Protein AF-A0A653U504-F1 (afdb_monomer)

Mean predicted aligned error: 13.63 Å

Nearest PDB structures (foldseek):
  7qp3-assembly1_A  TM=9.115E-01  e=5.762E-25  unclassified
  7z6t-assembly1_AAA  TM=8.921E-01  e=9.321E-26  Aspergillus clavatus
  4k90-assembly1_A  TM=9.019E-01  e=2.564E-25  Aspergillus fumigatus Af293
  4tjx-assembly1_A  TM=8.210E-01  e=5.307E-06  Arabidopsis thaliana
  8hyg-assembly1_A  TM=7.556E-01  e=1.254E-05  Arabidopsis thaliana

Secondary structure (DSSP, 8-state):
----------------HHHHHHHHHHHHHHHHHHTTT-SSGGGG-EEEEEEEEETTTTEEEEEEEEEETTEEEEEEEEEEEEETTEEEEEEE------SEE--SS-SS-HHHHHHHHHHHTT-GGGGGSEEEEGGG--SS---GGGEEEEEEEEEEETTEEEEEEEEEEEEGGGTEEEEEEEETTT--EEEEEE-SEE----SSTT--SS---------------TTEE----------PPPPPPPP-EEEE--TT--SGGG---EEEES-S-TTTSTT-SSB-SS-B-SBSBSSSEEEEB-GGGSTTSS-BEEB-TTTTEE-----TTS-GGGGHHHHHHHHHHHHHHHHHHHHHTT--GGGT---SS--TTSS-------EEEEEEEEEEES-EEEE---TTS--EEEEEEEE----EEEEESTTTTT------EE-SSSSPP-SS-EEEEEEE-SSTT--SPPPTTTTTTSEEEEE--SS-THHHHHHHHHTT-SEEEEE--TTTTT---------SS--S-EEEE-HHHHHHHHHHHHTT---EEEE-PPPEEEEGGG-HHHHHHHHHHHHHHHHHSSSSSTTSS-TTT-SS--HHHHHHHHHHHHTPPTT--TTS-B-BSTTTTT--TTS-BTSSS-B-S-TTT----GGGGTT-EEEETTEEEE-HHHHHHHHHHHHHHHHHHHHHHH---SSTTT-TTSHHHHHHHHHHHHHHHSPSS--HHHHHHHHHHHHHHHHSSSSHHHHHHHHHHTTB-TT-B---TT-SS--B-B----GGGTS--HHHHHHHSS-EEESSSBSSEEEEEPSS--S-EEEEEEEETTS-EEEEEEEEE--SEEEEE-TTSPSEEEEEEEESSS-EEEEEEEE--

pLDDT: mean 83.91, std 17.41, range [23.52, 98.88]

Solvent-accessible surface area (backbone atoms only — not comparable to full-atom values): 46842 Å² total; per-residue (Å²): 142,80,89,82,85,81,80,82,80,79,84,73,83,76,72,64,67,69,60,59,51,50,54,48,53,52,48,56,47,48,55,74,76,43,54,88,64,42,79,44,79,64,55,72,40,63,47,80,60,36,66,25,82,34,73,76,52,65,31,35,39,36,25,30,39,30,18,53,95,85,35,40,33,62,69,17,27,29,15,34,35,34,42,95,94,34,80,79,46,76,38,60,55,60,66,38,64,64,84,48,69,56,66,98,65,67,71,53,54,71,68,60,38,45,43,42,52,16,60,75,68,72,34,73,70,58,62,74,36,53,76,40,57,58,89,72,65,86,66,69,69,74,66,53,74,58,32,30,36,31,41,71,27,30,39,76,55,96,43,26,34,39,36,20,37,42,34,42,44,43,39,61,90,65,70,39,25,35,41,34,36,25,31,23,68,79,46,49,73,77,44,74,45,72,56,29,44,70,51,70,56,58,96,51,100,79,73,75,97,66,85,74,82,74,81,89,79,72,87,89,74,82,87,86,58,97,54,59,52,82,83,86,91,87,87,83,88,76,93,69,79,76,57,80,44,76,70,34,34,40,40,19,66,55,78,30,39,35,28,72,81,68,53,75,67,44,80,43,65,65,81,60,49,56,96,71,34,57,43,34,66,27,28,35,73,80,55,80,48,44,37,38,33,22,17,42,32,40,30,34,38,46,21,93,73,44,95,82,68,53,51,38,30,37,46,20,47,101,61,24,50,38,75,50,76,76,60,92,90,50,56,51,86,79,33,48,54,30,31,39,46,29,40,39,53,45,53,43,51,49,49,49,49,43,32,77,49,60,44,32,72,60,44,56,42,50,30,15,36,38,60,90,80,67,46,72,76,57,59,40,19,22,34,32,35,37,43,70,34,77,68,50,59,33,34,42,29,30,36,64,35,37,67,55,38,53,28,39,38,40,25,13,35,15,54,35,48,41,30,55,40,39,73,26,44,76,87,44,38,82,51,75,58,73,50,41,36,62,39,67,38,41,30,80,66,40,78,87,43,50,72,35,42,58,40,76,37,95,45,52,52,22,73,56,84,50,63,77,56,75,32,57,71,19,26,33,38,30,40,50,61,97,57,63,70,63,48,27,51,43,25,39,43,68,7,33,24,61,28,36,40,33,15,37,35,81,92,51,29,76,67,82,69,80,48,75,55,96,51,85,93,45,78,40,32,39,33,39,36,24,20,72,58,41,53,50,54,50,55,41,49,74,72,72,45,66,38,26,34,36,40,24,39,32,64,73,61,34,50,40,49,50,24,48,36,56,50,36,21,46,52,25,43,54,53,51,32,20,34,28,23,56,61,25,30,75,54,22,67,31,58,88,62,9,48,51,31,46,57,53,7,53,5,48,42,48,15,54,55,54,35,28,52,84,88,68,52,68,88,58,62,41,45,46,57,20,57,54,60,74,43,56,90,80,27,47,37,81,52,97,52,30,47,38,72,46,55,94,64,32,66,75,32,52,48,63,40,42,68,48,51,44,87,47,100,90,45,79,40,74,40,48,62,63,41,1,48,44,49,21,41,48,53,52,39,41,34,45,53,33,21,72,75,42,35,81,45,36,55,41,83,80,40,69,74,19,7,41,21,44,44,52,36,35,51,47,41,9,36,51,42,20,34,42,37,38,40,66,62,47,42,52,50,17,30,47,49,32,35,38,56,56,66,67,37,79,55,43,54,59,54,37,49,45,34,6,75,33,23,54,12,74,77,32,40,59,61,49,49,70,41,51,70,53,53,43,57,20,64,47,57,58,72,82,56,68,54,77,50,70,64,60,56,53,61,58,63,38,79,45,71,41,57,70,65,13,46,59,40,32,30,41,34,41,59,61,75,53,97,52,54,30,30,44,36,32,22,40,85,88,69,49,78,77,46,77,49,75,69,42,68,32,47,65,62,43,82,47,77,32,73,92,56,72,71,45,59,32,40,38,34,38,45,42,94,92,40,80,49,77,44,85,41,36,34,57,114

Radius of gyration: 30.56 Å; Cα contacts (8 Å, |Δi|>4): 1983; chains: 1; bounding box: 90×86×85 Å

Foldseek 3Di:
DDDDDDDDPPPDPDDDPVQVLVLVQQLVCCVVPPVVQAPDPQLSDWHWQFWACFPQLNFIKIKIFTDRVNAGAFLWIKIFTDDPSHTPFIDTDTDRAAPEEDDPDFPDDPLLLQVLVCVVVVHCLSSVAAEAEPVPCPALDPPLCRHKYWYWHFYQDVRYTFIWIFIWRDPVLLLWIKTWTARRHPSDTPDIDTQKAKFQLDVDPDDDDDFDDDDDDDDDDDPPDVQWDFDDDDDDDDWDAQDAAAKAKFFECDPLAQFPLRDGTDIDIQPADCVQQVNGLQDQLGDGAQWLDHWAEAEWQQLSQDPVNGITTGGCPPNNYQPDDDDLVDAVVNCVSNLSRHLSVLRNVLQRLVVVLPCAVSLLHATLFHCPPSTGPGGWARAYEHFAHPSDENIKIWAWDFTSYHIYIYWHFFFAQQQKAWPDDPVCRPDRFHHKAWAPDAADFAQVFDKFWEDEAPAQAQQDAGPALPQARHEYEHEHDDDQPVRSQQNNVRNHHQEYEYEYDPVCAQPDDHSDDDDPPHHHIYIYGGNVVSVVSVVCVVVVITTMITGHRGPSRDTCSRRSLNSQLSVQLQLLQSLQDSGRGPSQQDCQQFLLRQSLQSSNLRSCLTNPDPPDAQVQWAATQCVSNVHNRSDQYSAPFTQHPDCVGPVAFLLVLAPQWDQDPVGIDHNNNHSNNLNNSLLSLQLNLLCVVQNDDSHLVVDCRHSSNVSSSLLSQLSNRAHGLDHSLRSLVSSQSSCCSNVVNPCVLVSQQSNLSRQNHDPWDSPRRNHSNPTGGHNDHPPVSVPPDPVNVVVLQDWDKPDAQDEQKIKIAHSDFDQWWKKKWKAAPVRDTPDIDTRHGNDRMDMDGCNSPDFHKIWIAIDTPPGGDIDIGGYDD

Structure (mmCIF, N/CA/C/O backbone):
data_AF-A0A653U504-F1
#
_entry.id   AF-A0A653U504-F1
#
loop_
_atom_site.group_PDB
_atom_site.id
_atom_site.type_symbol
_atom_site.label_atom_id
_atom_site.label_alt_id
_atom_site.label_comp_id
_atom_site.label_asym_id
_atom_site.label_entity_id
_atom_site.label_seq_id
_atom_site.pdbx_PDB_ins_code
_atom_site.Cartn_x
_atom_site.Cartn_y
_atom_site.Cartn_z
_atom_site.occupancy
_atom_site.B_iso_or_equiv
_atom_site.auth_seq_id
_atom_site.auth_comp_id
_atom_site.auth_asym_id
_atom_site.auth_atom_id
_atom_site.pdbx_PDB_model_num
ATOM 1 N N . MET A 1 1 ? -20.948 55.867 48.065 1.00 39.31 1 MET A N 1
ATOM 2 C CA . MET A 1 1 ? -21.791 54.913 47.311 1.00 39.31 1 MET A CA 1
ATOM 3 C C . MET A 1 1 ? -21.236 54.734 45.903 1.00 39.31 1 MET A C 1
ATOM 5 O O . MET A 1 1 ? -21.456 55.591 45.063 1.00 39.31 1 MET A O 1
ATOM 9 N N . ARG A 1 2 ? -20.506 53.643 45.654 1.00 27.34 2 ARG A N 1
ATOM 10 C CA . ARG A 1 2 ? -20.241 53.086 44.317 1.00 27.34 2 ARG A CA 1
ATOM 11 C C . ARG A 1 2 ? -20.134 51.571 44.496 1.00 27.34 2 ARG A C 1
ATOM 13 O O . ARG A 1 2 ? -19.236 51.103 45.185 1.00 27.34 2 ARG A O 1
ATOM 20 N N . LYS A 1 3 ? -21.123 50.842 43.975 1.00 27.38 3 LYS A N 1
ATOM 21 C CA . LYS A 1 3 ? -21.141 49.376 43.921 1.00 27.38 3 LYS A CA 1
ATOM 22 C C . LYS A 1 3 ? -20.150 48.943 42.841 1.00 27.38 3 LYS A C 1
ATOM 24 O O . LYS A 1 3 ? -20.307 49.350 41.694 1.00 27.38 3 LYS A O 1
ATOM 29 N N . ILE A 1 4 ? -19.156 48.143 43.209 1.00 29.33 4 ILE A N 1
ATOM 30 C CA . ILE A 1 4 ? -18.323 47.403 42.259 1.00 29.33 4 ILE A CA 1
ATOM 31 C C . ILE A 1 4 ? -18.951 46.014 42.149 1.00 29.33 4 ILE A C 1
ATOM 33 O O . ILE A 1 4 ? -19.020 45.280 43.132 1.00 29.33 4 ILE A O 1
ATOM 37 N N . ILE A 1 5 ? -19.481 45.704 40.969 1.00 28.86 5 ILE A N 1
ATOM 38 C CA . ILE A 1 5 ? -19.961 44.374 40.597 1.00 28.86 5 ILE A CA 1
ATOM 39 C C . ILE A 1 5 ? -18.730 43.593 40.137 1.00 28.86 5 ILE A C 1
ATOM 41 O O . ILE A 1 5 ? -18.110 43.955 39.140 1.00 28.86 5 ILE A O 1
ATOM 45 N N . ILE A 1 6 ? -18.359 42.554 40.883 1.00 26.67 6 ILE A N 1
ATOM 46 C CA . ILE A 1 6 ? -17.363 41.567 40.461 1.00 26.67 6 ILE A CA 1
ATOM 47 C C . ILE A 1 6 ? -18.135 40.456 39.749 1.00 26.67 6 ILE A C 1
ATOM 49 O O . ILE A 1 6 ? -18.819 39.661 40.391 1.00 26.67 6 ILE A O 1
ATOM 53 N N . SER A 1 7 ? -18.055 40.426 38.420 1.00 26.86 7 SER A N 1
ATOM 54 C CA . SER A 1 7 ? -18.518 39.294 37.617 1.00 26.86 7 SER A CA 1
ATOM 55 C C . SER A 1 7 ? -17.466 38.188 37.673 1.00 26.86 7 SER A C 1
ATOM 57 O O . SER A 1 7 ? -16.371 38.339 37.137 1.00 26.86 7 SER A O 1
ATOM 59 N N . ILE A 1 8 ? -17.797 37.077 38.328 1.00 28.92 8 ILE A N 1
ATOM 60 C CA . ILE A 1 8 ? -17.026 35.832 38.272 1.00 28.92 8 ILE A CA 1
ATOM 61 C C . ILE A 1 8 ? -17.379 35.148 36.945 1.00 28.92 8 ILE A C 1
ATOM 63 O O . ILE A 1 8 ? -18.467 34.593 36.802 1.00 28.92 8 ILE A O 1
ATOM 67 N N . MET A 1 9 ? -16.481 35.213 35.960 1.00 26.50 9 MET A N 1
ATOM 68 C CA . MET A 1 9 ? -16.542 34.366 34.765 1.00 26.50 9 MET A CA 1
ATOM 69 C C . MET A 1 9 ? -16.010 32.978 35.139 1.00 26.50 9 MET A C 1
ATOM 71 O O . MET A 1 9 ? -14.803 32.763 35.224 1.00 26.50 9 MET A O 1
ATOM 75 N N . LEU A 1 10 ? -16.920 32.038 35.394 1.00 28.22 10 LEU A N 1
ATOM 76 C CA . LEU A 1 10 ? -16.606 30.613 35.432 1.00 28.22 10 LEU A CA 1
ATOM 77 C C . LEU A 1 10 ? -16.496 30.135 33.975 1.00 28.22 10 LEU A C 1
ATOM 79 O O . LEU A 1 10 ? -17.508 29.930 33.307 1.00 28.22 10 LEU A O 1
ATOM 83 N N . ALA A 1 11 ? -15.275 29.994 33.461 1.00 29.00 11 ALA A N 1
ATOM 84 C CA . ALA A 1 11 ? -15.030 29.307 32.197 1.00 29.00 11 ALA A CA 1
ATOM 85 C C . ALA A 1 11 ? -15.183 27.795 32.430 1.00 29.00 11 ALA A C 1
ATOM 87 O O . ALA A 1 11 ? -14.229 27.099 32.771 1.00 29.00 11 ALA A O 1
ATOM 88 N N . GLY A 1 12 ? -16.414 27.296 32.321 1.00 26.17 12 GLY A N 1
ATOM 89 C CA . GLY A 1 12 ? -16.679 25.865 32.257 1.00 26.17 12 GLY A CA 1
ATOM 90 C C . GLY A 1 12 ? -16.230 25.330 30.902 1.00 26.17 12 GLY A C 1
ATOM 91 O O . GLY A 1 12 ? -16.859 25.624 29.889 1.00 26.17 12 GLY A O 1
ATOM 92 N N . PHE A 1 13 ? -15.155 24.542 30.886 1.00 31.17 13 PHE A N 1
ATOM 93 C CA . PHE A 1 13 ? -14.875 23.627 29.783 1.00 31.17 13 PHE A CA 1
ATOM 94 C C . PHE A 1 13 ? -16.067 22.670 29.664 1.00 31.17 13 PHE A C 1
ATOM 96 O O . PHE A 1 13 ? -16.242 21.775 30.491 1.00 31.17 13 PHE A O 1
ATOM 103 N N . THR A 1 14 ? -16.923 22.883 28.669 1.00 26.06 14 THR A N 1
ATOM 104 C CA . THR A 1 14 ? -17.938 21.904 28.291 1.00 26.06 14 THR A CA 1
ATOM 105 C C . THR A 1 14 ? -17.229 20.842 27.460 1.00 26.06 14 THR A C 1
ATOM 107 O O . THR A 1 14 ? -16.860 21.074 26.314 1.00 26.06 14 THR A O 1
ATOM 110 N N . MET A 1 15 ? -16.957 19.680 28.060 1.00 31.47 15 MET A N 1
ATOM 111 C CA . MET A 1 15 ? -16.638 18.502 27.254 1.00 31.47 15 MET A CA 1
ATOM 112 C C . MET A 1 15 ? -17.856 18.184 26.370 1.00 31.47 15 MET A C 1
ATOM 114 O O . MET A 1 15 ? -18.988 18.311 26.848 1.00 31.47 15 MET A O 1
ATOM 118 N N . PRO A 1 16 ? -17.666 17.777 25.104 1.00 43.59 16 PRO A N 1
ATOM 119 C CA . PRO A 1 16 ? -18.775 17.357 24.259 1.00 43.59 16 PRO A CA 1
ATOM 120 C C . PRO A 1 16 ? -19.462 16.143 24.896 1.00 43.59 16 PRO A C 1
ATOM 122 O O . PRO A 1 16 ? -18.824 15.129 25.181 1.00 43.59 16 PRO A O 1
ATOM 125 N N . THR A 1 17 ? -20.770 16.251 25.129 1.00 53.12 17 THR A N 1
ATOM 126 C CA . THR A 1 17 ? -21.598 15.256 25.834 1.00 53.12 17 THR A CA 1
ATOM 127 C C . THR A 1 17 ? -21.479 13.845 25.242 1.00 53.12 17 THR A C 1
ATOM 129 O O . THR A 1 17 ? -21.410 12.873 25.987 1.00 53.12 17 THR A O 1
ATOM 132 N N . ALA A 1 18 ? -21.311 13.733 23.920 1.00 59.19 18 ALA A N 1
ATOM 133 C CA . ALA A 1 18 ? -21.168 12.459 23.210 1.00 59.19 18 ALA A CA 1
ATOM 134 C C . ALA A 1 18 ? -19.904 11.656 23.590 1.00 59.19 18 ALA A C 1
ATOM 136 O O . ALA A 1 18 ? -19.944 10.428 23.675 1.00 59.19 18 ALA A O 1
ATOM 137 N N . ALA A 1 19 ? -18.772 12.319 23.860 1.00 58.53 19 ALA A N 1
ATOM 138 C CA . ALA A 1 19 ? -17.545 11.624 24.266 1.00 58.53 19 ALA A CA 1
ATOM 139 C C . ALA A 1 19 ? -17.677 11.027 25.676 1.00 58.53 19 ALA A C 1
ATOM 141 O O . ALA A 1 19 ? -17.194 9.925 25.941 1.00 58.53 19 ALA A O 1
ATOM 142 N N . GLN A 1 20 ? -18.369 11.735 26.571 1.00 65.12 20 GLN A N 1
ATOM 143 C CA . GLN A 1 20 ? -18.611 11.285 27.938 1.00 65.12 20 GLN A CA 1
ATOM 144 C C . GLN A 1 20 ? -19.550 10.067 27.976 1.00 65.12 20 GLN A C 1
ATOM 146 O O . GLN A 1 20 ? -19.328 9.142 28.764 1.00 65.12 20 GLN A O 1
ATOM 151 N N . ASP A 1 21 ? -20.523 10.019 27.064 1.00 82.06 21 ASP A N 1
ATOM 152 C CA . ASP A 1 21 ? -21.417 8.873 26.888 1.00 82.06 21 ASP A CA 1
ATOM 153 C C . ASP A 1 21 ? -20.678 7.647 26.328 1.00 82.06 21 ASP A C 1
ATOM 155 O O . ASP A 1 21 ? -20.818 6.545 26.864 1.00 82.06 21 ASP A O 1
ATOM 159 N N . ASN A 1 22 ? -19.799 7.827 25.334 1.00 87.94 22 ASN A N 1
ATOM 160 C CA . ASN A 1 22 ? -18.994 6.733 24.775 1.00 87.94 22 ASN A CA 1
ATOM 161 C C . ASN A 1 22 ? -18.037 6.112 25.804 1.00 87.94 22 ASN A C 1
ATOM 163 O O . ASN A 1 22 ? -17.963 4.885 25.911 1.00 87.94 22 ASN A O 1
ATOM 167 N N . VAL A 1 23 ? -17.346 6.929 26.612 1.00 89.50 23 VAL A N 1
ATOM 168 C CA . VAL A 1 23 ? -16.485 6.422 27.699 1.00 89.50 23 VAL A CA 1
ATOM 169 C C . VAL A 1 23 ? -17.288 5.546 28.656 1.00 89.50 23 VAL A C 1
ATOM 171 O O . VAL A 1 23 ? -16.834 4.466 29.040 1.00 89.50 23 VAL A O 1
ATOM 174 N N . ARG A 1 24 ? -18.492 5.989 29.032 1.00 90.31 24 ARG A N 1
ATOM 175 C CA . ARG A 1 24 ? -19.373 5.232 29.920 1.00 90.31 24 ARG A CA 1
ATOM 176 C C . ARG A 1 24 ? -19.788 3.899 29.299 1.00 90.31 24 ARG A C 1
ATOM 178 O O . ARG A 1 24 ? -19.648 2.875 29.960 1.00 90.31 24 ARG A O 1
ATOM 185 N N . LEU A 1 25 ? -20.253 3.899 28.048 1.00 91.88 25 LEU A N 1
ATOM 186 C CA . LEU A 1 25 ? -20.684 2.683 27.348 1.00 91.88 25 LEU A CA 1
ATOM 187 C C . LEU A 1 25 ? -19.563 1.641 27.268 1.00 91.88 25 LEU A C 1
ATOM 189 O O . LEU A 1 25 ? -19.786 0.472 27.587 1.00 91.88 25 LEU A O 1
ATOM 193 N N . ILE A 1 26 ? -18.355 2.068 26.891 1.00 91.50 26 ILE A N 1
ATOM 194 C CA . ILE A 1 26 ? -17.191 1.183 26.766 1.00 91.50 26 ILE A CA 1
ATOM 195 C C . ILE A 1 26 ? -16.787 0.634 28.135 1.00 91.50 26 ILE A C 1
ATOM 197 O O . ILE A 1 26 ? -16.618 -0.578 28.271 1.00 91.50 26 ILE A O 1
ATOM 201 N N . LYS A 1 27 ? -16.690 1.485 29.170 1.00 88.75 27 LYS A N 1
ATOM 202 C CA . LYS A 1 27 ? -16.385 1.019 30.533 1.00 88.75 27 LYS A CA 1
ATOM 203 C C . LYS A 1 27 ? -17.424 0.005 31.003 1.00 88.75 27 LYS A C 1
ATOM 205 O O . LYS A 1 27 ? -17.042 -1.078 31.433 1.00 88.75 27 LYS A O 1
ATOM 210 N N . ASP A 1 28 ? -18.714 0.305 30.874 1.00 88.19 28 ASP A N 1
ATOM 211 C CA . ASP A 1 28 ? -19.793 -0.599 31.288 1.00 88.19 28 ASP A CA 1
ATOM 212 C C . ASP A 1 28 ? -19.725 -1.955 30.563 1.00 88.19 28 ASP A C 1
ATOM 214 O O . ASP A 1 28 ? -19.961 -2.996 31.181 1.00 88.19 28 ASP A O 1
ATOM 218 N N . TYR A 1 29 ? -19.375 -1.965 29.273 1.00 88.69 29 TYR A N 1
ATOM 219 C CA . TYR A 1 29 ? -19.201 -3.194 28.496 1.00 88.69 29 TYR A CA 1
ATOM 220 C C . TYR A 1 29 ? -17.982 -4.001 28.950 1.00 88.69 29 TYR A C 1
ATOM 222 O O . TYR A 1 29 ? -18.121 -5.191 29.238 1.00 88.69 29 TYR A O 1
ATOM 230 N N . LEU A 1 30 ? -16.814 -3.362 29.084 1.00 84.81 30 LEU A N 1
ATOM 231 C CA . LEU A 1 30 ? -15.595 -4.010 29.581 1.00 84.81 30 LEU A CA 1
ATOM 232 C C . LEU A 1 30 ? -15.801 -4.564 30.999 1.00 84.81 30 LEU A C 1
ATOM 234 O O . LEU A 1 30 ? -15.378 -5.682 31.295 1.00 84.81 30 LEU A O 1
ATOM 238 N N . TYR A 1 31 ? -16.517 -3.832 31.859 1.00 80.88 31 TYR A N 1
ATOM 239 C CA . TYR A 1 31 ? -16.846 -4.289 33.207 1.00 80.88 31 TYR A CA 1
ATOM 240 C C . TYR A 1 31 ? -17.763 -5.518 33.202 1.00 80.88 31 TYR A C 1
ATOM 242 O O . TYR A 1 31 ? -17.529 -6.467 33.953 1.00 80.88 31 TYR A O 1
ATOM 250 N N . LYS A 1 32 ? -18.810 -5.528 32.372 1.00 81.00 32 LYS A N 1
ATOM 251 C CA . LYS A 1 32 ? -19.773 -6.640 32.326 1.00 81.00 32 LYS A CA 1
ATOM 252 C C . LYS A 1 32 ? -19.197 -7.904 31.697 1.00 81.00 32 LYS A C 1
ATOM 254 O O . LYS A 1 32 ? -19.476 -8.990 32.198 1.00 81.00 32 LYS A O 1
ATOM 259 N N . ASN A 1 33 ? -18.412 -7.760 30.633 1.00 76.94 33 ASN A N 1
ATOM 260 C CA . ASN A 1 33 ? -18.013 -8.890 29.797 1.00 76.94 33 ASN A CA 1
ATOM 261 C C . ASN A 1 33 ? -16.594 -9.397 30.097 1.00 76.94 33 ASN A C 1
ATOM 263 O O . ASN A 1 33 ? -16.373 -10.604 30.041 1.00 76.94 33 ASN A O 1
ATOM 267 N N . ASN A 1 34 ? -15.659 -8.524 30.501 1.00 70.12 34 ASN A N 1
ATOM 268 C CA . ASN A 1 34 ? -14.227 -8.862 30.544 1.00 70.12 34 ASN A CA 1
ATOM 269 C C . ASN A 1 34 ? -13.604 -8.724 31.950 1.00 70.12 34 ASN A C 1
ATOM 271 O O . ASN A 1 34 ? -12.393 -8.870 32.112 1.00 70.12 34 ASN A O 1
ATOM 275 N N . THR A 1 35 ? -14.389 -8.488 33.011 1.00 64.56 35 THR A N 1
ATOM 276 C CA . THR A 1 35 ? -13.858 -8.288 34.383 1.00 64.56 35 THR A CA 1
ATOM 277 C C . THR A 1 35 ? -13.014 -9.439 34.917 1.00 64.56 35 THR A C 1
ATOM 279 O O . THR A 1 35 ? -12.180 -9.217 35.790 1.00 64.56 35 THR A O 1
ATOM 282 N N . LYS A 1 36 ? -13.218 -10.663 34.420 1.00 69.06 36 LYS A N 1
ATOM 283 C CA . LYS A 1 36 ? -12.423 -11.831 34.826 1.00 69.06 36 LYS A CA 1
ATOM 284 C C . LYS A 1 36 ? -11.036 -11.874 34.176 1.00 69.06 36 LYS A C 1
ATOM 286 O O . LYS A 1 36 ? -10.168 -12.573 34.690 1.00 69.06 36 LYS A O 1
ATOM 291 N N . GLU A 1 37 ? -10.827 -11.147 33.081 1.00 80.81 37 GLU A N 1
ATOM 292 C CA . GLU A 1 37 ? -9.560 -11.131 32.342 1.00 80.81 37 GLU A CA 1
ATOM 293 C C . GLU A 1 37 ? -8.564 -10.138 32.945 1.00 80.81 37 GLU A C 1
ATOM 295 O O . GLU A 1 37 ? -7.376 -10.438 33.065 1.00 80.81 37 GLU A O 1
ATOM 300 N N . PHE A 1 38 ? -9.047 -8.968 33.377 1.00 83.81 38 PHE A N 1
ATOM 301 C CA . PHE A 1 38 ? -8.211 -7.932 33.979 1.00 83.81 38 PHE A CA 1
ATOM 302 C C . PHE A 1 38 ? -7.839 -8.285 35.424 1.00 83.81 38 PHE A C 1
ATOM 304 O O . PHE A 1 38 ? -8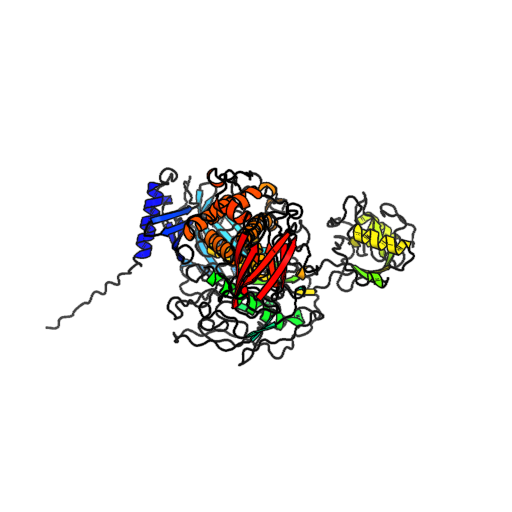.657 -8.211 36.342 1.00 83.81 38 PHE A O 1
ATOM 311 N N . LYS A 1 39 ? -6.561 -8.604 35.658 1.00 84.19 39 LYS A N 1
ATOM 312 C CA . LYS A 1 39 ? -6.032 -8.911 37.002 1.00 84.19 39 LYS A CA 1
ATOM 313 C C . LYS A 1 39 ? -5.772 -7.660 37.850 1.00 84.19 39 LYS A C 1
ATOM 315 O O . LYS A 1 39 ? -5.551 -7.767 39.057 1.00 84.19 39 LYS A O 1
ATOM 320 N N . LYS A 1 40 ? -5.783 -6.475 37.234 1.00 83.06 40 LYS A N 1
ATOM 321 C CA . LYS A 1 40 ? -5.523 -5.168 37.858 1.00 83.06 40 LYS A CA 1
ATOM 322 C C . LYS A 1 40 ? -6.573 -4.161 37.371 1.00 83.06 40 LYS A C 1
ATOM 324 O O . LYS A 1 40 ? -6.869 -4.117 36.181 1.00 83.06 40 LYS A O 1
ATOM 329 N N . ARG A 1 41 ? -7.164 -3.374 38.281 1.00 80.12 41 ARG A N 1
ATOM 330 C CA . ARG A 1 41 ? -8.301 -2.475 37.965 1.00 80.12 41 ARG A CA 1
ATOM 331 C C . ARG A 1 41 ? -7.907 -1.249 37.136 1.00 80.12 41 ARG A C 1
ATOM 333 O O . ARG A 1 41 ? -8.694 -0.787 36.319 1.00 80.12 41 ARG A O 1
ATOM 340 N N . ASP A 1 42 ? -6.699 -0.749 37.342 1.00 82.25 42 ASP A N 1
ATOM 341 C CA . ASP A 1 42 ? -6.111 0.409 36.658 1.00 82.25 42 ASP A CA 1
ATOM 342 C C . ASP A 1 42 ? -5.715 0.134 35.197 1.00 82.25 42 ASP A C 1
ATOM 344 O O . ASP A 1 42 ? -5.350 1.058 34.481 1.00 82.25 42 ASP A O 1
ATOM 348 N N . LEU A 1 43 ? -5.844 -1.112 34.728 1.00 87.44 43 LEU A N 1
ATOM 349 C CA . LEU A 1 43 ? -5.680 -1.490 33.319 1.00 87.44 43 LEU A CA 1
ATOM 350 C C . LEU A 1 43 ? -6.976 -1.366 32.502 1.00 87.44 43 LEU A C 1
ATOM 352 O O . LEU A 1 43 ? -6.994 -1.686 31.319 1.00 87.44 43 LEU A O 1
ATOM 356 N N . THR A 1 44 ? -8.070 -0.906 33.108 1.00 87.31 44 THR A N 1
ATOM 357 C CA . THR A 1 44 ? -9.329 -0.638 32.387 1.00 87.31 44 THR A CA 1
ATOM 358 C C . THR A 1 44 ? -9.483 0.824 31.971 1.00 87.31 44 THR A C 1
ATOM 360 O O . THR A 1 44 ? -10.480 1.189 31.347 1.00 87.31 44 THR A O 1
ATOM 363 N N . ASP A 1 45 ? -8.513 1.674 32.311 1.00 90.75 45 ASP A N 1
ATOM 364 C CA . ASP A 1 45 ? -8.524 3.078 31.925 1.00 90.75 45 ASP A CA 1
ATOM 365 C C . ASP A 1 45 ? -8.037 3.263 30.487 1.00 90.75 45 ASP A C 1
ATOM 367 O O . ASP A 1 45 ? -7.097 2.618 30.024 1.00 90.75 45 ASP A O 1
ATOM 371 N N . PHE A 1 46 ? -8.688 4.177 29.775 1.00 92.06 46 PHE A N 1
ATOM 372 C CA . PHE A 1 46 ? -8.392 4.498 28.386 1.00 92.06 46 PHE A CA 1
ATOM 373 C C . PHE A 1 46 ? -8.749 5.952 28.084 1.00 92.06 46 PHE A C 1
ATOM 375 O O . PHE A 1 46 ? -9.517 6.588 28.816 1.00 92.06 46 PHE A O 1
ATOM 382 N N . ARG A 1 47 ? -8.229 6.455 26.964 1.00 89.44 47 ARG A N 1
ATOM 383 C CA . ARG A 1 47 ? -8.667 7.705 26.333 1.00 89.44 47 ARG A CA 1
ATOM 384 C C . ARG A 1 47 ? -9.294 7.404 24.975 1.00 89.44 47 ARG A C 1
ATOM 386 O O . ARG A 1 47 ? -8.909 6.436 24.332 1.00 89.44 47 ARG A O 1
ATOM 393 N N . ILE A 1 48 ? -10.255 8.218 24.551 1.00 88.69 48 ILE A N 1
ATOM 394 C CA . ILE A 1 48 ? -10.795 8.157 23.188 1.00 88.69 48 ILE A CA 1
ATOM 395 C C . ILE A 1 48 ? -9.868 8.961 22.275 1.00 88.69 48 ILE A C 1
ATOM 397 O O . ILE A 1 48 ? -9.528 10.096 22.602 1.00 88.69 48 ILE A O 1
ATOM 401 N N . ASN A 1 49 ? -9.474 8.371 21.149 1.00 81.06 49 ASN A N 1
ATOM 402 C CA . ASN A 1 49 ? -8.559 8.968 20.172 1.00 81.06 49 ASN A CA 1
ATOM 403 C C . ASN A 1 49 ? -9.264 9.360 18.868 1.00 81.06 49 ASN A C 1
ATOM 405 O O . ASN A 1 49 ? -8.789 10.237 18.149 1.00 81.06 49 ASN A O 1
ATOM 409 N N . MET A 1 50 ? -10.373 8.690 18.549 1.00 85.75 50 MET A N 1
ATOM 410 C CA . MET A 1 50 ? -11.139 8.899 17.322 1.00 85.75 50 MET A CA 1
ATOM 411 C C . MET A 1 50 ? -12.614 8.605 17.589 1.00 85.75 50 MET A C 1
ATOM 413 O O . MET A 1 50 ? -12.940 7.624 18.264 1.00 85.75 50 MET A O 1
ATOM 417 N N . VAL A 1 51 ? -13.490 9.439 17.033 1.00 89.50 51 VAL A N 1
ATOM 418 C CA . VAL A 1 51 ? -14.936 9.213 16.955 1.00 89.50 51 VAL A CA 1
ATOM 419 C C . VAL A 1 51 ? -15.350 9.496 15.515 1.00 89.50 51 VAL A C 1
ATOM 421 O O . VAL A 1 51 ? -15.256 10.633 15.062 1.00 89.50 51 VAL A O 1
ATOM 424 N N . ASP A 1 52 ? -15.790 8.463 14.806 1.00 89.81 52 ASP A N 1
ATOM 425 C CA . ASP A 1 52 ? -16.193 8.525 13.403 1.00 89.81 52 ASP A CA 1
ATOM 426 C C . ASP A 1 52 ? -17.663 8.121 13.254 1.00 89.81 52 ASP A C 1
ATOM 428 O O . ASP A 1 52 ? -18.039 6.975 13.510 1.00 89.81 52 ASP A O 1
ATOM 432 N N . GLU A 1 53 ? -18.509 9.056 12.820 1.00 91.69 53 GLU A N 1
ATOM 433 C CA . GLU A 1 53 ? -19.911 8.784 12.485 1.00 91.69 53 GLU A CA 1
ATOM 434 C C . GLU A 1 53 ? -19.997 8.104 11.112 1.00 91.69 53 GLU A C 1
ATOM 436 O O . GLU A 1 53 ? -20.304 8.712 10.081 1.00 91.69 53 GLU A O 1
ATOM 441 N N . SER A 1 54 ? -19.696 6.807 11.097 1.00 92.12 54 SER A N 1
ATOM 442 C CA . SER A 1 54 ? -19.582 6.025 9.875 1.00 92.12 54 SER A CA 1
ATOM 443 C C . SER A 1 54 ? -20.939 5.828 9.191 1.00 92.12 54 SER A C 1
ATOM 445 O O . SER A 1 54 ? -21.821 5.083 9.642 1.00 92.12 54 SER A O 1
ATOM 447 N N . LYS A 1 55 ? -21.087 6.470 8.025 1.00 90.25 55 LYS A N 1
ATOM 448 C CA . LYS A 1 55 ? -22.275 6.353 7.163 1.00 90.25 55 LYS A CA 1
ATOM 449 C C . LYS A 1 55 ? -22.491 4.925 6.660 1.00 90.25 55 LYS A C 1
ATOM 451 O O . LYS A 1 55 ? -23.635 4.472 6.622 1.00 90.25 55 LYS A O 1
ATOM 456 N N . SER A 1 56 ? -21.419 4.225 6.281 1.00 90.88 56 SER A N 1
ATOM 457 C CA . SER A 1 56 ? -21.473 2.844 5.782 1.00 90.88 56 SER A CA 1
ATOM 458 C C . SER A 1 56 ? -21.952 1.900 6.878 1.00 90.88 56 SER A C 1
ATOM 460 O O . SER A 1 56 ? -22.976 1.231 6.719 1.00 90.88 56 SER A O 1
ATOM 462 N N . LEU A 1 57 ? -21.292 1.941 8.038 1.00 93.81 57 LEU A N 1
ATOM 463 C CA . LEU A 1 57 ? -21.611 1.101 9.187 1.00 93.81 57 LEU A CA 1
ATOM 464 C C . LEU A 1 57 ? -22.923 1.489 9.867 1.00 93.81 57 LEU A C 1
ATOM 466 O O . LEU A 1 57 ? -23.410 0.697 10.667 1.00 93.81 57 LEU A O 1
ATOM 470 N N . LYS A 1 58 ? -23.536 2.640 9.551 1.00 92.38 58 LYS A N 1
ATOM 471 C CA . LYS A 1 58 ? -24.771 3.147 10.184 1.00 92.38 58 LYS A CA 1
ATOM 472 C C . LYS A 1 58 ? -24.631 3.203 11.708 1.00 92.38 58 LYS A C 1
ATOM 474 O O . LYS A 1 58 ? -25.470 2.662 12.437 1.00 92.38 58 LYS A O 1
ATOM 479 N N . GLY A 1 59 ? -23.524 3.764 12.175 1.00 93.31 59 GLY A N 1
ATOM 480 C CA . GLY A 1 59 ? -23.182 3.851 13.588 1.00 93.31 59 GLY A CA 1
ATOM 481 C C . GLY A 1 59 ? -21.867 4.580 13.805 1.00 93.31 59 GLY A C 1
ATOM 482 O O . GLY A 1 59 ? -21.186 4.947 12.851 1.00 93.31 59 GLY A O 1
ATOM 483 N N . THR A 1 60 ? -21.509 4.744 15.069 1.00 95.12 60 THR A N 1
ATOM 484 C CA . THR A 1 60 ? -20.319 5.483 15.479 1.00 95.12 60 THR A CA 1
ATOM 485 C C . THR A 1 60 ? -19.181 4.505 15.748 1.00 95.12 60 THR A C 1
ATOM 487 O O . THR A 1 60 ? -19.292 3.644 16.626 1.00 95.12 60 THR A O 1
ATOM 490 N N . VAL A 1 61 ? -18.089 4.617 14.997 1.00 93.81 61 VAL A N 1
ATOM 491 C CA . VAL A 1 61 ? -16.835 3.916 15.281 1.00 93.81 61 VAL A CA 1
ATOM 492 C C . VAL A 1 61 ? -16.047 4.754 16.275 1.00 93.81 61 VAL A C 1
ATOM 494 O O . VAL A 1 61 ? -15.820 5.941 16.059 1.00 93.81 61 VAL A O 1
ATOM 497 N N . VAL A 1 62 ? -15.622 4.147 17.376 1.00 92.94 62 VAL A N 1
ATOM 498 C CA . VAL A 1 62 ? -14.793 4.810 18.382 1.00 92.94 62 VAL A CA 1
ATOM 499 C C . VAL A 1 62 ? -13.507 4.014 18.551 1.00 92.94 62 VAL A C 1
ATOM 501 O O . VAL A 1 62 ? -13.546 2.818 18.850 1.00 92.94 62 VAL A O 1
ATOM 504 N N . LYS A 1 63 ? -12.365 4.682 18.373 1.00 90.94 63 LYS A N 1
ATOM 505 C CA . LYS A 1 63 ? -11.039 4.127 18.675 1.00 90.94 63 LYS A CA 1
ATOM 506 C C . LYS A 1 63 ? -10.547 4.694 19.997 1.00 90.94 63 LYS A C 1
ATOM 508 O O . LYS A 1 63 ? -10.677 5.895 20.256 1.00 90.94 63 LYS A O 1
ATOM 513 N N . PHE A 1 64 ? -9.971 3.842 20.832 1.00 90.94 64 PHE A N 1
ATOM 514 C CA . PHE A 1 64 ? -9.541 4.220 22.173 1.00 90.94 64 PHE A CA 1
ATOM 515 C C . PHE A 1 64 ? -8.224 3.543 22.563 1.00 90.94 64 PHE A C 1
ATOM 517 O O . PHE A 1 64 ? -8.020 2.362 22.300 1.00 90.94 64 PHE A O 1
ATOM 524 N N . GLN A 1 65 ? -7.325 4.292 23.200 1.00 90.50 65 GLN A N 1
ATOM 525 C CA . GLN A 1 65 ? -6.007 3.830 23.637 1.00 90.50 65 GLN A CA 1
ATOM 526 C C . GLN A 1 65 ? -6.022 3.506 25.129 1.00 90.50 65 GLN A C 1
ATOM 528 O O . GLN A 1 65 ? -6.440 4.344 25.936 1.00 90.50 65 GLN A O 1
ATOM 533 N N . GLN A 1 66 ? -5.509 2.335 25.515 1.00 92.31 66 GLN A N 1
ATOM 534 C CA . GLN A 1 66 ? -5.316 1.988 26.920 1.00 92.31 66 GLN A CA 1
ATOM 535 C C . GLN A 1 66 ? -4.341 2.969 27.577 1.00 92.31 66 GLN A C 1
ATOM 537 O O . GLN A 1 66 ? -3.322 3.358 27.001 1.00 92.31 66 GLN A O 1
ATOM 542 N N . THR A 1 67 ? -4.626 3.345 28.818 1.00 93.12 67 THR A N 1
ATOM 543 C CA . THR A 1 67 ? -3.753 4.200 29.620 1.00 93.12 67 THR A CA 1
ATOM 544 C C . THR A 1 67 ? -3.476 3.564 30.971 1.00 93.12 67 THR A C 1
ATOM 546 O O . THR A 1 67 ? -4.348 2.930 31.554 1.00 93.12 67 THR A O 1
ATOM 549 N N . TYR A 1 68 ? -2.287 3.807 31.509 1.00 93.88 68 TYR A N 1
ATOM 550 C CA . TYR A 1 68 ? -1.958 3.532 32.900 1.00 93.88 68 TYR A CA 1
ATOM 551 C C . TYR A 1 68 ? -1.546 4.847 33.563 1.00 93.88 68 TYR A C 1
ATOM 553 O O . TYR A 1 68 ? -0.618 5.523 33.118 1.00 93.88 68 TYR A O 1
ATOM 561 N N . LYS A 1 69 ? -2.290 5.253 34.602 1.00 91.44 69 LYS A N 1
ATOM 562 C CA . LYS A 1 69 ? -2.134 6.557 35.282 1.00 91.44 69 LYS A CA 1
ATOM 563 C C . LYS A 1 69 ? -2.196 7.763 34.327 1.00 91.44 69 LYS A C 1
ATOM 565 O O . LYS A 1 69 ? -1.480 8.743 34.512 1.00 91.44 69 LYS A O 1
ATOM 570 N N . GLY A 1 70 ? -3.039 7.681 33.296 1.00 90.19 70 GLY A N 1
ATOM 571 C CA . GLY A 1 70 ? -3.211 8.732 32.286 1.00 90.19 70 GLY A CA 1
ATOM 572 C C . GLY A 1 70 ? -2.131 8.779 31.197 1.00 90.19 70 GLY A C 1
ATOM 573 O O . GLY A 1 70 ? -2.258 9.571 30.269 1.00 90.19 70 GLY A O 1
ATOM 574 N N . ILE A 1 71 ? -1.104 7.925 31.267 1.00 92.06 71 ILE A N 1
ATOM 575 C CA . ILE A 1 71 ? -0.062 7.791 30.239 1.00 92.06 71 ILE A CA 1
ATOM 576 C C . ILE A 1 71 ? -0.446 6.629 29.305 1.00 92.06 71 ILE A C 1
ATOM 578 O O . ILE A 1 71 ? -0.823 5.566 29.809 1.00 92.06 71 ILE A O 1
ATOM 582 N N . PRO A 1 72 ? -0.380 6.790 27.970 1.00 92.00 72 PRO A N 1
ATOM 583 C CA . PRO A 1 72 ? -0.766 5.739 27.028 1.00 92.00 72 PRO A CA 1
ATOM 584 C C . PRO A 1 72 ? 0.137 4.509 27.151 1.00 92.00 72 PRO A C 1
ATOM 586 O O . PRO A 1 72 ? 1.345 4.639 27.349 1.00 92.00 72 PRO A O 1
ATOM 589 N N . ILE A 1 73 ? -0.438 3.318 27.000 1.00 91.62 73 ILE A N 1
ATOM 590 C CA . ILE A 1 73 ? 0.324 2.075 26.844 1.00 91.62 73 ILE A CA 1
ATOM 591 C C . ILE A 1 73 ? 0.563 1.849 25.349 1.00 91.62 73 ILE A C 1
ATOM 593 O O . ILE A 1 73 ? -0.387 1.857 24.573 1.00 91.62 73 ILE A O 1
ATOM 597 N N . TYR A 1 74 ? 1.818 1.686 24.939 1.00 88.69 74 TYR A N 1
ATOM 598 C CA . TYR A 1 74 ? 2.220 1.500 23.545 1.00 88.69 74 TYR A CA 1
ATOM 599 C C . TYR A 1 74 ? 1.562 0.259 22.919 1.00 88.69 74 TYR A C 1
ATOM 601 O O . TYR A 1 74 ? 1.489 -0.782 23.570 1.00 88.69 74 TYR A O 1
ATOM 609 N N . ALA A 1 75 ? 1.090 0.384 21.670 1.00 85.62 75 ALA A N 1
ATOM 610 C CA . ALA A 1 75 ? 0.456 -0.686 20.885 1.00 85.62 75 ALA A CA 1
ATOM 611 C C . ALA A 1 75 ? -0.742 -1.392 21.567 1.00 85.62 75 ALA A C 1
ATOM 613 O O . ALA A 1 75 ? -1.074 -2.521 21.214 1.00 85.62 75 ALA A O 1
ATOM 614 N N . SER A 1 76 ? -1.396 -0.729 22.531 1.00 89.25 76 SER A N 1
ATOM 615 C CA . SER A 1 76 ? -2.513 -1.276 23.310 1.00 89.25 76 SER A CA 1
ATOM 616 C C . SER A 1 76 ? -3.778 -0.420 23.192 1.00 89.25 76 SER A C 1
ATOM 618 O O . SER A 1 76 ? -3.916 0.628 23.835 1.00 89.25 76 SER A O 1
ATOM 620 N N . SER A 1 77 ? -4.716 -0.850 22.357 1.00 91.06 77 SER A N 1
ATOM 621 C CA . SER A 1 77 ? -5.903 -0.088 21.988 1.00 91.06 77 SER A CA 1
ATOM 622 C C . SER A 1 77 ? -7.116 -0.966 21.680 1.00 91.06 77 SER A C 1
ATOM 624 O O . SER A 1 77 ? -7.070 -2.195 21.723 1.00 91.06 77 SER A O 1
ATOM 626 N N . GLY A 1 78 ? -8.246 -0.317 21.417 1.00 90.44 78 GLY A N 1
ATOM 627 C CA . GLY A 1 78 ? -9.475 -0.976 21.020 1.00 90.44 78 GLY A CA 1
ATOM 628 C C . GLY A 1 78 ? -10.298 -0.167 20.029 1.00 90.44 78 GLY A C 1
ATOM 629 O O . GLY A 1 78 ? -10.163 1.054 19.903 1.00 90.44 78 GLY A O 1
ATOM 630 N N . SER A 1 79 ? -11.175 -0.894 19.346 1.00 92.88 79 SER A N 1
ATOM 631 C CA . SER A 1 79 ? -12.143 -0.400 18.373 1.00 92.88 79 SER A CA 1
ATOM 632 C C . SER A 1 79 ? -13.532 -0.842 18.814 1.00 92.88 79 SER A C 1
ATOM 634 O O . SER A 1 79 ? -13.745 -2.005 19.166 1.00 92.88 79 SER A O 1
ATOM 636 N N . VAL A 1 80 ? -14.501 0.067 18.785 1.00 94.25 80 VAL A N 1
ATOM 637 C CA . VAL A 1 80 ? -15.896 -0.248 19.102 1.00 94.25 80 VAL A CA 1
ATOM 638 C C . VAL A 1 80 ? -16.832 0.361 18.070 1.00 94.25 80 VAL A C 1
ATOM 640 O O . VAL A 1 80 ? -16.616 1.475 17.602 1.00 94.25 80 VAL A O 1
ATOM 643 N N . LEU A 1 81 ? -17.893 -0.371 17.740 1.00 95.56 81 LEU A N 1
ATOM 644 C CA . LEU A 1 81 ? -19.017 0.130 16.963 1.00 95.56 81 LEU A CA 1
ATOM 645 C C . LEU A 1 81 ? -20.221 0.321 17.882 1.00 95.56 81 LEU A C 1
ATOM 647 O O . LEU A 1 81 ? -20.731 -0.637 18.477 1.00 95.56 81 LEU A O 1
ATOM 651 N N . VAL A 1 82 ? -20.695 1.560 17.963 1.00 94.81 82 VAL A N 1
ATOM 652 C CA . VAL A 1 82 ? -21.872 1.956 18.733 1.00 94.81 82 VAL A CA 1
ATOM 653 C C . VAL A 1 82 ? -23.041 2.201 17.783 1.00 94.81 82 VAL A C 1
ATOM 655 O O . VAL A 1 82 ? -22.930 2.928 16.797 1.00 94.81 82 VAL A O 1
ATOM 658 N N . LYS A 1 83 ? -24.193 1.598 18.081 1.00 92.12 83 LYS A N 1
ATOM 659 C CA . LYS A 1 83 ? -25.460 1.824 17.378 1.00 92.12 83 LYS A CA 1
ATOM 660 C C . LYS A 1 83 ? -26.590 1.976 18.371 1.00 92.12 83 LYS A C 1
ATOM 662 O O . LYS A 1 83 ? -26.757 1.115 19.232 1.00 92.12 83 LYS A O 1
ATOM 667 N N . ASN A 1 84 ? -27.404 3.018 18.209 1.00 88.56 84 ASN A N 1
ATOM 668 C CA . ASN A 1 84 ? -28.555 3.278 19.080 1.00 88.56 84 ASN A CA 1
ATOM 669 C C . ASN A 1 84 ? -28.164 3.194 20.572 1.00 88.56 84 ASN A C 1
ATOM 671 O O . ASN A 1 84 ? -28.804 2.471 21.336 1.00 88.56 84 ASN A O 1
ATOM 675 N N . GLU A 1 85 ? -27.053 3.849 20.938 1.00 86.88 85 GLU A N 1
ATOM 676 C CA . GLU A 1 85 ? -26.486 3.872 22.301 1.00 86.88 85 GLU A CA 1
ATOM 677 C C . GLU A 1 85 ? -26.095 2.488 22.863 1.00 86.88 85 GLU A C 1
ATOM 679 O O . GLU A 1 85 ? -26.008 2.285 24.074 1.00 86.88 85 GLU A O 1
ATOM 684 N N . LYS A 1 86 ? -25.850 1.501 21.991 1.00 90.31 86 LYS A N 1
ATOM 685 C CA . LYS A 1 86 ? -25.406 0.154 22.368 1.00 90.31 86 LYS A CA 1
ATOM 686 C C . LYS A 1 86 ? -24.162 -0.251 21.600 1.00 90.31 86 LYS A C 1
ATOM 688 O O . LYS A 1 86 ? -24.049 -0.008 20.402 1.00 90.31 86 LYS A O 1
ATOM 693 N N . ILE A 1 87 ? -23.261 -0.939 22.288 1.00 92.25 87 ILE A N 1
ATOM 694 C CA . ILE A 1 87 ? -22.100 -1.572 21.665 1.00 92.25 87 ILE A CA 1
ATOM 695 C C . ILE A 1 87 ? -22.575 -2.818 20.919 1.00 92.25 87 ILE A C 1
ATOM 697 O O . ILE A 1 87 ? -23.137 -3.728 21.529 1.00 92.25 87 ILE A O 1
ATOM 701 N N . VAL A 1 88 ? -22.373 -2.834 19.601 1.00 92.44 88 VAL A N 1
ATOM 702 C CA . VAL A 1 88 ? -22.719 -3.973 18.731 1.00 92.44 88 VAL A CA 1
ATOM 703 C C . VAL A 1 88 ? -21.497 -4.788 18.317 1.00 92.44 88 VAL A C 1
ATOM 705 O O . VAL A 1 88 ? -21.640 -5.943 17.931 1.00 92.44 88 VAL A O 1
ATOM 708 N N . TYR A 1 89 ? -20.307 -4.199 18.416 1.00 93.69 89 TYR A N 1
ATOM 709 C CA . TYR A 1 89 ? -19.031 -4.860 18.177 1.00 93.69 89 TYR A CA 1
ATOM 710 C C . TYR A 1 89 ? -17.943 -4.158 18.989 1.00 93.69 89 TYR A C 1
ATOM 712 O O . TYR A 1 89 ? -17.931 -2.929 19.038 1.00 93.69 89 TYR A O 1
ATOM 720 N N . LEU A 1 90 ? -17.051 -4.919 19.620 1.00 92.69 90 LEU A N 1
ATOM 721 C CA . LEU A 1 90 ? -15.885 -4.404 20.335 1.00 92.69 90 LEU A CA 1
ATOM 722 C C . LEU A 1 90 ? -14.732 -5.390 20.179 1.00 92.69 90 LEU A C 1
ATOM 724 O O . LEU A 1 90 ? -14.921 -6.589 20.374 1.00 92.69 90 LEU A O 1
ATOM 728 N N . THR A 1 91 ? -13.551 -4.865 19.882 1.00 91.75 91 THR A N 1
ATOM 729 C CA . THR A 1 91 ? -12.291 -5.609 19.873 1.00 91.75 91 THR A CA 1
ATOM 730 C C . THR A 1 91 ? -11.210 -4.761 20.523 1.00 91.75 91 THR A C 1
ATOM 732 O O . THR A 1 91 ? -11.228 -3.535 20.410 1.00 91.75 91 THR A O 1
ATOM 735 N N . GLU A 1 92 ? -10.284 -5.392 21.232 1.00 90.75 92 GLU A N 1
ATOM 736 C CA . GLU A 1 92 ? -9.202 -4.707 21.933 1.00 90.75 92 GLU A CA 1
ATOM 737 C C . GLU A 1 92 ? -8.071 -5.676 22.259 1.00 90.75 92 GLU A C 1
ATOM 739 O O . GLU A 1 92 ? -8.307 -6.865 22.459 1.00 90.75 92 GLU A O 1
ATOM 744 N N . ASN A 1 93 ? -6.853 -5.150 22.342 1.00 88.44 93 ASN A N 1
ATOM 745 C CA . ASN A 1 93 ? -5.657 -5.909 22.691 1.00 88.44 93 ASN A CA 1
ATOM 746 C C . ASN A 1 93 ? -5.041 -5.418 24.017 1.00 88.44 93 ASN A C 1
ATOM 748 O O . ASN A 1 93 ? -3.820 -5.390 24.172 1.00 88.44 93 ASN A O 1
ATOM 752 N N . PHE A 1 94 ? -5.873 -5.005 24.985 1.00 90.69 94 PHE A N 1
ATOM 753 C CA . PHE A 1 94 ? -5.386 -4.382 26.213 1.00 90.69 94 PHE A CA 1
ATOM 754 C C . PHE A 1 94 ? -4.471 -5.305 27.009 1.00 90.69 94 PHE A C 1
ATOM 756 O O . PHE A 1 94 ? -4.747 -6.490 27.210 1.00 90.69 94 PHE A O 1
ATOM 763 N N . VAL A 1 95 ? -3.446 -4.710 27.614 1.00 91.00 95 VAL A N 1
ATOM 764 C CA . VAL A 1 95 ? -2.648 -5.364 28.647 1.00 91.00 95 VAL A CA 1
ATOM 765 C C . VAL A 1 95 ? -3.561 -5.695 29.827 1.00 91.00 95 VAL A C 1
ATOM 767 O O . VAL A 1 95 ? -4.157 -4.804 30.433 1.00 91.00 95 VAL A O 1
ATOM 770 N N . LYS A 1 96 ? -3.674 -6.984 30.166 1.00 89.75 96 LYS A N 1
ATOM 771 C CA . LYS A 1 96 ? -4.590 -7.480 31.214 1.00 89.75 96 LYS A CA 1
ATOM 772 C C . LYS A 1 96 ? -3.945 -7.647 32.589 1.00 89.75 96 LYS A C 1
ATOM 774 O O . LYS A 1 96 ? -4.644 -7.772 33.598 1.00 89.75 96 LYS A O 1
ATOM 779 N N . ASN A 1 97 ? -2.615 -7.692 32.643 1.00 92.50 97 ASN A N 1
ATOM 780 C CA . ASN A 1 97 ? -1.843 -7.869 33.868 1.00 92.50 97 ASN A CA 1
ATOM 781 C C . ASN A 1 97 ? -0.429 -7.295 33.717 1.00 92.50 97 ASN A C 1
ATOM 783 O O . ASN A 1 97 ? 0.080 -7.200 32.606 1.00 92.50 97 ASN A O 1
ATOM 787 N N . TYR A 1 98 ? 0.218 -6.998 34.843 1.00 93.38 98 TYR A N 1
ATOM 788 C CA . TYR A 1 98 ? 1.649 -6.713 34.908 1.00 93.38 98 TYR A CA 1
ATOM 789 C C . TYR A 1 98 ? 2.249 -7.233 36.224 1.00 93.38 98 TYR A C 1
ATOM 791 O O . TYR A 1 98 ? 1.571 -7.290 37.257 1.00 93.38 98 TYR A O 1
ATOM 799 N N . ASN A 1 99 ? 3.530 -7.592 36.184 1.00 94.38 99 ASN A N 1
ATOM 800 C CA . ASN A 1 99 ? 4.338 -8.014 37.328 1.00 94.38 99 ASN A CA 1
ATOM 801 C C . ASN A 1 99 ? 4.841 -6.793 38.107 1.00 94.38 99 ASN A C 1
ATOM 803 O O . ASN A 1 99 ? 4.671 -6.699 39.323 1.00 94.38 99 ASN A O 1
ATOM 807 N N . TYR A 1 100 ? 5.396 -5.824 37.381 1.00 92.88 100 TYR A N 1
ATOM 808 C CA . TYR A 1 100 ? 5.894 -4.554 37.896 1.00 92.88 100 TYR A CA 1
ATOM 809 C C . TYR A 1 100 ? 5.508 -3.406 36.954 1.00 92.88 100 TYR A C 1
ATOM 811 O O . TYR A 1 100 ? 5.336 -3.614 35.755 1.00 92.88 100 TYR A O 1
ATOM 819 N N . ALA A 1 101 ? 5.362 -2.198 37.500 1.00 94.06 101 ALA A N 1
ATOM 820 C CA . ALA A 1 101 ? 5.153 -0.981 36.725 1.00 94.06 101 ALA A CA 1
ATOM 821 C C . ALA A 1 101 ? 6.068 0.128 37.254 1.00 94.06 101 ALA A C 1
ATOM 823 O O . ALA A 1 101 ? 6.049 0.419 38.455 1.00 94.06 101 ALA A O 1
ATOM 824 N N . SER A 1 102 ? 6.850 0.748 36.371 1.00 94.50 102 SER A N 1
ATOM 825 C CA . SER A 1 102 ? 7.759 1.831 36.744 1.00 94.50 102 SER A CA 1
ATOM 826 C C . SER A 1 102 ? 6.998 3.105 37.133 1.00 94.50 102 SER A C 1
ATOM 828 O O . SER A 1 102 ? 5.783 3.251 36.923 1.00 94.50 102 SER A O 1
ATOM 830 N N . LYS A 1 103 ? 7.716 4.057 37.738 1.00 93.69 103 LYS A N 1
ATOM 831 C CA . LYS A 1 103 ? 7.159 5.374 38.071 1.00 93.69 103 LYS A CA 1
ATOM 832 C C . LYS A 1 103 ? 6.720 6.118 36.804 1.00 93.69 103 LYS A C 1
ATOM 834 O O . LYS A 1 103 ? 7.234 5.873 35.722 1.00 93.69 103 LYS A O 1
ATOM 839 N N . SER A 1 104 ? 5.767 7.035 36.958 1.00 92.69 104 SER A N 1
ATOM 840 C CA . SER A 1 104 ? 5.190 7.825 35.859 1.00 92.69 104 SER A CA 1
ATOM 841 C C . SER A 1 104 ? 5.980 9.099 35.540 1.00 92.69 104 SER A C 1
ATOM 843 O O . SER A 1 104 ? 5.527 9.919 34.749 1.00 92.69 104 SER A O 1
ATOM 845 N N . THR A 1 105 ? 7.134 9.298 36.180 1.00 94.19 105 THR A N 1
ATOM 846 C CA . THR A 1 105 ? 8.015 10.449 35.971 1.00 94.19 105 THR A CA 1
ATOM 847 C C . THR A 1 105 ? 9.376 9.977 35.457 1.00 94.19 105 THR A C 1
ATOM 849 O O . THR A 1 105 ? 10.001 9.149 36.124 1.00 94.19 105 THR A O 1
ATOM 852 N N . PRO A 1 106 ? 9.859 10.491 34.310 1.00 95.62 106 PRO A N 1
ATOM 853 C CA . PRO A 1 106 ? 11.173 10.129 33.779 1.00 95.62 106 PRO A CA 1
ATOM 854 C C . PRO A 1 106 ? 12.310 10.433 34.762 1.00 95.62 106 PRO A C 1
ATOM 856 O O . PRO A 1 106 ? 12.274 11.443 35.470 1.00 95.62 106 PRO A O 1
ATOM 859 N N . SER A 1 107 ? 13.332 9.576 34.793 1.00 96.94 107 SER A N 1
ATOM 860 C CA . SER A 1 107 ? 14.597 9.843 35.499 1.00 96.94 107 SER A CA 1
ATOM 861 C C . SER A 1 107 ? 15.646 10.507 34.609 1.00 96.94 107 SER A C 1
ATOM 863 O O . SER A 1 107 ? 16.529 11.186 35.128 1.00 96.94 107 SER A O 1
ATOM 865 N N . ILE A 1 108 ? 15.557 10.315 33.291 1.00 96.69 108 ILE A N 1
ATOM 866 C CA . ILE A 1 108 ? 16.431 10.955 32.301 1.00 96.69 108 ILE A CA 1
ATOM 867 C C . ILE A 1 108 ? 15.647 11.960 31.459 1.00 96.69 108 ILE A C 1
ATOM 869 O O . ILE A 1 108 ? 14.422 11.862 31.348 1.00 96.69 108 ILE A O 1
ATOM 873 N N . THR A 1 109 ? 16.346 12.910 30.838 1.00 96.50 109 THR A N 1
ATOM 874 C CA . THR A 1 109 ? 15.728 13.877 29.921 1.00 96.50 109 THR A CA 1
ATOM 875 C C . THR A 1 109 ? 15.546 13.291 28.518 1.00 96.50 109 THR A C 1
ATOM 877 O O . THR A 1 109 ? 16.210 12.319 28.144 1.00 96.50 109 THR A O 1
ATOM 880 N N . ALA A 1 110 ? 14.668 13.905 27.721 1.00 95.19 110 ALA A N 1
ATOM 881 C CA . ALA A 1 110 ? 14.455 13.533 26.325 1.00 95.19 110 ALA A CA 1
ATOM 882 C C . ALA A 1 110 ? 15.738 13.700 25.484 1.00 95.19 110 ALA A C 1
ATOM 884 O O . ALA A 1 110 ? 16.023 12.868 24.630 1.00 95.19 110 ALA A O 1
ATOM 885 N N . GLU A 1 111 ? 16.562 14.713 25.766 1.00 95.75 111 GLU A N 1
ATOM 886 C CA . GLU A 1 111 ? 17.865 14.927 25.119 1.00 95.75 111 GLU A CA 1
ATOM 887 C C . GLU A 1 111 ? 18.814 13.756 25.371 1.00 95.75 111 GLU A C 1
ATOM 889 O O . GLU A 1 111 ? 19.460 13.267 24.446 1.00 95.75 111 GLU A O 1
ATOM 894 N N . SER A 1 112 ? 18.870 13.264 26.614 1.00 96.31 112 SER A N 1
ATOM 895 C CA . SER A 1 112 ? 19.705 12.110 26.942 1.00 96.31 112 SER A CA 1
ATOM 896 C C . SER A 1 112 ? 19.219 10.839 26.246 1.00 96.31 112 SER A C 1
ATOM 898 O O . SER A 1 112 ? 20.050 10.030 25.839 1.00 96.31 112 SER A O 1
ATOM 900 N N . ALA A 1 113 ? 17.903 10.656 26.111 1.00 97.00 113 ALA A N 1
ATOM 901 C CA . ALA A 1 113 ? 17.318 9.530 25.388 1.00 97.00 113 ALA A CA 1
ATOM 902 C C . ALA A 1 113 ? 17.573 9.617 23.871 1.00 97.00 113 ALA A C 1
ATOM 904 O O . ALA A 1 113 ? 17.935 8.614 23.260 1.00 97.00 113 ALA A O 1
ATOM 905 N N . LEU A 1 114 ? 17.471 10.810 23.271 1.00 95.94 114 LEU A N 1
ATOM 906 C CA . LEU A 1 114 ? 17.817 11.027 21.862 1.00 95.94 114 LEU A CA 1
ATOM 907 C C . LEU A 1 114 ? 19.300 10.734 21.589 1.00 95.94 114 LEU A C 1
ATOM 909 O O . LEU A 1 114 ? 19.619 10.130 20.569 1.00 95.94 114 LEU A O 1
ATOM 913 N N . GLY A 1 115 ? 20.180 11.070 22.539 1.00 95.31 115 GLY A N 1
ATOM 914 C CA . GLY A 1 115 ? 21.594 10.686 22.516 1.00 95.31 115 GLY A CA 1
ATOM 915 C C . GLY A 1 115 ? 21.805 9.187 22.326 1.00 95.31 115 GLY A C 1
ATOM 916 O O . GLY A 1 115 ? 22.599 8.773 21.489 1.00 95.31 115 GLY A O 1
ATOM 917 N N . LYS A 1 116 ? 21.029 8.365 23.042 1.00 96.12 116 LYS A N 1
ATOM 918 C CA . LYS A 1 116 ? 21.092 6.900 22.932 1.00 96.12 116 LYS A CA 1
ATOM 919 C C . LYS A 1 116 ? 20.656 6.406 21.559 1.00 96.12 116 LYS A C 1
ATOM 921 O O . LYS A 1 116 ? 21.293 5.516 21.011 1.00 96.12 116 LYS A O 1
ATOM 926 N N . ILE A 1 117 ? 19.624 7.022 20.985 1.00 94.44 117 ILE A N 1
ATOM 927 C CA . ILE A 1 117 ? 19.167 6.723 19.622 1.00 94.44 117 ILE A CA 1
ATOM 928 C C . ILE A 1 117 ? 20.261 7.064 18.601 1.00 94.44 117 ILE A C 1
ATOM 930 O O . ILE A 1 117 ? 20.530 6.272 17.702 1.00 94.44 117 ILE A O 1
ATOM 934 N N . ALA A 1 118 ? 20.908 8.224 18.740 1.00 93.69 118 ALA A N 1
ATOM 935 C CA . ALA A 1 118 ? 21.992 8.641 17.854 1.00 93.69 118 ALA A CA 1
ATOM 936 C C . ALA A 1 118 ? 23.198 7.689 17.914 1.00 93.69 118 ALA A C 1
ATOM 938 O O . ALA A 1 118 ? 23.780 7.383 16.871 1.00 93.69 118 ALA A O 1
ATOM 939 N N . ASP A 1 119 ? 23.547 7.211 19.113 1.00 93.19 119 ASP A N 1
ATOM 940 C CA . ASP A 1 119 ? 24.621 6.236 19.325 1.00 93.19 119 ASP A CA 1
ATOM 941 C C . ASP A 1 119 ? 24.287 4.882 18.673 1.00 93.19 119 ASP A C 1
ATOM 943 O O . ASP A 1 119 ? 25.109 4.339 17.933 1.00 93.19 119 ASP A O 1
ATOM 947 N N . GLU A 1 120 ? 23.070 4.371 18.891 1.00 90.81 120 GLU A N 1
ATOM 948 C CA . GLU A 1 120 ? 22.596 3.090 18.342 1.00 90.81 120 GLU A CA 1
ATOM 949 C C . GLU A 1 120 ? 22.561 3.098 16.812 1.00 90.81 120 GLU A C 1
ATOM 951 O O . GLU A 1 120 ? 23.089 2.200 16.159 1.00 90.81 120 GLU A O 1
ATOM 956 N N . LEU A 1 121 ? 22.016 4.169 16.227 1.00 87.12 121 LEU A N 1
ATOM 957 C CA . LEU A 1 121 ? 21.952 4.354 14.776 1.00 87.12 121 LEU A CA 1
ATOM 958 C C . LEU A 1 121 ? 23.285 4.806 14.164 1.00 87.12 121 LEU A C 1
ATOM 960 O O . LEU A 1 121 ? 23.362 5.024 12.954 1.00 87.12 121 LEU A O 1
ATOM 964 N N . LYS A 1 122 ? 24.332 4.994 14.982 1.00 90.81 122 LYS A N 1
ATOM 965 C CA . LYS A 1 122 ? 25.650 5.511 14.574 1.00 90.81 122 LYS A CA 1
ATOM 966 C C . LYS A 1 122 ? 25.544 6.794 13.743 1.00 90.81 122 LYS A C 1
ATOM 968 O O . LYS A 1 122 ? 26.312 7.011 12.804 1.00 90.81 122 LYS A O 1
ATOM 973 N N . ASN A 1 123 ? 24.591 7.656 14.093 1.00 86.88 123 ASN A N 1
ATOM 974 C CA . ASN A 1 123 ? 24.323 8.898 13.385 1.00 86.88 123 ASN A CA 1
ATOM 975 C C . ASN A 1 123 ? 24.322 10.101 14.347 1.00 86.88 123 ASN A C 1
ATOM 977 O O . ASN A 1 123 ? 23.275 10.463 14.891 1.00 86.88 123 ASN A O 1
ATOM 981 N N . PRO A 1 124 ? 25.468 10.789 14.512 1.00 88.69 124 PRO A N 1
ATOM 982 C CA . PRO A 1 124 ? 25.582 11.913 15.436 1.00 88.69 124 PRO A CA 1
ATOM 983 C C . PRO A 1 124 ? 24.767 13.144 15.011 1.00 88.69 124 PRO A C 1
ATOM 985 O O . PRO A 1 124 ? 24.515 14.016 15.842 1.00 88.69 124 PRO A O 1
ATOM 988 N N . GLU A 1 125 ? 24.314 13.237 13.754 1.00 86.44 125 GLU A N 1
ATOM 989 C CA . GLU A 1 125 ? 23.466 14.348 13.299 1.00 86.44 125 GLU A CA 1
ATOM 990 C C . GLU A 1 125 ? 22.087 14.335 13.970 1.00 86.44 125 GLU A C 1
ATOM 992 O O . GLU A 1 125 ? 21.462 15.386 14.111 1.00 86.44 125 GLU A O 1
ATOM 997 N N . ILE A 1 126 ? 21.629 13.173 14.454 1.00 88.75 126 ILE A N 1
ATOM 998 C CA . ILE A 1 126 ? 20.374 13.054 15.206 1.00 88.75 126 ILE A CA 1
ATOM 999 C C . ILE A 1 126 ? 20.408 13.930 16.467 1.00 88.75 126 ILE A C 1
ATOM 1001 O O . ILE A 1 126 ? 19.410 14.574 16.779 1.00 88.75 126 ILE A O 1
ATOM 1005 N N . ASN A 1 127 ? 21.567 14.067 17.119 1.00 88.88 127 ASN A N 1
ATOM 1006 C CA . ASN A 1 127 ? 21.724 14.891 18.324 1.00 88.88 127 ASN A CA 1
ATOM 1007 C C . ASN A 1 127 ? 21.558 16.394 18.080 1.00 88.88 127 ASN A C 1
ATOM 1009 O O . ASN A 1 127 ? 21.374 17.154 19.028 1.00 88.88 127 ASN A O 1
ATOM 1013 N N . LYS A 1 128 ? 21.637 16.844 16.825 1.00 87.00 128 LYS A N 1
ATOM 1014 C CA . LYS A 1 128 ? 21.473 18.260 16.465 1.00 87.00 128 LYS A CA 1
ATOM 1015 C C . LYS A 1 128 ? 20.012 18.637 16.229 1.00 87.00 128 LYS A C 1
ATOM 1017 O O . LYS A 1 128 ? 19.711 19.813 16.030 1.00 87.00 128 LYS A O 1
ATOM 1022 N N . ARG A 1 129 ? 19.111 17.654 16.217 1.00 87.19 129 ARG A N 1
ATOM 1023 C CA . ARG A 1 129 ? 17.693 17.866 15.941 1.00 87.19 129 ARG A CA 1
ATOM 1024 C C . ARG A 1 129 ? 17.020 18.563 17.106 1.00 87.19 129 ARG A C 1
ATOM 1026 O O . ARG A 1 129 ? 17.281 18.272 18.272 1.00 87.19 129 ARG A O 1
ATOM 1033 N N . LYS A 1 130 ? 16.083 19.448 16.785 1.00 88.25 130 LYS A N 1
ATOM 1034 C CA . LYS A 1 130 ? 15.204 20.025 17.797 1.00 88.25 130 LYS A CA 1
ATOM 1035 C C . LYS A 1 130 ? 14.240 18.944 18.287 1.00 88.25 130 LYS A C 1
ATOM 1037 O O . LYS A 1 130 ? 13.591 18.274 17.484 1.00 88.25 130 LYS A O 1
ATOM 1042 N N . ILE A 1 131 ? 14.143 18.811 19.606 1.00 89.19 131 ILE A N 1
ATOM 1043 C CA . ILE A 1 131 ? 13.221 17.884 20.258 1.00 89.19 131 ILE A CA 1
ATOM 1044 C C . ILE A 1 131 ? 11.874 18.569 20.470 1.00 89.19 131 ILE A C 1
ATOM 1046 O O . ILE A 1 131 ? 11.815 19.701 20.956 1.00 89.19 131 ILE A O 1
ATOM 1050 N N . VAL A 1 132 ? 10.789 17.884 20.113 1.00 86.44 132 VAL A N 1
ATOM 1051 C CA . VAL A 1 132 ? 9.420 18.381 20.285 1.00 86.44 132 VAL A CA 1
ATOM 1052 C C . VAL A 1 132 ? 8.574 17.346 21.025 1.00 86.44 132 VAL A C 1
ATOM 1054 O O . VAL A 1 132 ? 8.444 16.206 20.584 1.00 86.44 132 VAL A O 1
ATOM 1057 N N . ASP A 1 133 ? 7.978 17.748 22.146 1.00 86.31 133 ASP A N 1
ATOM 1058 C CA . ASP A 1 133 ? 6.969 16.943 22.840 1.00 86.31 133 ASP A CA 1
ATOM 1059 C C . ASP A 1 133 ? 5.656 16.997 22.053 1.00 86.31 133 ASP A C 1
ATOM 1061 O O . ASP A 1 133 ? 5.074 18.071 21.874 1.00 86.31 133 ASP A O 1
ATOM 1065 N N . ARG A 1 134 ? 5.176 15.840 21.595 1.00 81.69 134 ARG A N 1
ATOM 1066 C CA . ARG A 1 134 ? 3.957 15.721 20.788 1.00 81.69 134 ARG A CA 1
ATOM 1067 C C . ARG A 1 134 ? 2.706 16.198 21.517 1.00 81.69 134 ARG A C 1
ATOM 1069 O O . ARG A 1 134 ? 1.800 16.701 20.868 1.00 81.69 134 ARG A O 1
ATOM 1076 N N . SER A 1 135 ? 2.674 16.138 22.847 1.00 73.38 135 SER A N 1
ATOM 1077 C CA . SER A 1 135 ? 1.549 16.662 23.632 1.00 73.38 135 SER A CA 1
ATOM 1078 C C . SER A 1 135 ? 1.453 18.194 23.623 1.00 73.38 135 SER A C 1
ATOM 1080 O O . SER A 1 135 ? 0.398 18.750 23.919 1.00 73.38 135 SER A O 1
ATOM 1082 N N . SER A 1 136 ? 2.541 18.886 23.263 1.00 65.75 136 SER A N 1
ATOM 1083 C CA . SER A 1 136 ? 2.621 20.353 23.232 1.00 65.75 136 SER A CA 1
ATOM 1084 C C . SER A 1 136 ? 2.279 20.971 21.870 1.00 65.75 136 SER A C 1
ATOM 1086 O O . SER A 1 136 ? 2.207 22.198 21.736 1.00 65.75 136 SER A O 1
ATOM 1088 N N . ILE A 1 137 ? 2.066 20.141 20.846 1.00 63.72 137 ILE A N 1
ATOM 1089 C CA . ILE A 1 137 ? 1.845 20.585 19.469 1.00 63.72 137 ILE A CA 1
ATOM 1090 C C . ILE A 1 137 ? 0.378 20.996 19.325 1.00 63.72 137 ILE A C 1
ATOM 1092 O O . ILE A 1 137 ? -0.509 20.171 19.160 1.00 63.72 137 ILE A O 1
ATOM 1096 N N . SER A 1 138 ? 0.127 22.302 19.428 1.00 48.84 138 SER A N 1
ATOM 1097 C CA . SER A 1 138 ? -1.206 22.912 19.284 1.00 48.84 138 SER A CA 1
ATOM 1098 C C . SER A 1 138 ? -1.482 23.466 17.878 1.00 48.84 138 SER A C 1
ATOM 1100 O O . SER A 1 138 ? -2.563 23.991 17.625 1.00 48.84 138 SER A O 1
ATOM 1102 N N . SER A 1 139 ? -0.516 23.380 16.954 1.00 47.25 139 SER A N 1
ATOM 1103 C CA . SER A 1 139 ? -0.691 23.777 15.550 1.00 47.25 139 SER A CA 1
ATOM 1104 C C . SER A 1 139 ? 0.326 23.085 14.629 1.00 47.25 139 SER A C 1
ATOM 1106 O O . SER A 1 139 ? 1.539 23.165 14.833 1.00 47.25 139 SER A O 1
ATOM 1108 N N . HIS A 1 140 ? -0.204 22.392 13.621 1.00 55.66 140 HIS A N 1
ATOM 1109 C CA . HIS A 1 140 ? 0.434 21.478 12.665 1.00 55.66 140 HIS A CA 1
ATOM 1110 C C . HIS A 1 140 ? 1.427 22.141 11.692 1.00 55.66 140 HIS A C 1
ATOM 1112 O O . HIS A 1 140 ? 1.190 22.250 10.493 1.00 55.66 140 HIS A O 1
ATOM 1118 N N . LYS A 1 141 ? 2.556 22.640 12.205 1.00 48.91 141 LYS 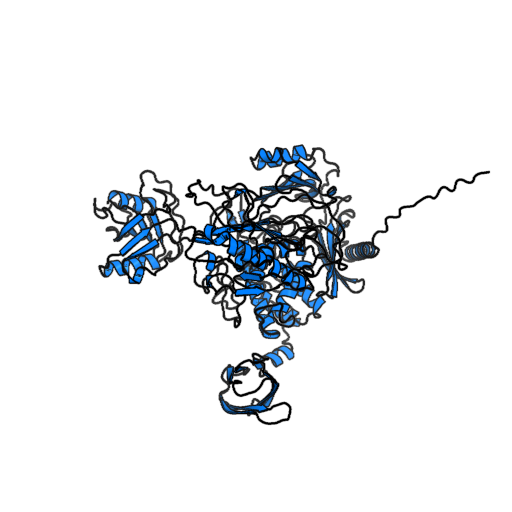A N 1
ATOM 1119 C CA . LYS A 1 141 ? 3.611 23.273 11.389 1.00 48.91 141 LYS A CA 1
ATOM 1120 C C . LYS A 1 141 ? 5.032 22.902 11.810 1.00 48.91 141 LYS A C 1
ATOM 1122 O O . LYS A 1 141 ? 5.968 23.669 11.582 1.00 48.91 141 LYS A O 1
ATOM 1127 N N . ALA A 1 142 ? 5.220 21.760 12.468 1.00 44.44 142 ALA A N 1
ATOM 1128 C CA . ALA A 1 142 ? 6.578 21.302 12.717 1.00 44.44 142 ALA A CA 1
ATOM 1129 C C . ALA A 1 142 ? 7.208 20.919 11.373 1.00 44.44 142 ALA A C 1
ATOM 1131 O O . ALA A 1 142 ? 6.663 20.096 10.652 1.00 44.44 142 ALA A O 1
ATOM 1132 N N . ASP A 1 143 ? 8.343 21.529 11.051 1.00 53.75 143 ASP A N 1
ATOM 1133 C CA . ASP A 1 143 ? 9.234 21.113 9.970 1.00 53.75 143 ASP A CA 1
ATOM 1134 C C . ASP A 1 143 ? 9.801 19.729 10.348 1.00 53.75 143 ASP A C 1
ATOM 1136 O O . ASP A 1 143 ? 10.815 19.625 11.045 1.00 53.75 143 ASP A O 1
ATOM 1140 N N . ILE A 1 144 ? 9.029 18.667 10.077 1.00 55.53 144 ILE A N 1
ATOM 1141 C CA . ILE A 1 144 ? 9.288 17.294 10.549 1.00 55.53 144 ILE A CA 1
ATOM 1142 C C . ILE A 1 144 ? 10.656 16.826 10.066 1.00 55.53 144 ILE A C 1
ATOM 1144 O O . ILE A 1 144 ? 11.374 16.170 10.817 1.00 55.53 144 ILE A O 1
ATOM 1148 N N . ASP A 1 145 ? 11.040 17.250 8.865 1.00 59.16 145 ASP A N 1
ATOM 1149 C CA . ASP A 1 145 ? 12.277 16.922 8.169 1.00 59.16 145 ASP A CA 1
ATOM 1150 C C . ASP A 1 145 ? 13.529 17.065 9.055 1.00 59.16 145 ASP A C 1
ATOM 1152 O O . ASP A 1 145 ? 14.488 16.309 8.887 1.00 59.16 145 ASP A O 1
ATOM 1156 N N . ASN A 1 146 ? 13.510 17.978 10.038 1.00 66.81 146 ASN A N 1
ATOM 1157 C CA . ASN A 1 146 ? 14.657 18.288 10.901 1.00 66.81 146 ASN A CA 1
ATOM 1158 C C . ASN A 1 146 ? 14.420 18.081 12.410 1.00 66.81 146 ASN A C 1
ATOM 1160 O O . ASN A 1 146 ? 15.336 18.299 13.210 1.00 66.81 146 ASN A O 1
ATOM 1164 N N . ASN A 1 147 ? 13.224 17.658 12.827 1.00 81.44 147 ASN A N 1
ATOM 1165 C CA . ASN A 1 147 ? 12.877 17.531 14.244 1.00 81.44 147 ASN A CA 1
ATOM 1166 C C . ASN A 1 147 ? 12.869 16.065 14.695 1.00 81.44 147 ASN A C 1
ATOM 1168 O O . ASN A 1 147 ? 12.623 15.153 13.912 1.00 81.44 147 ASN A O 1
ATOM 1172 N N . ALA A 1 148 ? 13.139 15.832 15.977 1.00 88.25 148 ALA A N 1
ATOM 1173 C CA . ALA A 1 148 ? 12.835 14.574 16.651 1.00 88.25 148 ALA A CA 1
ATOM 1174 C C . ALA A 1 148 ? 11.618 14.818 17.545 1.00 88.25 148 ALA A C 1
ATOM 1176 O O . ALA A 1 148 ? 11.626 15.738 18.364 1.00 88.25 148 ALA A O 1
ATOM 1177 N N . THR A 1 149 ? 10.557 14.033 17.392 1.00 87.62 149 THR A N 1
ATOM 1178 C CA . THR A 1 149 ? 9.353 14.202 18.218 1.00 87.62 149 THR A CA 1
ATOM 1179 C C . THR A 1 149 ? 9.225 13.055 19.204 1.00 87.62 149 THR A C 1
ATOM 1181 O O . THR A 1 149 ? 9.650 11.943 18.904 1.00 87.62 149 THR A O 1
ATOM 1184 N N . TYR A 1 150 ? 8.653 13.293 20.382 1.00 90.56 150 TYR A N 1
ATOM 1185 C CA . TYR A 1 150 ? 8.443 12.230 21.364 1.00 90.56 150 TYR A CA 1
ATOM 1186 C C . TYR A 1 150 ? 7.117 12.356 22.104 1.00 90.56 150 TYR A C 1
ATOM 1188 O O . TYR A 1 150 ? 6.532 13.431 22.179 1.00 90.56 150 TYR A O 1
ATOM 1196 N N . GLN A 1 151 ? 6.659 11.244 22.672 1.00 89.94 151 GLN A N 1
ATOM 1197 C CA . GLN A 1 151 ? 5.652 11.230 23.732 1.00 89.94 151 GLN A CA 1
ATOM 1198 C C . GLN A 1 151 ? 6.060 10.217 24.801 1.00 89.94 151 GLN A C 1
ATOM 1200 O O . GLN A 1 151 ? 6.729 9.228 24.490 1.00 89.94 151 GLN A O 1
ATOM 1205 N N . LEU A 1 152 ? 5.647 10.430 26.049 1.00 93.88 152 LEU A N 1
ATOM 1206 C CA . LEU A 1 152 ? 5.787 9.405 27.081 1.00 93.88 152 LEU A CA 1
ATOM 1207 C C . LEU A 1 152 ? 4.726 8.319 26.896 1.00 93.88 152 LEU A C 1
ATOM 1209 O O . LEU A 1 152 ? 3.556 8.612 26.650 1.00 93.88 152 LEU A O 1
ATOM 1213 N N . CYS A 1 153 ? 5.137 7.065 27.049 1.00 93.56 153 CYS A N 1
ATOM 1214 C CA . CYS A 1 153 ? 4.250 5.909 27.038 1.00 93.56 153 CYS A CA 1
ATOM 1215 C C . CYS A 1 153 ? 4.740 4.837 28.015 1.00 93.56 153 CYS A C 1
ATOM 1217 O O . CYS A 1 153 ? 5.905 4.827 28.407 1.00 93.56 153 CYS A O 1
ATOM 1219 N N . TYR A 1 154 ? 3.857 3.926 28.405 1.00 95.00 154 TYR A N 1
ATOM 1220 C CA . TYR A 1 154 ? 4.246 2.672 29.037 1.00 95.00 154 TYR A CA 1
ATOM 1221 C C . TYR A 1 154 ? 4.390 1.588 27.973 1.00 95.00 154 TYR A C 1
ATOM 1223 O O . TYR A 1 154 ? 3.505 1.409 27.144 1.00 95.00 154 TYR A O 1
ATOM 1231 N N . VAL A 1 155 ? 5.483 0.840 28.011 1.00 92.75 155 VAL A N 1
ATOM 1232 C CA . VAL A 1 155 ? 5.718 -0.321 27.148 1.00 92.75 155 VAL A CA 1
ATOM 1233 C C . VAL A 1 155 ? 5.579 -1.569 28.006 1.00 92.75 155 VAL A C 1
ATOM 1235 O O . VAL A 1 155 ? 6.147 -1.627 29.096 1.00 92.75 155 VAL A O 1
ATOM 1238 N N . ASN A 1 156 ? 4.793 -2.540 27.543 1.00 90.94 156 ASN A N 1
ATOM 1239 C CA . ASN A 1 156 ? 4.714 -3.848 28.181 1.00 90.94 156 ASN A CA 1
ATOM 1240 C C . ASN A 1 156 ? 5.862 -4.723 27.676 1.00 90.94 156 ASN A C 1
ATOM 1242 O O . ASN A 1 156 ? 5.838 -5.163 26.532 1.00 90.94 156 ASN A O 1
ATOM 1246 N N . ASP A 1 157 ? 6.841 -4.953 28.539 1.00 88.00 157 ASP A N 1
ATOM 1247 C CA . ASP A 1 157 ? 8.053 -5.710 28.246 1.00 88.00 157 ASP A CA 1
ATOM 1248 C C . ASP A 1 157 ? 8.148 -6.906 29.204 1.00 88.00 157 ASP A C 1
ATOM 1250 O O . ASP A 1 157 ? 8.368 -6.740 30.410 1.00 88.00 157 ASP A O 1
ATOM 1254 N N . ASP A 1 158 ? 7.854 -8.104 28.690 1.00 85.69 158 ASP A N 1
ATOM 1255 C CA . ASP A 1 158 ? 7.743 -9.359 29.449 1.00 85.69 158 ASP A CA 1
ATOM 1256 C C . ASP A 1 158 ? 6.869 -9.253 30.713 1.00 85.69 158 ASP A C 1
ATOM 1258 O O . ASP A 1 158 ? 7.196 -9.715 31.813 1.00 85.69 158 ASP A O 1
ATOM 1262 N N . GLY A 1 159 ? 5.714 -8.598 30.564 1.00 87.75 159 GLY A N 1
ATOM 1263 C CA . GLY A 1 159 ? 4.765 -8.378 31.652 1.00 87.75 159 GLY A CA 1
ATOM 1264 C C . GLY A 1 159 ? 5.173 -7.260 32.612 1.00 87.75 159 GLY A C 1
ATOM 1265 O O . GLY A 1 159 ? 4.557 -7.127 33.669 1.00 87.75 159 GLY A O 1
ATOM 1266 N N . ASN A 1 160 ? 6.190 -6.460 32.293 1.00 93.19 160 ASN A N 1
ATOM 1267 C CA . ASN A 1 160 ? 6.583 -5.286 33.067 1.00 93.19 160 ASN A CA 1
ATOM 1268 C C . ASN A 1 160 ? 6.223 -4.012 32.307 1.00 93.19 160 ASN A C 1
ATOM 1270 O O . ASN A 1 160 ? 6.654 -3.813 31.177 1.00 93.19 160 ASN A O 1
ATOM 1274 N N . LEU A 1 161 ? 5.478 -3.112 32.946 1.00 95.25 161 LEU A N 1
ATOM 1275 C CA . LEU A 1 161 ? 5.165 -1.806 32.374 1.00 95.25 161 LEU A CA 1
ATOM 1276 C C . LEU A 1 161 ? 6.320 -0.838 32.637 1.00 95.25 161 LEU A C 1
ATOM 1278 O O . LEU A 1 161 ? 6.468 -0.317 33.746 1.00 95.25 161 LEU A O 1
ATOM 1282 N N . LYS A 1 162 ? 7.136 -0.587 31.616 1.00 96.38 162 LYS A N 1
ATOM 1283 C CA . LYS A 1 162 ? 8.264 0.351 31.662 1.00 96.38 162 LYS A CA 1
ATOM 1284 C C . LYS A 1 162 ? 7.853 1.687 31.048 1.00 96.38 162 LYS A C 1
ATOM 1286 O O . LYS A 1 162 ? 7.380 1.724 29.916 1.00 96.38 162 LYS A O 1
ATOM 1291 N N . LEU A 1 163 ? 8.025 2.786 31.779 1.00 97.62 163 LEU A N 1
ATOM 1292 C CA . LEU A 1 163 ? 7.882 4.133 31.230 1.00 97.62 163 LEU A CA 1
ATOM 1293 C C . LEU A 1 163 ? 8.994 4.355 30.202 1.00 97.62 163 LEU A C 1
ATOM 1295 O O . LEU A 1 163 ? 10.168 4.129 30.493 1.00 97.62 163 LEU A O 1
ATOM 1299 N N . ALA A 1 164 ? 8.625 4.811 29.013 1.00 96.88 164 ALA A N 1
ATOM 1300 C CA . ALA A 1 164 ? 9.533 5.017 27.903 1.00 96.88 164 ALA A CA 1
ATOM 1301 C C . ALA A 1 164 ? 9.204 6.298 27.133 1.00 96.88 164 ALA A C 1
ATOM 1303 O O . ALA A 1 164 ? 8.046 6.709 27.016 1.00 96.88 164 ALA A O 1
ATOM 1304 N N . TYR A 1 165 ? 10.240 6.898 26.560 1.00 96.12 165 TYR A N 1
ATOM 1305 C CA . TYR A 1 165 ? 10.107 7.861 25.483 1.00 96.12 165 TYR A CA 1
ATOM 1306 C C . TYR A 1 165 ? 9.832 7.109 24.182 1.00 96.12 165 TYR A C 1
ATOM 1308 O O . TYR A 1 165 ? 10.652 6.299 23.762 1.00 96.12 165 TYR A O 1
ATOM 1316 N N . ASN A 1 166 ? 8.698 7.389 23.542 1.00 92.62 166 ASN A N 1
ATOM 1317 C CA . ASN A 1 166 ? 8.401 6.955 22.180 1.00 92.62 166 ASN A CA 1
ATOM 1318 C C . ASN A 1 166 ? 8.787 8.081 21.218 1.00 92.62 166 ASN A C 1
ATOM 1320 O O . ASN A 1 166 ? 8.020 9.033 21.028 1.00 92.62 166 ASN A O 1
ATOM 1324 N N . PHE A 1 167 ? 9.992 7.978 20.666 1.00 91.94 167 PHE A N 1
ATOM 1325 C CA . PHE A 1 167 ? 10.553 8.898 19.689 1.00 91.94 167 PHE A CA 1
ATOM 1326 C C . PHE A 1 167 ? 10.161 8.527 18.263 1.00 91.94 167 PHE A C 1
ATOM 1328 O O . PHE A 1 167 ? 10.134 7.355 17.904 1.00 91.94 167 PHE A O 1
ATOM 1335 N N . LEU A 1 168 ? 9.956 9.555 17.447 1.00 88.31 168 LEU A N 1
ATOM 1336 C CA . LEU A 1 168 ? 9.919 9.506 15.993 1.00 88.31 168 LEU A CA 1
ATOM 1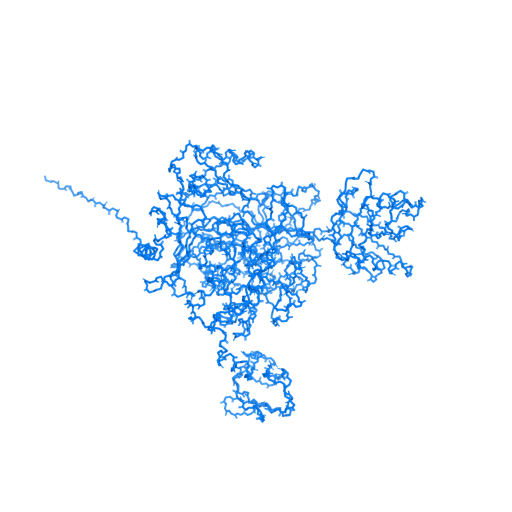337 C C . LEU A 1 168 ? 11.055 10.394 15.463 1.00 88.31 168 LEU A C 1
ATOM 1339 O O . LEU A 1 168 ? 11.101 11.594 15.761 1.00 88.31 168 LEU A O 1
ATOM 1343 N N . VAL A 1 169 ? 11.967 9.798 14.694 1.00 89.12 169 VAL A N 1
ATOM 1344 C CA . VAL A 1 169 ? 13.177 10.434 14.155 1.00 89.12 169 VAL A CA 1
ATOM 1345 C C . VAL A 1 169 ? 13.240 10.229 12.629 1.00 89.12 169 VAL A C 1
ATOM 1347 O O . VAL A 1 169 ? 13.798 9.239 12.156 1.00 89.12 169 VAL A O 1
ATOM 1350 N N . PRO A 1 170 ? 12.673 11.155 11.840 1.00 84.00 170 PRO A N 1
ATOM 1351 C CA . PRO A 1 170 ? 12.575 11.055 10.381 1.00 84.00 170 PRO A CA 1
ATOM 1352 C C . PRO A 1 170 ? 13.895 11.409 9.676 1.00 84.00 170 PRO A C 1
ATOM 1354 O O . PRO A 1 170 ? 14.403 12.516 9.806 1.00 84.00 170 PRO A O 1
ATOM 1357 N N . GLU A 1 171 ? 14.470 10.526 8.873 1.00 81.00 171 GLU A N 1
ATOM 1358 C CA . GLU A 1 171 ? 15.606 10.797 7.981 1.00 81.00 171 GLU A CA 1
ATOM 1359 C C . GLU A 1 171 ? 15.142 10.793 6.519 1.00 81.00 171 GLU A C 1
ATOM 1361 O O . GLU A 1 171 ? 15.545 9.953 5.718 1.00 81.00 171 GLU A O 1
ATOM 1366 N N . ILE A 1 172 ? 14.312 11.770 6.158 1.00 71.94 172 ILE A N 1
ATOM 1367 C CA . ILE A 1 172 ? 13.644 11.838 4.848 1.00 71.94 172 ILE A CA 1
ATOM 1368 C C . ILE A 1 172 ? 14.627 11.762 3.672 1.00 71.94 172 ILE A C 1
ATOM 1370 O O . ILE A 1 172 ? 14.374 11.068 2.695 1.00 71.94 172 ILE A O 1
ATOM 1374 N N . LYS A 1 173 ? 15.798 12.402 3.787 1.00 71.62 173 LYS A N 1
ATOM 1375 C CA . LYS A 1 173 ? 16.859 12.351 2.759 1.00 71.62 173 LYS A CA 1
ATOM 1376 C C . LYS A 1 173 ? 17.446 10.959 2.528 1.00 71.62 173 LYS A C 1
ATOM 1378 O O . LYS A 1 173 ? 18.187 10.776 1.573 1.00 71.62 173 LYS A O 1
ATOM 1383 N N . LYS A 1 174 ? 17.199 10.019 3.433 1.00 73.31 174 LYS A N 1
ATOM 1384 C CA . LYS A 1 174 ? 17.608 8.618 3.326 1.00 73.31 174 LYS A CA 1
ATOM 1385 C C . LYS A 1 174 ? 16.401 7.688 3.196 1.00 73.31 174 LYS A C 1
ATOM 1387 O O . LYS A 1 174 ? 16.587 6.484 3.284 1.00 73.31 174 LYS A O 1
ATOM 1392 N N . SER A 1 175 ? 15.192 8.239 3.047 1.00 75.69 175 SER A N 1
ATOM 1393 C CA . SER A 1 175 ? 13.933 7.485 3.031 1.00 75.69 175 SER A CA 1
ATOM 1394 C C . SER A 1 175 ? 13.756 6.578 4.258 1.00 75.69 175 SER A C 1
ATOM 1396 O O . SER A 1 175 ? 13.155 5.515 4.173 1.00 75.69 175 SER A O 1
ATOM 1398 N N . ASN A 1 176 ? 14.282 7.006 5.413 1.00 81.25 176 ASN A N 1
ATOM 1399 C CA . ASN A 1 176 ? 14.163 6.289 6.682 1.00 81.25 176 ASN A CA 1
ATOM 1400 C C . ASN A 1 176 ? 13.330 7.104 7.670 1.00 81.25 176 ASN A C 1
ATOM 1402 O O . ASN A 1 176 ? 13.376 8.334 7.680 1.00 81.25 176 ASN A O 1
ATOM 1406 N N . SER A 1 177 ? 12.632 6.427 8.574 1.00 85.56 177 SER A N 1
ATOM 1407 C CA . SER A 1 177 ? 11.940 7.062 9.693 1.00 85.56 177 SER A CA 1
ATOM 1408 C C . SER A 1 177 ? 12.009 6.159 10.910 1.00 85.56 177 SER A C 1
ATOM 1410 O O . SER A 1 177 ? 11.385 5.106 10.934 1.00 85.56 177 SER A O 1
ATOM 1412 N N . TRP A 1 178 ? 12.756 6.540 11.940 1.00 87.62 178 TRP A N 1
ATOM 1413 C CA . TRP A 1 178 ? 12.985 5.663 13.087 1.00 87.62 178 TRP A CA 1
ATOM 1414 C C . TRP A 1 178 ? 11.946 5.881 14.180 1.00 87.62 178 TRP A C 1
ATOM 1416 O O . TRP A 1 178 ? 11.758 7.008 14.640 1.00 87.62 178 TRP A O 1
ATOM 1426 N N . VAL A 1 179 ? 11.328 4.798 14.649 1.00 88.06 179 VAL A N 1
ATOM 1427 C CA . VAL A 1 179 ? 10.556 4.785 15.896 1.00 88.06 179 VAL A CA 1
ATOM 1428 C C . VAL A 1 179 ? 11.388 4.093 16.964 1.00 88.06 179 VAL A C 1
ATOM 1430 O O . VAL A 1 179 ? 11.791 2.943 16.790 1.00 88.06 179 VAL A O 1
ATOM 1433 N N . ALA A 1 180 ? 11.646 4.793 18.067 1.00 91.06 180 ALA A N 1
ATOM 1434 C CA . ALA A 1 180 ? 12.466 4.290 19.161 1.00 91.06 180 ALA A CA 1
ATOM 1435 C C . ALA A 1 180 ? 11.739 4.404 20.503 1.00 91.06 180 ALA A C 1
ATOM 1437 O O . ALA A 1 180 ? 11.263 5.473 20.883 1.00 91.06 180 ALA A O 1
ATOM 1438 N N . LEU A 1 181 ? 11.688 3.295 21.233 1.00 93.06 181 LEU A N 1
ATOM 1439 C CA . LEU A 1 181 ? 11.214 3.196 22.605 1.00 93.06 181 LEU A CA 1
ATOM 1440 C C . LEU A 1 181 ? 12.435 3.171 23.523 1.00 93.06 181 LEU A C 1
ATOM 1442 O O . LEU A 1 181 ? 13.163 2.181 23.572 1.00 93.06 181 LEU A O 1
ATOM 1446 N N . VAL A 1 182 ? 12.665 4.259 24.253 1.00 96.69 182 VAL A N 1
ATOM 1447 C CA . VAL A 1 182 ? 13.810 4.396 25.163 1.00 96.69 182 VAL A CA 1
ATOM 1448 C C . VAL A 1 182 ? 13.310 4.431 26.595 1.00 96.69 182 VAL A C 1
ATOM 1450 O O . VAL A 1 182 ? 12.497 5.286 26.942 1.00 96.69 182 VAL A O 1
ATOM 1453 N N . ASN A 1 183 ? 13.798 3.527 27.440 1.00 96.75 183 ASN A N 1
ATOM 1454 C CA . ASN A 1 183 ? 13.459 3.462 28.855 1.00 96.75 183 ASN A CA 1
ATOM 1455 C C . ASN A 1 183 ? 13.718 4.822 29.527 1.00 96.75 183 ASN A C 1
ATOM 1457 O O . ASN A 1 183 ? 14.847 5.312 29.564 1.00 96.75 183 ASN A O 1
ATOM 1461 N N . ALA A 1 184 ? 12.664 5.429 30.070 1.00 97.25 184 ALA A N 1
ATOM 1462 C CA . ALA A 1 184 ? 12.699 6.776 30.631 1.00 97.25 184 ALA A CA 1
ATOM 1463 C C . ALA A 1 184 ? 13.416 6.848 31.991 1.00 97.25 184 ALA A C 1
ATOM 1465 O O . ALA A 1 184 ? 13.647 7.945 32.506 1.00 97.25 184 ALA A O 1
ATOM 1466 N N . ASP A 1 185 ? 13.773 5.700 32.573 1.00 94.94 185 ASP A N 1
ATOM 1467 C CA . ASP A 1 185 ? 14.543 5.603 33.809 1.00 94.94 185 ASP A CA 1
ATOM 1468 C C . ASP A 1 185 ? 16.033 5.335 33.564 1.00 94.94 185 ASP A C 1
ATOM 1470 O O . ASP A 1 185 ? 16.873 5.945 34.225 1.00 94.94 185 ASP A O 1
ATOM 1474 N N . THR A 1 186 ? 16.371 4.448 32.623 1.00 95.38 186 THR A N 1
ATOM 1475 C CA . THR A 1 186 ? 17.756 3.978 32.412 1.00 95.38 186 THR A CA 1
ATOM 1476 C C . THR A 1 186 ? 18.414 4.510 31.138 1.00 95.38 186 THR A C 1
ATOM 1478 O O . THR A 1 186 ? 19.641 4.518 31.049 1.00 95.38 186 THR A O 1
ATOM 1481 N N . GLY A 1 187 ? 17.631 4.941 30.145 1.00 94.69 187 GLY A N 1
ATOM 1482 C CA . GLY A 1 187 ? 18.117 5.258 28.798 1.00 94.69 187 GLY A CA 1
ATOM 1483 C C . GLY A 1 187 ? 18.400 4.037 27.922 1.00 94.69 187 GLY A C 1
ATOM 1484 O O . GLY A 1 187 ? 18.916 4.186 26.821 1.00 94.69 187 GLY A O 1
ATOM 1485 N N . GLU A 1 188 ? 18.085 2.834 28.397 1.00 95.38 188 GLU A N 1
ATOM 1486 C CA . GLU A 1 188 ? 18.160 1.606 27.604 1.00 95.38 188 GLU A CA 1
ATOM 1487 C C . GLU A 1 188 ? 17.170 1.659 26.432 1.00 95.38 188 GLU A C 1
ATOM 1489 O O . GLU A 1 188 ? 16.012 2.044 26.609 1.00 95.38 188 GLU A O 1
ATOM 1494 N N . ILE A 1 189 ? 17.611 1.262 25.238 1.00 93.69 189 ILE A N 1
ATOM 1495 C CA . ILE A 1 189 ? 16.726 1.123 24.080 1.00 93.69 189 ILE A CA 1
ATOM 1496 C C . ILE A 1 189 ? 15.938 -0.171 24.251 1.00 93.69 189 ILE A C 1
ATOM 1498 O O . ILE A 1 189 ? 16.499 -1.259 24.201 1.00 93.69 189 ILE A O 1
ATOM 1502 N N . ILE A 1 190 ? 14.630 -0.038 24.464 1.00 91.19 190 ILE A N 1
ATOM 1503 C CA . ILE A 1 190 ? 13.698 -1.168 24.547 1.00 91.19 190 ILE A CA 1
ATOM 1504 C C . ILE A 1 190 ? 13.434 -1.702 23.138 1.00 91.19 190 ILE A C 1
ATOM 1506 O O . ILE A 1 190 ? 13.403 -2.905 22.907 1.00 91.19 190 ILE A O 1
ATOM 1510 N N . ASN A 1 191 ? 13.229 -0.796 22.182 1.00 87.44 191 ASN A N 1
ATOM 1511 C CA . ASN A 1 191 ? 13.031 -1.142 20.784 1.00 87.44 191 ASN A CA 1
ATOM 1512 C C . ASN A 1 191 ? 13.438 0.032 19.898 1.00 87.44 191 ASN A C 1
ATOM 1514 O O . ASN A 1 191 ? 13.178 1.184 20.242 1.00 87.44 191 ASN A O 1
ATOM 1518 N N . ILE A 1 192 ? 14.023 -0.256 18.744 1.00 87.38 192 ILE A N 1
ATOM 1519 C CA . ILE A 1 192 ? 14.221 0.712 17.673 1.00 87.38 192 ILE A CA 1
ATOM 1520 C C . ILE A 1 192 ? 13.936 0.017 16.348 1.00 87.38 192 ILE A C 1
ATOM 1522 O O . ILE A 1 192 ? 14.351 -1.123 16.143 1.00 87.38 192 ILE A O 1
ATOM 1526 N N . ARG A 1 193 ? 13.184 0.675 15.469 1.00 84.81 193 ARG A N 1
ATOM 1527 C CA . ARG A 1 193 ? 12.859 0.145 14.143 1.00 84.81 193 ARG A CA 1
ATOM 1528 C C . ARG A 1 193 ? 12.736 1.257 13.119 1.00 84.81 193 ARG A C 1
ATOM 1530 O O . ARG A 1 193 ? 12.373 2.382 13.472 1.00 84.81 193 ARG A O 1
ATOM 1537 N N . ASN A 1 194 ? 12.986 0.921 11.861 1.00 85.44 194 ASN A N 1
ATOM 1538 C CA . ASN A 1 194 ? 12.588 1.766 10.748 1.00 85.44 194 ASN A CA 1
ATOM 1539 C C . ASN A 1 194 ? 11.086 1.558 10.507 1.00 85.44 194 ASN A C 1
ATOM 1541 O O . ASN A 1 194 ? 10.635 0.435 10.320 1.00 85.44 194 ASN A O 1
ATOM 1545 N N . SER A 1 195 ? 10.322 2.637 10.600 1.00 82.88 195 SER A N 1
ATOM 1546 C CA . SER A 1 195 ? 8.885 2.708 10.318 1.00 82.88 195 SER A CA 1
ATOM 1547 C C . SER A 1 195 ? 8.593 3.118 8.877 1.00 82.88 195 SER A C 1
ATOM 1549 O O . SER A 1 195 ? 7.442 3.073 8.462 1.00 82.88 195 SER A O 1
ATOM 1551 N N . ALA A 1 196 ? 9.611 3.530 8.108 1.00 83.00 196 ALA A N 1
ATOM 1552 C CA . ALA A 1 196 ? 9.453 3.678 6.669 1.00 83.00 196 ALA A CA 1
ATOM 1553 C C . ALA A 1 196 ? 9.176 2.294 6.073 1.00 83.00 196 ALA A C 1
ATOM 1555 O O . ALA A 1 196 ? 10.015 1.396 6.162 1.00 83.00 196 ALA A O 1
ATOM 1556 N N . LEU A 1 197 ? 7.991 2.128 5.495 1.00 81.31 197 LEU A N 1
ATOM 1557 C CA . LEU A 1 197 ? 7.633 0.928 4.759 1.00 81.31 197 LEU A CA 1
ATOM 1558 C C . LEU A 1 197 ? 8.385 0.981 3.438 1.00 81.31 197 LEU A C 1
ATOM 1560 O O . LEU A 1 197 ? 8.284 1.957 2.697 1.00 81.31 197 LEU A O 1
ATOM 1564 N N . SER A 1 198 ? 9.222 -0.027 3.226 1.00 77.31 198 SER A N 1
ATOM 1565 C CA . SER A 1 198 ? 10.102 -0.134 2.076 1.00 77.31 198 SER A CA 1
ATOM 1566 C C . SER A 1 198 ? 9.649 -1.304 1.240 1.00 77.31 198 SER A C 1
ATOM 1568 O O . SER A 1 198 ? 9.803 -2.464 1.635 1.00 77.31 198 SER A O 1
ATOM 1570 N N . CYS A 1 199 ? 9.154 -0.994 0.057 1.00 59.50 199 CYS A N 1
ATOM 1571 C CA . CYS A 1 199 ? 8.742 -1.989 -0.900 1.00 59.50 199 CYS A CA 1
ATOM 1572 C C . CYS A 1 199 ? 9.944 -2.337 -1.782 1.00 59.50 199 CYS A C 1
ATOM 1574 O O . CYS A 1 199 ? 9.938 -2.105 -2.979 1.00 59.50 199 CYS A O 1
ATOM 1576 N N . SER A 1 200 ? 11.059 -2.792 -1.199 1.00 60.19 200 SER A N 1
ATOM 1577 C CA . SER A 1 200 ? 12.248 -3.129 -1.994 1.00 60.19 200 SER A CA 1
ATOM 1578 C C . SER A 1 200 ? 11.935 -4.317 -2.893 1.00 60.19 200 SER A C 1
ATOM 1580 O O . SER A 1 200 ? 11.812 -5.452 -2.433 1.00 60.19 200 SER A O 1
ATOM 1582 N N . PHE A 1 201 ? 11.809 -4.050 -4.186 1.00 55.72 201 PHE A N 1
ATOM 1583 C CA . PHE A 1 201 ? 11.462 -5.021 -5.209 1.00 55.72 201 PHE A CA 1
ATOM 1584 C C . PHE A 1 201 ? 12.730 -5.477 -5.919 1.00 55.72 201 PHE A C 1
ATOM 1586 O O . PHE A 1 201 ? 12.851 -5.437 -7.149 1.00 55.72 201 PHE A O 1
ATOM 1593 N N . ASP A 1 202 ? 13.716 -5.900 -5.132 1.00 43.66 202 ASP A N 1
ATOM 1594 C CA . ASP A 1 202 ? 14.786 -6.685 -5.711 1.00 43.66 202 ASP A CA 1
ATOM 1595 C C . ASP A 1 202 ? 14.130 -7.957 -6.257 1.00 43.66 202 ASP A C 1
ATOM 1597 O O . ASP A 1 202 ? 13.379 -8.638 -5.561 1.00 43.66 202 ASP A O 1
ATOM 1601 N N . THR A 1 203 ? 14.391 -8.313 -7.515 1.00 38.09 203 THR A N 1
ATOM 1602 C CA . THR A 1 203 ? 13.865 -9.572 -8.091 1.00 38.09 203 THR A CA 1
ATOM 1603 C C . THR A 1 203 ? 14.461 -10.824 -7.419 1.00 38.09 203 THR A C 1
ATOM 1605 O O . THR A 1 203 ? 14.325 -11.931 -7.936 1.00 38.09 203 THR A O 1
ATOM 1608 N N . ASP A 1 204 ? 15.192 -10.626 -6.324 1.00 38.31 204 ASP A N 1
ATOM 1609 C CA . ASP A 1 204 ? 15.804 -11.603 -5.456 1.00 38.31 204 ASP A CA 1
ATOM 1610 C C . ASP A 1 204 ? 15.023 -11.657 -4.145 1.00 38.31 204 ASP A C 1
ATOM 1612 O O . ASP A 1 204 ? 15.043 -10.735 -3.334 1.00 38.31 204 ASP A O 1
ATOM 1616 N N . ILE A 1 205 ? 14.453 -12.826 -3.873 1.00 34.00 205 ILE A N 1
ATOM 1617 C CA . ILE A 1 205 ? 13.923 -13.237 -2.569 1.00 34.00 205 ILE A CA 1
ATOM 1618 C C . ILE A 1 205 ? 14.969 -13.120 -1.428 1.00 34.00 205 ILE A C 1
ATOM 1620 O O . ILE A 1 205 ? 14.650 -13.418 -0.285 1.00 34.00 205 ILE A O 1
ATOM 1624 N N . ASN A 1 206 ? 16.207 -12.645 -1.642 1.00 30.58 206 ASN A N 1
ATOM 1625 C CA . ASN A 1 206 ? 17.291 -12.718 -0.650 1.00 30.58 206 ASN A CA 1
ATOM 1626 C C . ASN A 1 206 ? 18.370 -11.613 -0.720 1.00 30.58 206 ASN A C 1
ATOM 1628 O O . ASN A 1 206 ? 19.564 -11.927 -0.733 1.00 30.58 206 ASN A O 1
ATOM 1632 N N . THR A 1 207 ? 18.004 -10.330 -0.666 1.00 27.33 207 THR A N 1
ATOM 1633 C CA . THR A 1 207 ? 18.976 -9.248 -0.385 1.00 27.33 207 THR A CA 1
ATOM 1634 C C . THR A 1 207 ? 18.425 -8.155 0.529 1.00 27.33 207 THR A C 1
ATOM 1636 O O . THR A 1 207 ? 17.226 -8.053 0.779 1.00 27.33 207 THR A O 1
ATOM 1639 N N . HIS A 1 208 ? 19.367 -7.463 1.165 1.00 30.72 208 HIS A N 1
ATOM 1640 C CA . HIS A 1 208 ? 19.245 -6.772 2.437 1.00 30.72 208 HIS A CA 1
ATOM 1641 C C . HIS A 1 208 ? 18.579 -5.400 2.318 1.00 30.72 208 HIS A C 1
ATOM 1643 O O . HIS A 1 208 ? 18.894 -4.615 1.427 1.00 30.72 208 HIS A O 1
ATOM 1649 N N . ASP A 1 209 ? 17.727 -5.114 3.299 1.00 30.53 209 ASP A N 1
ATOM 1650 C CA . ASP A 1 209 ? 17.567 -3.779 3.858 1.00 30.53 209 ASP A CA 1
ATOM 1651 C C . ASP A 1 209 ? 18.937 -3.357 4.409 1.00 30.53 209 ASP A C 1
ATOM 1653 O O . ASP A 1 209 ? 19.373 -3.872 5.433 1.00 30.53 209 ASP A O 1
ATOM 1657 N N . GLU A 1 210 ? 19.688 -2.589 3.622 1.00 26.95 210 GLU A N 1
ATOM 1658 C CA . GLU A 1 210 ? 20.773 -1.705 4.055 1.00 26.95 210 GLU A CA 1
ATOM 1659 C C . GLU A 1 210 ? 21.246 -0.906 2.829 1.00 26.95 210 GLU A C 1
ATOM 1661 O O . GLU A 1 210 ? 21.891 -1.434 1.924 1.00 26.95 210 GLU A O 1
ATOM 1666 N N . SER A 1 211 ? 20.856 0.372 2.790 1.00 28.97 211 SER A N 1
ATOM 1667 C CA . SER A 1 211 ? 21.463 1.475 2.028 1.00 28.97 211 SER A CA 1
ATOM 1668 C C . SER A 1 211 ? 22.475 1.072 0.942 1.00 28.97 211 SER A C 1
ATOM 1670 O O . SER A 1 211 ? 23.681 0.988 1.195 1.00 28.97 211 SER A O 1
ATOM 1672 N N . MET A 1 212 ? 22.017 0.907 -0.302 1.00 25.05 212 MET A N 1
ATOM 1673 C CA . MET A 1 212 ? 22.943 0.878 -1.432 1.00 25.05 212 MET A CA 1
ATOM 1674 C C . MET A 1 212 ? 23.505 2.283 -1.660 1.00 25.05 212 MET A C 1
ATOM 1676 O O . MET A 1 212 ? 22.871 3.141 -2.269 1.00 25.05 212 MET A O 1
ATOM 1680 N N . HIS A 1 213 ? 24.727 2.510 -1.183 1.00 24.17 213 HIS A N 1
ATOM 1681 C CA . HIS A 1 213 ? 25.541 3.646 -1.589 1.00 24.17 213 HIS A CA 1
ATOM 1682 C C . HIS A 1 213 ? 25.819 3.566 -3.098 1.00 24.17 213 HIS A C 1
ATOM 1684 O O . HIS A 1 213 ? 26.642 2.771 -3.551 1.00 24.17 213 HIS A O 1
ATOM 1690 N N . TYR A 1 214 ? 25.133 4.396 -3.885 1.00 29.28 214 TYR A N 1
ATOM 1691 C CA . TYR A 1 214 ? 25.490 4.636 -5.279 1.00 29.28 214 TYR A CA 1
ATOM 1692 C C . TYR A 1 214 ? 26.661 5.625 -5.340 1.00 29.28 214 TYR A C 1
ATOM 1694 O O . TYR A 1 214 ? 26.553 6.766 -4.885 1.00 29.28 214 TYR A O 1
ATOM 1702 N N . GLU A 1 215 ? 27.790 5.202 -5.911 1.00 23.52 215 GLU A N 1
ATOM 1703 C CA . GLU A 1 215 ? 28.844 6.132 -6.313 1.00 23.52 215 GLU A CA 1
ATOM 1704 C C . GLU A 1 215 ? 28.361 6.978 -7.496 1.00 23.52 215 GLU A C 1
ATOM 1706 O O . GLU A 1 215 ? 27.975 6.487 -8.558 1.00 23.52 215 GLU A O 1
ATOM 1711 N N . LYS A 1 216 ? 28.381 8.289 -7.271 1.00 28.33 216 LYS A N 1
ATOM 1712 C CA . LYS A 1 216 ? 27.888 9.349 -8.143 1.00 28.33 216 LYS A CA 1
ATOM 1713 C C . LYS A 1 216 ? 28.658 9.399 -9.468 1.00 28.33 216 LYS A C 1
ATOM 1715 O O . LYS A 1 216 ? 29.635 10.124 -9.577 1.00 28.33 216 LYS A O 1
ATOM 1720 N N . ASN A 1 217 ? 28.162 8.715 -10.494 1.00 25.92 217 ASN A N 1
ATOM 1721 C CA . ASN A 1 217 ? 28.449 9.047 -11.891 1.00 25.92 217 ASN A CA 1
ATOM 1722 C C . ASN A 1 217 ? 27.126 9.200 -12.648 1.00 25.92 217 ASN A C 1
ATOM 1724 O O . ASN A 1 217 ? 26.595 8.257 -13.224 1.00 25.92 217 ASN A O 1
ATOM 1728 N N . SER A 1 218 ? 26.558 10.404 -12.605 1.00 27.25 218 SER A N 1
ATOM 1729 C CA . SER A 1 218 ? 25.538 10.840 -13.559 1.00 27.25 218 SER A CA 1
ATOM 1730 C C . SER A 1 218 ? 26.116 12.008 -14.339 1.00 27.25 218 SER A C 1
ATOM 1732 O O . SER A 1 218 ? 26.474 13.032 -13.758 1.00 27.25 218 SER A O 1
ATOM 1734 N N . VAL A 1 219 ? 26.231 11.826 -15.653 1.00 24.72 219 VAL A N 1
ATOM 1735 C CA . VAL A 1 219 ? 26.509 12.906 -16.598 1.00 24.72 219 VAL A CA 1
ATOM 1736 C C . VAL A 1 219 ? 25.417 13.963 -16.432 1.00 24.72 219 VAL A C 1
ATOM 1738 O O . VAL A 1 219 ? 24.226 13.660 -16.457 1.00 24.72 219 VAL A O 1
ATOM 1741 N N . VAL A 1 220 ? 25.856 15.193 -16.185 1.00 25.75 220 VAL A N 1
ATOM 1742 C CA . VAL A 1 220 ? 25.020 16.369 -15.953 1.00 25.75 220 VAL A CA 1
ATOM 1743 C C . VAL A 1 220 ? 24.356 16.770 -17.269 1.00 25.75 220 VAL A C 1
ATOM 1745 O O . VAL A 1 220 ? 25.038 17.149 -18.217 1.00 25.75 220 VAL A O 1
ATOM 1748 N N . THR A 1 221 ? 23.029 16.725 -17.313 1.00 27.64 221 THR A N 1
ATOM 1749 C CA . THR A 1 221 ? 22.231 17.510 -18.263 1.00 27.64 221 THR A CA 1
ATOM 1750 C C . THR A 1 221 ? 21.183 18.268 -17.463 1.00 27.64 221 THR A C 1
ATOM 1752 O O . THR A 1 221 ? 20.325 17.651 -16.833 1.00 27.64 221 THR A O 1
ATOM 1755 N N . GLU A 1 222 ? 21.317 19.593 -17.450 1.00 32.03 222 GLU A N 1
ATOM 1756 C CA . GLU A 1 222 ? 20.464 20.547 -16.737 1.00 32.03 222 GLU A CA 1
ATOM 1757 C C . GLU A 1 222 ? 18.992 20.413 -17.159 1.00 32.03 222 GLU A C 1
ATOM 1759 O O . GLU A 1 222 ? 18.679 20.345 -18.353 1.00 32.03 222 GLU A O 1
ATOM 1764 N N . VAL A 1 223 ? 18.074 20.417 -16.187 1.00 33.41 223 VAL A N 1
ATOM 1765 C CA . VAL A 1 223 ? 16.631 20.507 -16.449 1.00 33.41 223 VAL A CA 1
ATOM 1766 C C . VAL A 1 223 ? 16.297 21.966 -16.761 1.00 33.41 223 VAL A C 1
ATOM 1768 O O . VAL A 1 223 ? 15.855 22.725 -15.909 1.00 33.41 223 VAL A O 1
ATOM 1771 N N . THR A 1 224 ? 16.500 22.391 -18.005 1.00 33.25 224 THR A N 1
ATOM 1772 C CA . THR A 1 224 ? 16.015 23.694 -18.488 1.00 33.25 224 THR A CA 1
ATOM 1773 C C . THR A 1 224 ? 14.583 23.553 -19.005 1.00 33.25 224 THR A C 1
ATOM 1775 O O . THR A 1 224 ? 14.319 23.586 -20.204 1.00 33.25 224 THR A O 1
ATOM 1778 N N . ALA A 1 225 ? 13.627 23.359 -18.092 1.00 37.75 225 ALA A N 1
ATOM 1779 C CA . ALA A 1 225 ? 12.205 23.395 -18.425 1.00 37.75 225 ALA A CA 1
ATOM 1780 C C . ALA A 1 225 ? 11.625 24.786 -18.086 1.00 37.75 225 ALA A C 1
ATOM 1782 O O . ALA A 1 225 ? 11.617 25.161 -16.915 1.00 37.75 225 ALA A O 1
ATOM 1783 N N . PRO A 1 226 ? 11.102 25.556 -19.061 1.00 41.09 226 PRO A N 1
ATOM 1784 C CA . PRO A 1 226 ? 10.620 26.930 -18.849 1.00 41.09 226 PRO A CA 1
ATOM 1785 C C . PRO A 1 226 ? 9.390 27.073 -17.924 1.00 41.09 226 PRO A C 1
ATOM 1787 O O . PRO A 1 226 ? 8.981 28.198 -17.653 1.00 41.09 226 PRO A O 1
ATOM 1790 N N . ASN A 1 227 ? 8.827 25.967 -17.416 1.00 46.78 227 ASN A N 1
ATOM 1791 C CA . ASN A 1 227 ? 7.597 25.927 -16.610 1.00 46.78 227 ASN A CA 1
ATOM 1792 C C . ASN A 1 227 ? 7.805 25.299 -15.208 1.00 46.78 227 ASN A C 1
ATOM 1794 O O . ASN A 1 227 ? 6.885 24.694 -14.662 1.00 46.78 227 ASN A O 1
ATOM 1798 N N . ALA A 1 228 ? 9.013 25.376 -14.641 1.00 43.62 228 ALA A N 1
ATOM 1799 C CA . ALA A 1 228 ? 9.284 25.001 -13.249 1.00 43.62 228 ALA A CA 1
ATOM 1800 C C . ALA A 1 228 ? 9.288 26.260 -12.360 1.00 43.62 228 ALA A C 1
ATOM 1802 O O . ALA A 1 228 ? 9.990 27.224 -12.666 1.00 43.62 228 ALA A O 1
ATOM 1803 N N . LEU A 1 229 ? 8.509 26.269 -11.271 1.00 47.94 229 LEU A N 1
ATOM 1804 C CA . LEU A 1 229 ? 8.435 27.396 -10.329 1.00 47.94 229 LEU A CA 1
ATOM 1805 C C . LEU A 1 229 ? 9.063 27.067 -8.968 1.00 47.94 229 LEU A C 1
ATOM 1807 O O . LEU A 1 229 ? 8.885 25.975 -8.437 1.00 47.94 229 LEU A O 1
ATOM 1811 N N . ILE A 1 230 ? 9.728 28.072 -8.390 1.00 45.66 230 ILE A N 1
ATOM 1812 C CA . ILE A 1 230 ? 10.336 28.073 -7.050 1.00 45.66 230 ILE A CA 1
ATOM 1813 C C . ILE A 1 230 ? 9.322 28.640 -6.045 1.00 45.66 230 ILE A C 1
ATOM 1815 O O . ILE A 1 230 ? 8.815 29.743 -6.264 1.00 45.66 230 ILE A O 1
ATOM 1819 N N . HIS A 1 231 ? 9.036 27.944 -4.937 1.00 40.66 231 HIS A N 1
ATOM 1820 C CA . HIS A 1 231 ? 8.027 28.382 -3.958 1.00 40.66 231 HIS A CA 1
ATOM 1821 C C . HIS A 1 231 ? 8.583 28.509 -2.526 1.00 40.66 231 HIS A C 1
ATOM 1823 O O . HIS A 1 231 ? 9.179 27.574 -2.006 1.00 40.66 231 HIS A O 1
ATOM 1829 N N . ASN A 1 232 ? 8.344 29.652 -1.864 1.00 29.86 232 ASN A N 1
ATOM 1830 C CA . ASN A 1 232 ? 8.701 29.914 -0.459 1.00 29.86 232 ASN A CA 1
ATOM 1831 C C . ASN A 1 232 ? 7.427 30.158 0.373 1.00 29.86 232 ASN A C 1
ATOM 1833 O O . ASN A 1 232 ? 6.704 31.119 0.118 1.00 29.86 232 ASN A O 1
ATOM 1837 N N . ASN A 1 233 ? 7.172 29.336 1.400 1.00 34.38 233 ASN A N 1
ATOM 1838 C CA . ASN A 1 233 ? 5.945 29.392 2.210 1.00 34.38 233 ASN A CA 1
ATOM 1839 C C . ASN A 1 233 ? 6.169 30.024 3.594 1.00 34.38 233 ASN A C 1
ATOM 1841 O O . ASN A 1 233 ? 6.655 29.346 4.493 1.00 34.38 233 ASN A O 1
ATOM 1845 N N . GLN A 1 234 ? 5.713 31.263 3.821 1.00 32.16 234 GLN A N 1
ATOM 1846 C CA . GLN A 1 234 ? 5.366 31.759 5.168 1.00 32.16 234 GLN A CA 1
ATOM 1847 C C . GLN A 1 234 ? 4.288 32.855 5.118 1.00 32.16 234 GLN A C 1
ATOM 1849 O O . GLN A 1 234 ? 4.622 34.032 4.999 1.00 32.16 234 GLN A O 1
ATOM 1854 N N . LYS A 1 235 ? 3.004 32.494 5.283 1.00 36.38 235 LYS A N 1
ATOM 1855 C CA . LYS A 1 235 ? 1.921 33.414 5.702 1.00 36.38 235 LYS A CA 1
ATOM 1856 C C . LYS A 1 235 ? 0.883 32.711 6.593 1.00 36.38 235 LYS A C 1
ATOM 1858 O O . LYS A 1 235 ? 0.839 31.480 6.659 1.00 36.38 235 LYS A O 1
ATOM 1863 N N . SER A 1 236 ? 0.123 33.505 7.354 1.00 34.16 236 SER A N 1
ATOM 1864 C CA . SER A 1 236 ? -0.881 33.082 8.343 1.00 34.16 236 SER A CA 1
ATOM 1865 C C . SER A 1 236 ? -2.326 33.328 7.876 1.00 34.16 236 SER A C 1
ATOM 1867 O O . SER A 1 236 ? -2.589 34.246 7.104 1.00 34.16 236 SER A O 1
ATOM 1869 N N . LYS A 1 237 ? -3.237 32.483 8.392 1.00 46.72 237 LYS A N 1
ATOM 1870 C CA . LYS A 1 237 ? -4.661 32.295 8.039 1.00 46.72 237 LYS A CA 1
ATOM 1871 C C . LYS A 1 237 ? -5.558 33.543 8.140 1.00 46.72 237 LYS A C 1
ATOM 1873 O O . LYS A 1 237 ? -5.511 34.267 9.133 1.00 46.72 237 LYS A O 1
ATOM 1878 N N . GLN A 1 238 ? -6.497 33.655 7.194 1.00 37.28 238 GLN A N 1
ATOM 1879 C CA . GLN A 1 238 ? -7.815 34.282 7.370 1.00 37.28 238 GLN A CA 1
ATOM 1880 C C . GLN A 1 238 ? -8.912 33.274 6.995 1.00 37.28 238 GLN A C 1
ATOM 1882 O O . GLN A 1 238 ? -8.755 32.514 6.046 1.00 37.28 238 GLN A O 1
ATOM 1887 N N . THR A 1 239 ? -10.021 33.265 7.736 1.00 42.78 239 THR A N 1
ATOM 1888 C CA . THR A 1 239 ? -11.227 32.484 7.422 1.00 42.78 239 THR A CA 1
ATOM 1889 C C . THR A 1 239 ? -11.993 33.157 6.284 1.00 42.78 239 THR A C 1
ATOM 1891 O O . THR A 1 239 ? -12.727 34.118 6.520 1.00 42.78 239 THR A O 1
ATOM 1894 N N . ALA A 1 240 ? -11.789 32.680 5.057 1.00 52.03 240 ALA A N 1
ATOM 1895 C CA . ALA A 1 240 ? -12.543 33.092 3.876 1.00 52.03 240 ALA A CA 1
ATOM 1896 C C . ALA A 1 240 ? -13.734 32.141 3.622 1.00 52.03 240 ALA A C 1
ATOM 1898 O O . ALA A 1 240 ? -13.679 30.976 4.018 1.00 52.03 240 ALA A O 1
ATOM 1899 N N . PRO A 1 241 ? -14.825 32.622 2.999 1.00 58.56 241 PRO A N 1
ATOM 1900 C CA . PRO A 1 241 ? -15.896 31.755 2.514 1.00 58.56 241 PRO A CA 1
ATOM 1901 C C . PRO A 1 241 ? -15.388 30.819 1.409 1.00 58.56 241 PRO A C 1
ATOM 1903 O O . PRO A 1 241 ? -14.553 31.229 0.606 1.00 58.56 241 PRO A O 1
ATOM 1906 N N . LEU A 1 242 ? -15.940 29.602 1.365 1.00 61.53 242 LEU A N 1
ATOM 1907 C CA . LEU A 1 242 ? -15.627 28.575 0.368 1.00 61.53 242 LEU A CA 1
ATOM 1908 C C . LEU A 1 242 ? -15.777 29.130 -1.060 1.00 61.53 242 LEU A C 1
ATOM 1910 O O . LEU A 1 242 ? -16.849 29.642 -1.412 1.00 61.53 242 LEU A O 1
ATOM 1914 N N . LEU A 1 243 ? -14.726 29.039 -1.873 1.00 75.31 243 LEU A N 1
ATOM 1915 C CA . LEU A 1 243 ? -14.752 29.463 -3.275 1.00 75.31 243 LEU A CA 1
ATOM 1916 C C . LEU A 1 243 ? -15.084 28.293 -4.210 1.00 75.31 243 LEU A C 1
ATOM 1918 O O . LEU A 1 243 ? -14.977 27.121 -3.860 1.00 75.31 243 LEU A O 1
ATOM 1922 N N . ALA A 1 244 ? -15.526 28.618 -5.426 1.00 81.00 244 ALA A N 1
ATOM 1923 C CA . ALA A 1 244 ? -15.626 27.615 -6.481 1.00 81.00 244 ALA A CA 1
ATOM 1924 C C . ALA A 1 244 ? -14.214 27.167 -6.907 1.00 81.00 244 ALA A C 1
ATOM 1926 O O . ALA A 1 244 ? -13.307 28.001 -6.917 1.00 81.00 244 ALA A O 1
ATOM 1927 N N . PRO A 1 245 ? -14.025 25.896 -7.308 1.00 85.25 245 PRO A N 1
ATOM 1928 C CA . PRO A 1 245 ? -12.733 25.425 -7.785 1.00 85.25 245 PRO A CA 1
ATOM 1929 C C . PRO A 1 245 ? -12.309 26.157 -9.057 1.00 85.25 245 PRO A C 1
ATOM 1931 O O . PRO A 1 245 ? -13.109 26.327 -9.983 1.00 85.25 245 PRO A O 1
ATOM 1934 N N . ASP A 1 246 ? -11.025 26.497 -9.141 1.00 88.62 246 ASP A N 1
ATOM 1935 C CA . ASP A 1 246 ? -10.416 26.923 -10.396 1.00 88.62 246 ASP A CA 1
ATOM 1936 C C . ASP A 1 246 ? -10.428 25.777 -11.415 1.00 88.62 246 ASP A C 1
ATOM 1938 O O . ASP A 1 246 ? -10.170 24.623 -11.074 1.00 88.62 246 ASP A O 1
ATOM 1942 N N . ASN A 1 247 ? -10.681 26.088 -12.689 1.00 94.62 247 ASN A N 1
ATOM 1943 C CA . ASN A 1 247 ? -10.594 25.087 -13.753 1.00 94.62 247 ASN A CA 1
ATOM 1944 C C . ASN A 1 247 ? -9.158 24.560 -13.898 1.00 94.62 247 ASN A C 1
ATOM 1946 O O . ASN A 1 247 ? -8.212 25.345 -13.869 1.00 94.62 247 ASN A O 1
ATOM 1950 N N . ALA A 1 248 ? -9.009 23.255 -14.136 1.00 97.06 248 ALA A N 1
ATOM 1951 C CA . ALA A 1 248 ? -7.725 22.608 -14.395 1.00 97.06 248 ALA A CA 1
ATOM 1952 C C . ALA A 1 248 ? -7.862 21.411 -15.347 1.00 97.06 248 ALA A C 1
ATOM 1954 O O . ALA A 1 248 ? -8.908 20.752 -15.420 1.00 97.06 248 ALA A O 1
ATOM 1955 N N . SER A 1 249 ? -6.785 21.100 -16.067 1.00 97.94 249 SER A N 1
ATOM 1956 C CA . SER A 1 249 ? -6.700 19.940 -16.958 1.00 97.94 249 SER A CA 1
ATOM 1957 C C . SER A 1 249 ? -5.378 19.198 -16.814 1.00 97.94 249 SER A C 1
ATOM 1959 O O . SER A 1 249 ? -4.321 19.815 -16.762 1.00 97.94 249 SER A O 1
ATOM 1961 N N . TYR A 1 250 ? -5.432 17.865 -16.816 1.00 98.50 250 TYR A N 1
ATOM 1962 C CA . TYR A 1 250 ? -4.273 16.994 -16.598 1.00 98.50 250 TYR A CA 1
ATOM 1963 C C . TYR A 1 250 ? -4.169 15.954 -17.711 1.00 98.50 250 TYR A C 1
ATOM 1965 O O . TYR A 1 250 ? -5.140 15.238 -17.964 1.00 98.50 250 TYR A O 1
ATOM 1973 N N . LYS A 1 251 ? -3.006 15.825 -18.360 1.00 98.25 251 LYS A N 1
ATOM 1974 C CA . LYS A 1 251 ? -2.749 14.755 -19.339 1.00 98.25 251 LYS A CA 1
ATOM 1975 C C . LYS A 1 251 ? -1.981 13.597 -18.716 1.00 98.25 251 LYS A C 1
ATOM 1977 O O . LYS A 1 251 ? -0.764 13.655 -18.546 1.00 98.25 251 LYS A O 1
ATOM 1982 N N . VAL A 1 252 ? -2.705 12.527 -18.415 1.00 98.38 252 VAL A N 1
ATOM 1983 C CA . VAL A 1 252 ? -2.270 11.488 -17.470 1.00 98.38 252 VAL A CA 1
ATOM 1984 C C . VAL A 1 252 ? -2.658 10.092 -17.937 1.00 98.38 252 VAL A C 1
ATOM 1986 O O . VAL A 1 252 ? -3.551 9.931 -18.778 1.00 98.38 252 VAL A O 1
ATOM 1989 N N . PHE A 1 253 ? -2.019 9.068 -17.376 1.00 97.75 253 PHE A N 1
ATOM 1990 C CA . PHE A 1 253 ? -2.509 7.695 -17.456 1.00 97.75 253 PHE A CA 1
ATOM 1991 C C . PHE A 1 253 ? -3.687 7.577 -16.491 1.00 97.75 253 PHE A C 1
ATOM 1993 O O . PHE A 1 253 ? -3.532 7.223 -15.332 1.00 97.75 253 PHE A O 1
ATOM 2000 N N . ALA A 1 254 ? -4.870 7.996 -16.935 1.00 96.94 254 ALA A N 1
ATOM 2001 C CA . ALA A 1 254 ? -6.035 8.039 -16.063 1.00 96.94 254 ALA A CA 1
ATOM 2002 C C . ALA A 1 254 ? -6.465 6.628 -15.638 1.00 96.94 254 ALA A C 1
ATOM 2004 O O . ALA A 1 254 ? -6.488 5.716 -16.471 1.00 96.94 254 ALA A O 1
ATOM 2005 N N . LEU A 1 255 ? -6.877 6.475 -14.373 1.00 96.00 255 LEU A N 1
ATOM 2006 C CA . LEU A 1 255 ? -7.470 5.228 -13.893 1.00 96.00 255 LEU A CA 1
ATOM 2007 C C . LEU A 1 255 ? -8.618 4.786 -14.829 1.00 96.00 255 LEU A C 1
ATOM 2009 O O . LEU A 1 255 ? -9.375 5.636 -15.320 1.00 96.00 255 LEU A O 1
ATOM 2013 N N . PRO A 1 256 ? -8.737 3.476 -15.115 1.00 95.38 256 PRO A N 1
ATOM 2014 C CA . PRO A 1 256 ? -8.036 2.377 -14.447 1.00 95.38 256 PRO A CA 1
ATOM 2015 C C . PRO A 1 256 ? -6.677 1.993 -15.062 1.00 95.38 256 PRO A C 1
ATOM 2017 O O . PRO A 1 256 ? -6.163 0.937 -14.723 1.00 95.38 256 PRO A O 1
ATOM 2020 N N . LEU A 1 257 ? -6.081 2.762 -15.985 1.00 96.19 257 LEU A N 1
ATOM 2021 C CA . LEU A 1 257 ? -4.775 2.390 -16.558 1.00 96.19 257 LEU A CA 1
ATOM 2022 C C . LEU A 1 257 ? -3.712 2.242 -15.460 1.00 96.19 257 LEU A C 1
ATOM 2024 O O . LEU A 1 257 ? -3.533 3.153 -14.659 1.00 96.19 257 LEU A O 1
ATOM 2028 N N . GLU A 1 258 ? -3.020 1.102 -15.439 1.00 95.75 258 GLU A N 1
ATOM 2029 C CA . GLU A 1 258 ? -1.988 0.810 -14.436 1.00 95.75 258 GLU A CA 1
ATOM 2030 C C . GLU A 1 258 ? -0.697 1.577 -14.740 1.00 95.75 258 GLU A C 1
ATOM 2032 O O . GLU A 1 258 ? -0.134 2.190 -13.850 1.00 95.75 258 GLU A O 1
ATOM 2037 N N . ALA A 1 259 ? -0.248 1.612 -15.997 1.00 95.19 259 ALA A N 1
ATOM 2038 C CA . ALA A 1 259 ? 1.028 2.231 -16.366 1.00 95.19 259 ALA A CA 1
ATOM 2039 C C . ALA A 1 259 ? 1.106 2.526 -17.884 1.00 95.19 259 ALA A C 1
ATOM 2041 O O . ALA A 1 259 ? 0.193 2.134 -18.625 1.00 95.19 259 ALA A O 1
ATOM 2042 N N . PRO A 1 260 ? 2.192 3.142 -18.406 1.00 94.38 260 PRO A N 1
ATOM 2043 C CA . PRO A 1 260 ? 2.355 3.414 -19.839 1.00 94.38 260 PRO A CA 1
ATOM 2044 C C . PRO A 1 260 ? 2.231 2.194 -20.758 1.00 94.38 260 PRO A C 1
ATOM 2046 O O . PRO A 1 260 ? 1.785 2.321 -21.897 1.00 94.38 260 PRO A O 1
ATOM 2049 N N . SER A 1 261 ? 2.590 1.000 -20.278 1.00 91.75 261 SER A N 1
ATOM 2050 C CA . SER A 1 261 ? 2.455 -0.248 -21.041 1.00 91.75 261 SER A CA 1
ATOM 2051 C C . SER A 1 261 ? 0.999 -0.693 -21.243 1.00 91.75 261 SER A C 1
ATOM 2053 O O . SER A 1 261 ? 0.739 -1.522 -22.114 1.00 91.75 261 SER A O 1
ATOM 2055 N N . PHE A 1 262 ? 0.043 -0.139 -20.488 1.00 93.88 262 PHE A N 1
ATOM 2056 C CA . PHE A 1 262 ? -1.372 -0.529 -20.519 1.00 93.88 262 PHE A CA 1
ATOM 2057 C C . PHE A 1 262 ? -2.232 0.339 -21.440 1.00 93.88 262 PHE A C 1
ATOM 2059 O O . PHE A 1 262 ? -3.345 -0.053 -21.791 1.00 93.88 262 PHE A O 1
ATOM 2066 N N . GLY A 1 263 ? -1.753 1.514 -21.848 1.00 93.69 263 GLY A N 1
ATOM 2067 C CA . GLY A 1 263 ? -2.538 2.411 -22.683 1.00 93.69 263 GLY A CA 1
ATOM 2068 C C . GLY A 1 263 ? -1.928 3.794 -22.846 1.00 93.69 263 GLY A C 1
ATOM 2069 O O . GLY A 1 263 ? -0.837 4.090 -22.375 1.00 93.69 263 GLY A O 1
ATOM 2070 N N . GLN A 1 264 ? -2.658 4.655 -23.548 1.00 95.38 264 GLN A N 1
ATOM 2071 C CA . GLN A 1 264 ? -2.234 6.024 -23.831 1.00 95.38 264 GLN A CA 1
ATOM 2072 C C . GLN A 1 264 ? -2.795 7.007 -22.803 1.00 95.38 264 GLN A C 1
ATOM 2074 O O . GLN A 1 264 ? -3.880 6.808 -22.253 1.00 95.38 264 GLN A O 1
ATOM 2079 N N . ARG A 1 265 ? -2.074 8.113 -22.589 1.00 96.75 265 ARG A N 1
ATOM 2080 C CA . ARG A 1 265 ? -2.539 9.200 -21.720 1.00 96.75 265 ARG A CA 1
ATOM 2081 C C . ARG A 1 265 ? -3.791 9.867 -22.284 1.00 96.75 265 ARG A C 1
ATOM 2083 O O . ARG A 1 265 ? -3.931 10.032 -23.495 1.00 96.75 265 ARG A O 1
ATOM 2090 N N . THR A 1 266 ? -4.663 10.328 -21.394 1.00 97.56 266 THR A N 1
ATOM 2091 C CA . THR A 1 266 ? -5.860 11.109 -21.736 1.00 97.56 266 THR A CA 1
ATOM 2092 C C . THR A 1 266 ? -5.893 12.412 -20.950 1.00 97.56 266 THR A C 1
ATOM 2094 O O . THR A 1 266 ? -5.341 12.494 -19.853 1.00 97.56 266 THR A O 1
ATOM 2097 N N . VAL A 1 267 ? -6.529 13.440 -21.516 1.00 98.00 267 VAL A N 1
ATOM 2098 C CA . VAL A 1 267 ? -6.763 14.704 -20.810 1.00 98.00 267 VAL A CA 1
ATOM 2099 C C . VAL A 1 267 ? -8.000 14.558 -19.927 1.00 98.00 267 VAL A C 1
ATOM 2101 O O . VAL A 1 267 ? -9.067 14.162 -20.400 1.00 98.00 267 VAL A O 1
ATOM 2104 N N . LYS A 1 268 ? -7.858 14.881 -18.643 1.00 98.12 268 LYS A N 1
ATOM 2105 C CA . LYS A 1 268 ? -8.949 14.957 -17.670 1.00 98.12 268 LYS A CA 1
ATOM 2106 C C . LYS A 1 268 ? -9.120 16.399 -17.221 1.00 98.12 268 LYS A C 1
ATOM 2108 O O . LYS A 1 268 ? -8.178 16.989 -16.706 1.00 98.12 268 LYS A O 1
ATOM 2113 N N . THR A 1 269 ? -10.317 16.943 -17.411 1.00 97.44 269 THR A N 1
ATOM 2114 C CA . THR A 1 269 ? -10.679 18.310 -17.012 1.00 97.44 269 THR A CA 1
ATOM 2115 C C . THR A 1 269 ? -11.564 18.256 -15.778 1.00 97.44 269 THR A C 1
ATOM 2117 O O . THR A 1 269 ? -12.524 17.487 -15.764 1.00 97.44 269 THR A O 1
ATOM 2120 N N . ASN A 1 270 ? -11.231 19.053 -14.761 1.00 96.88 270 ASN A N 1
ATOM 2121 C CA . ASN A 1 270 ? -11.940 19.145 -13.480 1.00 96.88 270 ASN A CA 1
ATOM 2122 C C . ASN A 1 270 ? -12.352 17.777 -12.883 1.00 96.88 270 ASN A C 1
ATOM 2124 O O . ASN A 1 270 ? -13.532 17.546 -12.621 1.00 96.88 270 ASN A O 1
ATOM 2128 N N . PRO A 1 271 ? -11.408 16.829 -12.717 1.00 95.75 271 PRO A N 1
ATOM 2129 C CA . PRO A 1 271 ? -11.702 15.440 -12.336 1.00 95.75 271 PRO A CA 1
ATOM 2130 C C . PRO A 1 271 ? -12.072 15.213 -10.856 1.00 95.75 271 PRO A C 1
ATOM 2132 O O . PRO A 1 271 ? -12.315 14.056 -10.477 1.00 95.75 271 PRO A O 1
ATOM 2135 N N . TRP A 1 272 ? -12.068 16.267 -10.036 1.00 95.25 272 TRP A N 1
ATOM 2136 C CA . TRP A 1 272 ? -12.414 16.227 -8.615 1.00 95.25 272 TRP A CA 1
ATOM 2137 C C . TRP A 1 272 ? -13.884 15.904 -8.379 1.00 95.25 272 TRP A C 1
ATOM 2139 O O . TRP A 1 272 ? -14.770 16.242 -9.167 1.00 95.25 272 TRP A O 1
ATOM 2149 N N . ILE A 1 273 ? -14.151 15.285 -7.235 1.00 93.31 273 ILE A N 1
ATOM 2150 C CA . ILE A 1 273 ? -15.507 15.062 -6.747 1.00 93.31 273 ILE A CA 1
ATOM 2151 C C . ILE A 1 273 ? -15.863 16.219 -5.813 1.00 93.31 273 ILE A C 1
ATOM 2153 O O . ILE A 1 273 ? -15.354 16.291 -4.702 1.00 93.31 273 ILE A O 1
ATOM 2157 N N . LEU A 1 274 ? -16.753 17.122 -6.241 1.00 90.88 274 LEU A N 1
ATOM 2158 C CA . LEU A 1 274 ? -17.081 18.356 -5.499 1.00 90.88 274 LEU A CA 1
ATOM 2159 C C . LEU A 1 274 ? -17.603 18.126 -4.073 1.00 90.88 274 LEU A C 1
ATOM 2161 O O . LEU A 1 274 ? -17.451 18.990 -3.220 1.00 90.88 274 LEU A O 1
ATOM 2165 N N . SER A 1 275 ? -18.223 16.976 -3.799 1.00 87.31 275 SER A N 1
ATOM 2166 C CA . SER A 1 275 ? -18.666 16.630 -2.443 1.00 87.31 275 SER A CA 1
ATOM 2167 C C . SER A 1 275 ? -17.527 16.209 -1.509 1.00 87.31 275 SER A C 1
ATOM 2169 O O . SER A 1 275 ? -17.789 15.980 -0.335 1.00 87.31 275 SER A O 1
ATOM 2171 N N . VAL A 1 276 ? -16.312 16.042 -2.037 1.00 89.75 276 VAL A N 1
ATOM 2172 C CA . VAL A 1 276 ? -15.107 15.612 -1.313 1.00 89.75 276 VAL A CA 1
ATOM 2173 C C . VAL A 1 276 ? -14.028 16.694 -1.354 1.00 89.75 276 VAL A C 1
ATOM 2175 O O . VAL A 1 276 ? -13.481 17.070 -0.326 1.00 89.75 276 VAL A O 1
ATOM 2178 N N . SER A 1 277 ? -13.764 17.224 -2.547 1.00 91.50 277 SER A N 1
ATOM 2179 C CA . SER A 1 277 ? -12.813 18.302 -2.816 1.00 91.50 277 SER A CA 1
ATOM 2180 C C . SER A 1 277 ? -13.585 19.537 -3.316 1.00 91.50 277 SER A C 1
ATOM 2182 O O . SER A 1 277 ? -13.646 19.774 -4.528 1.00 91.50 277 SER A O 1
ATOM 2184 N N . PRO A 1 278 ? -14.242 20.304 -2.422 1.00 89.00 278 PRO A N 1
ATOM 2185 C CA . PRO A 1 278 ? -15.176 21.367 -2.808 1.00 89.00 278 PRO A CA 1
ATOM 2186 C C . PRO A 1 278 ? -14.524 22.542 -3.542 1.00 89.00 278 PRO A C 1
ATOM 2188 O O . PRO A 1 278 ? -15.134 23.090 -4.456 1.00 89.00 278 PRO A O 1
ATOM 2191 N N . GLU A 1 279 ? -13.280 22.884 -3.196 1.00 89.31 279 GLU A N 1
ATOM 2192 C CA . GLU A 1 279 ? -12.470 23.900 -3.892 1.00 89.31 279 GLU A CA 1
ATOM 2193 C C . GLU A 1 279 ? -11.524 23.283 -4.935 1.00 89.31 279 GLU A C 1
ATOM 2195 O O . GLU A 1 279 ? -10.603 23.929 -5.435 1.00 89.31 279 GLU A O 1
ATOM 2200 N N . GLY A 1 280 ? -11.762 22.020 -5.305 1.00 92.88 280 GLY A N 1
ATOM 2201 C CA . GLY A 1 280 ? -10.907 21.281 -6.225 1.00 92.88 280 GLY A CA 1
ATOM 2202 C C . GLY A 1 280 ? -9.602 20.861 -5.556 1.00 92.88 280 GLY A C 1
ATOM 2203 O O . GLY A 1 280 ? -9.498 20.800 -4.334 1.00 92.88 280 GLY A O 1
ATOM 2204 N N . TRP A 1 281 ? -8.604 20.517 -6.364 1.00 95.38 281 TRP A N 1
ATOM 2205 C CA . TRP A 1 281 ? -7.374 19.894 -5.861 1.00 95.38 281 TRP A CA 1
ATOM 2206 C C . TRP A 1 281 ? -6.227 20.862 -5.590 1.00 95.38 281 TRP A C 1
ATOM 2208 O O . TRP A 1 281 ? -5.231 20.447 -5.014 1.00 95.38 281 TRP A O 1
ATOM 2218 N N . HIS A 1 282 ? -6.345 22.123 -6.007 1.00 94.19 282 HIS A N 1
ATOM 2219 C CA . HIS A 1 282 ? -5.257 23.106 -5.955 1.00 94.19 282 HIS A CA 1
ATOM 2220 C C . HIS A 1 282 ? -5.368 24.117 -4.812 1.00 94.19 282 HIS A C 1
ATOM 2222 O O . HIS A 1 282 ? -4.531 25.005 -4.699 1.00 94.19 282 HIS A O 1
ATOM 2228 N N . TYR A 1 283 ? -6.380 23.996 -3.961 1.00 89.06 283 TYR A N 1
ATOM 2229 C CA . TYR A 1 283 ? -6.518 24.812 -2.761 1.00 89.06 283 TYR A CA 1
ATOM 2230 C C . TYR A 1 283 ? -5.934 24.069 -1.566 1.00 89.06 283 TYR A C 1
ATOM 2232 O O . TYR A 1 283 ? -6.306 22.923 -1.371 1.00 89.06 283 TYR A O 1
ATOM 2240 N N . ASP A 1 284 ? -5.056 24.671 -0.764 1.00 82.56 284 ASP A N 1
ATOM 2241 C CA . ASP A 1 284 ? -4.453 24.019 0.417 1.00 82.56 284 ASP A CA 1
ATOM 2242 C C . ASP A 1 284 ? -5.092 24.433 1.757 1.00 82.56 284 ASP A C 1
ATOM 2244 O O . ASP A 1 284 ? -4.500 24.261 2.821 1.00 82.56 284 ASP A O 1
ATOM 2248 N N . GLY A 1 285 ? -6.282 25.036 1.735 1.00 77.00 285 GLY A N 1
ATOM 2249 C CA . GLY A 1 285 ? -6.887 25.613 2.941 1.00 77.00 285 GLY A CA 1
ATOM 2250 C C . GLY A 1 285 ? -6.438 27.039 3.252 1.00 77.00 285 GLY A C 1
ATOM 2251 O O . GLY A 1 285 ? -6.998 27.675 4.150 1.00 77.00 285 GLY A O 1
ATOM 2252 N N . VAL A 1 286 ? -5.435 27.553 2.537 1.00 78.19 286 VAL A N 1
ATOM 2253 C CA . VAL A 1 286 ? -4.957 28.933 2.654 1.00 78.19 286 VAL A CA 1
ATOM 2254 C C . VAL A 1 286 ? -4.993 29.615 1.293 1.00 78.19 286 VAL A C 1
ATOM 2256 O O . VAL A 1 286 ? -5.686 30.620 1.150 1.00 78.19 286 VAL A O 1
ATOM 2259 N N . ASP A 1 287 ? -4.310 29.049 0.302 1.00 83.38 287 ASP A N 1
ATOM 2260 C CA . ASP A 1 287 ? -4.107 29.638 -1.017 1.00 83.38 287 ASP A CA 1
ATOM 2261 C C . ASP A 1 287 ? -4.468 28.650 -2.142 1.00 83.38 287 ASP A C 1
ATOM 2263 O O . ASP A 1 287 ? -4.398 27.428 -1.988 1.00 83.38 287 ASP A O 1
ATOM 2267 N N . HIS A 1 288 ? -4.851 29.200 -3.299 1.00 88.94 288 HIS A N 1
ATOM 2268 C CA . HIS A 1 288 ? -5.004 28.453 -4.551 1.00 88.94 288 HIS A CA 1
ATOM 2269 C C . HIS A 1 288 ? -3.684 28.442 -5.327 1.00 88.94 288 HIS A C 1
ATOM 2271 O O . HIS A 1 288 ? -3.093 29.493 -5.590 1.00 88.94 288 HIS A O 1
ATOM 2277 N N . HIS A 1 289 ? -3.250 27.258 -5.747 1.00 91.12 289 HIS A N 1
ATOM 2278 C CA . HIS A 1 289 ? -1.963 27.013 -6.397 1.00 91.12 289 HIS A CA 1
ATOM 2279 C C . HIS A 1 289 ? -2.110 26.797 -7.909 1.00 91.12 289 HIS A C 1
ATOM 2281 O O . HIS A 1 289 ? -3.080 26.220 -8.391 1.00 91.12 289 HIS A O 1
ATOM 2287 N N . THR A 1 290 ? -1.120 27.231 -8.694 1.00 95.50 290 THR A N 1
ATOM 2288 C CA . THR A 1 290 ? -1.015 26.890 -10.133 1.00 95.50 290 THR A CA 1
ATOM 2289 C C . THR A 1 290 ? -0.202 25.617 -10.377 1.00 95.50 290 THR A C 1
ATOM 2291 O O . THR A 1 290 ? -0.106 25.139 -11.508 1.00 95.50 290 THR A O 1
ATOM 2294 N N . VAL A 1 291 ? 0.382 25.072 -9.310 1.00 95.62 291 VAL A N 1
ATOM 2295 C CA . VAL A 1 291 ? 1.338 23.968 -9.326 1.00 95.62 291 VAL A CA 1
ATOM 2296 C C . VAL A 1 291 ? 0.731 22.686 -8.755 1.00 95.62 291 VAL A C 1
ATOM 2298 O O . VAL A 1 291 ? -0.392 22.689 -8.262 1.00 95.62 291 VAL A O 1
ATOM 2301 N N . THR A 1 292 ? 1.474 21.583 -8.799 1.00 96.06 292 THR A N 1
ATOM 2302 C CA . THR A 1 292 ? 1.112 20.238 -8.298 1.00 96.06 292 THR A CA 1
ATOM 2303 C C . THR A 1 292 ? 1.072 20.136 -6.759 1.00 96.06 292 THR A C 1
ATOM 2305 O O . THR A 1 292 ? 1.668 19.253 -6.149 1.00 96.06 292 THR A O 1
ATOM 2308 N N . LYS A 1 293 ? 0.325 21.051 -6.134 1.00 93.31 293 LYS A N 1
ATOM 2309 C CA . LYS A 1 293 ? 0.106 21.184 -4.692 1.00 93.31 293 LYS A CA 1
ATOM 2310 C C . LYS A 1 293 ? -1.348 21.580 -4.404 1.00 93.31 293 LYS A C 1
ATOM 2312 O O . LYS A 1 293 ? -1.922 22.375 -5.151 1.00 93.31 293 LYS A O 1
ATOM 2317 N N . GLY A 1 294 ? -1.911 21.073 -3.310 1.00 91.88 294 GLY A N 1
ATOM 2318 C CA . GLY A 1 294 ? -3.172 21.545 -2.735 1.00 91.88 294 GLY A CA 1
ATOM 2319 C C . GLY A 1 294 ? -3.627 20.703 -1.543 1.00 91.88 294 GLY A C 1
ATOM 2320 O O . GLY A 1 294 ? -2.788 20.212 -0.795 1.00 91.88 294 GLY A O 1
ATOM 2321 N N . ASN A 1 295 ? -4.943 20.560 -1.349 1.00 89.38 295 ASN A N 1
ATOM 2322 C CA . ASN A 1 295 ? -5.510 20.074 -0.088 1.00 89.38 295 ASN A CA 1
ATOM 2323 C C . ASN A 1 295 ? -5.105 18.644 0.228 1.00 89.38 295 ASN A C 1
ATOM 2325 O O . ASN A 1 295 ? -4.782 18.328 1.359 1.00 89.38 295 ASN A O 1
ATOM 2329 N N . ASN A 1 296 ? -5.174 17.764 -0.762 1.00 92.50 296 ASN A N 1
ATOM 2330 C CA . ASN A 1 296 ? -5.054 16.335 -0.507 1.00 92.50 296 ASN A CA 1
ATOM 2331 C C . ASN A 1 296 ? -3.608 15.856 -0.694 1.00 92.50 296 ASN A C 1
ATOM 2333 O O . ASN A 1 296 ? -3.209 14.869 -0.084 1.00 92.50 296 ASN A O 1
ATOM 2337 N N . ALA A 1 297 ? -2.831 16.539 -1.546 1.00 94.69 297 ALA A N 1
ATOM 2338 C CA . ALA A 1 297 ? -1.492 16.115 -1.939 1.00 94.69 297 ALA A CA 1
ATOM 2339 C C . ALA A 1 297 ? -0.539 17.284 -2.256 1.00 94.69 297 ALA A C 1
ATOM 2341 O O . ALA A 1 297 ? -0.931 18.295 -2.847 1.00 94.69 297 ALA A O 1
ATOM 2342 N N . ASP A 1 298 ? 0.736 17.075 -1.935 1.00 92.69 298 ASP A N 1
ATOM 2343 C CA . ASP A 1 298 ? 1.884 17.943 -2.215 1.00 92.69 298 ASP A CA 1
ATOM 2344 C C . ASP A 1 298 ? 2.941 17.127 -2.983 1.00 92.69 298 ASP A C 1
ATOM 2346 O O . ASP A 1 298 ? 3.642 16.303 -2.392 1.00 92.69 298 ASP A O 1
ATOM 2350 N N . VAL A 1 299 ? 3.007 17.266 -4.314 1.00 95.06 299 VAL A N 1
ATOM 2351 C CA . VAL A 1 299 ? 3.826 16.401 -5.186 1.00 95.06 299 VAL A CA 1
ATOM 2352 C C . VAL A 1 299 ? 4.986 17.189 -5.776 1.00 95.06 299 VAL A C 1
ATOM 2354 O O . VAL A 1 299 ? 4.787 18.167 -6.495 1.00 95.06 299 VAL A O 1
ATOM 2357 N N . VAL A 1 300 ? 6.209 16.738 -5.504 1.00 90.69 300 VAL A N 1
ATOM 2358 C CA . VAL A 1 300 ? 7.416 17.521 -5.769 1.00 90.69 300 VAL A CA 1
ATOM 2359 C C . VAL A 1 300 ? 8.589 16.639 -6.194 1.00 90.69 300 VAL A C 1
ATOM 2361 O O . VAL A 1 300 ? 8.752 15.506 -5.741 1.00 90.69 300 VAL A O 1
ATOM 2364 N N . TYR A 1 301 ? 9.432 17.171 -7.076 1.00 87.81 301 TYR A N 1
ATOM 2365 C CA . TYR A 1 301 ? 10.766 16.642 -7.337 1.00 87.81 301 TYR A CA 1
ATOM 2366 C C . TYR A 1 301 ? 11.764 17.457 -6.501 1.00 87.81 301 TYR A C 1
ATOM 2368 O O . TYR A 1 301 ? 12.029 18.618 -6.832 1.00 87.81 301 TYR A O 1
ATOM 2376 N N . PRO A 1 302 ? 12.250 16.918 -5.371 1.00 76.44 302 PRO A N 1
ATOM 2377 C CA . PRO A 1 302 ? 12.798 17.756 -4.316 1.00 76.44 302 PRO A CA 1
ATOM 2378 C C . PRO A 1 302 ? 14.241 18.199 -4.573 1.00 76.44 302 PRO A C 1
ATOM 2380 O O . PRO A 1 302 ? 15.030 17.518 -5.237 1.00 76.44 302 PRO A O 1
ATOM 2383 N N . PHE A 1 303 ? 14.607 19.328 -3.965 1.00 67.19 303 PHE A N 1
ATOM 2384 C CA . PHE A 1 303 ? 15.889 20.004 -4.160 1.00 67.19 303 PHE A CA 1
ATOM 2385 C C . PHE A 1 303 ? 17.120 19.167 -3.831 1.00 67.19 303 PHE A C 1
ATOM 2387 O O . PHE A 1 303 ? 18.182 19.344 -4.413 1.00 67.19 303 PHE A O 1
ATOM 2394 N N . PHE A 1 304 ? 17.009 18.271 -2.855 1.00 63.59 304 PHE A N 1
ATOM 2395 C CA . PHE A 1 304 ? 18.132 17.453 -2.403 1.00 63.59 304 PHE A CA 1
ATOM 2396 C C . PHE A 1 304 ? 18.407 16.254 -3.322 1.00 63.59 304 PHE A C 1
ATOM 2398 O O . PHE A 1 304 ? 19.468 15.650 -3.182 1.00 63.59 304 PHE A O 1
ATOM 2405 N N . PHE A 1 305 ? 17.512 15.954 -4.273 1.00 58.22 305 PHE A N 1
ATOM 2406 C CA . PHE A 1 305 ? 17.727 14.977 -5.354 1.00 58.22 305 PHE A CA 1
ATOM 2407 C C . PHE A 1 305 ? 18.102 15.653 -6.684 1.00 58.22 305 PHE A C 1
ATOM 2409 O O . PHE A 1 305 ? 18.342 14.982 -7.691 1.00 58.22 305 PHE A O 1
ATOM 2416 N N . ASN A 1 306 ? 18.177 16.989 -6.714 1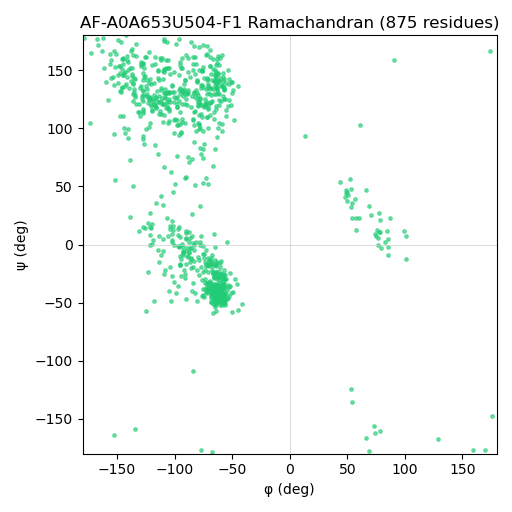.00 56.41 306 ASN A N 1
ATOM 2417 C CA . ASN A 1 306 ? 18.568 17.748 -7.894 1.00 56.41 306 ASN A CA 1
ATOM 2418 C C . ASN A 1 306 ? 19.831 18.589 -7.662 1.00 56.41 306 ASN A C 1
ATOM 2420 O O . ASN A 1 306 ? 20.213 18.917 -6.543 1.00 56.41 306 ASN A O 1
ATOM 2424 N N . SER A 1 307 ? 20.544 18.878 -8.751 1.00 53.28 307 SER A N 1
ATOM 2425 C CA . SER A 1 307 ? 21.790 19.654 -8.722 1.00 53.28 307 SER A CA 1
ATOM 2426 C C . SER A 1 307 ? 21.576 21.131 -8.411 1.00 53.28 307 SER A C 1
ATOM 2428 O O . SER A 1 307 ? 22.532 21.817 -8.051 1.00 53.28 307 SER A O 1
ATOM 2430 N N . ASP A 1 308 ? 20.342 21.603 -8.563 1.00 55.06 308 ASP A N 1
ATOM 2431 C CA . ASP A 1 308 ? 20.012 23.024 -8.635 1.00 55.06 308 ASP A CA 1
ATOM 2432 C C . ASP A 1 308 ? 19.624 23.581 -7.259 1.00 55.06 308 ASP A C 1
ATOM 2434 O O . ASP A 1 308 ? 19.585 24.794 -7.062 1.00 55.06 308 ASP A O 1
ATOM 2438 N N . GLY A 1 309 ? 19.387 22.698 -6.281 1.00 60.03 309 GLY A N 1
ATOM 2439 C CA . GLY A 1 309 ? 19.130 23.074 -4.898 1.00 60.03 309 GLY A CA 1
ATOM 2440 C C . GLY A 1 309 ? 17.769 23.737 -4.693 1.00 60.03 309 GLY A C 1
ATOM 2441 O O . GLY A 1 309 ? 17.603 24.461 -3.711 1.00 60.03 309 GLY A O 1
ATOM 2442 N N . VAL A 1 310 ? 16.787 23.459 -5.566 1.00 66.56 310 VAL A N 1
ATOM 2443 C CA . VAL A 1 310 ? 15.415 23.978 -5.442 1.00 66.56 310 VAL A CA 1
ATOM 2444 C C . VAL A 1 310 ? 14.351 22.922 -5.746 1.00 66.56 310 VAL A C 1
ATOM 2446 O O . VAL A 1 310 ? 14.513 22.131 -6.665 1.00 66.56 310 VAL A O 1
ATOM 2449 N N . ASP A 1 311 ? 13.258 22.912 -4.984 1.00 80.12 311 ASP A N 1
ATOM 2450 C CA . ASP A 1 311 ? 12.114 22.032 -5.227 1.00 80.12 311 ASP A CA 1
ATOM 2451 C C . ASP A 1 311 ? 11.454 22.348 -6.572 1.00 80.12 311 ASP A C 1
ATOM 2453 O O . ASP A 1 311 ? 11.185 23.509 -6.887 1.00 80.12 311 ASP A O 1
ATOM 2457 N N . VAL A 1 312 ? 11.165 21.308 -7.355 1.00 85.75 312 VAL A N 1
ATOM 2458 C CA . VAL A 1 312 ? 10.526 21.429 -8.665 1.00 85.75 312 VAL A CA 1
ATOM 2459 C C . VAL A 1 312 ? 9.098 20.908 -8.594 1.00 85.75 312 VAL A C 1
ATOM 2461 O O . VAL A 1 312 ? 8.856 19.728 -8.333 1.00 85.75 312 VAL A O 1
ATOM 2464 N N . TYR A 1 313 ? 8.159 21.793 -8.914 1.00 91.25 313 TYR A N 1
ATOM 2465 C CA . TYR A 1 313 ? 6.758 21.464 -9.149 1.00 91.25 313 TYR A CA 1
ATOM 2466 C C . TYR A 1 313 ? 6.429 21.621 -10.633 1.00 91.25 313 TYR A C 1
ATOM 2468 O O . TYR A 1 313 ? 6.974 22.495 -11.312 1.00 91.25 313 TYR A O 1
ATOM 2476 N N . ALA A 1 314 ? 5.486 20.824 -11.132 1.00 94.06 314 ALA A N 1
ATOM 2477 C CA . ALA A 1 314 ? 4.877 21.101 -12.426 1.00 94.06 314 ALA A CA 1
ATOM 2478 C C . ALA A 1 314 ? 3.921 22.291 -12.278 1.00 94.06 314 ALA A C 1
ATOM 2480 O O . ALA A 1 314 ? 3.033 22.230 -11.426 1.00 94.06 314 ALA A O 1
ATOM 2481 N N . ASP A 1 315 ? 4.102 23.342 -13.087 1.00 94.75 315 ASP A N 1
ATOM 2482 C CA . ASP A 1 315 ? 3.251 24.539 -13.124 1.00 94.75 315 ASP A CA 1
ATOM 2483 C C . ASP A 1 315 ? 2.353 24.546 -14.367 1.00 94.75 315 ASP A C 1
ATOM 2485 O O . ASP A 1 315 ? 2.826 24.596 -15.505 1.00 94.75 315 ASP A O 1
ATOM 2489 N N . GLY A 1 316 ? 1.038 24.512 -14.150 1.00 93.44 316 GLY A N 1
ATOM 2490 C CA . GLY A 1 316 ? 0.036 24.598 -15.212 1.00 93.44 316 GLY A CA 1
ATOM 2491 C C . GLY A 1 316 ? -0.284 26.038 -15.633 1.00 93.44 316 GLY A C 1
ATOM 2492 O O . GLY A 1 316 ? -1.168 26.249 -16.472 1.00 93.44 316 GLY A O 1
ATOM 2493 N N . GLY A 1 317 ? 0.381 27.031 -15.032 1.00 92.56 317 GLY A N 1
ATOM 2494 C CA . GLY A 1 317 ? 0.141 28.452 -15.240 1.00 92.56 317 GLY A CA 1
ATOM 2495 C C . GLY A 1 317 ? -1.235 28.903 -14.741 1.00 92.56 317 GLY A C 1
ATOM 2496 O O . GLY A 1 317 ? -1.957 28.181 -14.047 1.00 92.56 317 GLY A O 1
ATOM 2497 N N . ALA A 1 318 ? -1.643 30.113 -15.134 1.00 90.62 318 ALA A N 1
ATOM 2498 C CA . ALA A 1 318 ? -2.920 30.700 -14.712 1.00 90.62 318 ALA A CA 1
ATOM 2499 C C . ALA A 1 318 ? -4.151 29.851 -15.093 1.00 90.62 318 ALA A C 1
ATOM 2501 O O . ALA A 1 318 ? -5.174 29.931 -14.423 1.00 90.62 318 ALA A O 1
ATOM 2502 N N . SER A 1 319 ? -4.051 29.027 -16.142 1.00 90.75 319 SER A N 1
ATOM 2503 C CA . SER A 1 319 ? -5.119 28.125 -16.590 1.00 90.75 319 SER A CA 1
ATOM 2504 C C . SER A 1 319 ? -5.051 26.715 -15.995 1.00 90.75 319 SER A C 1
ATOM 2506 O O . SER A 1 319 ? -5.889 25.893 -16.359 1.00 90.75 319 SER A O 1
ATOM 2508 N N . ARG A 1 320 ? -4.036 26.399 -15.171 1.00 96.19 320 ARG A N 1
ATOM 2509 C CA . ARG A 1 320 ? -3.813 25.060 -14.583 1.00 96.19 320 ARG A CA 1
ATOM 2510 C C . ARG A 1 320 ? -3.867 23.950 -15.640 1.00 96.19 320 ARG A C 1
ATOM 2512 O O . ARG A 1 320 ? -4.525 22.924 -15.470 1.00 96.19 320 ARG A O 1
ATOM 2519 N N . ASN A 1 321 ? -3.205 24.195 -16.773 1.00 96.94 321 ASN A N 1
ATOM 2520 C CA . ASN A 1 321 ? -3.152 23.262 -17.892 1.00 96.94 321 ASN A CA 1
ATOM 2521 C C . ASN A 1 321 ? -1.869 22.427 -17.833 1.00 96.94 321 ASN A C 1
ATOM 2523 O O . ASN A 1 321 ? -0.828 22.826 -18.351 1.00 96.94 321 ASN A O 1
ATOM 2527 N N . PHE A 1 322 ? -1.965 21.246 -17.235 1.00 97.75 322 PHE A N 1
ATOM 2528 C CA . PHE A 1 322 ? -0.878 20.283 -17.102 1.00 97.75 322 PHE A CA 1
ATOM 2529 C C . PHE A 1 322 ? -0.865 19.296 -18.292 1.00 97.75 322 PHE A C 1
ATOM 2531 O O . PHE A 1 322 ? -0.979 18.077 -18.130 1.00 97.75 322 PHE A O 1
ATOM 2538 N N . ASP A 1 323 ? -0.763 19.818 -19.520 1.00 96.69 323 ASP A N 1
ATOM 2539 C CA . ASP A 1 323 ? -0.539 19.033 -20.748 1.00 96.69 323 ASP A CA 1
ATOM 2540 C C . ASP A 1 323 ? 0.950 19.053 -21.114 1.00 96.69 323 ASP A C 1
ATOM 2542 O O . ASP A 1 323 ? 1.390 19.772 -22.012 1.00 96.69 323 ASP A O 1
ATOM 2546 N N . PHE A 1 324 ? 1.745 18.271 -20.381 1.00 95.56 324 PHE A N 1
ATOM 2547 C CA . PHE A 1 324 ? 3.168 18.117 -20.674 1.00 95.56 324 PHE A CA 1
ATOM 2548 C C . PHE A 1 324 ? 3.426 16.934 -21.621 1.00 95.56 324 PHE A C 1
ATOM 2550 O O . PHE A 1 324 ? 2.793 15.871 -21.488 1.00 95.56 324 PHE A O 1
ATOM 2557 N N . PRO A 1 325 ? 4.371 17.068 -22.571 1.00 92.38 325 PRO A N 1
ATOM 2558 C CA . PRO A 1 325 ? 4.783 15.962 -23.426 1.00 92.38 325 PRO A CA 1
ATOM 2559 C C . PRO A 1 325 ? 5.397 14.836 -22.586 1.00 92.38 325 PRO A C 1
ATOM 2561 O O . PRO A 1 325 ? 5.995 15.082 -21.547 1.00 92.38 325 PRO A O 1
ATOM 2564 N N . PHE A 1 326 ? 5.209 13.600 -23.040 1.00 92.75 326 PHE A N 1
ATOM 2565 C CA . PHE A 1 326 ? 5.807 12.392 -22.475 1.00 92.75 326 PHE A CA 1
ATOM 2566 C C . PHE A 1 326 ? 6.329 11.588 -23.648 1.00 92.75 326 PHE A C 1
ATOM 2568 O O . PHE A 1 326 ? 5.570 11.342 -24.591 1.00 92.75 326 PHE A O 1
ATOM 2575 N N . ASP A 1 327 ? 7.587 11.189 -23.565 1.00 86.12 327 ASP A N 1
ATOM 2576 C CA . ASP A 1 327 ? 8.214 10.321 -24.547 1.00 86.12 327 ASP A CA 1
ATOM 2577 C C . ASP A 1 327 ? 8.897 9.159 -23.810 1.00 86.12 327 ASP A C 1
ATOM 2579 O O . ASP A 1 327 ? 9.889 9.386 -23.111 1.00 86.12 327 ASP A O 1
ATOM 2583 N N . PRO A 1 328 ? 8.383 7.920 -23.935 1.00 82.56 328 PRO A N 1
ATOM 2584 C CA . PRO A 1 328 ? 8.965 6.757 -23.272 1.00 82.56 328 PRO A CA 1
ATOM 2585 C C . PRO A 1 328 ? 10.351 6.377 -23.820 1.00 82.56 328 PRO A C 1
ATOM 2587 O O . PRO A 1 328 ? 11.001 5.511 -23.243 1.00 82.56 328 PRO A O 1
ATOM 2590 N N . ALA A 1 329 ? 10.808 6.981 -24.926 1.00 76.94 329 ALA A N 1
ATOM 2591 C CA . ALA A 1 329 ? 12.166 6.803 -25.436 1.00 76.94 329 ALA A CA 1
ATOM 2592 C C . ALA A 1 329 ? 13.200 7.709 -24.740 1.00 76.94 329 ALA A C 1
ATOM 2594 O O . ALA A 1 329 ? 14.401 7.482 -24.897 1.00 76.94 329 ALA A O 1
ATOM 2595 N N . LEU A 1 330 ? 12.758 8.731 -23.996 1.00 75.06 330 LEU A N 1
ATOM 2596 C CA . LEU A 1 330 ? 13.631 9.638 -23.249 1.00 75.06 330 LEU A CA 1
ATOM 2597 C C . LEU A 1 330 ? 13.934 9.115 -21.841 1.00 75.06 330 LEU A C 1
ATOM 2599 O O . LEU A 1 330 ? 13.200 8.300 -21.282 1.00 75.06 330 LEU A O 1
ATOM 2603 N N . LEU A 1 331 ? 15.008 9.632 -21.239 1.00 75.00 331 LEU A N 1
ATOM 2604 C CA . LEU A 1 331 ? 15.374 9.294 -19.864 1.00 75.00 331 LEU A CA 1
ATOM 2605 C C . LEU A 1 331 ? 14.291 9.767 -18.875 1.00 75.00 331 LEU A C 1
ATOM 2607 O O . LEU A 1 331 ? 13.707 10.834 -19.086 1.00 75.00 331 LEU A O 1
ATOM 2611 N N . PRO A 1 332 ? 14.077 9.067 -17.742 1.00 82.50 332 PRO A N 1
ATOM 2612 C CA . PRO A 1 332 ? 13.103 9.471 -16.721 1.00 82.50 332 PRO A CA 1
ATOM 2613 C C . PRO A 1 332 ? 13.205 10.940 -16.284 1.00 82.50 332 PRO A C 1
ATOM 2615 O O . PRO A 1 332 ? 12.189 11.632 -16.208 1.00 82.50 332 PRO A O 1
ATOM 2618 N N . LYS A 1 333 ? 14.430 11.462 -16.121 1.00 79.94 333 LYS A N 1
ATOM 2619 C CA . LYS A 1 333 ? 14.685 12.869 -15.755 1.00 79.94 333 LYS A CA 1
ATOM 2620 C C . LYS A 1 333 ? 14.163 13.886 -16.778 1.00 79.94 333 LYS A C 1
ATOM 2622 O O . LYS A 1 333 ? 13.910 15.035 -16.434 1.00 79.94 333 LYS A O 1
ATOM 2627 N N . GLN A 1 334 ? 13.978 13.481 -18.033 1.00 81.69 334 GLN A N 1
ATOM 2628 C CA . GLN A 1 334 ? 13.393 14.323 -19.083 1.00 81.69 334 GLN A CA 1
ATOM 2629 C C . GLN A 1 334 ? 11.855 14.266 -19.083 1.00 81.69 334 GLN A C 1
ATOM 2631 O O . GLN A 1 334 ? 11.208 15.106 -19.702 1.00 81.69 334 GLN A O 1
ATOM 2636 N N . ASN A 1 335 ? 11.267 13.316 -18.351 1.00 89.25 335 ASN A N 1
ATOM 2637 C CA . ASN A 1 335 ? 9.829 13.123 -18.173 1.00 89.25 335 ASN A CA 1
ATOM 2638 C C . ASN A 1 335 ? 9.344 13.546 -16.763 1.00 89.25 335 ASN A C 1
ATOM 2640 O O . ASN A 1 335 ? 8.278 13.122 -16.329 1.00 89.25 335 ASN A O 1
ATOM 2644 N N . VAL A 1 336 ? 10.070 14.418 -16.048 1.00 90.38 336 VAL A N 1
ATOM 2645 C CA . VAL A 1 336 ? 9.698 14.870 -14.686 1.00 90.38 336 VAL A CA 1
ATOM 2646 C C . VAL A 1 336 ? 8.326 15.557 -14.647 1.00 90.38 336 VAL A C 1
ATOM 2648 O O . VAL A 1 336 ? 7.487 15.216 -13.821 1.00 90.38 336 VAL A O 1
ATOM 2651 N N . LEU A 1 337 ? 8.043 16.494 -15.559 1.00 93.75 337 LEU A N 1
ATOM 2652 C CA . LEU A 1 337 ? 6.769 17.233 -15.568 1.00 93.75 337 LEU A CA 1
ATOM 2653 C C . LEU A 1 337 ? 5.524 16.353 -15.813 1.00 93.75 337 LEU A C 1
ATOM 2655 O O . LEU A 1 337 ? 4.551 16.489 -15.059 1.00 93.75 337 LEU A O 1
ATOM 2659 N N . PRO A 1 338 ? 5.495 15.447 -16.818 1.00 95.31 338 PRO A N 1
ATOM 2660 C CA . PRO A 1 338 ? 4.373 14.522 -16.953 1.00 95.31 338 PRO A CA 1
ATOM 2661 C C . PRO A 1 338 ? 4.284 13.531 -15.779 1.00 95.31 338 PRO A C 1
ATOM 2663 O O . PRO A 1 338 ? 3.170 13.144 -15.434 1.00 95.31 338 PRO A O 1
ATOM 2666 N N . ALA A 1 339 ? 5.400 13.169 -15.134 1.00 95.25 339 ALA A N 1
ATOM 2667 C CA . ALA A 1 339 ? 5.410 12.308 -13.950 1.00 95.25 339 ALA A CA 1
ATOM 2668 C C . ALA A 1 339 ? 4.789 12.998 -12.716 1.00 95.25 339 ALA A C 1
ATOM 2670 O O . ALA A 1 339 ? 3.849 12.457 -12.131 1.00 95.25 339 ALA A O 1
ATOM 2671 N N . LEU A 1 340 ? 5.200 14.237 -12.400 1.00 96.88 340 LEU A N 1
ATOM 2672 C CA . LEU A 1 340 ? 4.586 15.077 -11.353 1.00 96.88 340 LEU A CA 1
ATOM 2673 C C . LEU A 1 340 ? 3.076 15.223 -11.569 1.00 96.88 340 LEU A C 1
ATOM 2675 O O . LEU A 1 340 ? 2.278 15.047 -10.651 1.00 96.88 340 LEU A O 1
ATOM 2679 N N . THR A 1 341 ? 2.679 15.500 -12.813 1.00 98.00 341 THR A N 1
ATOM 2680 C CA . THR A 1 341 ? 1.269 15.656 -13.190 1.00 98.00 341 THR A CA 1
ATOM 2681 C C . THR A 1 341 ? 0.476 14.363 -12.989 1.00 98.00 341 THR A C 1
ATOM 2683 O O . THR A 1 341 ? -0.649 14.407 -12.490 1.00 98.00 341 THR A O 1
ATOM 2686 N N . ASN A 1 342 ? 1.045 13.214 -13.372 1.00 98.25 342 ASN A N 1
ATOM 2687 C CA . ASN A 1 342 ? 0.392 11.912 -13.247 1.00 98.25 342 ASN A CA 1
ATOM 2688 C C . ASN A 1 342 ? 0.126 11.552 -11.782 1.00 98.25 342 ASN A C 1
ATOM 2690 O O . ASN A 1 342 ? -1.005 11.211 -11.438 1.00 98.25 342 ASN A O 1
ATOM 2694 N N . VAL A 1 343 ? 1.132 11.693 -10.917 1.00 97.62 343 VAL A N 1
ATOM 2695 C CA . VAL A 1 343 ? 0.997 11.364 -9.491 1.00 97.62 343 VAL A CA 1
ATOM 2696 C C . VAL A 1 343 ? 0.132 12.362 -8.746 1.00 97.62 343 VAL A C 1
ATOM 2698 O O . VAL A 1 343 ? -0.673 11.940 -7.923 1.00 97.62 343 VAL A O 1
ATOM 2701 N N . PHE A 1 344 ? 0.204 13.656 -9.065 1.00 98.44 344 PHE A N 1
ATOM 2702 C CA . PHE A 1 344 ? -0.711 14.631 -8.474 1.00 98.44 344 PHE A CA 1
ATOM 2703 C C . PHE A 1 344 ? -2.171 14.314 -8.812 1.00 98.44 344 PHE A C 1
ATOM 2705 O O . PHE A 1 344 ? -3.023 14.304 -7.923 1.00 98.44 344 PHE A O 1
ATOM 2712 N N . TYR A 1 345 ? -2.463 13.987 -10.076 1.00 98.50 345 TYR A N 1
ATOM 2713 C CA . TYR A 1 345 ? -3.789 13.512 -10.469 1.00 98.50 345 TYR A CA 1
ATOM 2714 C C . TYR A 1 345 ? -4.184 12.247 -9.700 1.00 98.50 345 TYR A C 1
ATOM 2716 O O . TYR A 1 345 ? -5.289 12.175 -9.162 1.00 98.50 345 TYR A O 1
ATOM 2724 N N . LEU A 1 346 ? -3.294 11.253 -9.646 1.00 98.50 346 LEU A N 1
ATOM 2725 C CA . LEU A 1 346 ? -3.588 9.967 -9.032 1.00 98.50 346 LEU A CA 1
ATOM 2726 C C . LEU A 1 346 ? -3.835 10.104 -7.530 1.00 98.50 346 LEU A C 1
ATOM 2728 O O . LEU A 1 346 ? -4.885 9.673 -7.074 1.00 98.50 346 LEU A O 1
ATOM 2732 N N . ALA A 1 347 ? -2.938 10.743 -6.778 1.00 98.31 347 ALA A N 1
ATOM 2733 C CA . ALA A 1 347 ? -3.067 10.925 -5.332 1.00 98.31 347 ALA A CA 1
ATOM 2734 C C . ALA A 1 347 ? -4.396 11.599 -4.960 1.00 98.31 347 ALA A C 1
ATOM 2736 O O . ALA A 1 347 ? -5.098 11.143 -4.059 1.00 98.31 347 ALA A O 1
ATOM 2737 N N . ASN A 1 348 ? -4.804 12.621 -5.719 1.00 98.31 348 ASN A N 1
ATOM 2738 C CA . ASN A 1 348 ? -6.096 13.263 -5.513 1.00 98.31 348 ASN A CA 1
ATOM 2739 C C . ASN A 1 348 ? -7.290 12.375 -5.925 1.00 98.31 348 ASN A C 1
ATOM 2741 O O . ASN A 1 348 ? -8.309 12.369 -5.234 1.00 98.31 348 ASN A O 1
ATOM 2745 N N . LYS A 1 349 ? -7.197 11.588 -7.011 1.00 97.94 349 LYS A N 1
ATOM 2746 C CA . LYS A 1 349 ? -8.236 10.591 -7.346 1.00 97.94 349 LYS A CA 1
ATOM 2747 C C . LYS A 1 349 ? -8.359 9.509 -6.280 1.00 97.94 349 LYS A C 1
ATOM 2749 O O . LYS A 1 349 ? -9.484 9.099 -6.000 1.00 97.94 349 LYS A O 1
ATOM 2754 N N . LEU A 1 350 ? -7.243 9.042 -5.725 1.00 98.31 350 LEU A N 1
ATOM 2755 C CA . LEU A 1 350 ? -7.210 8.056 -4.648 1.00 98.31 350 LEU A CA 1
ATOM 2756 C C . LEU A 1 350 ? -7.868 8.629 -3.399 1.00 98.31 350 LEU A C 1
ATOM 2758 O O . LEU A 1 350 ? -8.805 8.015 -2.897 1.00 98.31 350 LEU A O 1
ATOM 2762 N N . HIS A 1 351 ? -7.470 9.833 -2.978 1.00 97.38 351 HIS A N 1
ATOM 2763 C CA . HIS A 1 351 ? -8.122 10.562 -1.894 1.00 97.38 351 HIS A CA 1
ATOM 2764 C C . HIS A 1 351 ? -9.643 10.640 -2.101 1.00 97.38 351 HIS A C 1
ATOM 2766 O O . HIS A 1 351 ? -10.403 10.131 -1.278 1.00 97.38 351 HIS A O 1
ATOM 2772 N N . ASP A 1 352 ? -10.092 11.202 -3.231 1.00 97.12 352 ASP A N 1
ATOM 2773 C CA . ASP A 1 352 ? -11.520 11.380 -3.511 1.00 97.12 352 ASP A CA 1
ATOM 2774 C C . ASP A 1 352 ? -12.273 10.041 -3.512 1.00 97.12 352 ASP A C 1
ATOM 2776 O O . ASP A 1 352 ? -13.405 9.955 -3.037 1.00 97.12 352 ASP A O 1
ATOM 2780 N N . THR A 1 353 ? -11.641 8.984 -4.027 1.00 97.06 353 THR A N 1
ATOM 2781 C CA . THR A 1 353 ? -12.208 7.633 -4.041 1.00 97.06 353 THR A CA 1
ATOM 2782 C C . THR A 1 353 ? -12.339 7.099 -2.620 1.00 97.06 353 THR A C 1
ATOM 2784 O O . THR A 1 353 ? -13.454 6.821 -2.189 1.00 97.06 353 THR A O 1
ATOM 2787 N N . PHE A 1 354 ? -11.248 6.993 -1.859 1.00 97.81 354 PHE A N 1
ATOM 2788 C CA . PHE A 1 354 ? -11.275 6.433 -0.505 1.00 97.81 354 PHE A CA 1
ATOM 2789 C C . PHE A 1 354 ? -12.166 7.230 0.450 1.00 97.81 354 PHE A C 1
ATOM 2791 O O . PHE A 1 354 ? -12.807 6.625 1.310 1.00 97.81 354 PHE A O 1
ATOM 2798 N N . TYR A 1 355 ? -12.301 8.543 0.253 1.00 95.81 355 TYR A N 1
ATOM 2799 C CA . TYR A 1 355 ? -13.259 9.366 0.987 1.00 95.81 355 TYR A CA 1
ATOM 2800 C C . TYR A 1 355 ? -14.697 8.870 0.809 1.00 95.81 355 TYR A C 1
ATOM 2802 O O . TYR A 1 355 ? -15.422 8.685 1.789 1.00 95.81 355 TYR A O 1
ATOM 2810 N N . LEU A 1 356 ? -15.117 8.578 -0.430 1.00 94.94 356 LEU A N 1
ATOM 2811 C CA . LEU A 1 356 ? -16.439 7.999 -0.700 1.00 94.94 356 LEU A CA 1
ATOM 2812 C C . LEU A 1 356 ? -16.623 6.628 -0.036 1.00 94.94 356 LEU A C 1
ATOM 2814 O O . LEU A 1 356 ? -17.747 6.268 0.317 1.00 94.94 356 LEU A O 1
ATOM 2818 N N . PHE A 1 357 ? -15.529 5.893 0.177 1.00 95.94 357 PHE A N 1
ATOM 2819 C CA . PHE A 1 357 ? -15.508 4.612 0.888 1.00 95.94 357 PHE A CA 1
ATOM 2820 C C . PHE A 1 357 ? -15.274 4.741 2.404 1.00 95.94 357 PHE A C 1
ATOM 2822 O O . PHE A 1 357 ? -15.128 3.730 3.087 1.00 95.94 357 PHE A O 1
ATOM 2829 N N . GLY A 1 358 ? -15.325 5.960 2.952 1.00 93.19 358 GLY A N 1
ATOM 2830 C CA . GLY A 1 358 ? -15.340 6.218 4.392 1.00 93.19 358 GLY A CA 1
ATOM 2831 C C . GLY A 1 358 ? -14.006 6.653 4.996 1.00 93.19 358 GLY A C 1
ATOM 2832 O O . GLY A 1 358 ? -13.931 6.755 6.217 1.00 93.19 358 GLY A O 1
ATOM 2833 N N . PHE A 1 359 ? -12.972 6.920 4.199 1.00 94.31 359 PHE A N 1
ATOM 2834 C CA . PHE A 1 359 ? -11.732 7.535 4.677 1.00 94.31 359 PHE A CA 1
ATOM 2835 C C . PHE A 1 359 ? -11.869 9.063 4.697 1.00 94.31 359 PHE A C 1
ATOM 2837 O O . PHE A 1 359 ? -11.388 9.766 3.811 1.00 94.31 359 PHE A O 1
ATOM 2844 N N . THR A 1 360 ? -12.631 9.547 5.673 1.00 90.44 360 THR A N 1
ATOM 2845 C CA . THR A 1 360 ? -12.971 10.959 5.898 1.00 90.44 360 THR A CA 1
ATOM 2846 C C . THR A 1 360 ? -12.048 11.599 6.933 1.00 90.44 360 THR A C 1
ATOM 2848 O O . THR A 1 360 ? -11.239 10.914 7.556 1.00 90.44 360 THR A O 1
ATOM 2851 N N . GLU A 1 361 ? -12.217 12.894 7.185 1.00 86.00 361 GLU A N 1
ATOM 2852 C CA . GLU A 1 361 ? -11.464 13.656 8.190 1.00 86.00 361 GLU A CA 1
ATOM 2853 C C . GLU A 1 361 ? -11.601 13.039 9.590 1.00 86.00 361 GLU A C 1
ATOM 2855 O O . GLU A 1 361 ? -10.623 12.814 10.294 1.00 86.00 361 GLU A O 1
ATOM 2860 N N . THR A 1 362 ? -12.817 12.640 9.977 1.00 85.81 362 THR A N 1
ATOM 2861 C CA . THR A 1 362 ? -13.079 11.938 11.249 1.00 85.81 362 THR A CA 1
ATOM 2862 C C . THR A 1 362 ? -12.416 10.564 11.340 1.00 85.81 362 THR A C 1
ATOM 2864 O O . THR A 1 362 ? -12.163 10.075 12.441 1.00 85.81 362 THR A O 1
ATOM 2867 N N . ALA A 1 363 ? -12.124 9.953 10.191 1.00 86.94 363 ALA A N 1
ATOM 2868 C CA . ALA A 1 363 ? -11.376 8.710 10.061 1.00 86.94 363 ALA A CA 1
ATOM 2869 C C . ALA A 1 363 ? -9.881 8.948 9.753 1.00 86.94 363 ALA A C 1
ATOM 2871 O O . ALA A 1 363 ? -9.181 7.987 9.428 1.00 86.94 363 ALA A O 1
ATOM 2872 N N . LYS A 1 364 ? -9.397 10.192 9.912 1.00 86.50 364 LYS A N 1
ATOM 2873 C CA . LYS A 1 364 ? -7.985 10.600 9.825 1.00 86.50 364 LYS A CA 1
ATOM 2874 C C . LYS A 1 364 ? -7.385 10.453 8.426 1.00 86.50 364 LYS A C 1
ATOM 2876 O O . LYS A 1 364 ? -6.321 9.850 8.256 1.00 86.50 364 LYS A O 1
ATOM 2881 N N . ASN A 1 365 ? -8.115 10.936 7.419 1.00 89.94 365 ASN A N 1
ATOM 2882 C CA . ASN A 1 365 ? -7.639 11.002 6.037 1.00 89.94 365 ASN A CA 1
ATOM 2883 C C . ASN A 1 365 ? -6.486 12.004 5.848 1.00 89.94 365 ASN A C 1
ATOM 2885 O O . ASN A 1 365 ? -6.025 12.598 6.808 1.00 89.94 365 ASN A O 1
ATOM 2889 N N . PHE A 1 366 ? -6.003 12.155 4.610 1.00 89.38 366 PHE A N 1
ATOM 2890 C CA . PHE A 1 366 ? -4.892 13.055 4.276 1.00 89.38 366 PHE A CA 1
ATOM 2891 C C . PHE A 1 366 ? -5.412 14.356 3.673 1.00 89.38 366 PHE A C 1
ATOM 2893 O O . PHE A 1 366 ? -5.678 14.402 2.467 1.00 89.38 366 PHE A O 1
ATOM 2900 N N . GLN A 1 367 ? -5.572 15.404 4.484 1.00 84.31 367 GLN A N 1
ATOM 2901 C CA . GLN A 1 367 ? -6.071 16.696 4.004 1.00 84.31 367 GLN A CA 1
ATOM 2902 C C . GLN A 1 367 ? -5.467 17.885 4.749 1.00 84.31 367 GLN A C 1
ATOM 2904 O O . GLN A 1 367 ? -5.520 17.970 5.963 1.00 84.31 367 GLN A O 1
ATOM 2909 N N . GLN A 1 368 ? -4.988 18.890 4.019 1.00 79.44 368 GLN A N 1
ATOM 2910 C CA . GLN A 1 368 ? -4.510 20.140 4.597 1.00 79.44 368 GLN A CA 1
ATOM 2911 C C . GLN A 1 368 ? -5.635 20.940 5.249 1.00 79.44 368 GLN A C 1
ATOM 2913 O O . GLN A 1 368 ? -5.351 21.707 6.149 1.00 79.44 368 GLN A O 1
ATOM 2918 N N . ALA A 1 369 ? -6.892 20.789 4.848 1.00 74.69 369 ALA A N 1
ATOM 2919 C CA . ALA A 1 369 ? -8.040 21.490 5.399 1.00 74.69 369 ALA A CA 1
ATOM 2920 C C . ALA A 1 369 ? -9.267 20.580 5.441 1.00 74.69 369 ALA A C 1
ATOM 2922 O O . ALA A 1 369 ? -9.578 19.888 4.470 1.00 74.69 369 ALA A O 1
ATOM 2923 N N . HIS A 1 370 ? -9.971 20.641 6.570 1.00 72.00 370 HIS A N 1
ATOM 2924 C CA . HIS A 1 370 ? -11.179 19.873 6.857 1.00 72.00 370 HIS A CA 1
ATOM 2925 C C . HIS A 1 370 ? -12.427 20.683 6.521 1.00 72.00 370 HIS A C 1
ATOM 2927 O O . HIS A 1 370 ? -12.535 21.832 6.937 1.00 72.00 370 HIS A O 1
ATOM 2933 N N . PHE A 1 371 ? -13.398 20.103 5.817 1.00 65.44 371 PHE A N 1
ATOM 2934 C CA . PHE A 1 371 ? -14.594 20.838 5.376 1.00 65.44 371 PHE A CA 1
ATOM 2935 C C . PHE A 1 371 ? -15.872 20.410 6.116 1.00 65.44 371 PHE A C 1
ATOM 2937 O O . PHE A 1 371 ? -16.969 20.466 5.556 1.00 65.44 371 PHE A O 1
ATOM 2944 N N . ILE A 1 372 ? -15.758 20.052 7.404 1.00 59.03 372 ILE A N 1
ATOM 2945 C CA . ILE A 1 372 ? -16.820 19.430 8.225 1.00 59.03 372 ILE A CA 1
ATOM 2946 C C . ILE A 1 372 ? -18.116 20.267 8.275 1.00 59.03 372 ILE A C 1
ATOM 2948 O O . ILE A 1 372 ? -19.215 19.716 8.361 1.00 59.03 372 ILE A O 1
ATOM 2952 N N . THR A 1 373 ? -18.022 21.599 8.167 1.00 46.38 373 THR A N 1
ATOM 2953 C CA . THR A 1 373 ? -19.180 22.522 8.161 1.00 46.38 373 THR A CA 1
ATOM 2954 C C . THR A 1 373 ? -19.294 23.380 6.894 1.00 46.38 373 THR A C 1
ATOM 2956 O O . THR A 1 373 ? -20.042 24.358 6.870 1.00 46.38 373 THR A O 1
ATOM 2959 N N . GLY A 1 374 ? -18.562 23.036 5.829 1.00 50.53 374 GLY A N 1
ATOM 2960 C CA . GLY A 1 374 ? -18.424 23.894 4.645 1.00 50.53 374 GLY A CA 1
ATOM 2961 C C . GLY A 1 374 ? -17.476 25.087 4.844 1.00 50.53 374 GLY A C 1
ATOM 2962 O O . GLY A 1 374 ? -17.447 25.985 4.006 1.00 50.53 374 GLY A O 1
ATOM 2963 N N . ALA A 1 375 ? -16.700 25.094 5.933 1.00 42.59 375 ALA A N 1
ATOM 2964 C CA . ALA A 1 375 ? -15.596 26.013 6.195 1.00 42.59 375 ALA A CA 1
ATOM 2965 C C . ALA A 1 375 ? -14.396 25.235 6.780 1.00 42.59 375 ALA A C 1
ATOM 2967 O O . ALA A 1 375 ? -14.637 24.270 7.509 1.00 42.59 375 ALA A O 1
ATOM 2968 N N . PRO A 1 376 ? -13.142 25.643 6.491 1.00 49.78 376 PRO A N 1
ATOM 2969 C CA . PRO A 1 376 ? -11.940 24.961 6.971 1.00 49.78 376 PRO A CA 1
ATOM 2970 C C . PRO A 1 376 ? -11.787 25.035 8.503 1.00 49.78 376 PRO A C 1
ATOM 2972 O O . PRO A 1 376 ? -11.537 26.117 9.041 1.00 49.78 376 PRO A O 1
ATOM 2975 N N . ASP A 1 377 ? -11.876 23.903 9.215 1.00 49.72 377 ASP A N 1
ATOM 2976 C CA . ASP A 1 377 ? -11.733 23.800 10.685 1.00 49.72 377 ASP A CA 1
ATOM 2977 C C . ASP A 1 377 ? -10.463 23.058 11.141 1.00 49.72 377 ASP A C 1
ATOM 2979 O O . ASP A 1 377 ? -10.439 22.304 12.104 1.00 49.72 377 ASP A O 1
ATOM 2983 N N . GLY A 1 378 ? -9.345 23.330 10.479 1.00 51.47 378 GLY A N 1
ATOM 2984 C CA . GLY A 1 378 ? -8.051 22.738 10.811 1.00 51.47 378 GLY A CA 1
ATOM 2985 C C . GLY A 1 378 ? -7.020 23.137 9.774 1.00 51.47 378 GLY A C 1
ATOM 2986 O O . GLY A 1 378 ? -7.375 23.753 8.769 1.00 51.47 378 GLY A O 1
ATOM 2987 N N . ILE A 1 379 ? -5.735 22.932 10.051 1.00 56.09 379 ILE A N 1
ATOM 2988 C CA . ILE A 1 379 ? -4.786 22.651 8.973 1.00 56.09 379 ILE A CA 1
ATOM 2989 C C . ILE A 1 379 ? -4.175 21.287 9.301 1.00 56.09 379 ILE A C 1
ATOM 2991 O O . ILE A 1 379 ? -3.690 21.172 10.425 1.00 56.09 379 ILE A O 1
ATOM 2995 N N . ASP A 1 380 ? -4.218 20.313 8.392 1.00 69.88 380 ASP A N 1
ATOM 2996 C CA . ASP A 1 380 ? -3.777 18.932 8.649 1.00 69.88 380 ASP A CA 1
ATOM 2997 C C . ASP A 1 380 ? -2.902 18.351 7.509 1.00 69.88 380 ASP A C 1
ATOM 2999 O O . ASP A 1 380 ? -2.239 19.093 6.791 1.00 69.88 380 ASP A O 1
ATOM 3003 N N . ASP A 1 381 ? -2.787 17.045 7.378 1.00 77.44 381 ASP A N 1
ATOM 3004 C CA . ASP A 1 381 ? -1.630 16.314 6.868 1.00 77.44 381 ASP A CA 1
ATOM 3005 C C . ASP A 1 381 ? -1.755 15.782 5.433 1.00 77.44 381 ASP A C 1
ATOM 3007 O O . ASP A 1 381 ? -1.626 14.583 5.169 1.00 77.44 381 ASP A O 1
ATOM 3011 N N . ALA A 1 382 ? -1.912 16.696 4.470 1.00 88.12 382 ALA A N 1
ATOM 3012 C CA . ALA A 1 382 ? -1.840 16.364 3.042 1.00 88.12 382 ALA A CA 1
ATOM 3013 C C . ALA A 1 382 ? -0.651 15.439 2.732 1.00 88.12 382 ALA A C 1
ATOM 3015 O O . ALA A 1 382 ? 0.463 15.676 3.218 1.00 88.12 382 ALA A O 1
ATOM 3016 N N . ILE A 1 383 ? -0.869 14.406 1.909 1.00 91.44 383 ILE A N 1
ATOM 3017 C CA . ILE A 1 383 ? 0.191 13.445 1.594 1.00 91.44 383 ILE A CA 1
ATOM 3018 C C . ILE A 1 383 ? 1.273 14.125 0.758 1.00 91.44 383 ILE A C 1
ATOM 3020 O O . ILE A 1 383 ? 0.989 14.744 -0.271 1.00 91.44 383 ILE A O 1
ATOM 3024 N N . ARG A 1 384 ? 2.529 14.005 1.180 1.00 91.50 384 ARG A N 1
ATOM 3025 C CA . ARG A 1 384 ? 3.664 14.515 0.416 1.00 91.50 384 ARG A CA 1
ATOM 3026 C C . ARG A 1 384 ? 4.248 13.405 -0.440 1.00 91.50 384 ARG A C 1
ATOM 3028 O O . ARG A 1 384 ? 4.444 12.296 0.044 1.00 91.50 384 ARG A O 1
ATOM 3035 N N . ILE A 1 385 ? 4.538 13.688 -1.707 1.00 93.50 385 ILE A N 1
ATOM 3036 C CA . ILE A 1 385 ? 5.092 12.690 -2.625 1.00 93.50 385 ILE A CA 1
ATOM 3037 C C . ILE A 1 385 ? 6.355 13.219 -3.293 1.00 93.50 385 ILE A C 1
ATOM 3039 O O . ILE A 1 385 ? 6.310 14.178 -4.064 1.00 93.50 385 ILE A O 1
ATOM 3043 N N . TYR A 1 386 ? 7.473 12.550 -3.020 1.00 91.38 386 TYR A N 1
ATOM 3044 C CA . TYR A 1 386 ? 8.756 12.781 -3.664 1.00 91.38 386 TYR A CA 1
ATOM 3045 C C . TYR A 1 386 ? 8.927 11.848 -4.853 1.00 91.38 386 TYR A C 1
ATOM 3047 O O . TYR A 1 386 ? 8.907 10.620 -4.714 1.00 91.38 386 TYR A O 1
ATOM 3055 N N . ILE A 1 387 ? 9.105 12.430 -6.036 1.00 90.44 387 ILE A N 1
ATOM 3056 C CA . ILE A 1 387 ? 9.254 11.641 -7.259 1.00 90.44 387 ILE A CA 1
ATOM 3057 C C . ILE A 1 387 ? 10.719 11.404 -7.634 1.00 90.44 387 ILE A C 1
ATOM 3059 O O . ILE A 1 387 ? 11.576 12.217 -7.292 1.00 90.44 387 ILE A O 1
ATOM 3063 N N . GLN A 1 388 ? 10.998 10.322 -8.369 1.00 84.88 388 GLN A N 1
ATOM 3064 C CA . GLN A 1 388 ? 12.313 10.023 -8.964 1.00 84.88 388 GLN A CA 1
ATOM 3065 C C . GLN A 1 388 ? 13.502 10.176 -7.993 1.00 84.88 388 GLN A C 1
ATOM 3067 O O . GLN A 1 388 ? 14.554 10.703 -8.361 1.00 84.88 388 GLN A O 1
ATOM 3072 N N . SER A 1 389 ? 13.337 9.739 -6.743 1.00 80.69 389 SER A N 1
ATOM 3073 C CA . SER A 1 389 ? 14.382 9.851 -5.728 1.00 80.69 389 SER A CA 1
ATOM 3074 C C . SER A 1 389 ? 15.603 9.007 -6.084 1.00 80.69 389 SER A C 1
ATOM 3076 O O . SER A 1 389 ? 15.472 7.848 -6.480 1.00 80.69 389 SER A O 1
ATOM 3078 N N . ASP A 1 390 ? 16.792 9.573 -5.876 1.00 71.94 390 ASP A N 1
ATOM 3079 C CA . ASP A 1 390 ? 18.085 8.904 -6.049 1.00 71.94 390 ASP A CA 1
ATOM 3080 C C . ASP A 1 390 ? 18.590 8.207 -4.770 1.00 71.94 390 ASP A C 1
ATOM 3082 O O . ASP A 1 390 ? 19.688 7.653 -4.757 1.00 71.94 390 ASP A O 1
ATOM 3086 N N . THR A 1 391 ? 17.780 8.185 -3.705 1.00 70.88 391 THR A N 1
ATOM 3087 C CA . THR A 1 391 ? 18.113 7.521 -2.425 1.00 70.88 391 THR A CA 1
ATOM 3088 C C . THR A 1 391 ? 18.024 6.000 -2.484 1.00 70.88 391 THR A C 1
ATOM 3090 O O . THR A 1 391 ? 18.488 5.317 -1.575 1.00 70.88 391 THR A O 1
ATOM 3093 N N . GLY A 1 392 ? 17.447 5.473 -3.561 1.00 71.31 392 GLY A N 1
ATOM 3094 C CA . GLY A 1 392 ? 17.263 4.054 -3.811 1.00 71.31 392 GLY A CA 1
ATOM 3095 C C . GLY A 1 392 ? 16.872 3.807 -5.265 1.00 71.31 392 GLY A C 1
ATOM 3096 O O . GLY A 1 392 ? 16.597 4.740 -6.020 1.00 71.31 392 GLY A O 1
ATOM 3097 N N . ILE A 1 393 ? 16.853 2.535 -5.653 1.00 75.88 393 ILE A N 1
ATOM 3098 C CA . ILE A 1 393 ? 16.319 2.051 -6.931 1.00 75.88 393 ILE A CA 1
ATOM 3099 C C . ILE A 1 393 ? 15.432 0.833 -6.667 1.00 75.88 393 ILE A C 1
ATOM 3101 O O . ILE A 1 393 ? 15.568 0.205 -5.620 1.00 75.88 393 ILE A O 1
ATOM 3105 N N . ASN A 1 394 ? 14.574 0.477 -7.626 1.00 78.50 394 ASN A N 1
ATOM 3106 C CA . ASN A 1 394 ? 13.723 -0.723 -7.573 1.00 78.50 394 ASN A CA 1
ATOM 3107 C C . ASN A 1 394 ? 12.823 -0.779 -6.333 1.00 78.50 394 ASN A C 1
ATOM 3109 O O . ASN A 1 394 ? 12.682 -1.822 -5.702 1.00 78.50 394 ASN A O 1
ATOM 3113 N N . ASN A 1 395 ? 12.272 0.365 -5.939 1.00 79.62 395 ASN A N 1
ATOM 3114 C CA . ASN A 1 395 ? 11.543 0.499 -4.687 1.00 79.62 395 ASN A CA 1
ATOM 3115 C C . ASN A 1 395 ? 10.500 1.629 -4.800 1.00 79.62 395 ASN A C 1
ATOM 3117 O O . ASN A 1 395 ? 10.554 2.462 -5.715 1.00 79.62 395 ASN A O 1
ATOM 3121 N N . ALA A 1 396 ? 9.582 1.680 -3.849 1.00 85.62 396 ALA A N 1
ATOM 3122 C CA . ALA A 1 396 ? 8.851 2.863 -3.427 1.00 85.62 396 ALA A CA 1
ATOM 3123 C C . ALA A 1 396 ? 8.652 2.758 -1.906 1.00 85.62 396 ALA A C 1
ATOM 3125 O O . ALA A 1 396 ? 8.598 1.661 -1.358 1.00 85.62 396 ALA A O 1
ATOM 3126 N N . THR A 1 397 ? 8.631 3.891 -1.213 1.00 85.19 397 THR A N 1
ATOM 3127 C CA . THR A 1 397 ? 8.526 3.895 0.248 1.00 85.19 397 THR A CA 1
ATOM 3128 C C . THR A 1 397 ? 7.360 4.740 0.720 1.00 85.19 397 THR A C 1
ATOM 3130 O O . THR A 1 397 ? 7.096 5.806 0.156 1.00 85.19 397 THR A O 1
ATOM 3133 N N . TYR A 1 398 ? 6.720 4.305 1.803 1.00 89.94 398 TYR A N 1
ATOM 3134 C CA . TYR A 1 398 ? 5.733 5.073 2.550 1.00 89.94 398 TYR A CA 1
ATOM 3135 C C . TYR A 1 398 ? 6.245 5.321 3.970 1.00 89.94 398 TYR A C 1
ATOM 3137 O O . TYR A 1 398 ? 6.485 4.393 4.739 1.00 89.94 398 TYR A O 1
ATOM 3145 N N . MET A 1 399 ? 6.400 6.589 4.342 1.00 86.69 399 MET A N 1
ATOM 3146 C CA . MET A 1 399 ? 6.738 7.007 5.698 1.00 86.69 399 MET A CA 1
ATOM 3147 C C . MET A 1 399 ? 5.461 7.418 6.444 1.00 86.69 399 MET A C 1
ATOM 3149 O O . MET A 1 399 ? 4.910 8.492 6.171 1.00 86.69 399 MET A O 1
ATOM 3153 N N . PRO A 1 400 ? 4.994 6.589 7.394 1.00 83.50 400 PRO A N 1
ATOM 3154 C CA . PRO A 1 400 ? 3.843 6.885 8.225 1.00 83.50 400 PRO A CA 1
ATOM 3155 C C . PRO A 1 400 ? 4.204 7.953 9.254 1.00 83.50 400 PRO A C 1
ATOM 3157 O O . PRO A 1 400 ? 5.193 7.840 9.982 1.00 83.50 400 PRO A O 1
ATOM 3160 N N . PHE A 1 401 ? 3.334 8.945 9.391 1.00 79.31 401 PHE A N 1
ATOM 3161 C CA . PHE A 1 401 ? 3.363 9.872 10.512 1.00 79.31 401 PHE A CA 1
ATOM 3162 C C . PHE A 1 401 ? 1.986 9.967 11.160 1.00 79.31 401 PHE A C 1
ATOM 3164 O O . PHE A 1 401 ? 0.966 9.650 10.542 1.00 79.31 401 PHE A O 1
ATOM 3171 N N . TYR A 1 402 ? 1.994 10.378 12.431 1.00 76.88 402 TYR A N 1
ATOM 3172 C CA . TYR A 1 402 ? 0.779 10.602 13.208 1.00 76.88 402 TYR A CA 1
ATOM 3173 C C . TYR A 1 402 ? -0.163 11.549 12.462 1.00 76.88 402 TYR A C 1
ATOM 3175 O O . TYR A 1 402 ? 0.289 12.426 11.732 1.00 76.88 402 TYR A O 1
ATOM 3183 N N . ASP A 1 403 ? -1.457 11.380 12.686 1.00 74.56 403 ASP A N 1
ATOM 3184 C CA . ASP A 1 403 ? -2.465 12.363 12.281 1.00 74.56 403 ASP A CA 1
ATOM 3185 C C . ASP A 1 403 ? -2.043 13.765 12.760 1.00 74.56 403 ASP A C 1
ATOM 3187 O O . ASP A 1 403 ? -1.552 13.900 13.892 1.00 74.56 403 ASP A O 1
ATOM 3191 N N . GLY A 1 404 ? -2.118 14.780 11.901 1.00 74.25 404 GLY A N 1
ATOM 3192 C CA . GLY A 1 404 ? -1.484 16.084 12.147 1.00 74.25 404 GLY A CA 1
ATOM 3193 C C . GLY A 1 404 ? -0.161 16.307 11.408 1.00 74.25 404 GLY A C 1
ATOM 3194 O O . GLY A 1 404 ? 0.372 17.424 11.411 1.00 74.25 404 GLY A O 1
ATOM 3195 N N . PHE A 1 405 ? 0.422 15.257 10.823 1.00 77.31 405 PHE A N 1
ATOM 3196 C CA . PHE A 1 405 ? 1.734 15.281 10.179 1.00 77.31 405 PHE A CA 1
ATOM 3197 C C . PHE A 1 405 ? 1.711 14.593 8.813 1.00 77.31 405 PHE A C 1
ATOM 3199 O O . PHE A 1 405 ? 1.438 13.399 8.725 1.00 77.31 405 PHE A O 1
ATOM 3206 N N . SER A 1 406 ? 2.062 15.338 7.759 1.00 83.88 406 SER A N 1
ATOM 3207 C CA . SER A 1 406 ? 2.038 14.863 6.368 1.00 83.88 406 SER A CA 1
ATOM 3208 C C . SER A 1 406 ? 2.869 13.595 6.167 1.00 83.88 406 SER A C 1
ATOM 3210 O O . SER A 1 406 ? 4.099 13.703 6.202 1.00 83.88 406 SER A O 1
ATOM 3212 N N . PRO A 1 407 ? 2.254 12.423 5.910 1.00 87.38 407 PRO A N 1
ATOM 3213 C CA . PRO A 1 407 ? 2.993 11.231 5.513 1.00 87.38 407 PRO A CA 1
ATOM 3214 C C . PRO A 1 407 ? 3.699 11.462 4.180 1.00 87.38 407 PRO A C 1
ATOM 3216 O O . PRO A 1 407 ? 3.298 12.315 3.383 1.00 87.38 407 PRO A O 1
ATOM 3219 N N . VAL A 1 408 ? 4.761 10.695 3.937 1.00 89.00 408 VAL A N 1
ATOM 3220 C CA . VAL A 1 408 ? 5.613 10.882 2.759 1.00 89.00 408 VAL A CA 1
ATOM 3221 C C . VAL A 1 408 ? 5.675 9.602 1.941 1.00 89.00 408 VAL A C 1
ATOM 3223 O O . VAL A 1 408 ? 6.143 8.584 2.437 1.00 89.00 408 VAL A O 1
ATOM 3226 N N . ILE A 1 409 ? 5.284 9.674 0.672 1.00 92.00 409 ILE A N 1
ATOM 3227 C CA . ILE A 1 409 ? 5.615 8.659 -0.331 1.00 92.00 409 ILE A CA 1
ATOM 3228 C C . ILE A 1 409 ? 6.893 9.089 -1.045 1.00 92.00 409 ILE A C 1
ATOM 3230 O O . ILE A 1 409 ? 6.993 10.226 -1.505 1.00 92.00 409 ILE A O 1
ATOM 3234 N N . THR A 1 410 ? 7.856 8.187 -1.195 1.00 89.62 410 THR A N 1
ATOM 3235 C CA . THR A 1 410 ? 9.031 8.410 -2.044 1.00 89.62 410 THR A CA 1
ATOM 3236 C C . THR A 1 410 ? 9.083 7.343 -3.120 1.00 89.62 410 THR A C 1
ATOM 3238 O O . THR A 1 410 ? 9.147 6.154 -2.831 1.00 89.62 410 THR A O 1
ATOM 3241 N N . THR A 1 411 ? 9.060 7.768 -4.376 1.00 90.00 411 THR A N 1
ATOM 3242 C CA . THR A 1 411 ? 9.168 6.867 -5.529 1.00 90.00 411 THR A CA 1
ATOM 3243 C C . THR A 1 411 ? 10.614 6.813 -6.002 1.00 90.00 411 THR A C 1
ATOM 3245 O O . THR A 1 411 ? 11.332 7.820 -5.954 1.00 90.00 411 THR A O 1
ATOM 3248 N N . HIS A 1 412 ? 11.037 5.653 -6.494 1.00 84.06 412 HIS A N 1
ATOM 3249 C CA . HIS A 1 412 ? 12.385 5.462 -7.013 1.00 84.06 412 HIS A CA 1
ATOM 3250 C C . HIS A 1 412 ? 12.370 5.122 -8.498 1.00 84.06 412 HIS A C 1
ATOM 3252 O O . HIS A 1 412 ? 11.360 4.694 -9.069 1.00 84.06 412 HIS A O 1
ATOM 3258 N N . LEU A 1 413 ? 13.521 5.310 -9.136 1.00 85.06 413 LEU A N 1
ATOM 3259 C CA . LEU A 1 413 ? 13.738 4.807 -10.483 1.00 85.06 413 LEU A CA 1
ATOM 3260 C C . LEU A 1 413 ? 13.986 3.300 -10.452 1.00 85.06 413 LEU A C 1
ATOM 3262 O O . LEU A 1 413 ? 14.527 2.750 -9.493 1.00 85.06 413 LEU A O 1
ATOM 3266 N N . TRP A 1 414 ? 13.599 2.641 -11.534 1.00 80.00 414 TRP A N 1
ATOM 3267 C CA . TRP A 1 414 ? 13.694 1.203 -11.678 1.00 80.00 414 TRP A CA 1
ATOM 3268 C C . TRP A 1 414 ? 14.699 0.838 -12.753 1.00 80.00 414 TRP A C 1
ATOM 3270 O O . TRP A 1 414 ? 14.681 1.323 -13.892 1.00 80.00 414 TRP A O 1
ATOM 3280 N N . GLN A 1 415 ? 15.603 -0.033 -12.344 1.00 74.25 415 GLN A N 1
ATOM 3281 C CA . GLN A 1 415 ? 16.612 -0.636 -13.171 1.00 74.25 415 GLN A CA 1
ATOM 3282 C C . GLN A 1 415 ? 16.186 -2.075 -13.437 1.00 74.25 415 GLN A C 1
ATOM 3284 O O . GLN A 1 415 ? 16.142 -2.912 -12.535 1.00 74.25 415 GLN A O 1
ATOM 3289 N N . ASN A 1 416 ? 15.895 -2.379 -14.698 1.00 66.44 416 ASN A N 1
ATOM 3290 C CA . ASN A 1 416 ? 15.587 -3.750 -15.069 1.00 66.44 416 ASN A CA 1
ATOM 3291 C C . ASN A 1 416 ? 16.845 -4.639 -14.961 1.00 66.44 416 ASN A C 1
ATOM 3293 O O . ASN A 1 416 ? 17.985 -4.193 -15.115 1.00 66.44 416 ASN A O 1
ATOM 3297 N N . ASN A 1 417 ? 16.632 -5.936 -14.739 1.00 62.53 417 ASN A N 1
ATOM 3298 C CA . ASN A 1 417 ? 17.701 -6.938 -14.722 1.00 62.53 417 ASN A CA 1
ATOM 3299 C C . ASN A 1 417 ? 18.043 -7.462 -16.124 1.00 62.53 417 ASN A C 1
ATOM 3301 O O . ASN A 1 417 ? 18.516 -8.590 -16.278 1.00 62.53 417 ASN A O 1
ATOM 3305 N N . LYS A 1 418 ? 17.808 -6.660 -17.172 1.00 70.88 418 LYS A N 1
ATOM 3306 C CA . LYS A 1 418 ? 18.118 -7.041 -18.554 1.00 70.88 418 LYS A CA 1
ATOM 3307 C C . LYS A 1 418 ? 19.581 -6.753 -18.819 1.00 70.88 418 LYS A C 1
ATOM 3309 O O . LYS A 1 418 ? 19.957 -5.672 -19.260 1.00 70.88 418 LYS A O 1
ATOM 3314 N N . MET A 1 419 ? 20.407 -7.748 -18.518 1.00 78.06 419 MET A N 1
ATOM 3315 C CA . MET A 1 419 ? 21.852 -7.627 -18.683 1.00 78.06 419 MET A CA 1
ATOM 3316 C C . MET A 1 419 ? 22.331 -7.957 -20.097 1.00 78.06 419 MET A C 1
ATOM 3318 O O . MET A 1 419 ? 23.482 -7.681 -20.415 1.00 78.06 419 MET A O 1
ATOM 3322 N N . VAL A 1 420 ? 21.470 -8.534 -20.946 1.00 86.19 420 VAL A N 1
ATOM 3323 C CA . VAL A 1 420 ? 21.809 -8.996 -22.300 1.00 86.19 420 VAL A CA 1
ATOM 3324 C C . VAL A 1 420 ? 20.925 -8.309 -23.333 1.00 86.19 420 VAL A C 1
ATOM 3326 O O . VAL A 1 420 ? 19.699 -8.396 -23.277 1.00 86.19 420 VAL A O 1
ATOM 3329 N N . LYS A 1 421 ? 21.561 -7.680 -24.323 1.00 87.88 421 LYS A N 1
ATOM 3330 C CA . LYS A 1 421 ? 20.923 -7.176 -25.541 1.00 87.88 421 LYS A CA 1
ATOM 3331 C C . LYS A 1 421 ? 21.511 -7.881 -26.758 1.00 87.88 421 LYS A C 1
ATOM 3333 O O . LYS A 1 421 ? 22.727 -7.884 -26.925 1.00 87.88 421 LYS A O 1
ATOM 3338 N N . TYR A 1 422 ? 20.665 -8.424 -27.629 1.00 90.62 422 TYR A N 1
ATOM 3339 C CA . TYR A 1 422 ? 21.109 -8.999 -28.899 1.00 90.62 422 TYR A CA 1
ATOM 3340 C C . TYR A 1 422 ? 21.348 -7.919 -29.951 1.00 90.62 422 TYR A C 1
ATOM 3342 O O . TYR A 1 422 ? 20.478 -7.093 -30.222 1.00 90.62 422 TYR A O 1
ATOM 3350 N N . ASN A 1 423 ? 22.510 -7.984 -30.593 1.00 93.75 423 ASN A N 1
ATOM 3351 C CA . ASN A 1 423 ? 22.845 -7.203 -31.783 1.00 93.75 423 ASN A CA 1
ATOM 3352 C C . ASN A 1 423 ? 22.746 -8.062 -33.054 1.00 93.75 423 ASN A C 1
ATOM 3354 O O . ASN A 1 423 ? 22.482 -7.545 -34.137 1.00 93.75 423 ASN A O 1
ATOM 3358 N N . SER A 1 424 ? 22.938 -9.380 -32.934 1.00 94.44 424 SER A N 1
ATOM 3359 C CA . SER A 1 424 ? 22.676 -10.359 -33.995 1.00 94.44 424 SER A CA 1
ATOM 3360 C C . SER A 1 424 ? 22.434 -11.754 -33.396 1.00 94.44 424 SER A C 1
ATOM 3362 O O . SER A 1 424 ? 22.894 -12.007 -32.279 1.00 94.44 424 SER A O 1
ATOM 3364 N N . PRO A 1 425 ? 21.716 -12.656 -34.093 1.00 93.06 425 PRO A N 1
ATOM 3365 C CA . PRO A 1 425 ? 21.080 -12.478 -35.407 1.00 93.06 425 PRO A CA 1
ATOM 3366 C C . PRO A 1 425 ? 19.832 -11.572 -35.365 1.00 93.06 425 PRO A C 1
ATOM 3368 O O . PRO A 1 425 ? 19.279 -11.318 -34.299 1.00 93.06 425 PRO A O 1
ATOM 3371 N N . ILE A 1 426 ? 19.379 -11.066 -36.522 1.00 90.44 426 ILE A N 1
ATOM 3372 C CA . ILE A 1 426 ? 18.331 -10.022 -36.607 1.00 90.44 426 ILE A CA 1
ATOM 3373 C C . ILE A 1 426 ? 17.009 -10.410 -35.925 1.00 90.44 426 ILE A C 1
ATOM 3375 O O . ILE A 1 426 ? 16.370 -9.573 -35.295 1.00 90.44 426 ILE A O 1
ATOM 3379 N N . HIS A 1 427 ? 16.612 -11.683 -35.982 1.00 88.94 427 HIS A N 1
ATOM 3380 C CA . HIS A 1 427 ? 15.405 -12.179 -35.309 1.00 88.94 427 HIS A CA 1
ATOM 3381 C C . HIS A 1 427 ? 15.560 -12.277 -33.787 1.00 88.94 427 HIS A C 1
ATOM 3383 O O . HIS A 1 427 ? 14.558 -12.324 -33.079 1.00 88.94 427 HIS A O 1
ATOM 3389 N N . ALA A 1 428 ? 16.795 -12.283 -33.276 1.00 88.44 428 ALA A N 1
ATOM 3390 C CA . ALA A 1 428 ? 17.081 -12.231 -31.848 1.00 88.44 428 ALA A CA 1
ATOM 3391 C C . ALA A 1 428 ? 17.128 -10.791 -31.306 1.00 88.44 428 ALA A C 1
ATOM 3393 O O . ALA A 1 428 ? 16.934 -10.610 -30.111 1.00 88.44 428 ALA A O 1
ATOM 3394 N N . VAL A 1 429 ? 17.315 -9.766 -32.151 1.00 86.69 429 VAL A N 1
ATOM 3395 C CA . VAL A 1 429 ? 17.471 -8.352 -31.729 1.00 86.69 429 VAL A CA 1
ATOM 3396 C C . VAL A 1 429 ? 16.289 -7.837 -30.901 1.00 86.69 429 VAL A C 1
ATOM 3398 O O . VAL A 1 429 ? 16.482 -7.074 -29.960 1.00 86.69 429 VAL A O 1
ATOM 3401 N N . ASN A 1 430 ? 15.070 -8.284 -31.213 1.00 81.19 430 ASN A N 1
ATOM 3402 C CA . ASN A 1 430 ? 13.865 -7.897 -30.472 1.00 81.19 430 ASN A CA 1
ATOM 3403 C C . ASN A 1 430 ? 13.588 -8.782 -29.247 1.00 81.19 430 ASN A C 1
ATOM 3405 O O . ASN A 1 430 ? 12.616 -8.538 -28.528 1.00 81.19 430 ASN A O 1
ATOM 3409 N N . ARG A 1 431 ? 14.399 -9.820 -29.000 1.00 83.31 431 ARG A N 1
ATOM 3410 C CA . ARG A 1 431 ? 14.278 -10.610 -27.773 1.00 83.31 431 ARG A CA 1
ATOM 3411 C C . ARG A 1 431 ? 14.667 -9.744 -26.586 1.00 83.31 431 ARG A C 1
ATOM 3413 O O . ARG A 1 431 ? 15.627 -8.979 -26.636 1.00 83.31 431 ARG A O 1
ATOM 3420 N N . LYS A 1 432 ? 13.930 -9.923 -25.497 1.00 75.81 432 LYS A N 1
ATOM 3421 C CA . LYS A 1 432 ? 14.179 -9.286 -24.208 1.00 75.81 432 LYS A CA 1
ATOM 3422 C C . LYS A 1 432 ? 14.498 -10.388 -23.189 1.00 75.81 432 LYS A C 1
ATOM 3424 O O . LYS A 1 432 ? 13.562 -10.853 -22.546 1.00 75.81 432 LYS A O 1
ATOM 3429 N N . PRO A 1 433 ? 15.762 -10.842 -23.076 1.00 74.62 433 PRO A N 1
ATOM 3430 C CA . PRO A 1 433 ? 16.166 -11.819 -22.068 1.00 74.62 433 PRO A CA 1
ATOM 3431 C C . PRO A 1 433 ? 15.714 -11.387 -20.676 1.00 74.62 433 PRO A C 1
ATOM 3433 O O . PRO A 1 433 ? 16.079 -10.302 -20.212 1.00 74.62 433 PRO A O 1
ATOM 3436 N N . SER A 1 434 ? 14.900 -12.214 -20.027 1.00 58.91 434 SER A N 1
ATOM 3437 C CA . SER A 1 434 ? 14.495 -11.982 -18.645 1.00 58.91 434 SER A CA 1
ATOM 3438 C C . SER A 1 434 ? 15.636 -12.390 -17.720 1.00 58.91 434 SER A C 1
ATOM 3440 O O . SER A 1 434 ? 16.091 -13.526 -17.781 1.00 58.91 434 SER A O 1
ATOM 3442 N N . ALA A 1 435 ? 16.051 -11.452 -16.867 1.00 60.16 435 ALA A N 1
ATOM 3443 C CA . ALA A 1 435 ? 16.918 -11.656 -15.712 1.00 60.16 435 ALA A CA 1
ATOM 3444 C C . ALA A 1 435 ? 18.331 -12.214 -16.010 1.00 60.16 435 ALA A C 1
ATOM 3446 O O . ALA A 1 435 ? 18.559 -13.402 -16.209 1.00 60.16 435 ALA A O 1
ATOM 3447 N N . GLY A 1 436 ? 19.316 -11.317 -15.975 1.00 62.72 436 GLY A N 1
ATOM 3448 C CA . GLY A 1 436 ? 20.706 -11.664 -15.698 1.00 62.72 436 GLY A CA 1
ATOM 3449 C C . GLY A 1 436 ? 21.056 -11.352 -14.240 1.00 62.72 436 GLY A C 1
ATOM 3450 O O . GLY A 1 436 ? 20.524 -10.394 -13.676 1.00 62.72 436 GLY A O 1
ATOM 3451 N N . ARG A 1 437 ? 21.964 -12.114 -13.624 1.00 75.69 437 ARG A N 1
ATOM 3452 C CA . ARG A 1 437 ? 22.628 -11.753 -12.355 1.00 75.69 437 ARG A CA 1
ATOM 3453 C C . ARG A 1 437 ? 24.099 -11.486 -12.610 1.00 75.69 437 ARG A C 1
ATOM 3455 O O . ARG A 1 437 ? 24.748 -12.291 -13.263 1.00 75.69 437 ARG A O 1
ATOM 3462 N N . THR A 1 438 ? 24.641 -10.390 -12.089 1.00 78.94 438 THR A N 1
ATOM 3463 C CA . THR A 1 438 ? 26.087 -10.136 -12.169 1.00 78.94 438 THR A CA 1
ATOM 3464 C C . THR A 1 438 ? 26.826 -11.008 -11.163 1.00 78.94 438 THR A C 1
ATOM 3466 O O . THR A 1 438 ? 26.310 -11.302 -10.084 1.00 78.94 438 THR A O 1
ATOM 3469 N N . ALA A 1 439 ? 28.056 -11.394 -11.490 1.00 82.06 439 ALA A N 1
ATOM 3470 C CA . ALA A 1 439 ? 28.943 -11.993 -10.507 1.00 82.06 439 ALA A CA 1
ATOM 3471 C C . ALA A 1 439 ? 29.279 -10.985 -9.404 1.00 82.06 439 ALA A C 1
ATOM 3473 O O . ALA A 1 439 ? 29.516 -9.809 -9.685 1.00 82.06 439 ALA A O 1
ATOM 3474 N N . GLY A 1 440 ? 29.319 -11.458 -8.154 1.00 79.19 440 GLY A N 1
ATOM 3475 C CA . GLY A 1 440 ? 29.799 -10.683 -7.002 1.00 79.19 440 GLY A CA 1
ATOM 3476 C C . GLY A 1 440 ? 31.328 -10.583 -6.936 1.00 79.19 440 GLY A C 1
ATOM 3477 O O . GLY A 1 440 ? 31.877 -10.114 -5.944 1.00 79.19 440 GLY A O 1
ATOM 3478 N N . PHE A 1 441 ? 32.013 -11.055 -7.975 1.00 81.25 441 PHE A N 1
ATOM 3479 C CA . PHE A 1 441 ? 33.459 -11.070 -8.138 1.00 81.25 441 PHE A CA 1
ATOM 3480 C C . PHE A 1 441 ? 33.821 -10.657 -9.567 1.00 81.25 441 PHE A C 1
ATOM 3482 O O . PHE A 1 441 ? 32.976 -10.627 -10.462 1.00 81.25 441 PHE A O 1
ATOM 3489 N N . GLY A 1 442 ? 35.104 -10.396 -9.802 1.00 84.62 442 GLY A N 1
ATOM 3490 C CA . GLY A 1 442 ? 35.572 -9.945 -11.106 1.00 84.62 442 GLY A CA 1
ATOM 3491 C C . GLY A 1 442 ? 35.297 -8.465 -11.353 1.00 84.62 442 GLY A C 1
ATOM 3492 O O . GLY A 1 442 ? 35.106 -7.683 -10.421 1.00 84.62 442 GLY A O 1
ATOM 3493 N N . LYS A 1 443 ? 35.307 -8.063 -12.626 1.00 84.81 443 LYS A N 1
ATOM 3494 C CA . LYS A 1 443 ? 35.021 -6.677 -13.007 1.00 84.81 443 LYS A CA 1
ATOM 3495 C C . LYS A 1 443 ? 33.513 -6.446 -13.025 1.00 84.81 443 LYS A C 1
ATOM 3497 O O . LYS A 1 443 ? 32.799 -7.138 -13.744 1.00 84.81 443 LYS A O 1
ATOM 3502 N N . SER A 1 444 ? 33.040 -5.441 -12.290 1.00 79.38 444 SER A N 1
ATOM 3503 C CA . SER A 1 444 ? 31.626 -5.065 -12.297 1.00 79.38 444 SER A CA 1
ATOM 3504 C C . SER A 1 444 ? 31.161 -4.662 -13.695 1.00 79.38 444 SER A C 1
ATOM 3506 O O . SER A 1 444 ? 31.839 -3.913 -14.404 1.00 79.38 444 SER A O 1
ATOM 3508 N N . LEU A 1 445 ? 29.979 -5.139 -14.078 1.00 77.44 445 LEU A N 1
ATOM 3509 C CA . LEU A 1 445 ? 29.316 -4.714 -15.303 1.00 77.44 445 LEU A CA 1
ATOM 3510 C C . LEU A 1 445 ? 28.795 -3.278 -15.130 1.00 77.44 445 LEU A C 1
ATOM 3512 O O . LEU A 1 445 ? 28.117 -2.977 -14.147 1.00 77.44 445 LEU A O 1
ATOM 3516 N N . THR A 1 446 ? 29.113 -2.392 -16.074 1.00 73.62 446 THR A N 1
ATOM 3517 C CA . THR A 1 446 ? 28.679 -0.985 -16.064 1.00 73.62 446 THR A CA 1
ATOM 3518 C C . THR A 1 446 ? 27.631 -0.717 -17.148 1.00 73.62 446 THR A C 1
ATOM 3520 O O . THR A 1 446 ? 27.292 -1.603 -17.937 1.00 73.62 446 THR A O 1
ATOM 3523 N N . ASP A 1 447 ? 27.117 0.508 -17.181 1.00 66.06 447 ASP A N 1
ATOM 3524 C CA . ASP A 1 447 ? 26.234 1.063 -18.215 1.00 66.06 447 ASP A CA 1
ATOM 3525 C C . ASP A 1 447 ? 26.893 1.138 -19.609 1.00 66.06 447 ASP A C 1
ATOM 3527 O O . ASP A 1 447 ? 26.217 0.963 -20.622 1.00 66.06 447 ASP A O 1
ATOM 3531 N N . ILE A 1 448 ? 28.221 1.304 -19.669 1.00 75.31 448 ILE A N 1
ATOM 3532 C CA . ILE A 1 448 ? 29.015 1.202 -20.913 1.00 75.31 448 ILE A CA 1
ATOM 3533 C C . ILE A 1 448 ? 28.874 -0.197 -21.540 1.00 75.31 448 ILE A C 1
ATOM 3535 O O . ILE A 1 448 ? 28.776 -0.337 -22.760 1.00 75.31 448 ILE A O 1
ATOM 3539 N N . GLY A 1 449 ? 28.853 -1.232 -20.697 1.00 83.56 449 GLY A N 1
ATOM 3540 C CA . GLY A 1 449 ? 28.757 -2.625 -21.114 1.00 83.56 449 GLY A CA 1
ATOM 3541 C C . GLY A 1 449 ? 29.990 -3.190 -21.829 1.00 83.56 449 GLY A C 1
ATOM 3542 O O . GLY A 1 449 ? 31.019 -2.541 -22.002 1.00 83.56 449 GLY A O 1
ATOM 3543 N N . VAL A 1 450 ? 29.874 -4.449 -22.248 1.00 91.38 450 VAL A N 1
ATOM 3544 C CA . VAL A 1 450 ? 30.830 -5.204 -23.060 1.00 91.38 450 VAL A CA 1
ATOM 3545 C C . VAL A 1 450 ? 30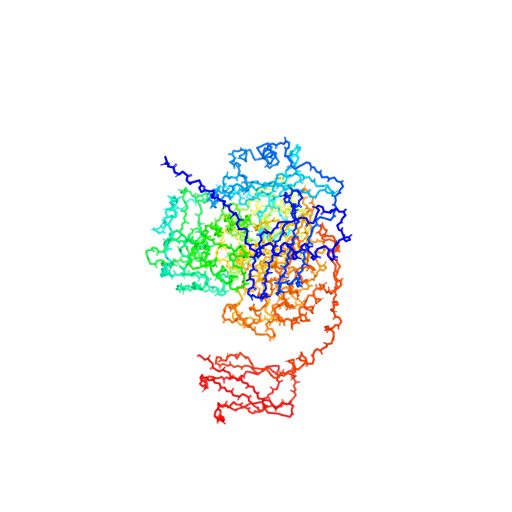.076 -5.793 -24.241 1.00 91.38 450 VAL A C 1
ATOM 3547 O O . VAL A 1 450 ? 29.081 -6.490 -24.060 1.00 91.38 450 VAL A O 1
ATOM 3550 N N . THR A 1 451 ? 30.539 -5.514 -25.456 1.00 95.19 451 THR A N 1
ATOM 3551 C CA . THR A 1 451 ? 29.935 -6.044 -26.685 1.00 95.19 451 THR A CA 1
ATOM 3552 C C . THR A 1 451 ? 30.880 -7.037 -27.341 1.00 95.19 451 THR A C 1
ATOM 3554 O O . THR A 1 451 ? 32.069 -6.753 -27.473 1.00 95.19 451 THR A O 1
ATOM 3557 N N . GLY A 1 452 ? 30.359 -8.184 -27.768 1.00 96.19 452 GLY A N 1
ATOM 3558 C CA . GLY A 1 452 ? 31.160 -9.220 -28.410 1.00 96.19 452 GLY A CA 1
ATOM 3559 C C . GLY A 1 452 ? 30.326 -10.361 -28.979 1.00 96.19 452 GLY A C 1
ATOM 3560 O O . GLY A 1 452 ? 29.145 -10.517 -28.661 1.00 96.19 452 GLY A O 1
ATOM 3561 N N . ASP A 1 453 ? 30.960 -11.158 -29.837 1.00 97.88 453 ASP A N 1
ATOM 3562 C CA . ASP A 1 453 ? 30.357 -12.397 -30.323 1.00 97.88 453 ASP A CA 1
ATOM 3563 C C . ASP A 1 453 ? 30.425 -13.461 -29.226 1.00 97.88 453 ASP A C 1
ATOM 3565 O O . ASP A 1 453 ? 31.468 -13.644 -28.585 1.00 97.88 453 ASP A O 1
ATOM 3569 N N . ILE A 1 454 ? 29.322 -14.178 -29.039 1.00 97.19 454 ILE A N 1
ATOM 3570 C CA . ILE A 1 454 ? 29.252 -15.318 -28.138 1.00 97.19 454 ILE A CA 1
ATOM 3571 C C . ILE A 1 454 ? 29.907 -16.528 -28.798 1.00 97.19 454 ILE A C 1
ATOM 3573 O O . ILE A 1 454 ? 29.661 -16.833 -29.965 1.00 97.19 454 ILE A O 1
ATOM 3577 N N . MET A 1 455 ? 30.692 -17.261 -28.017 1.00 96.88 455 MET A N 1
ATOM 3578 C CA . MET A 1 455 ? 31.210 -18.570 -28.382 1.00 96.88 455 MET A CA 1
ATOM 3579 C C . MET A 1 455 ? 30.890 -19.579 -27.282 1.00 96.88 455 MET A C 1
ATOM 3581 O O . MET A 1 455 ? 31.113 -19.311 -26.100 1.00 96.88 455 MET A O 1
ATOM 3585 N N . LEU A 1 456 ? 30.375 -20.749 -27.671 1.00 96.56 456 LEU A N 1
ATOM 3586 C CA . LEU A 1 456 ? 30.199 -21.856 -26.737 1.00 96.56 456 LEU A CA 1
ATOM 3587 C C . LEU A 1 456 ? 31.572 -22.304 -26.232 1.00 96.56 456 LEU A C 1
ATOM 3589 O O . LEU A 1 456 ? 32.484 -22.545 -27.026 1.00 96.56 456 LEU A O 1
ATOM 3593 N N . SER A 1 457 ? 31.709 -22.408 -24.914 1.00 96.31 457 SER A N 1
ATOM 3594 C CA . SER A 1 457 ? 32.944 -22.853 -24.283 1.00 96.31 457 SER A CA 1
ATOM 3595 C C . SER A 1 457 ? 33.374 -24.242 -24.789 1.00 96.31 457 SER A C 1
ATOM 3597 O O . SER A 1 457 ? 32.545 -25.157 -24.801 1.00 96.31 457 SER A O 1
ATOM 3599 N N . PRO A 1 458 ? 34.663 -24.455 -25.140 1.00 94.06 458 PRO A N 1
ATOM 3600 C CA . PRO A 1 458 ? 35.176 -25.772 -25.535 1.00 94.06 458 PRO A CA 1
ATOM 3601 C C . PRO A 1 458 ? 34.990 -26.845 -24.457 1.00 94.06 458 PRO A C 1
ATOM 3603 O O . PRO A 1 458 ? 34.851 -28.026 -24.765 1.00 94.06 458 PRO A O 1
ATOM 3606 N N . ILE A 1 459 ? 34.989 -26.424 -23.191 1.00 95.88 459 ILE A N 1
ATOM 3607 C CA . ILE A 1 459 ? 34.609 -27.249 -22.047 1.00 95.88 459 ILE A CA 1
ATOM 3608 C C . ILE A 1 459 ? 33.280 -26.707 -21.537 1.00 95.88 459 ILE A C 1
ATOM 3610 O O . ILE A 1 459 ? 33.257 -25.646 -20.916 1.00 95.88 459 ILE A O 1
ATOM 3614 N N . LEU A 1 460 ? 32.181 -27.413 -21.806 1.00 93.00 460 LEU A N 1
ATOM 3615 C CA . LEU A 1 460 ? 30.818 -26.900 -21.617 1.00 93.00 460 LEU A CA 1
ATOM 3616 C C . LEU A 1 460 ? 30.567 -26.307 -20.221 1.00 93.00 460 LEU A C 1
ATOM 3618 O O . LEU A 1 460 ? 29.985 -25.233 -20.123 1.00 93.00 460 LEU A O 1
ATOM 3622 N N . ASN A 1 461 ? 31.063 -26.967 -19.171 1.00 92.44 461 ASN A N 1
ATOM 3623 C CA . ASN A 1 461 ? 30.922 -26.525 -17.779 1.00 92.44 461 ASN A CA 1
ATOM 3624 C C . ASN A 1 461 ? 32.045 -25.593 -17.287 1.00 92.44 461 ASN A C 1
ATOM 3626 O O . ASN A 1 461 ? 31.981 -25.070 -16.180 1.00 92.44 461 ASN A O 1
ATOM 3630 N N . GLY A 1 462 ? 33.114 -25.432 -18.071 1.00 93.56 462 GLY A N 1
ATOM 3631 C CA . GLY A 1 462 ? 34.294 -24.642 -17.726 1.00 93.56 462 GLY A CA 1
ATOM 3632 C C . GLY A 1 462 ? 35.024 -25.049 -16.441 1.00 93.56 462 GLY A C 1
ATOM 3633 O O . GLY A 1 462 ? 35.893 -24.308 -15.993 1.00 93.56 462 GLY A O 1
ATOM 3634 N N . CYS A 1 463 ? 34.734 -26.210 -15.847 1.00 94.81 463 CYS A N 1
ATOM 3635 C CA . CYS A 1 463 ? 35.321 -26.616 -14.566 1.00 94.81 463 CYS A CA 1
ATOM 3636 C C . CYS A 1 463 ? 36.802 -27.020 -14.676 1.00 94.81 463 CYS A C 1
ATOM 3638 O O . CYS A 1 463 ? 37.506 -27.066 -13.668 1.00 94.81 463 CYS A O 1
ATOM 3640 N N . THR A 1 464 ? 37.293 -27.291 -15.887 1.00 95.81 464 THR A N 1
ATOM 3641 C CA . THR A 1 464 ? 38.707 -27.570 -16.176 1.00 95.81 464 THR A CA 1
ATOM 3642 C C . THR A 1 464 ? 39.298 -26.515 -17.116 1.00 95.81 464 THR A C 1
ATOM 3644 O O . THR A 1 464 ? 38.544 -25.921 -17.894 1.00 95.81 464 THR A O 1
ATOM 3647 N N . PRO A 1 465 ? 40.630 -26.303 -17.103 1.00 95.50 465 PRO A N 1
ATOM 3648 C CA . PRO A 1 465 ? 41.287 -25.358 -18.003 1.00 95.50 465 PRO A CA 1
ATOM 3649 C C . PRO A 1 465 ? 40.941 -25.599 -19.477 1.00 95.50 465 PRO A C 1
ATOM 3651 O O . PRO A 1 465 ? 40.892 -26.739 -19.942 1.00 95.50 465 PRO A O 1
ATOM 3654 N N . MET A 1 466 ? 40.714 -24.509 -20.208 1.00 95.56 466 MET A N 1
ATOM 3655 C CA . MET A 1 466 ? 40.410 -24.517 -21.640 1.00 95.56 466 MET A CA 1
ATOM 3656 C C . MET A 1 466 ? 41.694 -24.284 -22.457 1.00 95.56 466 MET A C 1
ATOM 3658 O O . MET A 1 466 ? 42.650 -23.704 -21.936 1.00 95.56 466 MET A O 1
ATOM 3662 N N . PRO A 1 467 ? 41.756 -24.695 -23.740 1.00 96.38 467 PRO A N 1
ATOM 3663 C CA . PRO A 1 467 ? 42.919 -24.417 -24.581 1.00 96.38 467 PRO A CA 1
ATOM 3664 C C . PRO A 1 467 ? 43.201 -22.909 -24.678 1.00 96.38 467 PRO A C 1
ATOM 3666 O O . PRO A 1 467 ? 42.285 -22.116 -24.913 1.00 96.38 467 PRO A O 1
ATOM 3669 N N . ALA A 1 468 ? 44.465 -22.509 -24.524 1.00 94.12 468 ALA A N 1
ATOM 3670 C CA . ALA A 1 468 ? 44.862 -21.104 -24.586 1.00 94.12 468 ALA A CA 1
ATOM 3671 C C . ALA A 1 468 ? 44.449 -20.463 -25.925 1.00 94.12 468 ALA A C 1
ATOM 3673 O O . ALA A 1 468 ? 44.668 -21.036 -26.993 1.00 94.12 468 ALA A O 1
ATOM 3674 N N . GLY A 1 469 ? 43.836 -19.278 -25.866 1.00 94.25 469 GLY A N 1
ATOM 3675 C CA . GLY A 1 469 ? 43.353 -18.543 -27.039 1.00 94.25 469 GLY A CA 1
ATOM 3676 C C . GLY A 1 469 ? 42.055 -19.070 -27.662 1.00 94.25 469 GLY A C 1
ATOM 3677 O O . GLY A 1 469 ? 41.578 -18.476 -28.628 1.00 94.25 469 GLY A O 1
ATOM 3678 N N . SER A 1 470 ? 41.454 -20.140 -27.126 1.00 96.06 470 SER A N 1
ATOM 3679 C CA . SER A 1 470 ? 40.208 -20.712 -27.666 1.00 96.06 470 SER A CA 1
ATOM 3680 C C . SER A 1 470 ? 38.992 -19.785 -27.579 1.00 96.06 470 SER A C 1
ATOM 3682 O O . SER A 1 470 ? 38.023 -20.007 -28.298 1.00 96.06 470 SER A O 1
ATOM 3684 N N . LEU A 1 471 ? 39.047 -18.739 -26.749 1.00 97.06 471 LEU A N 1
ATOM 3685 C CA . LEU A 1 471 ? 37.977 -17.756 -26.559 1.00 97.06 471 LEU A CA 1
ATOM 3686 C C . LEU A 1 471 ? 38.446 -16.316 -26.826 1.00 97.06 471 LEU A C 1
ATOM 3688 O O . LEU A 1 471 ? 37.796 -15.367 -26.393 1.00 97.06 471 LEU A O 1
ATOM 3692 N N . ASN A 1 472 ? 39.568 -16.135 -27.534 1.00 97.25 472 ASN A N 1
ATOM 3693 C CA . ASN A 1 472 ? 40.209 -14.830 -27.710 1.00 97.25 472 ASN A CA 1
ATOM 3694 C C . ASN A 1 472 ? 39.254 -13.768 -28.291 1.00 97.25 472 ASN A C 1
ATOM 3696 O O . ASN A 1 472 ? 38.795 -13.883 -29.430 1.00 97.25 472 ASN A O 1
ATOM 3700 N N . GLY A 1 473 ? 38.969 -12.721 -27.511 1.00 94.88 473 GLY A N 1
ATOM 3701 C CA . GLY A 1 473 ? 38.089 -11.620 -27.918 1.00 94.88 473 GLY A CA 1
ATOM 3702 C C . GLY A 1 473 ? 36.594 -11.967 -27.944 1.00 94.88 473 GLY A C 1
ATOM 3703 O O . GLY A 1 473 ? 35.801 -11.177 -28.455 1.00 94.88 473 GLY A O 1
ATOM 3704 N N . LYS A 1 474 ? 36.198 -13.141 -27.436 1.00 97.81 474 LYS A N 1
ATOM 3705 C CA . LYS A 1 474 ? 34.812 -13.630 -27.432 1.00 97.81 474 LYS A CA 1
ATOM 3706 C C . LYS A 1 474 ? 34.180 -13.539 -26.048 1.00 97.81 474 LYS A C 1
ATOM 3708 O O . LYS A 1 474 ? 34.867 -13.479 -25.027 1.00 97.81 474 LYS A O 1
ATOM 3713 N N . ILE A 1 475 ? 32.851 -13.539 -26.028 1.00 97.94 475 ILE A N 1
ATOM 3714 C CA . ILE A 1 475 ? 32.064 -13.731 -24.811 1.00 97.94 475 ILE A CA 1
ATOM 3715 C C . ILE A 1 475 ? 31.825 -15.234 -24.658 1.00 97.94 475 ILE A C 1
ATOM 3717 O O . ILE A 1 475 ? 31.250 -15.866 -25.544 1.00 97.94 475 ILE A O 1
ATOM 3721 N N . ALA A 1 476 ? 32.290 -15.826 -23.561 1.00 97.81 476 ALA A N 1
ATOM 3722 C CA . ALA A 1 476 ? 32.171 -17.265 -23.345 1.00 97.81 476 ALA A CA 1
ATOM 3723 C C . ALA A 1 476 ? 30.761 -17.631 -22.864 1.00 97.81 476 ALA A C 1
ATOM 3725 O O . ALA A 1 476 ? 30.298 -17.055 -21.884 1.00 97.81 476 ALA A O 1
ATOM 3726 N N . LEU A 1 477 ? 30.106 -18.603 -23.503 1.00 97.25 477 LEU A N 1
ATOM 3727 C CA . LEU A 1 477 ? 28.874 -19.221 -23.001 1.00 97.25 477 LEU A CA 1
ATOM 3728 C C . LEU A 1 477 ? 29.206 -20.540 -22.291 1.00 97.25 477 LEU A C 1
ATOM 3730 O O . LEU A 1 477 ? 29.769 -21.446 -22.913 1.00 97.25 477 LEU A O 1
ATOM 3734 N N . ILE A 1 478 ? 28.856 -20.644 -21.008 1.00 97.00 478 ILE A N 1
ATOM 3735 C CA . ILE A 1 478 ? 29.192 -21.773 -20.125 1.00 97.00 478 ILE A CA 1
ATOM 3736 C C . ILE A 1 478 ? 27.927 -22.286 -19.432 1.00 97.00 478 ILE A C 1
ATOM 3738 O O . ILE A 1 478 ? 27.124 -21.500 -18.943 1.00 97.00 478 ILE A O 1
ATOM 3742 N N . GLU A 1 479 ? 27.756 -23.601 -19.366 1.00 95.25 479 GLU A N 1
ATOM 3743 C CA . GLU A 1 479 ? 26.671 -24.233 -18.612 1.00 95.25 479 GLU A CA 1
ATOM 3744 C C . GLU A 1 479 ? 27.034 -24.317 -17.125 1.00 95.25 479 GLU A C 1
ATOM 3746 O O . GLU A 1 479 ? 28.135 -24.747 -16.765 1.00 95.25 479 GLU A O 1
ATOM 3751 N N . ARG A 1 480 ? 26.108 -23.922 -16.249 1.00 92.31 480 ARG A N 1
ATOM 3752 C CA . ARG A 1 480 ? 26.242 -24.087 -14.800 1.00 92.31 480 ARG A CA 1
ATOM 3753 C C . ARG A 1 480 ? 26.444 -25.566 -14.461 1.00 92.31 480 ARG A C 1
ATOM 3755 O O . ARG A 1 480 ? 25.837 -26.451 -15.055 1.00 92.31 480 ARG A O 1
ATOM 3762 N N . SER A 1 481 ? 27.313 -25.847 -13.494 1.00 89.31 481 SER A N 1
ATOM 3763 C CA . SER A 1 481 ? 27.600 -27.218 -13.075 1.00 89.31 481 SER A CA 1
ATOM 3764 C C . SER A 1 481 ? 28.057 -27.280 -11.614 1.00 89.31 481 SER A C 1
ATOM 3766 O O . SER A 1 481 ? 27.861 -26.340 -10.852 1.00 89.31 481 SER A O 1
ATOM 3768 N N . TYR A 1 482 ? 28.664 -28.399 -11.216 1.00 87.06 482 TYR A N 1
ATOM 3769 C CA . TYR A 1 482 ? 29.080 -28.694 -9.841 1.00 87.06 482 TYR A CA 1
ATOM 3770 C C . TYR A 1 482 ? 30.241 -27.832 -9.315 1.00 87.06 482 TYR A C 1
ATOM 3772 O O . TYR A 1 482 ? 30.530 -27.871 -8.120 1.00 87.06 482 TYR A O 1
ATOM 3780 N N . CYS A 1 483 ? 30.965 -27.121 -10.185 1.00 89.44 483 CYS A N 1
ATOM 3781 C CA . CYS A 1 483 ? 32.088 -26.287 -9.769 1.00 89.44 483 CYS A CA 1
ATOM 3782 C C . CYS A 1 483 ? 31.645 -24.867 -9.397 1.00 89.44 483 CYS A C 1
ATOM 3784 O O . CYS A 1 483 ? 30.709 -24.318 -9.969 1.00 89.44 483 CYS A O 1
ATOM 3786 N N . GLN A 1 484 ? 32.373 -24.275 -8.450 1.00 89.75 484 GLN A N 1
ATOM 3787 C CA . GLN A 1 484 ? 32.214 -22.887 -8.010 1.00 89.75 484 GLN A CA 1
ATOM 3788 C C . GLN A 1 484 ? 32.323 -21.898 -9.178 1.00 89.75 484 GLN A C 1
ATOM 3790 O O . GLN A 1 484 ? 33.213 -22.059 -10.017 1.00 89.75 484 GLN A O 1
ATOM 3795 N N . TYR A 1 485 ? 31.474 -20.866 -9.204 1.00 90.94 485 TYR A N 1
ATOM 3796 C CA . TYR A 1 485 ? 31.288 -19.922 -10.314 1.00 90.94 485 TYR A CA 1
ATOM 3797 C C . TYR A 1 485 ? 32.564 -19.193 -10.733 1.00 90.94 485 TYR A C 1
ATOM 3799 O O . TYR A 1 485 ? 32.753 -18.909 -11.917 1.00 90.94 485 TYR A O 1
ATOM 3807 N N . ALA A 1 486 ? 33.472 -18.905 -9.802 1.00 92.31 486 ALA A N 1
ATOM 3808 C CA . ALA A 1 486 ? 34.735 -18.255 -10.127 1.00 92.31 486 ALA A CA 1
ATOM 3809 C C . ALA A 1 486 ? 35.648 -19.135 -10.999 1.00 92.31 486 ALA A C 1
ATOM 3811 O O . ALA A 1 486 ? 36.453 -18.615 -11.773 1.00 92.31 486 ALA A O 1
ATOM 3812 N N . THR A 1 487 ? 35.525 -20.463 -10.903 1.00 93.81 487 THR A N 1
ATOM 3813 C CA . THR A 1 487 ? 36.351 -21.424 -11.655 1.00 93.81 487 THR A CA 1
ATOM 3814 C C . THR A 1 487 ? 36.140 -21.329 -13.172 1.00 93.81 487 THR A C 1
ATOM 3816 O O . THR A 1 487 ? 37.119 -21.060 -13.874 1.00 93.81 487 THR A O 1
ATOM 3819 N N . PRO A 1 488 ? 34.913 -21.487 -13.712 1.00 94.44 488 PRO A N 1
ATOM 3820 C CA . PRO A 1 488 ? 34.680 -21.360 -15.146 1.00 94.44 488 PRO A CA 1
ATOM 3821 C C . PRO A 1 488 ? 35.001 -19.966 -15.680 1.00 94.44 488 PRO A C 1
ATOM 3823 O O . PRO A 1 488 ? 35.535 -19.852 -16.783 1.00 94.44 488 PRO A O 1
ATOM 3826 N N . VAL A 1 489 ? 34.758 -18.910 -14.895 1.00 95.50 489 VAL A N 1
ATOM 3827 C CA . VAL A 1 489 ? 35.078 -17.537 -15.310 1.00 95.50 489 VAL A CA 1
ATOM 3828 C C . VAL A 1 489 ? 36.590 -17.333 -15.437 1.00 95.50 489 VAL A C 1
ATOM 3830 O O . VAL A 1 489 ? 37.049 -16.759 -16.424 1.00 95.50 489 VAL A O 1
ATOM 3833 N N . ARG A 1 490 ? 37.381 -17.852 -14.488 1.00 95.06 490 ARG A N 1
ATOM 3834 C CA . ARG A 1 490 ? 38.850 -17.812 -14.556 1.00 95.06 490 ARG A CA 1
ATOM 3835 C C . ARG A 1 490 ? 39.382 -18.608 -15.748 1.00 95.06 490 ARG A C 1
ATOM 3837 O O . ARG A 1 490 ? 40.183 -18.085 -16.511 1.00 95.06 490 ARG A O 1
ATOM 3844 N N . ASN A 1 491 ? 38.890 -19.828 -15.958 1.00 96.25 491 ASN A N 1
ATOM 3845 C CA . ASN A 1 491 ? 39.336 -20.669 -17.073 1.00 96.25 491 ASN A CA 1
ATOM 3846 C C . ASN A 1 491 ? 39.006 -20.043 -18.440 1.00 96.25 491 ASN A C 1
ATOM 3848 O O . ASN A 1 491 ? 39.817 -20.113 -19.363 1.00 96.25 491 ASN A O 1
ATOM 3852 N N . ALA A 1 492 ? 37.845 -19.394 -18.569 1.00 97.25 492 ALA A N 1
ATOM 3853 C CA . ALA A 1 492 ? 37.475 -18.670 -19.781 1.00 97.25 492 ALA A CA 1
ATOM 3854 C C . ALA A 1 492 ? 38.340 -17.422 -20.005 1.00 97.25 492 ALA A C 1
ATOM 3856 O O . ALA A 1 492 ? 38.776 -17.173 -21.131 1.00 97.25 492 ALA A O 1
ATOM 3857 N N . LYS A 1 493 ? 38.634 -16.667 -18.937 1.00 96.19 493 LYS A N 1
ATOM 3858 C CA . LYS A 1 493 ? 39.586 -15.550 -18.973 1.00 96.19 493 LYS A CA 1
ATOM 3859 C C . LYS A 1 493 ? 40.954 -16.012 -19.480 1.00 96.19 493 LYS A C 1
ATOM 3861 O O . LYS A 1 493 ? 41.488 -15.410 -20.407 1.00 96.19 493 LYS A O 1
ATOM 3866 N N . ASP A 1 494 ? 41.501 -17.085 -18.912 1.00 96.06 494 ASP A N 1
ATOM 3867 C CA . ASP A 1 494 ? 42.822 -17.612 -19.283 1.00 96.06 494 ASP A CA 1
ATOM 3868 C C . ASP A 1 494 ? 42.853 -18.123 -20.738 1.00 96.06 494 ASP A C 1
ATOM 3870 O O . ASP A 1 494 ? 43.893 -18.108 -21.400 1.00 96.06 494 ASP A O 1
ATOM 3874 N N . ALA A 1 495 ? 41.693 -18.502 -21.283 1.00 97.06 495 ALA A N 1
ATOM 3875 C CA . ALA A 1 495 ? 41.503 -18.825 -22.696 1.00 97.06 495 ALA A CA 1
ATOM 3876 C C . ALA A 1 495 ? 41.270 -17.606 -23.615 1.00 97.06 495 ALA A C 1
ATOM 3878 O O . ALA A 1 495 ? 41.151 -17.782 -24.832 1.00 97.06 495 ALA A O 1
ATOM 3879 N N . GLY A 1 496 ? 41.253 -16.385 -23.072 1.00 96.69 496 GLY A N 1
ATOM 3880 C CA . GLY A 1 496 ? 41.180 -15.119 -23.810 1.00 96.69 496 GLY A CA 1
ATOM 3881 C C . GLY A 1 496 ? 39.791 -14.476 -23.902 1.00 96.69 496 GLY A C 1
ATOM 3882 O O . GLY A 1 496 ? 39.615 -13.550 -24.699 1.00 96.69 496 GLY A O 1
ATOM 3883 N N . ALA A 1 497 ? 38.805 -14.947 -23.131 1.00 97.75 497 ALA A N 1
ATOM 3884 C CA . ALA A 1 497 ? 37.467 -14.358 -23.122 1.00 97.75 497 ALA A CA 1
ATOM 3885 C C . ALA A 1 497 ? 37.477 -12.918 -22.582 1.00 97.75 497 ALA A C 1
ATOM 3887 O O . ALA A 1 497 ? 38.211 -12.598 -21.648 1.00 97.75 497 ALA A O 1
ATOM 3888 N N . ILE A 1 498 ? 36.618 -12.059 -23.136 1.00 96.94 498 ILE A N 1
ATOM 3889 C CA . ILE A 1 498 ? 36.452 -10.659 -22.691 1.00 96.94 498 ILE A CA 1
ATOM 3890 C C . ILE A 1 498 ? 35.295 -10.474 -21.700 1.00 96.94 498 ILE A C 1
ATOM 3892 O O . ILE A 1 498 ? 35.228 -9.454 -21.019 1.00 96.94 498 ILE A O 1
ATOM 3896 N N . ALA A 1 499 ? 34.387 -11.450 -21.632 1.00 96.19 499 ALA A N 1
ATOM 3897 C CA . ALA A 1 499 ? 33.297 -11.558 -20.666 1.00 96.19 499 ALA A CA 1
ATOM 3898 C C . ALA A 1 499 ? 32.755 -12.999 -20.653 1.00 96.19 499 ALA A C 1
ATOM 3900 O O . ALA A 1 499 ? 33.051 -13.784 -21.561 1.00 96.19 499 ALA A O 1
ATOM 3901 N N . VAL A 1 500 ? 31.947 -13.342 -19.648 1.00 96.31 500 VAL A N 1
ATOM 3902 C CA . VAL A 1 500 ? 31.360 -14.684 -19.498 1.00 96.31 500 VAL A CA 1
ATOM 3903 C C . VAL A 1 500 ? 29.853 -14.613 -19.252 1.00 96.31 500 VAL A C 1
ATOM 3905 O O . VAL A 1 500 ? 29.378 -13.852 -18.413 1.00 96.31 500 VAL A O 1
ATOM 3908 N N . VAL A 1 501 ? 29.104 -15.451 -19.961 1.00 95.00 501 VAL A N 1
ATOM 3909 C CA . VAL A 1 501 ? 27.687 -15.735 -19.736 1.00 95.00 501 VAL A CA 1
ATOM 3910 C C . VAL A 1 501 ? 27.579 -17.176 -19.252 1.00 95.00 501 VAL A C 1
ATOM 3912 O O . VAL A 1 501 ? 27.848 -18.115 -20.000 1.00 95.00 501 VAL A O 1
ATOM 3915 N N . ILE A 1 502 ? 27.189 -17.352 -17.997 1.00 94.38 502 ILE A N 1
ATOM 3916 C CA . ILE A 1 502 ? 26.827 -18.651 -17.437 1.00 94.38 502 ILE A CA 1
ATOM 3917 C C . ILE A 1 502 ? 25.319 -18.813 -17.614 1.00 94.38 502 ILE A C 1
ATOM 3919 O O . ILE A 1 502 ? 24.577 -17.879 -17.331 1.00 94.38 502 ILE A O 1
ATOM 3923 N N . TYR A 1 503 ? 24.842 -19.961 -18.083 1.00 93.38 503 TYR A N 1
ATOM 3924 C CA . TYR A 1 503 ? 23.412 -20.275 -18.100 1.00 93.38 503 TYR A CA 1
ATOM 3925 C C . TYR A 1 503 ? 23.111 -21.438 -17.166 1.00 93.38 503 TYR A C 1
ATOM 3927 O O . TYR A 1 503 ? 23.925 -22.352 -17.033 1.00 93.38 503 TYR A O 1
ATOM 3935 N N . ASN A 1 504 ? 21.961 -21.392 -16.497 1.00 90.94 504 ASN A N 1
ATOM 3936 C CA . ASN A 1 504 ? 21.549 -22.462 -15.593 1.00 90.94 504 ASN A CA 1
ATOM 3937 C C . ASN A 1 504 ? 21.464 -23.817 -16.296 1.00 90.94 504 ASN A C 1
ATOM 3939 O O . ASN A 1 504 ? 21.073 -23.913 -17.461 1.00 90.94 504 ASN A O 1
ATOM 3943 N N . ASP A 1 505 ? 21.756 -24.869 -15.540 1.00 87.94 505 ASP A N 1
ATOM 3944 C CA . ASP A 1 505 ? 21.467 -26.239 -15.933 1.00 87.94 505 ASP A CA 1
ATOM 3945 C C . ASP A 1 505 ? 19.949 -26.528 -15.879 1.00 87.94 505 ASP A C 1
ATOM 3947 O O . ASP A 1 505 ? 19.189 -25.787 -15.239 1.00 87.94 505 ASP A O 1
ATOM 3951 N N . PRO A 1 506 ? 19.482 -27.615 -16.518 1.00 86.75 506 PRO A N 1
ATOM 3952 C CA . PRO A 1 506 ? 18.060 -27.948 -16.556 1.00 86.75 506 PRO A CA 1
ATOM 3953 C C . PRO A 1 506 ? 17.406 -28.174 -15.185 1.00 86.75 506 PRO A C 1
ATOM 3955 O O . PRO A 1 506 ? 16.197 -27.990 -15.074 1.00 86.75 506 PRO A O 1
ATOM 3958 N N . ALA A 1 507 ? 18.157 -28.572 -14.149 1.00 84.69 507 ALA A N 1
ATOM 3959 C CA . ALA A 1 507 ? 17.590 -28.813 -12.820 1.00 84.69 507 ALA A CA 1
ATOM 3960 C C . ALA A 1 507 ? 17.289 -27.502 -12.079 1.00 84.69 507 ALA A C 1
ATOM 3962 O O . ALA A 1 507 ? 16.333 -27.442 -11.310 1.00 84.69 507 ALA A O 1
ATOM 3963 N N . ASN A 1 508 ? 18.069 -26.451 -12.343 1.00 79.38 508 ASN A N 1
ATOM 3964 C CA . ASN A 1 508 ? 17.848 -25.113 -11.790 1.00 79.38 508 ASN A CA 1
ATOM 3965 C C . ASN A 1 508 ? 16.938 -24.231 -12.666 1.00 79.38 508 ASN A C 1
ATOM 3967 O O . ASN A 1 508 ? 16.402 -23.237 -12.179 1.00 79.38 508 ASN A O 1
ATOM 3971 N N . GLY A 1 509 ? 16.724 -24.585 -13.938 1.00 79.81 509 GLY A N 1
ATOM 3972 C CA . GLY A 1 509 ? 15.753 -23.932 -14.821 1.00 79.81 509 GLY A CA 1
ATOM 3973 C C . GLY A 1 509 ? 15.924 -22.408 -14.890 1.00 79.81 509 GLY A C 1
ATOM 3974 O O . GLY A 1 509 ? 17.007 -21.894 -15.186 1.00 79.81 509 GLY A O 1
ATOM 3975 N N . ASP A 1 510 ? 14.852 -21.674 -14.590 1.00 73.31 510 ASP A N 1
ATOM 3976 C CA . ASP A 1 510 ? 14.837 -20.204 -14.590 1.00 73.31 510 ASP A CA 1
ATOM 3977 C C . ASP A 1 510 ? 15.210 -19.583 -13.227 1.00 73.31 510 ASP A C 1
ATOM 3979 O O . ASP A 1 510 ? 15.169 -18.363 -13.074 1.00 73.31 510 ASP A O 1
ATOM 3983 N N . ASN A 1 511 ? 15.593 -20.394 -12.232 1.00 70.25 511 ASN A N 1
ATOM 3984 C CA . ASN A 1 511 ? 15.952 -19.912 -10.899 1.00 70.25 511 ASN A CA 1
ATOM 3985 C C . ASN A 1 511 ? 17.381 -19.350 -10.868 1.00 70.25 511 ASN A C 1
ATOM 3987 O O . ASN A 1 511 ? 18.358 -20.100 -10.883 1.00 70.25 511 ASN A O 1
ATOM 3991 N N . LEU A 1 512 ? 17.520 -18.030 -10.830 1.00 74.38 512 LEU A N 1
ATOM 3992 C CA . LEU A 1 512 ? 18.820 -17.364 -10.817 1.00 74.38 512 LEU A CA 1
ATOM 3993 C C . LEU A 1 512 ? 19.262 -17.079 -9.389 1.00 74.38 512 LEU A C 1
ATOM 3995 O O . LEU A 1 512 ? 18.525 -16.478 -8.615 1.00 74.38 512 LEU A O 1
ATOM 3999 N N . GLU A 1 513 ? 20.500 -17.441 -9.073 1.00 71.06 513 GLU A N 1
ATOM 4000 C CA . GLU A 1 513 ? 21.113 -17.130 -7.787 1.00 71.06 513 GLU A CA 1
ATOM 4001 C C . GLU A 1 513 ? 22.244 -16.108 -7.927 1.00 71.06 513 GLU A C 1
ATOM 4003 O O . GLU A 1 513 ? 22.823 -15.899 -8.998 1.00 71.06 513 GLU A O 1
ATOM 4008 N N . LEU A 1 514 ? 22.581 -15.469 -6.810 1.00 68.69 514 LEU A N 1
ATOM 4009 C CA . LEU A 1 514 ? 23.748 -14.605 -6.730 1.00 68.69 514 LEU A CA 1
ATOM 4010 C C . LEU A 1 514 ? 25.027 -15.452 -6.739 1.00 68.69 514 LEU A C 1
ATOM 4012 O O . LEU A 1 514 ? 25.270 -16.237 -5.823 1.00 68.69 514 LEU A O 1
ATOM 4016 N N . MET A 1 515 ? 25.892 -15.222 -7.728 1.00 79.12 515 MET A N 1
ATOM 4017 C CA . MET A 1 515 ? 27.224 -15.834 -7.804 1.00 79.12 515 MET A CA 1
ATOM 4018 C C . MET A 1 515 ? 28.176 -15.158 -6.794 1.00 79.12 515 MET A C 1
ATOM 4020 O O . MET A 1 515 ? 29.004 -14.318 -7.161 1.00 79.12 515 MET A O 1
ATOM 4024 N N . LYS A 1 516 ? 28.006 -15.459 -5.499 1.00 68.88 516 LYS A N 1
ATOM 4025 C CA . LYS A 1 516 ? 28.784 -14.882 -4.387 1.00 68.88 516 LYS A CA 1
ATOM 4026 C C . LYS A 1 516 ? 29.969 -15.767 -4.030 1.00 68.88 516 LYS A C 1
ATOM 4028 O O . LYS A 1 516 ? 29.811 -16.779 -3.356 1.00 68.88 516 LYS A O 1
ATOM 4033 N N . GLU A 1 517 ? 31.165 -15.342 -4.419 1.00 75.06 517 GLU A N 1
ATOM 4034 C CA . GLU A 1 517 ? 32.419 -16.013 -4.070 1.00 75.06 517 GLU A CA 1
ATOM 4035 C C . GLU A 1 517 ? 33.542 -14.980 -3.917 1.00 75.06 517 GLU A C 1
ATOM 4037 O O . GLU A 1 517 ? 33.560 -13.970 -4.620 1.00 75.06 517 GLU A O 1
ATOM 4042 N N . TYR A 1 518 ? 34.503 -15.226 -3.023 1.00 69.31 518 TYR A N 1
ATOM 4043 C CA . TYR A 1 518 ? 35.726 -14.425 -2.971 1.00 69.31 518 TYR A CA 1
ATOM 4044 C C . TYR A 1 518 ? 36.725 -14.969 -3.993 1.00 69.31 518 TYR A C 1
ATOM 4046 O O . TYR A 1 518 ? 37.320 -16.029 -3.793 1.00 69.31 518 TYR A O 1
ATOM 4054 N N . ALA A 1 519 ? 36.920 -14.241 -5.090 1.00 73.62 519 ALA A N 1
ATOM 4055 C CA . ALA A 1 519 ? 37.846 -14.629 -6.143 1.00 73.62 519 ALA A CA 1
ATOM 4056 C C . ALA A 1 519 ? 38.762 -13.467 -6.527 1.00 73.62 519 ALA A C 1
ATOM 4058 O O . ALA A 1 519 ? 38.334 -12.468 -7.102 1.00 73.62 519 ALA A O 1
ATOM 4059 N N . THR A 1 520 ? 40.054 -13.622 -6.243 1.00 63.69 520 THR A N 1
ATOM 4060 C CA . THR A 1 520 ? 41.103 -12.744 -6.764 1.00 63.69 520 THR A CA 1
ATOM 4061 C C . THR A 1 520 ? 41.516 -13.218 -8.167 1.00 63.69 520 THR A C 1
ATOM 4063 O O . THR A 1 520 ? 41.338 -14.388 -8.511 1.00 63.69 520 THR A O 1
ATOM 4066 N N . GLN A 1 521 ? 42.059 -12.314 -8.993 1.00 80.00 521 GLN A N 1
ATOM 4067 C CA . GLN A 1 521 ? 42.573 -12.579 -10.356 1.00 80.00 521 GLN A CA 1
ATOM 4068 C C . GLN A 1 521 ? 41.543 -12.710 -11.498 1.00 80.00 521 GLN A C 1
ATOM 4070 O O . GLN A 1 521 ? 41.926 -13.049 -12.618 1.00 80.00 521 GLN A O 1
ATOM 4075 N N . ILE A 1 522 ? 40.271 -12.375 -11.276 1.00 89.00 522 ILE A N 1
ATOM 4076 C CA . ILE A 1 522 ? 39.277 -12.209 -12.351 1.00 89.00 522 ILE A CA 1
ATOM 4077 C C . ILE A 1 522 ? 39.113 -10.707 -12.626 1.00 89.00 522 ILE A C 1
ATOM 4079 O O . ILE A 1 522 ? 38.885 -9.937 -11.701 1.00 89.00 522 ILE A O 1
ATOM 4083 N N . ASP A 1 523 ? 39.255 -10.281 -13.879 1.00 90.44 523 ASP A N 1
ATOM 4084 C CA . ASP A 1 523 ? 39.187 -8.875 -14.329 1.00 90.44 523 ASP A CA 1
ATOM 4085 C C . ASP A 1 523 ? 38.262 -8.677 -15.546 1.00 90.44 523 ASP A C 1
ATOM 4087 O O . ASP A 1 523 ? 38.214 -7.596 -16.137 1.00 90.44 523 ASP A O 1
ATOM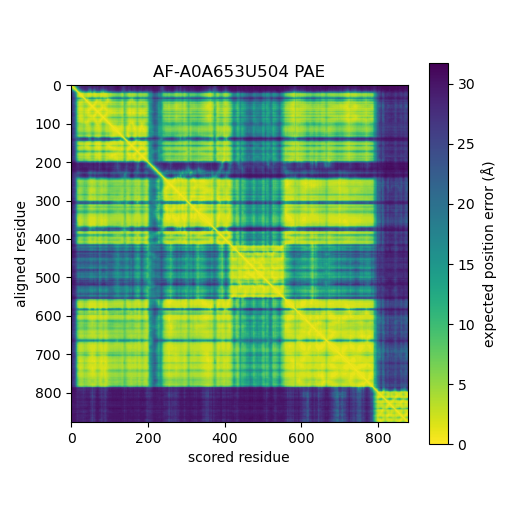 4091 N N . ILE A 1 524 ? 37.477 -9.704 -15.874 1.00 92.94 524 ILE A N 1
ATOM 4092 C CA . ILE A 1 524 ? 36.399 -9.660 -16.863 1.00 92.94 524 ILE A CA 1
ATOM 4093 C C . ILE A 1 524 ? 35.037 -9.746 -16.158 1.00 92.94 524 ILE A C 1
ATOM 4095 O O . ILE A 1 524 ? 34.958 -10.330 -15.071 1.00 92.94 524 ILE A O 1
ATOM 4099 N N . PRO A 1 525 ? 33.971 -9.158 -16.727 1.00 91.62 525 PRO A N 1
ATOM 4100 C CA . PRO A 1 525 ? 32.630 -9.282 -16.175 1.00 91.62 525 PRO A CA 1
ATOM 4101 C C . PRO A 1 525 ? 32.017 -10.650 -16.480 1.00 91.62 525 PRO A C 1
ATOM 4103 O O . PRO A 1 525 ? 32.262 -11.239 -17.537 1.00 91.62 525 PRO A O 1
ATOM 4106 N N . ALA A 1 526 ? 31.167 -11.123 -15.570 1.00 91.06 526 ALA A N 1
ATOM 4107 C CA . ALA A 1 526 ? 30.405 -12.354 -15.733 1.00 91.06 526 ALA A CA 1
ATOM 4108 C C . ALA A 1 526 ? 28.944 -12.168 -15.306 1.00 91.06 526 ALA A C 1
ATOM 4110 O O . ALA A 1 526 ? 28.666 -11.456 -14.337 1.00 91.06 526 ALA A O 1
ATOM 4111 N N . ILE A 1 527 ? 28.024 -12.820 -16.021 1.00 89.88 527 ILE A N 1
ATOM 4112 C CA . ILE A 1 527 ? 26.597 -12.862 -15.679 1.00 89.88 527 ILE A CA 1
ATOM 4113 C C . ILE A 1 527 ? 26.056 -14.295 -15.667 1.00 89.88 527 ILE A C 1
ATOM 4115 O O . ILE A 1 527 ? 26.581 -15.151 -16.374 1.00 89.88 527 ILE A O 1
ATOM 4119 N N . LEU A 1 528 ? 24.984 -14.527 -14.912 1.00 87.88 528 LEU A N 1
ATOM 4120 C CA . LEU A 1 528 ? 24.167 -15.741 -14.930 1.00 87.88 528 LEU A CA 1
ATOM 4121 C C . LEU A 1 528 ? 22.831 -15.440 -15.621 1.00 87.88 528 LEU A C 1
ATOM 4123 O O . LEU A 1 528 ? 22.184 -14.461 -15.255 1.00 87.88 528 LEU A O 1
ATOM 4127 N N . ILE A 1 529 ? 22.424 -16.265 -16.583 1.00 88.69 529 ILE A N 1
ATOM 4128 C CA . ILE A 1 529 ? 21.135 -16.202 -17.292 1.00 88.69 529 ILE A CA 1
ATOM 4129 C C . ILE A 1 529 ? 20.353 -17.511 -17.132 1.00 88.69 529 ILE A C 1
ATOM 4131 O O . ILE A 1 529 ? 20.894 -18.536 -16.707 1.00 88.69 529 ILE A O 1
ATOM 4135 N N . THR A 1 530 ? 19.066 -17.484 -17.475 1.00 88.06 530 THR A N 1
ATOM 4136 C CA . THR A 1 530 ? 18.187 -18.652 -17.340 1.00 88.06 530 THR A CA 1
ATOM 4137 C C . THR A 1 530 ? 18.569 -19.786 -18.290 1.00 88.06 530 THR A C 1
ATOM 4139 O O . THR A 1 530 ? 19.216 -19.566 -19.321 1.00 88.06 530 THR A O 1
ATOM 4142 N N . ASN A 1 531 ? 18.138 -21.012 -17.970 1.00 89.06 531 ASN A N 1
ATOM 4143 C CA . ASN A 1 531 ? 18.357 -22.167 -18.842 1.00 89.06 531 ASN A CA 1
ATOM 4144 C C . ASN A 1 531 ? 17.716 -21.956 -20.224 1.00 89.06 531 ASN A C 1
ATOM 4146 O O . ASN A 1 531 ? 18.370 -22.188 -21.241 1.00 89.06 531 ASN A O 1
ATOM 4150 N N . ILE A 1 532 ? 16.482 -21.436 -20.267 1.00 88.62 532 ILE A N 1
ATOM 4151 C CA . ILE A 1 532 ? 15.755 -21.167 -21.518 1.00 88.62 532 ILE A CA 1
ATOM 4152 C C . ILE A 1 532 ? 16.550 -20.231 -22.433 1.00 88.62 532 ILE A C 1
ATOM 4154 O O . ILE A 1 532 ? 16.619 -20.451 -23.646 1.00 88.62 532 ILE A O 1
ATOM 4158 N N . GLU A 1 533 ? 17.164 -19.188 -21.873 1.00 89.94 533 GLU A N 1
ATOM 4159 C CA . GLU A 1 533 ? 17.920 -18.233 -22.675 1.00 89.94 533 GLU A CA 1
ATOM 4160 C C . GLU A 1 533 ? 19.272 -18.802 -23.125 1.00 89.94 533 GLU A C 1
ATOM 4162 O O . GLU A 1 533 ? 19.664 -18.613 -24.278 1.00 89.94 533 GLU A O 1
ATOM 4167 N N . GLY A 1 534 ? 19.955 -19.559 -22.263 1.00 92.31 534 GLY A N 1
ATOM 4168 C CA . GLY A 1 534 ? 21.181 -20.270 -22.627 1.00 92.31 534 GLY A CA 1
ATOM 4169 C C . GLY A 1 534 ? 20.976 -21.271 -23.765 1.00 92.31 534 GLY A C 1
ATOM 4170 O O . GLY A 1 534 ? 21.723 -21.262 -24.747 1.00 92.31 534 GLY A O 1
ATOM 4171 N N . GLU A 1 535 ? 19.918 -22.080 -23.684 1.00 92.88 535 GLU A N 1
ATOM 4172 C CA . GLU A 1 535 ? 19.553 -23.046 -24.724 1.00 92.88 535 GLU A CA 1
ATOM 4173 C C . GLU A 1 535 ? 19.122 -22.356 -26.025 1.00 92.88 535 GLU A C 1
ATOM 4175 O O . GLU A 1 535 ? 19.477 -22.810 -27.118 1.00 92.88 535 GLU A O 1
ATOM 4180 N N . PHE A 1 536 ? 18.456 -21.198 -25.944 1.00 93.31 536 PHE A N 1
ATOM 4181 C CA . PHE A 1 536 ? 18.207 -20.376 -27.126 1.00 93.31 536 PHE A CA 1
ATOM 4182 C C . PHE A 1 536 ? 19.522 -19.961 -27.799 1.00 93.31 536 PHE A C 1
ATOM 4184 O O . PHE A 1 536 ? 19.690 -20.228 -28.991 1.00 93.31 536 PHE A O 1
ATOM 4191 N N . ILE A 1 537 ? 20.478 -19.377 -27.069 1.00 94.50 537 ILE A N 1
ATOM 4192 C CA . ILE A 1 537 ? 21.772 -18.955 -27.636 1.00 94.50 537 ILE A CA 1
ATOM 4193 C C . ILE A 1 537 ? 22.495 -20.147 -28.274 1.00 94.50 537 ILE A C 1
ATOM 4195 O O . ILE A 1 537 ? 22.949 -20.064 -29.416 1.00 94.50 537 ILE A O 1
ATOM 4199 N N . LYS A 1 538 ? 22.552 -21.278 -27.569 1.00 94.69 538 LYS A N 1
ATOM 4200 C CA . LYS A 1 538 ? 23.174 -22.522 -28.037 1.00 94.69 538 LYS A CA 1
ATOM 4201 C C . LYS A 1 538 ? 22.525 -23.041 -29.320 1.00 94.69 538 LYS A C 1
ATOM 4203 O O . LYS A 1 538 ? 23.243 -23.421 -30.244 1.00 94.69 538 LYS A O 1
ATOM 4208 N N . SER A 1 539 ? 21.196 -22.975 -29.430 1.00 95.38 539 SER A N 1
ATOM 4209 C CA . SER A 1 539 ? 20.477 -23.332 -30.660 1.00 95.38 539 SER A CA 1
ATOM 4210 C C . SER A 1 539 ? 20.864 -22.438 -31.843 1.00 95.38 539 SER A C 1
ATOM 4212 O O . SER A 1 539 ? 21.023 -22.933 -32.956 1.00 95.38 539 SER A O 1
ATOM 4214 N N . GLN A 1 540 ? 21.086 -21.138 -31.613 1.00 95.44 540 GLN A N 1
ATOM 4215 C CA . GLN A 1 540 ? 21.526 -20.218 -32.664 1.00 95.44 540 GLN A CA 1
ATOM 4216 C C . GLN A 1 540 ? 22.960 -20.532 -33.102 1.00 95.44 540 GLN A C 1
ATOM 4218 O O . GLN A 1 540 ? 23.223 -20.661 -34.300 1.00 95.44 540 GLN A O 1
ATOM 4223 N N . LEU A 1 541 ? 23.868 -20.748 -32.147 1.00 95.06 541 LEU A N 1
ATOM 4224 C CA . LEU A 1 541 ? 25.254 -21.133 -32.429 1.00 95.06 541 LEU A CA 1
ATOM 4225 C C . LEU A 1 541 ? 25.333 -22.461 -33.202 1.00 95.06 541 LEU A C 1
ATOM 4227 O O . LEU A 1 541 ? 26.130 -22.577 -34.129 1.00 95.06 541 LEU A O 1
ATOM 4231 N N . ALA A 1 542 ? 24.465 -23.432 -32.895 1.00 94.00 542 ALA A N 1
ATOM 4232 C CA . ALA A 1 542 ? 24.393 -24.712 -33.605 1.00 94.00 542 ALA A CA 1
ATOM 4233 C C . ALA A 1 542 ? 23.977 -24.572 -35.082 1.00 94.00 542 ALA A C 1
ATOM 4235 O O . ALA A 1 542 ? 24.323 -25.417 -35.905 1.00 94.00 542 ALA A O 1
ATOM 4236 N N . THR A 1 543 ? 23.277 -23.491 -35.442 1.00 92.88 543 THR A N 1
ATOM 4237 C CA . THR A 1 543 ? 22.960 -23.155 -36.843 1.00 92.88 543 THR A CA 1
ATOM 4238 C C . THR A 1 543 ? 24.077 -22.385 -37.558 1.00 92.88 543 THR A C 1
ATOM 4240 O O . THR A 1 543 ? 23.881 -21.928 -38.682 1.00 92.88 543 THR A O 1
ATOM 4243 N N . ASN A 1 544 ? 25.251 -22.230 -36.930 1.00 89.31 544 ASN A N 1
ATOM 4244 C CA . ASN A 1 544 ? 26.345 -21.353 -37.363 1.00 89.31 544 ASN A CA 1
ATOM 4245 C C . ASN A 1 544 ? 25.937 -19.871 -37.496 1.00 89.31 544 ASN A C 1
ATOM 4247 O O . ASN A 1 544 ? 26.580 -19.111 -38.223 1.00 89.31 544 ASN A O 1
ATOM 4251 N N . ALA A 1 545 ? 24.876 -19.439 -36.806 1.00 91.12 545 ALA A N 1
ATOM 4252 C CA . ALA A 1 545 ? 24.530 -18.026 -36.738 1.00 91.12 545 ALA A CA 1
ATOM 4253 C C . ALA A 1 545 ? 25.558 -17.283 -35.873 1.00 91.12 545 ALA A C 1
ATOM 4255 O O . ALA A 1 545 ? 25.915 -17.750 -34.789 1.00 91.12 545 ALA A O 1
ATOM 4256 N N . ASN A 1 546 ? 26.001 -16.103 -36.318 1.00 93.38 546 ASN A N 1
ATOM 4257 C CA . ASN A 1 546 ? 26.760 -15.219 -35.439 1.00 93.38 546 ASN A CA 1
ATOM 4258 C C . ASN A 1 546 ? 25.806 -14.642 -34.388 1.00 93.38 546 ASN A C 1
ATOM 4260 O O . ASN A 1 546 ? 24.859 -13.934 -34.740 1.00 93.38 546 ASN A O 1
ATOM 4264 N N . VAL A 1 547 ? 26.048 -14.956 -33.117 1.00 96.75 547 VAL A N 1
ATOM 4265 C CA . VAL A 1 547 ? 25.316 -14.368 -31.997 1.00 96.75 547 VAL A CA 1
ATOM 4266 C C . VAL A 1 547 ? 26.193 -13.284 -31.395 1.00 96.75 547 VAL A C 1
ATOM 4268 O O . VAL A 1 547 ? 27.181 -13.583 -30.734 1.00 96.75 547 VAL A O 1
ATOM 4271 N N . ASN A 1 548 ? 25.834 -12.024 -31.613 1.00 96.94 548 ASN A N 1
ATOM 4272 C CA . ASN A 1 548 ? 26.520 -10.883 -31.013 1.00 96.94 548 ASN A CA 1
ATOM 4273 C C . ASN A 1 548 ? 25.621 -10.263 -29.951 1.00 96.94 548 ASN A C 1
ATOM 4275 O O . ASN A 1 548 ? 24.456 -9.968 -30.237 1.00 96.94 548 ASN A O 1
ATOM 4279 N N . ILE A 1 549 ? 26.163 -10.041 -28.756 1.00 93.88 549 ILE A N 1
ATOM 4280 C CA . ILE A 1 549 ? 25.434 -9.403 -27.663 1.00 93.88 549 ILE A CA 1
ATOM 4281 C C . ILE A 1 549 ? 26.203 -8.222 -27.088 1.00 93.88 549 ILE A C 1
ATOM 4283 O O . ILE A 1 549 ? 27.431 -8.166 -27.133 1.00 93.88 549 ILE A O 1
ATOM 4287 N N . THR A 1 550 ? 25.455 -7.313 -26.480 1.00 90.88 550 THR A N 1
ATOM 4288 C CA . THR A 1 550 ? 25.960 -6.352 -25.508 1.00 90.88 550 THR A CA 1
ATOM 4289 C C . THR A 1 550 ? 25.526 -6.810 -24.121 1.00 90.88 550 THR A C 1
ATOM 4291 O O . THR A 1 550 ? 24.331 -6.866 -23.827 1.00 90.88 550 THR A O 1
ATOM 4294 N N . MET A 1 551 ? 26.501 -7.132 -23.274 1.00 88.75 551 MET A N 1
ATOM 4295 C CA . MET A 1 551 ? 26.320 -7.304 -21.839 1.00 88.75 551 MET A CA 1
ATOM 4296 C C . MET A 1 551 ? 26.434 -5.938 -21.176 1.00 88.75 551 MET A C 1
ATOM 4298 O O . MET A 1 551 ? 27.492 -5.326 -21.258 1.00 88.75 551 MET A O 1
ATOM 4302 N N . LYS A 1 552 ? 25.402 -5.431 -20.513 1.00 80.75 552 LYS A N 1
ATOM 4303 C CA . LYS A 1 552 ? 25.506 -4.177 -19.751 1.00 80.75 552 LYS A CA 1
ATOM 4304 C C . LYS A 1 552 ? 24.645 -4.224 -18.506 1.00 80.75 552 LYS A C 1
ATOM 4306 O O . LYS A 1 552 ? 23.679 -4.977 -18.459 1.00 80.75 552 LYS A O 1
ATOM 4311 N N . ARG A 1 553 ? 24.989 -3.441 -17.487 1.00 69.12 553 ARG A N 1
ATOM 4312 C CA . ARG A 1 553 ? 24.081 -3.239 -16.357 1.00 69.12 553 ARG A CA 1
ATOM 4313 C C . ARG A 1 553 ? 22.831 -2.561 -16.920 1.00 69.12 553 ARG A C 1
ATOM 4315 O O . ARG A 1 553 ? 22.977 -1.639 -17.720 1.00 69.12 553 ARG A O 1
ATOM 4322 N N . GLY A 1 554 ? 21.646 -3.092 -16.601 1.00 60.62 554 GLY A N 1
ATOM 4323 C CA . GLY A 1 554 ? 20.391 -2.624 -17.196 1.00 60.62 554 GLY A CA 1
ATOM 4324 C C . GLY A 1 554 ? 20.277 -1.104 -17.107 1.00 60.62 554 GLY A C 1
ATOM 4325 O O . GLY A 1 554 ? 20.687 -0.511 -16.110 1.00 60.62 554 GLY A O 1
ATOM 4326 N N . ASP A 1 555 ? 19.771 -0.469 -18.161 1.00 57.06 555 ASP A N 1
ATOM 4327 C CA . ASP A 1 555 ? 19.581 0.978 -18.147 1.00 57.06 555 ASP A CA 1
ATOM 4328 C C . ASP A 1 555 ? 18.549 1.320 -17.050 1.00 57.06 555 ASP A C 1
ATOM 4330 O O . ASP A 1 555 ? 17.491 0.681 -16.974 1.00 57.06 555 ASP A O 1
ATOM 4334 N N . ILE A 1 556 ? 18.830 2.326 -16.210 1.00 57.56 556 ILE A N 1
ATOM 4335 C CA . ILE A 1 556 ? 17.805 2.947 -15.356 1.00 57.56 556 ILE A CA 1
ATOM 4336 C C . ILE A 1 556 ? 16.781 3.559 -16.311 1.00 57.56 556 ILE A C 1
ATOM 4338 O O . ILE A 1 556 ? 17.037 4.595 -16.925 1.00 57.56 556 ILE A O 1
ATOM 4342 N N . THR A 1 557 ? 15.666 2.870 -16.522 1.00 64.19 557 THR A N 1
ATOM 4343 C CA . THR A 1 557 ? 14.794 3.138 -17.677 1.00 64.19 557 THR A CA 1
ATOM 4344 C C . THR A 1 557 ? 13.378 3.461 -17.297 1.00 64.19 557 THR A C 1
ATOM 4346 O O . THR A 1 557 ? 12.692 4.114 -18.078 1.00 64.19 557 THR A O 1
ATOM 4349 N N . LEU A 1 558 ? 12.932 3.017 -16.126 1.00 82.06 558 LEU A N 1
ATOM 4350 C CA . LEU A 1 558 ? 11.525 3.063 -15.785 1.00 82.06 558 LEU A CA 1
ATOM 4351 C C . LEU A 1 558 ? 11.303 3.864 -14.516 1.00 82.06 558 LEU A C 1
ATOM 4353 O O . LEU A 1 558 ? 12.075 3.812 -13.562 1.00 82.06 558 LEU A O 1
ATOM 4357 N N . ASP A 1 559 ? 10.242 4.650 -14.553 1.00 86.94 559 ASP A N 1
ATOM 4358 C CA . ASP A 1 559 ? 9.865 5.565 -13.493 1.00 86.94 559 ASP A CA 1
ATOM 4359 C C . ASP A 1 559 ? 8.605 5.038 -12.806 1.00 86.94 559 ASP A C 1
ATOM 4361 O O . ASP A 1 559 ? 7.535 5.041 -13.421 1.00 86.94 559 ASP A O 1
ATOM 4365 N N . SER A 1 560 ? 8.720 4.591 -11.550 1.00 90.06 560 SER A N 1
ATOM 4366 C CA . SER A 1 560 ? 7.557 4.118 -10.780 1.00 90.06 560 SER A CA 1
ATOM 4367 C C . SER A 1 560 ? 6.533 5.211 -10.500 1.00 90.06 560 SER A C 1
ATOM 4369 O O . SER A 1 560 ? 5.368 4.901 -10.281 1.00 90.06 560 SER A O 1
ATOM 4371 N N . THR A 1 561 ? 6.913 6.486 -10.634 1.00 91.75 561 THR A N 1
ATOM 4372 C CA . THR A 1 561 ? 5.987 7.630 -10.626 1.00 91.75 561 THR A CA 1
ATOM 4373 C C . THR A 1 561 ? 4.890 7.490 -11.694 1.00 91.75 561 THR A C 1
ATOM 4375 O O . THR A 1 561 ? 3.799 8.039 -11.566 1.00 91.75 561 THR A O 1
ATOM 4378 N N . LEU A 1 562 ? 5.150 6.755 -12.778 1.00 94.50 562 LEU A N 1
ATOM 4379 C CA . LEU A 1 562 ? 4.179 6.515 -13.849 1.00 94.50 562 LEU A CA 1
ATOM 4380 C C . LEU A 1 562 ? 3.416 5.190 -13.700 1.00 94.50 562 LEU A C 1
ATOM 4382 O O . LEU A 1 562 ? 2.544 4.910 -14.522 1.00 94.50 562 LEU A O 1
ATOM 4386 N N . ASP A 1 563 ? 3.725 4.385 -12.682 1.00 95.62 563 ASP A N 1
ATOM 4387 C CA . ASP A 1 563 ? 3.008 3.154 -12.355 1.00 95.62 563 ASP A CA 1
ATOM 4388 C C . ASP A 1 563 ? 1.945 3.447 -11.291 1.00 95.62 563 ASP A C 1
ATOM 4390 O O . ASP A 1 563 ? 2.208 3.499 -10.089 1.00 95.62 563 ASP A O 1
ATOM 4394 N N . ASN A 1 564 ? 0.708 3.651 -11.736 1.00 97.69 564 ASN A N 1
ATOM 4395 C CA . ASN A 1 564 ? -0.420 3.894 -10.853 1.00 97.69 564 ASN A CA 1
ATOM 4396 C C . ASN A 1 564 ? -0.668 2.725 -9.889 1.00 97.69 564 ASN A C 1
ATOM 4398 O O . ASN A 1 564 ? -1.235 2.958 -8.823 1.00 97.69 564 ASN A O 1
ATOM 4402 N N . GLY A 1 565 ? -0.270 1.495 -10.232 1.00 96.38 565 GLY A N 1
ATOM 4403 C CA . GLY A 1 565 ? -0.356 0.344 -9.336 1.00 96.38 565 GLY A CA 1
ATOM 4404 C C . GLY A 1 565 ? 0.567 0.506 -8.130 1.00 96.38 565 GLY A C 1
ATOM 4405 O O . GLY A 1 565 ? 0.101 0.411 -6.996 1.00 96.38 565 GLY A O 1
ATOM 4406 N N . VAL A 1 566 ? 1.838 0.845 -8.369 1.00 95.44 566 VAL A N 1
ATOM 4407 C CA . VAL A 1 566 ? 2.829 1.101 -7.305 1.00 95.44 566 VAL A CA 1
ATOM 4408 C C . VAL A 1 566 ? 2.401 2.279 -6.428 1.00 95.44 566 VAL A C 1
ATOM 4410 O O . VAL A 1 566 ? 2.347 2.156 -5.212 1.00 95.44 566 VAL A O 1
ATOM 4413 N N . ILE A 1 567 ? 2.001 3.409 -7.013 1.00 96.31 567 ILE A N 1
ATOM 4414 C CA . ILE A 1 567 ? 1.597 4.578 -6.212 1.00 96.31 567 ILE A CA 1
ATOM 4415 C C . ILE A 1 567 ? 0.316 4.314 -5.410 1.00 96.31 567 ILE A C 1
ATOM 4417 O O . ILE A 1 567 ? 0.192 4.774 -4.275 1.00 96.31 567 ILE A O 1
ATOM 4421 N N . THR A 1 568 ? -0.639 3.562 -5.969 1.00 98.19 568 THR A N 1
ATOM 4422 C CA . THR A 1 568 ? -1.849 3.168 -5.228 1.00 98.19 568 THR A CA 1
ATOM 4423 C C . THR A 1 568 ? -1.516 2.231 -4.071 1.00 98.19 568 THR A C 1
ATOM 4425 O O . THR A 1 568 ? -2.135 2.347 -3.016 1.00 98.19 568 THR A O 1
ATOM 4428 N N . HIS A 1 569 ? -0.533 1.345 -4.246 1.00 97.56 569 HIS A N 1
ATOM 4429 C CA . HIS A 1 569 ? -0.020 0.493 -3.178 1.00 97.56 569 HIS A CA 1
ATOM 4430 C C . HIS A 1 569 ? 0.556 1.341 -2.029 1.00 97.56 569 HIS A C 1
ATOM 4432 O O . HIS A 1 569 ? 0.092 1.221 -0.897 1.00 97.56 569 HIS A O 1
ATOM 4438 N N . GLU A 1 570 ? 1.455 2.289 -2.318 1.00 95.50 570 GLU A N 1
ATOM 4439 C CA . GLU A 1 570 ? 2.032 3.165 -1.284 1.00 95.50 570 GLU A CA 1
ATOM 4440 C C . GLU A 1 570 ? 0.972 4.015 -0.566 1.00 95.50 570 GLU A C 1
ATOM 4442 O O . GLU A 1 570 ? 0.985 4.162 0.655 1.00 95.50 570 GLU A O 1
ATOM 4447 N N . PHE A 1 571 ? -0.010 4.541 -1.303 1.00 96.94 571 PHE A N 1
ATOM 4448 C CA . PHE A 1 571 ? -1.144 5.251 -0.702 1.00 96.94 571 PHE A CA 1
ATOM 4449 C C . PHE A 1 571 ? -1.994 4.316 0.181 1.00 96.94 571 PHE A C 1
ATOM 4451 O O . PHE A 1 571 ? -2.519 4.724 1.221 1.00 96.94 571 PHE A O 1
ATOM 4458 N N . GLY A 1 572 ? -2.111 3.046 -0.213 1.00 96.44 572 GLY A N 1
ATOM 4459 C CA . GLY A 1 572 ? -2.803 1.988 0.516 1.00 96.44 572 GLY A CA 1
ATOM 4460 C C . GLY A 1 572 ? -2.213 1.700 1.898 1.00 96.44 572 GLY A C 1
ATOM 4461 O O . GLY A 1 572 ? -2.973 1.442 2.841 1.00 96.44 572 GLY A O 1
ATOM 4462 N N . HIS A 1 573 ? -0.895 1.843 2.070 1.00 94.12 573 HIS A N 1
ATOM 4463 C CA . HIS A 1 573 ? -0.264 1.777 3.391 1.00 94.12 573 HIS A CA 1
ATOM 4464 C C . HIS A 1 573 ? -0.770 2.877 4.313 1.00 94.12 573 HIS A C 1
ATOM 4466 O O . HIS A 1 573 ? -1.038 2.634 5.492 1.00 94.12 573 HIS A O 1
ATOM 4472 N N . GLY A 1 574 ? -0.956 4.076 3.766 1.00 92.50 574 GLY A N 1
ATOM 4473 C CA . GLY A 1 574 ? -1.529 5.184 4.502 1.00 92.50 574 GLY A CA 1
ATOM 4474 C C . GLY A 1 574 ? -2.960 4.916 4.949 1.00 92.50 574 GLY A C 1
ATOM 4475 O O . GLY A 1 574 ? -3.270 5.066 6.130 1.00 92.50 574 GLY A O 1
ATOM 4476 N N . VAL A 1 575 ? -3.811 4.443 4.037 1.00 95.19 575 VAL A N 1
ATOM 4477 C CA . VAL A 1 575 ? -5.208 4.097 4.344 1.00 95.19 575 VAL A CA 1
ATOM 4478 C C . VAL A 1 575 ? -5.289 3.015 5.427 1.00 95.19 575 VAL A C 1
ATOM 4480 O O . VAL A 1 575 ? -5.997 3.178 6.422 1.00 95.19 575 VAL A O 1
ATOM 4483 N N . SER A 1 576 ? -4.551 1.915 5.265 1.00 94.69 576 SER A N 1
ATOM 4484 C CA . SER A 1 576 ? -4.596 0.782 6.198 1.00 94.69 576 SER A CA 1
ATOM 4485 C C . SER A 1 576 ? -4.036 1.134 7.578 1.00 94.69 576 SER A C 1
ATOM 4487 O O . SER A 1 576 ? -4.667 0.804 8.587 1.00 94.69 576 SER A O 1
ATOM 4489 N N . THR A 1 577 ? -2.921 1.867 7.646 1.00 90.56 577 THR A N 1
ATOM 4490 C CA . THR A 1 577 ? -2.326 2.324 8.912 1.00 90.56 577 THR A CA 1
ATOM 4491 C C . THR A 1 577 ? -3.249 3.296 9.650 1.00 90.56 577 THR A C 1
ATOM 4493 O O . THR A 1 577 ? -3.487 3.120 10.847 1.00 90.56 577 THR A O 1
ATOM 4496 N N . ARG A 1 578 ? -3.844 4.275 8.951 1.00 89.56 578 ARG A N 1
ATOM 4497 C CA . ARG A 1 578 ? -4.753 5.265 9.557 1.00 89.56 578 ARG A CA 1
ATOM 4498 C C . ARG A 1 578 ? -6.041 4.644 10.087 1.00 89.56 578 ARG A C 1
ATOM 4500 O O . ARG A 1 578 ? -6.417 4.916 11.224 1.00 89.56 578 ARG A O 1
ATOM 4507 N N . LEU A 1 579 ? -6.692 3.785 9.301 1.00 92.44 579 LEU A N 1
ATOM 4508 C CA . LEU A 1 579 ? -7.962 3.164 9.694 1.00 92.44 579 LEU A CA 1
ATOM 4509 C C . LEU A 1 579 ? -7.799 2.106 10.795 1.00 92.44 579 LEU A C 1
ATOM 4511 O O . LEU A 1 579 ? -8.685 1.953 11.643 1.00 92.44 579 LEU A O 1
ATOM 4515 N N . THR A 1 580 ? -6.674 1.385 10.800 1.00 91.38 580 THR A N 1
ATOM 4516 C CA . THR A 1 580 ? -6.374 0.395 11.845 1.00 91.38 580 THR A CA 1
ATOM 4517 C C . THR A 1 580 ? -5.976 1.077 13.153 1.00 91.38 580 THR A C 1
ATOM 4519 O O . THR A 1 580 ? -6.473 0.694 14.217 1.00 91.38 580 THR A O 1
ATOM 4522 N N . GLY A 1 581 ? -5.102 2.085 13.072 1.00 82.19 581 GLY A N 1
ATOM 4523 C CA . GLY A 1 581 ? -4.500 2.773 14.211 1.00 82.19 581 GLY A CA 1
ATOM 4524 C C . GLY A 1 581 ? -5.445 3.690 14.989 1.00 82.19 581 GLY A C 1
ATOM 4525 O O . GLY A 1 581 ? -6.575 3.971 14.590 1.00 82.19 581 GLY A O 1
ATOM 4526 N N . THR A 1 582 ? -4.971 4.170 16.141 1.00 69.81 582 THR A N 1
ATOM 4527 C CA . THR A 1 582 ? -5.706 5.118 16.997 1.00 69.81 582 THR A CA 1
ATOM 4528 C C . THR A 1 582 ? -5.280 6.566 16.768 1.00 69.81 582 THR A C 1
ATOM 4530 O O . THR A 1 582 ? -6.134 7.450 16.774 1.00 69.81 582 THR A O 1
ATOM 4533 N N . ASP A 1 583 ? -3.992 6.808 16.506 1.00 66.69 583 ASP A N 1
ATOM 4534 C CA . ASP A 1 583 ? -3.389 8.140 16.310 1.00 66.69 583 ASP A CA 1
ATOM 4535 C C . ASP A 1 583 ? -2.706 8.296 14.935 1.00 66.69 583 ASP A C 1
ATOM 4537 O O . ASP A 1 583 ? -1.932 9.222 14.711 1.00 66.69 583 ASP A O 1
ATOM 4541 N N . GLY A 1 584 ? -2.997 7.388 14.000 1.00 56.75 584 GLY A N 1
ATOM 4542 C CA . GLY A 1 584 ? -2.505 7.440 12.623 1.00 56.75 584 GLY A CA 1
ATOM 4543 C C . GLY A 1 584 ? -1.035 7.069 12.407 1.00 56.75 584 GLY A C 1
ATOM 4544 O O . GLY A 1 584 ? -0.541 7.203 11.292 1.00 56.75 584 GLY A O 1
ATOM 4545 N N . SER A 1 585 ? -0.347 6.582 13.442 1.00 59.00 585 SER A N 1
ATOM 4546 C CA . SER A 1 585 ? 1.014 6.043 13.363 1.00 59.00 585 SER A CA 1
ATOM 4547 C C . SER A 1 585 ? 1.087 4.578 12.939 1.00 59.00 585 SER A C 1
ATOM 4549 O O . SER A 1 585 ? 0.144 3.813 13.121 1.00 59.00 585 SER A O 1
ATOM 4551 N N . ASP A 1 586 ? 2.270 4.166 12.477 1.00 65.44 586 ASP A N 1
ATOM 4552 C CA . ASP A 1 586 ? 2.672 2.762 12.307 1.00 65.44 586 ASP A CA 1
ATOM 4553 C C . ASP A 1 586 ? 2.949 2.070 13.657 1.00 65.44 586 ASP A C 1
ATOM 4555 O O . ASP A 1 586 ? 4.050 1.618 13.969 1.00 65.44 586 ASP A O 1
ATOM 4559 N N . ASP A 1 587 ? 1.961 2.069 14.548 1.00 75.62 587 ASP A N 1
ATOM 4560 C CA . ASP A 1 587 ? 1.999 1.337 15.818 1.00 75.62 587 ASP A CA 1
ATOM 4561 C C . ASP A 1 587 ? 0.970 0.203 15.895 1.00 75.62 587 ASP A C 1
ATOM 4563 O O . ASP A 1 587 ? 0.995 -0.587 16.843 1.00 75.62 587 ASP A O 1
ATOM 4567 N N . CYS A 1 588 ? 0.123 0.080 14.870 1.00 87.25 588 CYS A N 1
ATOM 4568 C CA . CYS A 1 588 ? -0.925 -0.932 14.798 1.00 87.25 588 CYS A CA 1
ATOM 4569 C C . CYS A 1 588 ? -0.813 -1.910 13.636 1.00 87.25 588 CYS A C 1
ATOM 4571 O O . CYS A 1 588 ? -1.691 -2.756 13.491 1.00 87.25 588 CYS A O 1
ATOM 4573 N N . LEU A 1 589 ? 0.249 -1.822 12.844 1.00 88.19 589 LEU A N 1
ATOM 4574 C CA . LEU A 1 589 ? 0.558 -2.750 11.766 1.00 88.19 589 LEU A CA 1
ATOM 4575 C C . LEU A 1 589 ? 2.049 -3.107 11.800 1.00 88.19 589 LEU A C 1
ATOM 4577 O O . LEU A 1 589 ? 2.749 -3.029 10.796 1.00 88.19 589 LEU A O 1
ATOM 4581 N N . VAL A 1 590 ? 2.516 -3.504 12.987 1.00 83.25 590 VAL A N 1
ATOM 4582 C CA . VAL A 1 590 ? 3.931 -3.657 13.329 1.00 83.25 590 VAL A CA 1
ATOM 4583 C C . VAL A 1 590 ? 4.325 -5.127 13.425 1.00 83.25 590 VAL A C 1
ATOM 4585 O O . VAL A 1 590 ? 3.829 -5.872 14.272 1.00 83.25 590 VAL A O 1
ATOM 4588 N N . THR A 1 591 ? 5.315 -5.513 12.626 1.00 82.19 591 THR A N 1
ATOM 4589 C CA . THR A 1 591 ? 5.829 -6.889 12.524 1.00 82.19 591 THR A CA 1
ATOM 4590 C C . THR A 1 591 ? 6.450 -7.435 13.806 1.00 82.19 591 THR A C 1
ATOM 4592 O O . THR A 1 591 ? 6.431 -8.643 14.033 1.00 82.19 591 THR A O 1
ATOM 4595 N N . SER A 1 592 ? 6.992 -6.567 14.666 1.00 77.75 592 SER A N 1
ATOM 4596 C CA . SER A 1 592 ? 7.538 -6.974 15.967 1.00 77.75 592 SER A CA 1
ATOM 4597 C C . SER A 1 592 ? 6.461 -7.320 17.000 1.00 77.75 592 SER A C 1
ATOM 4599 O O . SER A 1 592 ? 6.778 -7.945 18.011 1.00 77.75 592 SER A O 1
ATOM 4601 N N . VAL A 1 593 ? 5.203 -6.932 16.756 1.00 81.69 593 VAL A N 1
ATOM 4602 C CA . VAL A 1 593 ? 4.052 -7.240 17.620 1.00 81.69 593 VAL A CA 1
ATOM 4603 C C . VAL A 1 593 ? 3.211 -8.361 17.014 1.00 81.69 593 VAL A C 1
ATOM 4605 O O . VAL A 1 593 ? 2.896 -9.322 17.713 1.00 81.69 593 VAL A O 1
ATOM 4608 N N . SER A 1 594 ? 2.879 -8.251 15.724 1.00 88.75 594 SER A N 1
ATOM 4609 C CA . SER A 1 594 ? 2.175 -9.275 14.949 1.00 88.75 594 SER A CA 1
ATOM 4610 C C . SER A 1 594 ? 2.949 -9.578 13.670 1.00 88.75 594 SER A C 1
ATOM 4612 O O . SER A 1 594 ? 3.075 -8.713 12.805 1.00 88.75 594 SER A O 1
ATOM 4614 N N . LYS A 1 595 ? 3.468 -10.801 13.530 1.00 89.75 595 LYS A N 1
ATOM 4615 C CA . LYS A 1 595 ? 4.161 -11.241 12.315 1.00 89.75 595 LYS A CA 1
ATOM 4616 C C . LYS A 1 595 ? 3.198 -11.490 11.149 1.00 89.75 595 LYS A C 1
ATOM 4618 O O . LYS A 1 595 ? 3.630 -11.381 10.010 1.00 89.75 595 LYS A O 1
ATOM 4623 N N . GLU A 1 596 ? 1.910 -11.729 11.410 1.00 89.75 596 GLU A N 1
ATOM 4624 C CA . GLU A 1 596 ? 0.837 -11.849 10.399 1.00 89.75 596 GLU A CA 1
ATOM 4625 C C . GLU A 1 596 ? 0.363 -10.485 9.854 1.00 89.75 596 GLU A C 1
ATOM 4627 O O . GLU A 1 596 ? -0.817 -10.267 9.575 1.00 89.75 596 GLU A O 1
ATOM 4632 N N . GLN A 1 597 ? 1.265 -9.515 9.749 1.00 84.94 597 GLN A N 1
ATOM 4633 C CA . GLN A 1 597 ? 0.921 -8.167 9.319 1.00 84.94 597 GLN A CA 1
ATOM 4634 C C . GLN A 1 597 ? 0.409 -8.177 7.864 1.00 84.94 597 GLN A C 1
ATOM 4636 O O . GLN A 1 597 ? 0.986 -8.817 6.989 1.00 84.94 597 GLN A O 1
ATOM 4641 N N . MET A 1 598 ? -0.694 -7.462 7.614 1.00 93.19 598 MET A N 1
ATOM 4642 C CA . MET A 1 598 ? -1.444 -7.491 6.345 1.00 93.19 598 MET A CA 1
ATOM 4643 C C . MET A 1 598 ? -1.342 -6.201 5.508 1.00 93.19 598 MET A C 1
ATOM 4645 O O . MET A 1 598 ? -2.007 -6.090 4.477 1.00 93.19 598 MET A O 1
ATOM 4649 N N . GLY A 1 599 ? -0.523 -5.232 5.932 1.00 92.69 599 GLY A N 1
ATOM 4650 C CA . GLY A 1 599 ? -0.271 -3.934 5.287 1.00 92.69 599 GLY A CA 1
ATOM 4651 C C . GLY A 1 599 ? -0.067 -4.055 3.786 1.00 92.69 599 GLY A C 1
ATOM 4652 O O . GLY A 1 599 ? -0.831 -3.490 3.009 1.00 92.69 599 GLY A O 1
ATOM 4653 N N . GLU A 1 600 ? 0.910 -4.874 3.405 1.00 94.19 600 GLU A N 1
ATOM 4654 C CA . GLU A 1 600 ? 1.256 -5.190 2.016 1.00 94.19 600 GLU A CA 1
ATOM 4655 C C . GLU A 1 600 ? 0.064 -5.744 1.217 1.00 94.19 600 GLU A C 1
ATOM 4657 O O . GLU A 1 600 ? -0.167 -5.369 0.066 1.00 94.19 600 GLU A O 1
ATOM 4662 N N . GLY A 1 601 ? -0.742 -6.607 1.842 1.00 97.31 601 GLY A N 1
ATOM 4663 C CA . GLY A 1 601 ? -1.896 -7.240 1.206 1.00 97.31 601 GLY A CA 1
ATOM 4664 C C . GLY A 1 601 ? -3.079 -6.298 0.996 1.00 97.31 601 GLY A C 1
ATOM 4665 O O . GLY A 1 601 ? -3.735 -6.365 -0.046 1.00 97.31 601 GLY A O 1
ATOM 4666 N N . TRP A 1 602 ? -3.356 -5.395 1.947 1.00 98.00 602 TRP A N 1
ATOM 4667 C CA . TRP A 1 602 ? -4.364 -4.347 1.742 1.00 98.00 602 TRP A CA 1
ATOM 4668 C C . TRP A 1 602 ? -3.940 -3.390 0.628 1.00 98.00 602 TRP A C 1
ATOM 4670 O O . TRP A 1 602 ? -4.757 -3.072 -0.236 1.00 98.00 602 TRP A O 1
ATOM 4680 N N . SER A 1 603 ? -2.672 -2.977 0.618 1.00 98.06 603 SER A N 1
ATOM 4681 C CA . SER A 1 603 ? -2.108 -2.092 -0.402 1.00 98.06 603 SER A CA 1
ATOM 4682 C C . SER A 1 603 ? -2.194 -2.695 -1.809 1.00 98.06 603 SER A C 1
ATOM 4684 O O . SER A 1 603 ? -2.693 -2.042 -2.729 1.00 98.06 603 SER A O 1
ATOM 4686 N N . ASP A 1 604 ? -1.816 -3.968 -1.977 1.00 98.38 604 ASP A N 1
ATOM 4687 C CA . ASP A 1 604 ? -1.986 -4.690 -3.244 1.00 98.38 604 ASP A CA 1
ATOM 4688 C C . ASP A 1 604 ? -3.458 -4.804 -3.647 1.00 98.38 604 ASP A C 1
ATOM 4690 O O . ASP A 1 604 ? -3.807 -4.529 -4.796 1.00 98.38 604 ASP A O 1
ATOM 4694 N N . PHE A 1 605 ? -4.345 -5.157 -2.712 1.00 98.69 605 PHE A N 1
ATOM 4695 C CA . PHE A 1 605 ? -5.777 -5.244 -2.990 1.00 98.69 605 PHE A CA 1
ATOM 4696 C C . PHE A 1 605 ? -6.338 -3.913 -3.511 1.00 98.69 605 PHE A C 1
ATOM 4698 O O . PHE A 1 605 ? -7.060 -3.895 -4.510 1.00 98.69 605 PHE A O 1
ATOM 4705 N N . PHE A 1 606 ? -5.977 -2.787 -2.894 1.00 98.69 606 PHE A N 1
ATOM 4706 C CA . PHE A 1 606 ? -6.402 -1.469 -3.357 1.00 98.69 606 PHE A CA 1
ATOM 4707 C C . PHE A 1 606 ? -5.880 -1.143 -4.757 1.00 98.69 606 PHE A C 1
ATOM 4709 O O . PHE A 1 606 ? -6.655 -0.695 -5.609 1.00 98.69 606 PHE A O 1
ATOM 4716 N N . ALA A 1 607 ? -4.605 -1.420 -5.030 1.00 98.25 607 ALA A N 1
ATOM 4717 C CA . ALA A 1 607 ? -4.023 -1.225 -6.351 1.00 98.25 607 ALA A CA 1
ATOM 4718 C C . ALA A 1 607 ? -4.728 -2.076 -7.419 1.00 98.25 607 ALA A C 1
ATOM 4720 O O . ALA A 1 607 ? -5.113 -1.553 -8.468 1.00 98.25 607 ALA A O 1
ATOM 4721 N N . LEU A 1 608 ? -4.992 -3.356 -7.138 1.00 97.62 608 LEU A N 1
ATOM 4722 C CA . LEU A 1 608 ? -5.719 -4.258 -8.037 1.00 97.62 608 LEU A CA 1
ATOM 4723 C C . LEU A 1 608 ? -7.140 -3.768 -8.336 1.00 97.62 608 LEU A C 1
ATOM 4725 O O . LEU A 1 608 ? -7.581 -3.824 -9.489 1.00 97.62 608 LEU A O 1
ATOM 4729 N N . MET A 1 609 ? -7.851 -3.289 -7.310 1.00 97.69 609 MET A N 1
ATOM 4730 C CA . MET A 1 609 ? -9.224 -2.793 -7.425 1.00 97.69 609 MET A CA 1
ATOM 4731 C C . MET A 1 609 ? -9.311 -1.523 -8.272 1.00 97.69 609 MET A C 1
ATOM 4733 O O . MET A 1 609 ? -10.208 -1.416 -9.109 1.00 97.69 609 MET A O 1
ATOM 4737 N N . LEU A 1 610 ? -8.386 -0.578 -8.087 1.00 97.44 610 LEU A N 1
ATOM 4738 C CA . LEU A 1 610 ? -8.436 0.733 -8.743 1.00 97.44 610 LEU A CA 1
ATOM 4739 C C . LEU A 1 610 ? -7.784 0.752 -10.134 1.00 97.44 610 LEU A C 1
ATOM 4741 O O . LEU A 1 610 ? -8.058 1.654 -10.924 1.00 97.44 610 LEU A O 1
ATOM 4745 N N . THR A 1 611 ? -6.999 -0.272 -10.476 1.00 96.50 611 THR A N 1
ATOM 4746 C CA . THR A 1 611 ? -6.407 -0.465 -11.816 1.00 96.50 611 THR A CA 1
ATOM 4747 C C . THR A 1 611 ? -7.111 -1.548 -12.645 1.00 96.50 611 THR A C 1
ATOM 4749 O O . THR A 1 611 ? -6.598 -2.029 -13.660 1.00 96.50 611 THR A O 1
ATOM 4752 N N . ASN A 1 612 ? -8.299 -1.984 -12.217 1.00 89.19 612 ASN A N 1
ATOM 4753 C CA . ASN A 1 612 ? -9.023 -3.077 -12.857 1.00 89.19 612 ASN A CA 1
ATOM 4754 C C . ASN A 1 612 ? -9.606 -2.650 -14.218 1.00 89.19 612 ASN A C 1
ATOM 4756 O O . ASN A 1 612 ? -10.367 -1.686 -14.301 1.00 89.19 612 ASN A O 1
ATOM 4760 N N . GLN A 1 613 ? -9.257 -3.351 -15.302 1.00 89.50 613 GLN A N 1
ATOM 4761 C CA . GLN A 1 613 ? -9.609 -2.914 -16.659 1.00 89.50 613 GLN A CA 1
ATOM 4762 C C . GLN A 1 613 ? -11.039 -3.315 -17.056 1.00 89.50 613 GLN A C 1
ATOM 4764 O O . GLN A 1 613 ? -11.494 -4.410 -16.711 1.00 89.50 613 GLN A O 1
ATOM 4769 N N . PRO A 1 614 ? -11.743 -2.504 -17.870 1.00 87.75 614 PRO 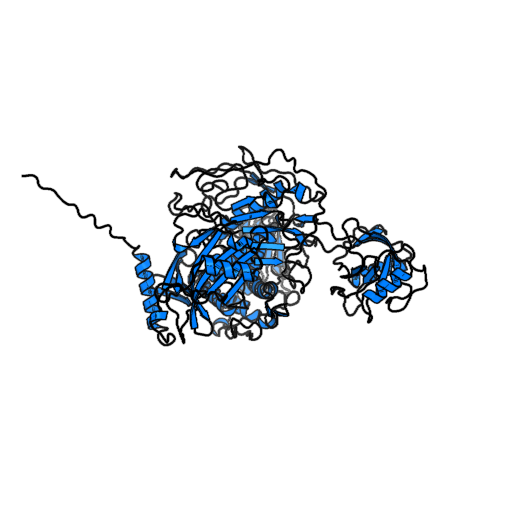A N 1
ATOM 4770 C CA . PRO A 1 614 ? -13.048 -2.877 -18.409 1.00 87.75 614 PRO A CA 1
ATOM 4771 C C . PRO A 1 614 ? -13.041 -4.273 -19.057 1.00 87.75 614 PRO A C 1
ATOM 4773 O O . PRO A 1 614 ? -12.186 -4.587 -19.882 1.00 87.75 614 PRO A O 1
ATOM 4776 N N . GLY A 1 615 ? -14.012 -5.114 -18.687 1.00 79.56 615 GLY A N 1
ATOM 4777 C CA . GLY A 1 615 ? -14.154 -6.479 -19.211 1.00 79.56 615 GLY A CA 1
ATOM 4778 C C . GLY A 1 615 ? -13.321 -7.551 -18.495 1.00 79.56 615 GLY A C 1
ATOM 4779 O O . GLY A 1 615 ? -13.438 -8.728 -18.839 1.00 79.56 615 GLY A O 1
ATOM 4780 N N . ASN A 1 616 ? -12.511 -7.185 -17.495 1.00 85.12 616 ASN A N 1
ATOM 4781 C CA . ASN A 1 616 ? -11.839 -8.163 -16.638 1.00 85.12 616 ASN A CA 1
ATOM 4782 C C . ASN A 1 616 ? -12.863 -9.010 -15.869 1.00 85.12 616 ASN A C 1
ATOM 4784 O O . ASN A 1 616 ? -13.949 -8.553 -15.511 1.00 85.12 616 ASN A O 1
ATOM 4788 N N . ASN A 1 617 ? -12.512 -10.271 -15.638 1.00 89.88 617 ASN A N 1
ATOM 4789 C CA . ASN A 1 617 ? -13.330 -11.236 -14.914 1.00 89.88 617 ASN A CA 1
ATOM 4790 C C . ASN A 1 617 ? -12.423 -12.201 -14.125 1.00 89.88 617 ASN A C 1
ATOM 4792 O O . ASN A 1 617 ? -11.203 -12.163 -14.283 1.00 89.88 617 ASN A O 1
ATOM 4796 N N . ALA A 1 618 ? -13.018 -13.079 -13.314 1.00 91.81 618 ALA A N 1
ATOM 4797 C CA . ALA A 1 618 ? -12.298 -13.990 -12.421 1.00 91.81 618 ALA A CA 1
ATOM 4798 C C . ALA A 1 618 ? -11.277 -14.914 -13.115 1.00 91.81 618 ALA A C 1
ATOM 4800 O O . ALA A 1 618 ? -10.353 -15.385 -12.461 1.00 91.81 618 ALA A O 1
ATOM 4801 N N . SER A 1 619 ? -11.402 -15.163 -14.425 1.00 90.31 619 SER A N 1
ATOM 4802 C CA . SER A 1 619 ? -10.438 -15.980 -15.173 1.00 90.31 619 SER A CA 1
ATOM 4803 C C . SER A 1 619 ? -9.197 -15.207 -15.627 1.00 90.31 619 SER A C 1
ATOM 4805 O O . SER A 1 619 ? -8.320 -15.798 -16.251 1.00 90.31 619 SER A O 1
ATOM 4807 N N . VAL A 1 620 ? -9.134 -13.888 -15.409 1.00 91.06 620 VAL A N 1
ATOM 4808 C CA . VAL A 1 620 ? -8.005 -13.041 -15.817 1.00 91.06 620 VAL A CA 1
ATOM 4809 C C . VAL A 1 620 ? -7.045 -12.893 -14.631 1.00 91.06 620 VAL A C 1
ATOM 4811 O O . VAL A 1 620 ? -7.343 -12.135 -13.706 1.00 91.06 620 VAL A O 1
ATOM 4814 N N . PRO A 1 621 ? -5.895 -13.593 -14.624 1.00 94.81 621 PRO A N 1
ATOM 4815 C CA . PRO A 1 621 ? -4.917 -13.468 -13.551 1.00 94.81 621 PRO A CA 1
ATOM 4816 C C . PRO A 1 621 ? -4.205 -12.111 -13.624 1.00 94.81 621 PRO A C 1
ATOM 4818 O O . PRO A 1 621 ? -3.868 -11.641 -14.714 1.00 94.81 621 PRO A O 1
ATOM 4821 N N . ARG A 1 622 ? -3.940 -11.495 -12.468 1.00 95.00 622 ARG A N 1
ATOM 4822 C CA . ARG A 1 622 ? -3.327 -10.159 -12.372 1.00 95.00 622 ARG A CA 1
ATOM 4823 C C . ARG A 1 622 ? -1.964 -10.211 -11.683 1.00 95.00 622 ARG A C 1
ATOM 4825 O O . ARG A 1 622 ? -1.855 -10.722 -10.575 1.00 95.00 622 ARG A O 1
ATOM 4832 N N . GLY A 1 623 ? -0.936 -9.696 -12.352 1.00 93.81 623 GLY A N 1
ATOM 4833 C CA . GLY A 1 623 ? 0.348 -9.376 -11.721 1.00 93.81 623 GLY A CA 1
ATOM 4834 C C . GLY A 1 623 ? 0.334 -7.976 -11.102 1.00 93.81 623 GLY A C 1
ATOM 4835 O O . GLY A 1 623 ? -0.624 -7.231 -11.300 1.00 93.81 623 GLY A O 1
ATOM 4836 N N . MET A 1 624 ? 1.407 -7.627 -10.391 1.00 91.56 624 MET A N 1
ATOM 4837 C CA . MET A 1 624 ? 1.631 -6.302 -9.793 1.00 91.56 624 MET A CA 1
ATOM 4838 C C . MET A 1 624 ? 2.996 -5.753 -10.216 1.00 91.56 624 MET A C 1
ATOM 4840 O O . MET A 1 624 ? 3.989 -6.472 -10.127 1.00 91.56 624 MET A O 1
ATOM 4844 N N . GLY A 1 625 ? 3.069 -4.501 -10.673 1.00 90.25 625 GLY A N 1
ATOM 4845 C CA . GLY A 1 625 ? 4.342 -3.872 -11.058 1.00 90.25 625 GLY A CA 1
ATOM 4846 C C . GLY A 1 625 ? 4.965 -4.474 -12.324 1.00 90.25 625 GLY A C 1
ATOM 4847 O O . GLY A 1 625 ? 6.184 -4.560 -12.456 1.00 90.25 625 GLY A O 1
ATOM 4848 N N . SER A 1 626 ? 4.139 -4.927 -13.272 1.00 89.06 626 SER A N 1
ATOM 4849 C CA . SER A 1 626 ? 4.635 -5.478 -14.546 1.00 89.06 626 SER A CA 1
ATOM 4850 C C . SER A 1 626 ? 5.372 -4.428 -15.387 1.00 89.06 626 SER A C 1
ATOM 4852 O O . SER A 1 626 ? 6.353 -4.743 -16.061 1.00 89.06 626 SER A O 1
ATOM 4854 N N . TYR A 1 627 ? 4.940 -3.164 -15.316 1.00 90.25 627 TYR A N 1
ATOM 4855 C CA . TYR A 1 627 ? 5.572 -2.068 -16.042 1.00 90.25 627 TYR A CA 1
ATOM 4856 C C . TYR A 1 627 ? 6.979 -1.793 -15.538 1.00 90.25 627 TYR A C 1
ATOM 4858 O O . TYR A 1 627 ? 7.892 -1.782 -16.354 1.00 90.25 627 TYR A O 1
ATOM 4866 N N . VAL A 1 628 ? 7.167 -1.632 -14.225 1.00 86.31 628 VAL A N 1
ATOM 4867 C CA . VAL A 1 628 ? 8.475 -1.323 -13.622 1.00 86.31 628 VAL A CA 1
ATOM 4868 C C . VAL A 1 628 ? 9.524 -2.430 -13.816 1.00 86.31 628 VAL A C 1
ATOM 4870 O O . VAL A 1 628 ? 10.722 -2.164 -13.736 1.00 86.31 628 VAL A O 1
ATOM 4873 N N . LEU A 1 629 ? 9.093 -3.646 -14.173 1.00 80.88 629 LEU A N 1
ATOM 4874 C CA . LEU A 1 629 ? 9.961 -4.759 -14.575 1.00 80.88 629 LEU A CA 1
ATOM 4875 C C . LEU A 1 629 ? 10.195 -4.872 -16.102 1.00 80.88 629 LEU A C 1
ATOM 4877 O O . LEU A 1 629 ? 10.921 -5.762 -16.553 1.00 80.88 629 LEU A O 1
ATOM 4881 N N . ASP A 1 630 ? 9.618 -3.981 -16.918 1.00 79.94 630 ASP A N 1
ATOM 4882 C CA . ASP A 1 630 ? 9.544 -4.088 -18.390 1.00 79.94 630 ASP A CA 1
ATOM 4883 C C . ASP A 1 630 ? 9.002 -5.461 -18.848 1.00 79.94 630 ASP A C 1
ATOM 4885 O O . ASP A 1 630 ? 9.539 -6.093 -19.772 1.00 79.94 630 ASP A O 1
ATOM 4889 N N . GLU A 1 631 ? 7.962 -5.949 -18.166 1.00 82.44 631 GLU A N 1
ATOM 4890 C CA . GLU A 1 631 ? 7.175 -7.116 -18.562 1.00 82.44 631 GLU A CA 1
ATOM 4891 C C . GLU A 1 631 ? 5.984 -6.707 -19.447 1.00 82.44 631 GLU A C 1
ATOM 4893 O O . GLU A 1 631 ? 5.571 -5.548 -19.516 1.00 82.44 631 GLU A O 1
ATOM 4898 N N . SER A 1 632 ? 5.396 -7.683 -20.147 1.00 86.12 632 SER A N 1
ATOM 4899 C CA . SER A 1 632 ? 4.081 -7.485 -20.774 1.00 86.12 632 SER A CA 1
ATOM 4900 C C . SER A 1 632 ? 3.016 -7.164 -19.718 1.00 86.12 632 SER A C 1
ATOM 4902 O O . SER A 1 632 ? 3.153 -7.582 -18.571 1.00 86.12 632 SER A O 1
ATOM 4904 N N . THR A 1 633 ? 1.890 -6.576 -20.121 1.00 89.75 633 THR A N 1
ATOM 4905 C CA . THR A 1 633 ? 0.741 -6.299 -19.232 1.00 89.75 633 THR A CA 1
ATOM 4906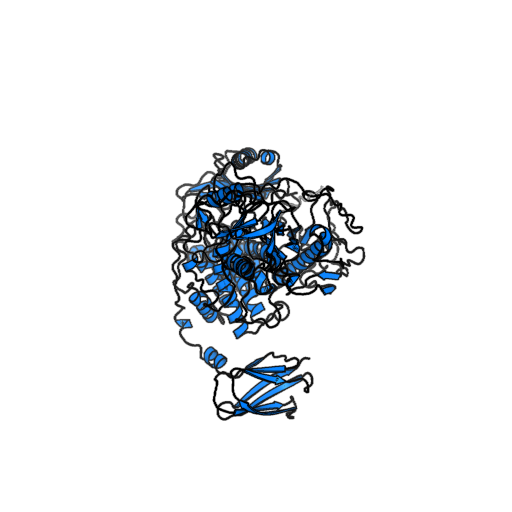 C C . THR A 1 633 ? 0.127 -7.545 -18.572 1.00 89.75 633 THR A C 1
ATOM 4908 O O . THR A 1 633 ? -0.642 -7.430 -17.625 1.00 89.75 633 THR A O 1
ATOM 4911 N N . THR A 1 634 ? 0.461 -8.748 -19.054 1.00 89.56 634 THR A N 1
ATOM 4912 C CA . THR A 1 634 ? 0.055 -10.046 -18.479 1.00 89.56 634 THR A CA 1
ATOM 4913 C C . THR A 1 634 ? 1.161 -10.735 -17.666 1.00 89.56 634 THR A C 1
ATOM 4915 O O . THR A 1 634 ? 1.039 -11.923 -17.328 1.00 89.56 634 THR A O 1
ATOM 4918 N N . GLY A 1 635 ? 2.260 -10.015 -17.421 1.00 87.31 635 GLY A N 1
ATOM 4919 C CA . GLY A 1 635 ? 3.428 -10.460 -16.669 1.00 87.31 635 GLY A CA 1
ATOM 4920 C C . GLY A 1 635 ? 3.093 -10.866 -15.235 1.00 87.31 635 GLY A C 1
ATOM 4921 O O . GLY A 1 635 ? 2.011 -10.568 -14.723 1.00 87.31 635 GLY A O 1
ATOM 4922 N N . LYS A 1 636 ? 4.009 -11.602 -14.603 1.00 88.75 636 LYS A N 1
ATOM 4923 C CA . LYS A 1 636 ? 3.853 -12.023 -13.206 1.00 88.75 636 LYS A CA 1
ATOM 4924 C C . LYS A 1 636 ? 3.967 -10.814 -12.279 1.00 88.75 636 LYS A C 1
ATOM 4926 O O . LYS A 1 636 ? 3.214 -10.712 -11.313 1.00 88.75 636 LYS A O 1
ATOM 4931 N N . GLY A 1 637 ? 4.869 -9.893 -12.609 1.00 88.31 637 GLY A N 1
ATOM 4932 C CA . GLY A 1 637 ? 5.208 -8.784 -11.743 1.00 88.31 637 GLY A CA 1
ATOM 4933 C C . GLY A 1 637 ? 6.052 -9.211 -10.538 1.00 88.31 637 GLY A C 1
ATOM 4934 O O . GLY A 1 637 ? 6.730 -10.241 -10.552 1.00 88.31 637 GLY A O 1
ATOM 4935 N N . ILE A 1 638 ? 5.988 -8.404 -9.485 1.00 83.19 638 ILE A N 1
ATOM 4936 C CA . ILE A 1 638 ? 6.883 -8.435 -8.318 1.00 83.19 638 ILE A CA 1
ATOM 4937 C C . ILE A 1 638 ? 6.466 -9.416 -7.209 1.00 83.19 638 ILE A C 1
ATOM 4939 O O . ILE A 1 638 ? 7.171 -9.535 -6.213 1.00 83.19 638 ILE A O 1
ATOM 4943 N N . ARG A 1 639 ? 5.326 -10.105 -7.345 1.00 90.88 639 ARG A N 1
ATOM 4944 C CA . ARG A 1 639 ? 4.809 -11.037 -6.325 1.00 90.88 639 ARG A CA 1
ATOM 4945 C C . ARG A 1 639 ? 5.132 -12.499 -6.657 1.00 90.88 639 ARG A C 1
ATOM 4947 O O . ARG A 1 639 ? 5.649 -12.806 -7.739 1.00 90.88 639 ARG A O 1
ATOM 4954 N N . LEU A 1 640 ? 4.839 -13.397 -5.712 1.00 88.31 640 LEU A N 1
ATOM 4955 C CA . LEU A 1 640 ? 5.153 -14.829 -5.802 1.00 88.31 640 LEU A CA 1
ATOM 4956 C C . LEU A 1 640 ? 4.557 -15.460 -7.065 1.00 88.31 640 LEU A C 1
ATOM 4958 O O . LEU A 1 640 ? 5.286 -16.027 -7.881 1.00 88.31 640 LEU A O 1
ATOM 4962 N N . VAL A 1 641 ? 3.255 -15.260 -7.270 1.00 92.19 641 VAL A N 1
ATOM 4963 C CA . VAL A 1 641 ? 2.509 -15.617 -8.484 1.00 92.19 641 VAL A CA 1
ATOM 4964 C C . VAL A 1 641 ? 1.463 -14.538 -8.790 1.00 92.19 641 VAL A C 1
ATOM 4966 O O . VAL A 1 641 ? 1.356 -13.536 -8.084 1.00 92.19 641 VAL A O 1
ATOM 4969 N N . LYS A 1 642 ? 0.691 -14.702 -9.869 1.00 97.06 642 LYS A N 1
ATOM 4970 C CA . LYS A 1 642 ? -0.396 -13.767 -10.201 1.00 97.06 642 LYS A CA 1
ATOM 4971 C C . LYS A 1 642 ? -1.591 -13.964 -9.265 1.00 97.06 642 LYS A C 1
ATOM 4973 O O . LYS A 1 642 ? -1.963 -15.092 -8.957 1.00 97.06 642 LYS A O 1
ATOM 4978 N N . TYR A 1 643 ? -2.264 -12.884 -8.894 1.00 98.50 643 TYR A N 1
ATOM 4979 C CA . TYR A 1 643 ? -3.537 -12.927 -8.181 1.00 98.50 643 TYR A CA 1
ATOM 4980 C C . TYR A 1 643 ? -4.622 -13.574 -9.051 1.00 98.50 643 TYR A C 1
ATOM 4982 O O . TYR A 1 643 ? -4.946 -13.080 -10.139 1.00 98.50 643 TYR A O 1
ATOM 4990 N N . SER A 1 644 ? -5.186 -14.691 -8.584 1.00 97.94 644 SER A N 1
ATOM 4991 C CA . SER A 1 644 ? -6.230 -15.434 -9.290 1.00 97.94 644 SER A CA 1
ATOM 4992 C C . SER A 1 644 ? -7.032 -16.338 -8.341 1.00 97.94 644 SER A C 1
ATOM 4994 O O . SER A 1 644 ? -6.421 -17.007 -7.508 1.00 97.94 644 SER A O 1
ATOM 4996 N N . PRO A 1 645 ? -8.367 -16.439 -8.510 1.00 96.69 645 PRO A N 1
ATOM 4997 C CA . PRO A 1 645 ? -9.187 -17.460 -7.847 1.00 96.69 645 PRO A CA 1
ATOM 4998 C C . PRO A 1 645 ? -8.947 -18.898 -8.319 1.00 96.69 645 PRO A C 1
ATOM 5000 O O . PRO A 1 645 ? -9.479 -19.831 -7.702 1.00 96.69 645 PRO A O 1
ATOM 5003 N N . ASP A 1 646 ? -8.214 -19.073 -9.423 1.00 97.50 646 ASP A N 1
ATOM 5004 C CA . ASP A 1 646 ? -7.825 -20.370 -9.971 1.00 97.50 646 ASP A CA 1
ATOM 5005 C C . ASP A 1 646 ? -6.586 -20.912 -9.245 1.00 97.50 646 ASP A C 1
ATOM 5007 O O . ASP A 1 646 ? -5.491 -20.355 -9.348 1.00 97.50 646 ASP A O 1
ATOM 5011 N N . PHE A 1 647 ? -6.763 -22.032 -8.544 1.00 96.75 647 PHE A N 1
ATOM 5012 C CA . PHE A 1 647 ? -5.703 -22.701 -7.789 1.00 96.75 647 PHE A CA 1
ATOM 5013 C C . PHE A 1 647 ? -4.615 -23.295 -8.691 1.00 96.75 647 PHE A C 1
ATOM 5015 O O . PHE A 1 647 ? -3.509 -23.519 -8.227 1.00 96.75 647 PHE A O 1
ATOM 5022 N N . ALA A 1 648 ? -4.867 -23.497 -9.988 1.00 96.12 648 ALA A N 1
ATOM 5023 C CA . ALA A 1 648 ? -3.800 -23.878 -10.915 1.00 96.12 648 ALA A CA 1
ATOM 5024 C C . ALA A 1 648 ? -2.807 -22.729 -11.188 1.00 96.12 648 ALA A C 1
ATOM 5026 O O . ALA A 1 648 ? -1.717 -22.969 -11.703 1.00 96.12 648 ALA A O 1
ATOM 5027 N N . ILE A 1 649 ? -3.194 -21.483 -10.888 1.00 95.69 649 ILE A N 1
ATOM 5028 C CA . ILE A 1 649 ? -2.365 -20.282 -11.064 1.00 95.69 649 ILE A CA 1
ATOM 5029 C C . ILE A 1 649 ? -1.837 -19.778 -9.719 1.00 95.69 649 ILE A C 1
ATOM 5031 O O . ILE A 1 649 ? -0.700 -19.316 -9.644 1.00 95.69 649 ILE A O 1
ATOM 5035 N N . ASN A 1 650 ? -2.677 -19.816 -8.686 1.00 98.00 650 ASN A N 1
ATOM 5036 C CA . ASN A 1 650 ? -2.349 -19.369 -7.341 1.00 98.00 650 ASN A CA 1
ATOM 5037 C C . ASN A 1 650 ? -3.036 -20.282 -6.326 1.00 98.00 650 ASN A C 1
ATOM 5039 O O . ASN A 1 650 ? -4.226 -20.119 -6.046 1.00 98.00 650 ASN A O 1
ATOM 5043 N N . ASP A 1 651 ? -2.275 -21.223 -5.784 1.00 97.62 651 ASP A N 1
ATOM 5044 C CA . ASP A 1 651 ? -2.679 -22.202 -4.778 1.00 97.62 651 ASP A CA 1
ATOM 5045 C C . ASP A 1 651 ? -2.354 -21.778 -3.342 1.00 97.62 651 ASP A C 1
ATOM 5047 O O . ASP A 1 651 ? -2.607 -22.560 -2.433 1.00 97.62 651 ASP A O 1
ATOM 5051 N N . TYR A 1 652 ? -1.880 -20.547 -3.114 1.00 98.31 652 TYR A N 1
ATOM 5052 C CA . TYR A 1 652 ? -1.528 -20.081 -1.774 1.00 98.31 652 TYR A CA 1
ATOM 5053 C C . TYR A 1 652 ? -2.746 -20.049 -0.842 1.00 98.31 652 TYR A C 1
ATOM 5055 O O . TYR A 1 652 ? -3.853 -19.616 -1.205 1.00 98.31 652 TYR A O 1
ATOM 5063 N N . THR A 1 653 ? -2.501 -20.482 0.385 1.00 98.56 653 THR A N 1
ATOM 5064 C CA . THR A 1 653 ? -3.438 -20.660 1.489 1.00 98.56 653 THR A CA 1
ATOM 5065 C C . THR A 1 653 ? -2.865 -20.072 2.781 1.00 98.56 653 THR A C 1
ATOM 5067 O O . THR A 1 653 ? -1.726 -19.611 2.821 1.00 98.56 653 THR A O 1
ATOM 5070 N N . TYR A 1 654 ? -3.667 -20.025 3.845 1.00 98.50 654 TYR A N 1
ATOM 5071 C CA . TYR A 1 654 ? -3.259 -19.454 5.127 1.00 98.50 654 TYR A CA 1
ATOM 5072 C C . TYR A 1 654 ? -2.041 -20.172 5.717 1.00 98.50 654 TYR A C 1
ATOM 5074 O O . TYR A 1 654 ? -1.176 -19.537 6.301 1.00 98.50 654 TYR A O 1
ATOM 5082 N N . GLY A 1 655 ? -1.933 -21.481 5.520 1.00 97.12 655 GLY A N 1
ATOM 5083 C CA . GLY A 1 655 ? -0.841 -22.299 6.034 1.00 97.12 655 GLY A CA 1
ATOM 5084 C C . GLY A 1 655 ? 0.499 -21.969 5.394 1.00 97.12 655 GLY A C 1
ATOM 5085 O O . GLY A 1 655 ? 1.524 -22.169 6.038 1.00 97.12 655 GLY A O 1
ATOM 5086 N N . ASP A 1 656 ? 0.500 -21.409 4.182 1.00 96.69 656 ASP A N 1
ATOM 5087 C CA . ASP A 1 656 ? 1.720 -20.999 3.486 1.00 96.69 656 ASP A CA 1
ATOM 5088 C C . ASP A 1 656 ? 2.388 -19.784 4.135 1.00 96.69 656 ASP A C 1
ATOM 5090 O O . ASP A 1 656 ? 3.555 -19.522 3.852 1.00 96.69 656 ASP A O 1
ATOM 5094 N N . THR A 1 657 ? 1.707 -19.065 5.041 1.00 96.12 657 THR A N 1
ATOM 5095 C CA . THR A 1 657 ? 2.386 -18.051 5.861 1.00 96.12 657 THR A CA 1
ATOM 5096 C C . THR A 1 657 ? 3.436 -18.684 6.770 1.00 96.12 657 THR A C 1
ATOM 5098 O O . THR A 1 657 ? 4.428 -18.030 7.089 1.00 96.12 657 THR A O 1
ATOM 5101 N N . ASN A 1 658 ? 3.260 -19.960 7.147 1.00 95.31 658 ASN A N 1
ATOM 5102 C CA . ASN A 1 658 ? 4.253 -20.691 7.923 1.00 95.31 658 ASN A CA 1
ATOM 5103 C C . ASN A 1 658 ? 5.584 -20.762 7.168 1.00 95.31 658 ASN A C 1
ATOM 5105 O O . ASN A 1 658 ? 5.669 -21.280 6.057 1.00 95.31 658 ASN A O 1
ATOM 5109 N N . GLY A 1 659 ? 6.652 -20.277 7.800 1.00 88.69 659 GLY A N 1
ATOM 5110 C CA . GLY A 1 659 ? 7.988 -20.251 7.208 1.00 88.69 659 GLY A CA 1
ATOM 5111 C C . GLY A 1 659 ? 8.282 -19.030 6.335 1.00 88.69 659 GLY A C 1
ATOM 5112 O O . GLY A 1 659 ? 9.380 -18.956 5.784 1.00 88.69 659 GLY A O 1
ATOM 5113 N N . MET A 1 660 ? 7.381 -18.042 6.250 1.00 91.50 660 MET A N 1
ATOM 5114 C CA . MET A 1 660 ? 7.643 -16.747 5.599 1.00 91.50 660 MET A CA 1
ATOM 5115 C C . MET A 1 660 ? 8.533 -15.832 6.466 1.00 91.50 660 MET A C 1
ATOM 5117 O O . MET A 1 660 ? 8.221 -14.677 6.761 1.00 91.50 660 MET A O 1
ATOM 5121 N N . GLU A 1 661 ? 9.683 -16.358 6.883 1.00 88.56 661 GLU A N 1
ATOM 5122 C CA . GLU A 1 661 ? 10.768 -15.642 7.546 1.00 88.56 661 GLU A CA 1
ATOM 5123 C C . GLU A 1 661 ? 12.129 -16.181 7.084 1.00 88.56 661 GLU A C 1
ATOM 5125 O O . GLU A 1 661 ? 12.290 -17.366 6.793 1.00 88.56 661 GLU A O 1
ATOM 5130 N N . ARG A 1 662 ? 13.147 -15.319 7.048 1.00 81.94 662 ARG A N 1
ATOM 5131 C CA . ARG A 1 662 ? 14.521 -15.691 6.669 1.00 81.94 662 ARG A CA 1
ATOM 5132 C C . ARG A 1 662 ? 15.535 -15.285 7.728 1.00 81.94 662 ARG A C 1
ATOM 5134 O O . ARG A 1 662 ? 15.259 -14.429 8.566 1.00 81.94 662 ARG A O 1
ATOM 5141 N N . ASP A 1 663 ? 16.723 -15.881 7.686 1.00 75.19 663 ASP A N 1
ATOM 5142 C CA . ASP A 1 663 ? 17.841 -15.444 8.526 1.00 75.19 663 ASP A CA 1
ATOM 5143 C C . ASP A 1 663 ? 18.368 -14.088 8.034 1.00 75.19 663 ASP A C 1
ATOM 5145 O O . ASP A 1 663 ? 18.794 -13.944 6.888 1.00 75.19 663 ASP A O 1
ATOM 5149 N N . GLY A 1 664 ? 18.317 -13.079 8.900 1.00 62.84 664 GLY A N 1
ATOM 5150 C CA . GLY A 1 664 ? 18.947 -11.775 8.719 1.00 62.84 664 GLY A CA 1
ATOM 5151 C C . GLY A 1 664 ? 20.183 -11.610 9.606 1.00 62.84 664 GLY A C 1
ATOM 5152 O O . GLY A 1 664 ? 20.480 -12.442 10.463 1.00 62.84 664 GLY A O 1
ATOM 5153 N N . LEU A 1 665 ? 20.902 -10.497 9.423 1.00 48.03 665 LEU A N 1
ATOM 5154 C CA . LEU A 1 665 ? 22.151 -10.202 10.146 1.00 48.03 665 LEU A CA 1
ATOM 5155 C C . LEU A 1 665 ? 21.978 -10.133 11.674 1.00 48.03 665 LEU A C 1
ATOM 5157 O O . LEU A 1 665 ? 22.911 -10.453 12.406 1.00 48.03 665 LEU A O 1
ATOM 5161 N N . PHE A 1 666 ? 20.787 -9.753 12.148 1.00 57.34 666 PHE A N 1
ATOM 5162 C CA . PHE A 1 666 ? 20.472 -9.563 13.570 1.00 57.34 666 PHE A CA 1
ATOM 5163 C C . PHE A 1 666 ? 19.352 -10.486 14.079 1.00 57.34 666 PHE A C 1
ATOM 5165 O O . PHE A 1 666 ? 18.764 -10.228 15.126 1.00 57.34 666 PHE A O 1
ATOM 5172 N N . GLY A 1 667 ? 19.049 -11.568 13.354 1.00 70.19 667 GLY A N 1
ATOM 5173 C CA . GLY A 1 667 ? 17.994 -12.522 13.706 1.00 70.19 667 GLY A CA 1
ATOM 5174 C C . GLY A 1 667 ? 17.034 -12.801 12.553 1.00 70.19 667 GLY A C 1
ATOM 5175 O O . GLY A 1 667 ? 17.311 -12.461 11.406 1.00 70.19 667 GLY A O 1
ATOM 5176 N N . LYS A 1 668 ? 15.901 -13.444 12.853 1.00 78.81 668 LYS A N 1
ATOM 5177 C CA . LYS A 1 668 ? 14.867 -13.751 11.854 1.00 78.81 668 LYS A CA 1
ATOM 5178 C C . LYS A 1 668 ? 14.183 -12.475 11.358 1.00 78.81 668 LYS A C 1
ATOM 5180 O O . LYS A 1 668 ? 13.788 -11.634 12.161 1.00 78.81 668 LYS A O 1
ATOM 5185 N N . VAL A 1 669 ? 14.008 -12.369 10.043 1.00 78.50 669 VAL A N 1
ATOM 5186 C CA . VAL A 1 669 ? 13.301 -11.277 9.364 1.00 78.50 669 VAL A CA 1
ATOM 5187 C C . VAL A 1 669 ? 12.046 -11.836 8.708 1.00 78.50 669 VAL A C 1
ATOM 5189 O O . VAL A 1 669 ? 12.134 -12.741 7.879 1.00 78.50 669 VAL A O 1
ATOM 5192 N N . THR A 1 670 ? 10.893 -11.286 9.074 1.00 84.31 670 THR A N 1
ATOM 5193 C CA . THR A 1 670 ? 9.588 -11.630 8.500 1.00 84.31 670 THR A CA 1
ATOM 5194 C C . THR A 1 670 ? 9.476 -11.137 7.053 1.00 84.31 670 THR A C 1
ATOM 5196 O O . THR A 1 670 ? 9.808 -9.988 6.761 1.00 84.31 670 THR A O 1
ATOM 5199 N N . LEU A 1 671 ? 8.979 -11.981 6.146 1.00 87.44 671 LEU A N 1
ATOM 5200 C CA . LEU A 1 671 ? 8.771 -11.657 4.731 1.00 87.44 671 LEU A CA 1
ATOM 5201 C C . LEU A 1 671 ? 7.378 -11.041 4.520 1.00 87.44 671 LEU A C 1
ATOM 5203 O O . LEU A 1 671 ? 6.457 -11.686 4.028 1.00 87.44 671 LEU A O 1
ATOM 5207 N N . VAL A 1 672 ? 7.215 -9.773 4.908 1.00 88.12 672 VAL A N 1
ATOM 5208 C CA . VAL A 1 672 ? 5.904 -9.088 4.915 1.00 88.12 672 VAL A CA 1
ATOM 5209 C C . VAL A 1 672 ? 5.201 -9.048 3.559 1.00 88.12 672 VAL A C 1
ATOM 5211 O O . VAL A 1 672 ? 3.982 -9.159 3.512 1.00 88.12 672 VAL A O 1
ATOM 5214 N N . HIS A 1 673 ? 5.949 -8.939 2.459 1.00 88.62 673 HIS A N 1
ATOM 5215 C CA . HIS A 1 673 ? 5.382 -8.933 1.108 1.00 88.62 673 HIS A CA 1
ATOM 5216 C C . HIS A 1 673 ? 4.749 -10.277 0.743 1.00 88.62 673 HIS A C 1
ATOM 5218 O O . HIS A 1 673 ? 3.689 -10.308 0.122 1.00 88.62 673 HIS A O 1
ATOM 5224 N N . ASP A 1 674 ? 5.379 -11.379 1.153 1.00 91.44 674 ASP A N 1
ATOM 5225 C CA . ASP A 1 674 ? 4.898 -12.734 0.882 1.00 91.44 674 ASP A CA 1
ATOM 5226 C C . ASP A 1 674 ? 3.658 -13.031 1.735 1.00 91.44 674 ASP A C 1
ATOM 5228 O O . ASP A 1 674 ? 2.654 -13.532 1.230 1.00 91.44 674 ASP A O 1
ATOM 5232 N N . ILE A 1 675 ? 3.675 -12.614 3.004 1.00 94.44 675 ILE A N 1
ATOM 5233 C CA . ILE A 1 675 ? 2.525 -12.731 3.914 1.00 94.44 675 ILE A CA 1
ATOM 5234 C C . ILE A 1 675 ? 1.363 -11.877 3.400 1.00 94.44 675 ILE A C 1
ATOM 5236 O O . ILE A 1 675 ? 0.239 -12.357 3.248 1.00 94.44 675 ILE A O 1
ATOM 5240 N N . GLY A 1 676 ? 1.630 -10.618 3.052 1.00 96.00 676 GLY A N 1
ATOM 5241 C CA . GLY A 1 676 ? 0.648 -9.724 2.453 1.00 96.00 676 GLY A CA 1
ATOM 5242 C C . GLY A 1 676 ? 0.070 -10.265 1.151 1.00 96.00 676 GLY A C 1
ATOM 5243 O O . GLY A 1 676 ? -1.131 -10.145 0.929 1.00 96.00 676 GLY A O 1
ATOM 5244 N N . PHE A 1 677 ? 0.877 -10.926 0.322 1.00 97.31 677 PHE A N 1
ATOM 5245 C CA . PHE A 1 677 ? 0.405 -11.579 -0.895 1.00 97.31 677 PHE A CA 1
ATOM 5246 C C . PHE A 1 677 ? -0.644 -12.669 -0.609 1.00 97.31 677 PHE A C 1
ATOM 5248 O O . PHE A 1 677 ? -1.651 -12.754 -1.323 1.00 97.31 677 PHE A O 1
ATOM 5255 N N . VAL A 1 678 ? -0.477 -13.461 0.458 1.00 98.56 678 VAL A N 1
ATOM 5256 C CA . VAL A 1 678 ? -1.490 -14.445 0.888 1.00 98.56 678 VAL A CA 1
ATOM 5257 C C . VAL A 1 678 ? -2.792 -13.737 1.286 1.00 98.56 678 VAL A C 1
ATOM 5259 O O . VAL A 1 678 ? -3.872 -14.125 0.834 1.00 98.56 678 VAL A O 1
ATOM 5262 N N . TRP A 1 679 ? -2.712 -12.646 2.055 1.00 98.75 679 TRP A N 1
ATOM 5263 C CA . TRP A 1 679 ? -3.890 -11.849 2.426 1.00 98.75 679 TRP A CA 1
ATOM 5264 C C . TRP A 1 679 ? -4.590 -11.224 1.213 1.00 98.75 679 TRP A C 1
ATOM 5266 O O . TRP A 1 679 ? -5.803 -11.369 1.033 1.00 98.75 679 TRP A O 1
ATOM 5276 N N . GLY A 1 680 ? -3.823 -10.573 0.335 1.00 98.56 680 GLY A N 1
ATOM 5277 C CA . GLY A 1 680 ? -4.310 -9.973 -0.904 1.00 98.56 680 GLY A CA 1
ATOM 5278 C C . GLY A 1 680 ? -4.973 -11.005 -1.818 1.00 98.56 680 GLY A C 1
ATOM 5279 O O . GLY A 1 680 ? -5.991 -10.709 -2.441 1.00 98.56 680 GLY A O 1
ATOM 5280 N N . THR A 1 681 ? -4.473 -12.246 -1.828 1.00 98.75 681 THR A N 1
ATOM 5281 C CA . THR A 1 681 ? -5.077 -13.373 -2.554 1.00 98.75 681 THR A CA 1
ATOM 5282 C C . THR A 1 681 ? -6.478 -13.698 -2.027 1.00 98.75 681 THR A C 1
ATOM 5284 O O . THR A 1 681 ? -7.412 -13.833 -2.820 1.00 98.75 681 THR A O 1
ATOM 5287 N N . MET A 1 682 ? -6.675 -13.748 -0.706 1.00 98.88 682 MET A N 1
ATOM 5288 C CA . MET A 1 682 ? -8.000 -13.977 -0.111 1.00 98.88 682 MET A CA 1
ATOM 5289 C C . MET A 1 682 ? -8.983 -12.842 -0.432 1.00 98.88 682 MET A C 1
ATOM 5291 O O . MET A 1 682 ? -10.139 -13.098 -0.778 1.00 98.88 682 MET A O 1
ATOM 5295 N N . LEU A 1 683 ? -8.530 -11.586 -0.362 1.00 98.81 683 LEU A N 1
ATOM 5296 C CA . LEU A 1 683 ? -9.360 -10.429 -0.709 1.00 98.81 683 LEU A CA 1
ATOM 5297 C C . LEU A 1 683 ? -9.682 -10.371 -2.208 1.00 98.81 683 LEU A C 1
ATOM 5299 O O . LEU A 1 683 ? -10.780 -9.962 -2.591 1.00 98.81 683 LEU A O 1
ATOM 5303 N N . TRP A 1 684 ? -8.764 -10.817 -3.067 1.00 98.56 684 TRP A N 1
ATOM 5304 C CA . TRP A 1 684 ? -8.997 -10.898 -4.505 1.00 98.56 684 TRP A CA 1
ATOM 5305 C C . TRP A 1 684 ? -10.047 -11.954 -4.864 1.00 98.56 684 TRP A C 1
ATOM 5307 O O . TRP A 1 684 ? -10.940 -11.674 -5.670 1.00 98.56 684 TRP A O 1
ATOM 5317 N N . ASP A 1 685 ? -10.011 -13.125 -4.219 1.00 98.69 685 ASP A N 1
ATOM 5318 C CA . ASP A 1 685 ? -11.086 -14.122 -4.311 1.00 98.69 685 ASP A CA 1
ATOM 5319 C C . ASP A 1 685 ? -12.421 -13.517 -3.842 1.00 98.69 685 ASP A C 1
ATOM 5321 O O . ASP A 1 685 ? -13.446 -13.673 -4.511 1.00 98.69 685 ASP A O 1
ATOM 5325 N N . LEU A 1 686 ? -12.409 -12.763 -2.735 1.00 98.75 686 LEU A N 1
ATOM 5326 C CA . LEU A 1 686 ? -13.611 -12.127 -2.189 1.00 98.75 686 LEU A CA 1
ATOM 5327 C C . LEU A 1 686 ? -14.204 -11.105 -3.158 1.00 98.75 686 LEU A C 1
ATOM 5329 O O . LEU A 1 686 ? -15.421 -11.083 -3.354 1.00 98.75 686 LEU A O 1
ATOM 5333 N N . ASN A 1 687 ? -13.365 -10.305 -3.816 1.00 98.38 687 ASN A N 1
ATOM 5334 C CA . ASN A 1 687 ? -13.813 -9.393 -4.862 1.00 98.38 687 ASN A CA 1
ATOM 5335 C C . ASN A 1 687 ? -14.588 -10.133 -5.956 1.00 98.38 687 ASN A C 1
ATOM 5337 O O . ASN A 1 687 ? -15.679 -9.701 -6.328 1.00 98.38 687 ASN A O 1
ATOM 5341 N N . TRP A 1 688 ? -14.079 -11.266 -6.441 1.00 97.69 688 TRP A N 1
ATOM 5342 C CA . TRP A 1 688 ? -14.752 -11.993 -7.513 1.00 97.69 688 TRP A CA 1
ATOM 5343 C C . TRP A 1 688 ? -16.074 -12.633 -7.084 1.00 97.69 688 TRP A C 1
ATOM 5345 O O . TRP A 1 688 ? -17.006 -12.657 -7.890 1.00 97.69 688 TRP A O 1
ATOM 5355 N N . GLU A 1 689 ? -16.216 -13.053 -5.827 1.00 98.12 689 GLU A N 1
ATOM 5356 C CA . GLU A 1 689 ? -17.502 -13.514 -5.285 1.00 98.12 689 GLU A CA 1
ATOM 5357 C C . GLU A 1 689 ? -18.526 -12.368 -5.188 1.00 98.12 689 GLU A C 1
ATOM 5359 O O . GLU A 1 689 ? -19.667 -12.499 -5.648 1.00 98.12 689 GLU A O 1
ATOM 5364 N N . TYR A 1 690 ? -18.112 -11.192 -4.705 1.00 97.69 690 TYR A N 1
ATOM 5365 C CA . TYR A 1 690 ? -18.964 -9.998 -4.712 1.00 97.69 690 TYR A CA 1
ATOM 5366 C C . TYR A 1 690 ? -19.347 -9.573 -6.132 1.00 97.69 690 TYR A C 1
ATOM 5368 O O . TYR A 1 690 ? -20.507 -9.240 -6.383 1.00 97.69 690 TYR A O 1
ATOM 5376 N N . VAL A 1 691 ? -18.408 -9.601 -7.079 1.00 94.19 691 VAL A N 1
ATOM 5377 C CA . VAL A 1 691 ? -18.663 -9.306 -8.496 1.00 94.19 691 VAL A CA 1
ATOM 5378 C C . VAL A 1 691 ? -19.639 -10.314 -9.101 1.00 94.19 691 VAL A C 1
ATOM 5380 O O . VAL A 1 691 ? -20.549 -9.913 -9.828 1.00 94.19 691 VAL A O 1
ATOM 5383 N N . ALA A 1 692 ? -19.510 -11.603 -8.785 1.00 90.56 692 ALA A N 1
ATOM 5384 C CA . ALA A 1 692 ? -20.435 -12.630 -9.257 1.00 90.56 692 ALA A CA 1
ATOM 5385 C C . ALA A 1 692 ? -21.865 -12.402 -8.741 1.00 90.56 692 ALA A C 1
ATOM 5387 O O . ALA A 1 692 ? -22.826 -12.653 -9.473 1.00 90.56 692 ALA A O 1
ATOM 5388 N N . LYS A 1 693 ? -22.012 -11.903 -7.507 1.00 92.50 693 LYS A N 1
ATOM 5389 C CA . LYS A 1 693 ? -23.313 -11.640 -6.877 1.00 92.50 693 LYS A CA 1
ATOM 5390 C C . LYS A 1 693 ? -23.938 -10.302 -7.283 1.00 92.50 693 LYS A C 1
ATOM 5392 O O . LYS A 1 693 ? -25.142 -10.241 -7.521 1.00 92.50 693 LYS A O 1
ATOM 5397 N N . TYR A 1 694 ? -23.144 -9.236 -7.360 1.00 90.00 694 TYR A N 1
ATOM 5398 C CA . TYR A 1 694 ? -23.629 -7.852 -7.471 1.00 90.00 694 TYR A CA 1
ATOM 5399 C C . TYR A 1 694 ? -23.167 -7.118 -8.741 1.00 90.00 694 TYR A C 1
ATOM 5401 O O . TYR A 1 694 ? -23.533 -5.963 -8.959 1.00 90.00 694 TYR A O 1
ATOM 5409 N N . GLY A 1 695 ? -22.395 -7.777 -9.604 1.00 86.50 695 GLY A N 1
ATOM 5410 C CA . GLY A 1 695 ? -21.923 -7.239 -10.879 1.00 86.50 695 GLY A CA 1
ATOM 5411 C C . GLY A 1 695 ? -20.573 -6.525 -10.794 1.00 86.50 695 GLY A C 1
ATOM 5412 O O . GLY A 1 695 ? -20.137 -6.076 -9.737 1.00 86.50 695 GLY A O 1
ATOM 5413 N N . TYR A 1 696 ? -19.908 -6.415 -11.941 1.00 88.12 696 TYR A N 1
ATOM 5414 C CA . TYR A 1 696 ? -18.583 -5.811 -12.075 1.00 88.12 696 TYR A CA 1
ATOM 5415 C C . TYR A 1 696 ? -18.656 -4.308 -12.371 1.00 88.12 696 TYR A C 1
ATOM 5417 O O . TYR A 1 696 ? -19.474 -3.873 -13.185 1.00 88.12 696 TYR A O 1
ATOM 5425 N N . ALA A 1 697 ? -17.749 -3.533 -11.779 1.00 88.62 697 ALA A N 1
ATOM 5426 C CA . ALA A 1 697 ? -17.403 -2.184 -12.216 1.00 88.62 697 ALA A CA 1
ATOM 5427 C C . ALA A 1 697 ? -15.877 -2.011 -12.198 1.00 88.62 697 ALA A C 1
ATOM 5429 O O . ALA A 1 697 ? -15.238 -2.316 -11.193 1.00 88.62 697 ALA A O 1
ATOM 5430 N N . SER A 1 698 ? -15.305 -1.522 -13.302 1.00 89.88 698 SER A N 1
ATOM 5431 C CA . SER A 1 698 ? -13.880 -1.161 -13.379 1.00 89.88 698 SER A CA 1
ATOM 5432 C C . SER A 1 698 ? -13.578 0.134 -12.625 1.00 89.88 698 SER A C 1
ATOM 5434 O O . SER A 1 698 ? -12.514 0.284 -12.045 1.00 89.88 698 SER A O 1
ATOM 5436 N N . ASP A 1 699 ? -14.534 1.068 -12.619 1.00 92.31 699 ASP A N 1
ATOM 5437 C CA . ASP A 1 699 ? -14.501 2.262 -11.779 1.00 92.31 699 ASP A CA 1
ATOM 5438 C C . ASP A 1 699 ? -15.502 2.086 -10.634 1.00 92.31 699 ASP A C 1
ATOM 5440 O O . ASP A 1 699 ? -16.722 2.198 -10.821 1.00 92.31 699 ASP A O 1
ATOM 5444 N N . VAL A 1 700 ? -14.970 1.809 -9.445 1.00 93.19 700 VAL A N 1
ATOM 5445 C CA . VAL A 1 700 ? -15.736 1.568 -8.215 1.00 93.19 700 VAL A CA 1
ATOM 5446 C C . VAL A 1 700 ? -16.598 2.763 -7.793 1.00 93.19 700 VAL A C 1
ATOM 5448 O O . VAL A 1 700 ? -17.573 2.578 -7.068 1.00 93.19 700 VAL A O 1
ATOM 5451 N N . THR A 1 701 ? -16.310 3.975 -8.277 1.00 91.69 701 THR A N 1
ATOM 5452 C CA . THR A 1 701 ? -17.068 5.188 -7.931 1.00 91.69 701 THR A CA 1
ATOM 5453 C C . THR A 1 701 ? -18.328 5.375 -8.780 1.00 91.69 701 THR A C 1
ATOM 5455 O O . THR A 1 701 ? -19.254 6.078 -8.377 1.00 91.69 701 THR A O 1
ATOM 5458 N N . THR A 1 702 ? -18.415 4.719 -9.943 1.00 87.62 702 THR A N 1
ATOM 5459 C CA . THR A 1 702 ? -19.529 4.917 -10.895 1.00 87.62 702 THR A CA 1
ATOM 5460 C C . THR A 1 702 ? -20.812 4.189 -10.509 1.00 87.62 702 THR A C 1
ATOM 5462 O O . THR A 1 702 ? -21.906 4.607 -10.894 1.00 87.62 702 THR A O 1
ATOM 5465 N N . ASN A 1 703 ? -20.695 3.089 -9.762 1.00 86.75 703 ASN A N 1
ATOM 5466 C CA . ASN A 1 703 ? -21.831 2.309 -9.296 1.00 86.75 703 ASN A CA 1
ATOM 5467 C C . ASN A 1 703 ? -21.568 1.764 -7.882 1.00 86.75 703 ASN A C 1
ATOM 5469 O O . ASN A 1 703 ? -21.006 0.668 -7.753 1.00 86.75 703 ASN A O 1
ATOM 5473 N N . PRO A 1 704 ? -22.045 2.451 -6.826 1.00 85.62 704 PRO A N 1
ATOM 5474 C CA . PRO A 1 704 ? -21.842 2.022 -5.440 1.00 85.62 704 PRO A CA 1
ATOM 5475 C C . PRO A 1 704 ? -22.543 0.694 -5.103 1.00 85.62 704 PRO A C 1
ATOM 5477 O O . PRO A 1 704 ? -22.263 0.082 -4.076 1.00 85.62 704 PRO A O 1
ATOM 5480 N N . ASN A 1 705 ? -23.455 0.221 -5.961 1.00 86.69 705 ASN A N 1
ATOM 5481 C CA . ASN A 1 705 ? -24.139 -1.059 -5.784 1.00 86.69 705 ASN A CA 1
ATOM 5482 C C . ASN A 1 705 ? -23.449 -2.232 -6.490 1.00 86.69 705 ASN A C 1
ATOM 5484 O O . ASN A 1 705 ? -23.890 -3.366 -6.303 1.00 86.69 705 ASN A O 1
ATOM 5488 N N . SER A 1 706 ? -22.410 -1.982 -7.291 1.00 92.81 706 SER A N 1
ATOM 5489 C CA . SER A 1 706 ? -21.619 -3.049 -7.910 1.00 92.81 706 SER A CA 1
ATOM 5490 C C . SER A 1 706 ? -20.900 -3.893 -6.855 1.00 92.81 706 SER A C 1
ATOM 5492 O O . SER A 1 706 ? -20.595 -3.416 -5.761 1.00 92.81 706 SER A O 1
ATOM 5494 N N . GLY A 1 707 ? -20.589 -5.142 -7.193 1.00 93.62 707 GLY A N 1
ATOM 5495 C CA . GLY A 1 707 ? -19.758 -6.018 -6.370 1.00 93.62 707 GLY A CA 1
ATOM 5496 C C . GLY A 1 707 ? -18.387 -5.420 -6.096 1.00 93.62 707 GLY A C 1
ATOM 5497 O O . GLY A 1 707 ? -17.967 -5.410 -4.943 1.00 93.62 707 GLY A O 1
ATOM 5498 N N . SER A 1 708 ? -17.762 -4.822 -7.116 1.00 93.38 708 SER A N 1
ATOM 5499 C CA . SER A 1 708 ? -16.473 -4.136 -6.980 1.00 93.38 708 SER A CA 1
ATOM 5500 C C . SER A 1 708 ? -16.512 -3.014 -5.929 1.00 93.38 708 SER A C 1
ATOM 5502 O O . SER A 1 708 ? -15.609 -2.893 -5.109 1.00 93.38 708 SER A O 1
ATOM 5504 N N . ALA A 1 709 ? -17.573 -2.201 -5.906 1.00 95.56 709 ALA A N 1
ATOM 5505 C CA . ALA A 1 709 ? -17.718 -1.149 -4.897 1.00 95.56 709 ALA A CA 1
ATOM 5506 C C . ALA A 1 709 ? -18.061 -1.719 -3.509 1.00 95.56 709 ALA A C 1
ATOM 5508 O O . ALA A 1 709 ? -17.523 -1.276 -2.497 1.00 95.56 709 ALA A O 1
ATOM 5509 N N . LYS A 1 710 ? -18.938 -2.726 -3.442 1.00 96.81 710 LYS A N 1
ATOM 5510 C CA . LYS A 1 710 ? -19.364 -3.338 -2.175 1.00 96.81 710 LYS A CA 1
ATOM 5511 C C . LYS A 1 710 ? -18.219 -4.021 -1.432 1.00 96.81 710 LYS A C 1
ATOM 5513 O O . LYS A 1 710 ? -18.110 -3.836 -0.223 1.00 96.81 710 LYS A O 1
ATOM 5518 N N . VAL A 1 711 ? -17.364 -4.764 -2.137 1.00 97.94 711 VAL A N 1
ATOM 5519 C CA . VAL A 1 711 ? -16.196 -5.399 -1.509 1.00 97.94 711 VAL A CA 1
ATOM 5520 C C . VAL A 1 711 ? -15.192 -4.352 -1.020 1.00 97.94 711 VAL A C 1
ATOM 5522 O O . VAL A 1 711 ? -14.658 -4.490 0.074 1.00 97.94 711 VAL A O 1
ATOM 5525 N N . LEU A 1 712 ? -14.987 -3.259 -1.766 1.00 97.94 712 LEU A N 1
ATOM 5526 C CA . LEU A 1 712 ? -14.114 -2.179 -1.308 1.00 97.94 712 LEU A CA 1
ATOM 5527 C C . LEU A 1 712 ? -14.666 -1.524 -0.033 1.00 97.94 712 LEU A C 1
ATOM 5529 O O . LEU A 1 712 ? -13.924 -1.355 0.929 1.00 97.94 712 LEU A O 1
ATOM 5533 N N . HIS A 1 713 ? -15.974 -1.241 0.021 1.00 96.00 713 HIS A N 1
ATOM 5534 C CA . HIS A 1 713 ? -16.629 -0.738 1.235 1.00 96.00 713 HIS A CA 1
ATOM 5535 C C . HIS A 1 713 ? -16.431 -1.669 2.433 1.00 96.00 713 HIS A C 1
ATOM 5537 O O . HIS A 1 713 ? -16.064 -1.201 3.507 1.00 96.00 713 HIS A O 1
ATOM 5543 N N . ILE A 1 714 ? -16.656 -2.976 2.262 1.00 97.50 714 ILE A N 1
ATOM 5544 C CA . ILE A 1 714 ? -16.597 -3.907 3.392 1.00 97.50 714 ILE A CA 1
ATOM 5545 C C . ILE A 1 714 ? -15.174 -4.113 3.914 1.00 97.50 714 ILE A C 1
ATOM 5547 O O . ILE A 1 714 ? -14.984 -4.284 5.115 1.00 97.50 714 ILE A O 1
ATOM 5551 N N . VAL A 1 715 ? -14.173 -4.046 3.032 1.00 98.19 715 VAL A N 1
ATOM 5552 C CA . VAL A 1 715 ? -12.755 -4.081 3.414 1.00 98.19 715 VAL A CA 1
ATOM 5553 C C . VAL A 1 715 ? -12.368 -2.811 4.176 1.00 98.19 715 VAL A C 1
ATOM 5555 O O . VAL A 1 715 ? -11.740 -2.906 5.230 1.00 98.19 715 VAL A O 1
ATOM 5558 N N . MET A 1 716 ? -12.798 -1.634 3.708 1.00 97.81 716 MET A N 1
ATOM 5559 C CA . MET A 1 716 ? -12.566 -0.354 4.396 1.00 97.81 716 MET A CA 1
ATOM 5560 C C . MET A 1 716 ? -13.231 -0.315 5.779 1.00 97.81 716 MET A C 1
ATOM 5562 O O . MET A 1 716 ? -12.619 0.109 6.759 1.00 97.81 716 MET A O 1
ATOM 5566 N N . ASP A 1 717 ? -14.461 -0.815 5.892 1.00 97.62 717 ASP A N 1
ATOM 5567 C CA . ASP A 1 717 ? -15.154 -0.944 7.175 1.00 97.62 717 ASP A CA 1
ATOM 5568 C C . ASP A 1 717 ? -14.487 -1.990 8.087 1.00 97.62 717 ASP A C 1
ATOM 5570 O O . ASP A 1 717 ? -14.395 -1.782 9.296 1.00 97.62 717 ASP A O 1
ATOM 5574 N N . GLY A 1 718 ? -13.964 -3.086 7.529 1.00 97.50 718 GLY A N 1
ATOM 5575 C CA . GLY A 1 718 ? -13.170 -4.073 8.265 1.00 97.50 718 GLY A CA 1
ATOM 5576 C C . GLY A 1 718 ? -11.928 -3.453 8.913 1.00 97.50 718 GLY A C 1
ATOM 5577 O O . GLY A 1 718 ? -11.707 -3.648 10.108 1.00 97.50 718 GLY A O 1
ATOM 5578 N N . LEU A 1 719 ? -11.180 -2.622 8.175 1.00 96.81 719 LEU A N 1
ATOM 5579 C CA . LEU A 1 719 ? -10.036 -1.861 8.704 1.00 96.81 719 LEU A CA 1
ATOM 5580 C C . LEU A 1 719 ? -10.435 -0.937 9.867 1.00 96.81 719 LEU A C 1
ATOM 5582 O O . LEU A 1 719 ? -9.731 -0.854 10.874 1.00 96.81 719 LEU A O 1
ATOM 5586 N N . LYS A 1 720 ? -11.598 -0.277 9.776 1.00 94.81 720 LYS A N 1
ATOM 5587 C CA . LYS A 1 720 ? -12.130 0.551 10.872 1.00 94.81 720 LYS A CA 1
ATOM 5588 C C . LYS A 1 720 ? -12.455 -0.264 12.121 1.00 94.81 720 LYS A C 1
ATOM 5590 O O . LYS A 1 720 ? -12.318 0.243 13.233 1.00 94.81 720 LYS A O 1
ATOM 5595 N N . LEU A 1 721 ? -12.914 -1.503 11.958 1.00 95.88 721 LEU A N 1
ATOM 5596 C CA . LEU A 1 721 ? -13.376 -2.337 13.067 1.00 95.88 721 LEU A CA 1
ATOM 5597 C C . LEU A 1 721 ? -12.283 -3.200 13.689 1.00 95.88 721 LEU A C 1
ATOM 5599 O O . LEU A 1 721 ? -12.388 -3.508 14.873 1.00 95.88 721 LEU A O 1
ATOM 5603 N N . GLN A 1 722 ? -11.256 -3.599 12.942 1.00 93.81 722 GLN A N 1
ATOM 5604 C CA . GLN A 1 722 ? -10.222 -4.489 13.462 1.00 93.81 722 GLN A CA 1
ATOM 5605 C C . GLN A 1 722 ? -9.426 -3.862 14.617 1.00 93.81 722 GLN A C 1
ATOM 5607 O O . GLN A 1 722 ? -9.424 -2.642 14.835 1.00 93.81 722 GLN A O 1
ATOM 5612 N N . GLN A 1 723 ? -8.778 -4.726 15.393 1.00 89.69 723 GLN A N 1
ATOM 5613 C CA . GLN A 1 723 ? -7.899 -4.317 16.483 1.00 89.69 723 GLN A CA 1
ATOM 5614 C C . GLN A 1 723 ? -6.528 -3.869 15.976 1.00 89.69 723 GLN A C 1
ATOM 5616 O O . GLN A 1 723 ? -6.182 -4.063 14.815 1.00 89.69 723 GLN A O 1
ATOM 5621 N N . CYS A 1 724 ? -5.745 -3.287 16.878 1.00 90.00 724 CYS A N 1
ATOM 5622 C CA . CYS A 1 724 ? -4.351 -2.947 16.642 1.00 90.00 724 CYS A CA 1
ATOM 5623 C C . CYS A 1 724 ? -3.488 -4.215 16.593 1.00 90.00 724 CYS A C 1
ATOM 5625 O O . CYS A 1 724 ? -3.624 -5.087 17.450 1.00 90.00 724 CYS A O 1
ATOM 5627 N N . ASN A 1 725 ? -2.597 -4.297 15.604 1.00 91.12 725 ASN A N 1
ATOM 5628 C CA . ASN A 1 725 ? -1.764 -5.460 15.285 1.00 91.12 725 ASN A CA 1
ATOM 5629 C C . ASN A 1 725 ? -2.590 -6.754 15.117 1.00 91.12 725 ASN A C 1
ATOM 5631 O O . ASN A 1 725 ? -2.345 -7.731 15.826 1.00 91.12 725 ASN A O 1
ATOM 5635 N N . PRO A 1 726 ? -3.590 -6.759 14.213 1.00 93.88 726 PRO A N 1
ATOM 5636 C CA . PRO A 1 726 ? -4.472 -7.903 14.018 1.00 93.88 726 PRO A CA 1
ATOM 5637 C C . PRO A 1 726 ? -3.729 -9.088 13.380 1.00 93.88 726 PRO A C 1
ATOM 5639 O O . PRO A 1 726 ? -2.764 -8.906 12.636 1.00 93.88 726 PRO A O 1
ATOM 5642 N N . SER A 1 727 ? -4.218 -10.296 13.646 1.00 95.62 727 SER A N 1
ATOM 5643 C CA . SER A 1 727 ? -3.951 -11.499 12.849 1.00 95.62 727 SER A CA 1
ATOM 5644 C C . SER A 1 727 ? -4.893 -11.581 11.641 1.00 95.62 727 SER A C 1
ATOM 5646 O O . SER A 1 727 ? -5.892 -10.851 11.575 1.00 95.62 727 SER A O 1
ATOM 5648 N N . PHE A 1 728 ? -4.660 -12.517 10.715 1.00 98.12 728 PHE A N 1
ATOM 5649 C CA . PHE A 1 728 ? -5.588 -12.759 9.598 1.00 98.12 728 PHE A CA 1
ATOM 5650 C C . PHE A 1 728 ? -6.989 -13.128 10.102 1.00 98.12 728 PHE A C 1
ATOM 5652 O O . PHE A 1 728 ? -8.004 -12.680 9.561 1.00 98.12 728 PHE A O 1
ATOM 5659 N N . VAL A 1 729 ? -7.049 -13.916 11.180 1.00 97.81 729 VAL A N 1
ATOM 5660 C CA . VAL A 1 729 ? -8.295 -14.319 11.842 1.00 97.81 729 VAL A CA 1
ATOM 5661 C C . VAL A 1 729 ? -9.065 -13.096 12.345 1.00 97.81 729 VAL A C 1
ATOM 5663 O O . VAL A 1 729 ? -10.278 -13.004 12.125 1.00 97.81 729 VAL A O 1
ATOM 5666 N N . ASP A 1 730 ? -8.379 -12.132 12.963 1.00 96.62 730 ASP A N 1
ATOM 5667 C CA . ASP A 1 730 ? -9.001 -10.899 13.456 1.00 96.62 730 ASP A CA 1
ATOM 5668 C C . ASP A 1 730 ? -9.539 -10.037 12.314 1.00 96.62 730 ASP A C 1
ATOM 5670 O O . ASP A 1 730 ? -10.680 -9.573 12.381 1.00 96.62 730 ASP A O 1
ATOM 5674 N N . ALA A 1 731 ? -8.761 -9.847 11.243 1.00 97.81 731 ALA A N 1
ATOM 5675 C CA . ALA A 1 731 ? -9.185 -9.041 10.099 1.00 97.81 731 ALA A CA 1
ATOM 5676 C C . ALA A 1 731 ? -10.371 -9.670 9.355 1.00 97.81 731 ALA A C 1
ATOM 5678 O O . ALA A 1 731 ? -11.338 -8.977 9.024 1.00 97.81 731 ALA A O 1
ATOM 5679 N N . ARG A 1 732 ? -10.377 -10.997 9.162 1.00 98.38 732 ARG A N 1
ATOM 5680 C CA . ARG A 1 732 ? -11.546 -11.725 8.640 1.00 98.38 732 ARG A CA 1
ATOM 5681 C C . ARG A 1 732 ? -12.776 -11.489 9.516 1.00 98.38 732 ARG A C 1
ATOM 5683 O O . ARG A 1 732 ? -13.861 -11.205 9.003 1.00 98.38 732 ARG A O 1
ATOM 5690 N N . ASN A 1 733 ? -12.624 -11.615 10.833 1.00 97.62 733 ASN A N 1
ATOM 5691 C CA . ASN A 1 733 ? -13.721 -11.406 11.775 1.00 97.62 733 ASN A CA 1
ATOM 5692 C C . ASN A 1 733 ? -14.233 -9.958 11.733 1.00 97.62 733 ASN A C 1
ATOM 5694 O O . ASN A 1 733 ? -15.445 -9.746 11.789 1.00 97.62 733 ASN A O 1
ATOM 5698 N N . ALA A 1 734 ? -13.348 -8.976 11.554 1.00 97.69 734 ALA A N 1
ATOM 5699 C CA . ALA A 1 734 ? -13.721 -7.576 11.387 1.00 97.69 734 ALA A CA 1
ATOM 5700 C C . ALA A 1 734 ? -14.511 -7.329 10.089 1.00 97.69 734 ALA A C 1
ATOM 5702 O O . ALA A 1 734 ? -15.518 -6.622 10.116 1.00 97.69 734 ALA A O 1
ATOM 5703 N N . ILE A 1 735 ? -14.136 -7.966 8.972 1.00 98.56 735 ILE A N 1
ATOM 5704 C CA . ILE A 1 735 ? -14.899 -7.914 7.709 1.00 98.56 735 ILE A CA 1
ATOM 5705 C C . ILE A 1 735 ? -16.293 -8.541 7.880 1.00 98.56 735 ILE A C 1
ATOM 5707 O O . ILE A 1 735 ? -17.296 -7.983 7.432 1.00 98.56 735 ILE A O 1
ATOM 5711 N N . LEU A 1 736 ? -16.394 -9.678 8.573 1.00 98.12 736 LEU A N 1
ATOM 5712 C CA . LEU A 1 736 ? -17.682 -10.307 8.894 1.00 98.12 736 LEU A CA 1
ATOM 5713 C C . LEU A 1 736 ? -18.545 -9.425 9.809 1.00 98.12 736 LEU A C 1
ATOM 5715 O O . LEU A 1 736 ? -19.763 -9.351 9.631 1.00 98.12 736 LEU A O 1
ATOM 5719 N N . ALA A 1 737 ? -17.930 -8.743 10.777 1.00 96.69 737 ALA A N 1
ATOM 5720 C CA . ALA A 1 737 ? -18.610 -7.790 11.646 1.00 96.69 737 ALA A CA 1
ATOM 5721 C C . ALA A 1 737 ? -19.111 -6.568 10.865 1.00 96.69 737 ALA A C 1
ATOM 5723 O O . ALA A 1 737 ? -20.230 -6.107 11.105 1.00 96.69 737 ALA A O 1
ATOM 5724 N N . ALA A 1 738 ? -18.334 -6.090 9.891 1.00 97.31 738 ALA A N 1
ATOM 5725 C CA . ALA A 1 738 ? -18.761 -5.043 8.977 1.00 97.31 738 ALA A CA 1
ATOM 5726 C C . ALA A 1 738 ? -19.980 -5.488 8.149 1.00 97.31 738 ALA A C 1
ATOM 5728 O O . ALA A 1 738 ? -20.956 -4.742 8.056 1.00 97.31 738 ALA A O 1
ATOM 5729 N N . ASP A 1 739 ? -20.011 -6.720 7.625 1.00 97.06 739 ASP A N 1
ATOM 5730 C CA . ASP A 1 739 ? -21.181 -7.233 6.882 1.00 97.06 739 ASP A CA 1
ATOM 5731 C C . ASP A 1 739 ? -22.417 -7.342 7.779 1.00 97.06 739 ASP A C 1
ATOM 5733 O O . ASP A 1 739 ? -23.509 -6.879 7.435 1.00 97.06 739 ASP A O 1
ATOM 5737 N N . MET A 1 740 ? -22.237 -7.860 8.994 1.00 94.75 740 MET A N 1
ATOM 5738 C CA . MET A 1 740 ? -23.302 -7.909 9.991 1.00 94.75 740 MET A CA 1
ATOM 5739 C C . MET A 1 740 ? -23.858 -6.512 10.296 1.00 94.75 740 MET A C 1
ATOM 5741 O O . MET A 1 740 ? -25.073 -6.319 10.363 1.00 94.75 740 MET A O 1
ATOM 5745 N N . ALA A 1 741 ? -22.986 -5.515 10.445 1.00 92.69 741 ALA A N 1
ATOM 5746 C CA . ALA A 1 741 ? -23.388 -4.150 10.745 1.00 92.69 741 ALA A CA 1
ATOM 5747 C C . ALA A 1 741 ? -24.097 -3.459 9.568 1.00 92.69 741 ALA A C 1
ATOM 5749 O O . ALA A 1 741 ? -25.030 -2.683 9.793 1.00 92.69 741 ALA A O 1
ATOM 5750 N N . THR A 1 742 ? -23.671 -3.705 8.333 1.00 90.06 742 THR A N 1
ATOM 5751 C CA . THR A 1 742 ? -24.134 -2.963 7.150 1.00 90.06 742 THR A CA 1
ATOM 5752 C C . THR A 1 742 ? -25.367 -3.594 6.501 1.00 90.06 742 THR A C 1
ATOM 5754 O O . THR A 1 742 ? -26.342 -2.882 6.209 1.00 90.06 742 THR A O 1
ATOM 5757 N N . THR A 1 743 ? -25.344 -4.917 6.310 1.00 88.62 743 THR A N 1
ATOM 5758 C CA . THR A 1 743 ? -26.351 -5.695 5.569 1.00 88.62 743 THR A CA 1
ATOM 5759 C C . THR A 1 743 ? -27.177 -6.630 6.454 1.00 88.62 743 THR A C 1
ATOM 5761 O O . THR A 1 743 ? -28.171 -7.184 5.987 1.00 88.62 743 THR A O 1
ATOM 5764 N N . GLY A 1 744 ? -26.804 -6.798 7.728 1.00 91.00 744 GLY A N 1
ATOM 5765 C CA . GLY A 1 744 ? -27.408 -7.799 8.610 1.00 91.00 744 GLY A CA 1
ATOM 5766 C C . GLY A 1 744 ? -26.875 -9.214 8.372 1.00 91.00 744 GLY A C 1
ATOM 5767 O O . GLY A 1 744 ? -27.553 -10.180 8.719 1.00 91.00 744 GLY A O 1
ATOM 5768 N N . GLY A 1 745 ? -25.689 -9.351 7.768 1.00 92.19 745 GLY A N 1
ATOM 5769 C CA . GLY A 1 745 ? -25.067 -10.650 7.515 1.00 92.19 745 GLY A CA 1
ATOM 5770 C C . GLY A 1 745 ? -25.508 -11.299 6.200 1.00 92.19 745 GLY A C 1
ATOM 5771 O O . GLY A 1 745 ? -25.469 -12.524 6.085 1.00 92.19 745 GLY A O 1
ATOM 5772 N N . ALA A 1 746 ? -25.986 -10.513 5.230 1.00 92.31 746 ALA A N 1
ATOM 5773 C CA . ALA A 1 746 ? -26.515 -11.022 3.963 1.00 92.31 746 ALA A CA 1
ATOM 5774 C C . ALA A 1 746 ? -25.435 -11.671 3.076 1.00 92.31 746 ALA A C 1
ATOM 5776 O O . ALA A 1 746 ? -25.762 -12.476 2.195 1.00 92.31 746 ALA A O 1
ATOM 5777 N N . ASP A 1 747 ? -24.166 -11.321 3.302 1.00 95.56 747 ASP A N 1
ATOM 5778 C CA . ASP A 1 747 ? -22.999 -11.846 2.596 1.00 95.56 747 ASP A CA 1
ATOM 5779 C C . ASP A 1 747 ? -22.124 -12.750 3.480 1.00 95.56 747 ASP A C 1
ATOM 5781 O O . ASP A 1 747 ? -21.227 -13.418 2.968 1.00 95.56 747 ASP A O 1
ATOM 5785 N N . LYS A 1 748 ? -22.434 -12.874 4.779 1.00 95.62 748 LYS A N 1
ATOM 5786 C CA . LYS A 1 748 ? -21.707 -13.673 5.781 1.00 95.62 748 LYS A CA 1
ATOM 5787 C C . LYS A 1 748 ? -21.253 -15.037 5.264 1.00 95.62 748 LYS A C 1
ATOM 5789 O O . LYS A 1 748 ? -20.089 -15.390 5.417 1.00 95.62 748 LYS A O 1
ATOM 5794 N N . CYS A 1 749 ? -22.153 -15.825 4.679 1.00 95.75 749 CYS A N 1
ATOM 5795 C CA . CYS A 1 749 ? -21.803 -17.175 4.237 1.00 95.75 749 CYS A CA 1
ATOM 5796 C C . CYS A 1 749 ? -20.939 -17.200 2.975 1.00 95.75 749 CYS A C 1
ATOM 5798 O O . CYS A 1 749 ? -20.121 -18.104 2.835 1.00 95.75 749 CYS A O 1
ATOM 5800 N N . MET A 1 750 ? -21.077 -16.211 2.091 1.00 97.25 750 MET A N 1
ATOM 5801 C CA . MET A 1 750 ? -20.177 -16.031 0.951 1.00 97.25 750 MET A CA 1
ATOM 5802 C C . MET A 1 750 ? -18.774 -15.674 1.452 1.00 97.25 750 MET A C 1
ATOM 5804 O O . MET A 1 750 ? -17.822 -16.356 1.096 1.00 97.25 750 MET A O 1
ATOM 5808 N N . ILE A 1 751 ? -18.671 -14.708 2.373 1.00 98.44 751 ILE A N 1
ATOM 5809 C CA . ILE A 1 751 ? -17.407 -14.299 3.005 1.00 98.44 751 ILE A CA 1
ATOM 5810 C C . ILE A 1 751 ? -16.728 -15.500 3.684 1.00 98.44 751 ILE A C 1
ATOM 5812 O O . ILE A 1 751 ? -15.561 -15.780 3.418 1.00 98.44 751 ILE A O 1
ATOM 5816 N N . TRP A 1 752 ? -17.460 -16.260 4.508 1.00 98.31 752 TRP A N 1
ATOM 5817 C CA . TRP A 1 752 ? -16.927 -17.462 5.157 1.00 98.31 752 TRP A CA 1
ATOM 5818 C C . TRP A 1 752 ? -16.418 -18.500 4.163 1.00 98.31 752 TRP A C 1
ATOM 5820 O O . TRP A 1 752 ? -15.318 -19.011 4.346 1.00 98.31 752 TRP A O 1
ATOM 5830 N N . LYS A 1 753 ? -17.192 -18.804 3.113 1.00 98.06 753 LYS A N 1
ATOM 5831 C CA . LYS A 1 753 ? -16.783 -19.755 2.071 1.00 98.06 753 LYS A CA 1
ATOM 5832 C C . LYS A 1 753 ? -15.502 -19.299 1.377 1.00 98.06 753 LYS A C 1
ATOM 5834 O O . LYS A 1 753 ? -14.632 -20.130 1.142 1.00 98.06 753 LYS A O 1
ATOM 5839 N N . THR A 1 754 ? -15.363 -18.007 1.086 1.00 98.38 754 THR A N 1
ATOM 5840 C CA . THR A 1 754 ? -14.165 -17.464 0.439 1.00 98.38 754 THR A CA 1
ATOM 5841 C C . THR A 1 754 ? -12.919 -17.619 1.303 1.00 98.38 754 THR A C 1
ATOM 5843 O O . THR A 1 754 ? -11.924 -18.165 0.837 1.00 98.38 754 THR A O 1
ATOM 5846 N N . PHE A 1 755 ? -12.973 -17.194 2.566 1.00 98.81 755 PHE A N 1
ATOM 5847 C CA . PHE A 1 755 ? -11.824 -17.310 3.466 1.00 98.81 755 PHE A CA 1
ATOM 5848 C C . PHE A 1 755 ? -11.499 -18.770 3.801 1.00 98.81 755 PHE A C 1
ATOM 5850 O O . PHE A 1 755 ? -10.336 -19.166 3.756 1.00 98.81 755 PHE A O 1
ATOM 5857 N N . ALA A 1 756 ? -12.515 -19.603 4.047 1.00 98.62 756 ALA A N 1
ATOM 5858 C CA . ALA A 1 756 ? -12.326 -21.028 4.306 1.00 98.62 756 ALA A CA 1
ATOM 5859 C C . ALA A 1 756 ? -11.721 -21.770 3.106 1.00 98.62 756 ALA A C 1
ATOM 5861 O O . ALA A 1 756 ? -10.895 -22.650 3.308 1.00 98.62 756 ALA A O 1
ATOM 5862 N N . LYS A 1 757 ? -12.049 -21.388 1.860 1.00 98.31 757 LYS A N 1
ATOM 5863 C CA . LYS A 1 757 ? -11.427 -21.949 0.643 1.00 98.31 757 LYS A CA 1
ATOM 5864 C C . LYS A 1 757 ? -9.899 -21.786 0.640 1.00 98.31 757 LYS A C 1
ATOM 5866 O O . LYS A 1 757 ? -9.211 -22.618 0.062 1.00 98.31 757 LYS A O 1
ATOM 5871 N N . ARG A 1 758 ? -9.382 -20.738 1.286 1.00 98.56 758 ARG A N 1
ATOM 5872 C CA . ARG A 1 758 ? -7.952 -20.420 1.415 1.00 98.56 758 ARG A CA 1
ATOM 5873 C C . ARG A 1 758 ? -7.389 -20.790 2.799 1.00 98.56 758 ARG A C 1
ATOM 5875 O O . ARG A 1 758 ? -6.388 -20.223 3.204 1.00 98.56 758 ARG A O 1
ATOM 5882 N N . GLY A 1 759 ? -8.042 -21.681 3.550 1.00 98.44 759 GLY A N 1
ATOM 5883 C CA . GLY A 1 759 ? -7.540 -22.172 4.843 1.00 98.44 759 GLY A CA 1
ATOM 5884 C C . GLY A 1 759 ? -7.828 -21.273 6.053 1.00 98.44 759 GLY A C 1
ATOM 5885 O O . GLY A 1 759 ? -7.461 -21.624 7.173 1.00 98.44 759 GLY A O 1
ATOM 5886 N N . LEU A 1 760 ? -8.535 -20.149 5.877 1.00 98.56 760 LEU A N 1
ATOM 5887 C CA . LEU A 1 760 ? -8.898 -19.214 6.952 1.00 98.56 760 LEU A CA 1
ATOM 5888 C C . LEU A 1 760 ? -10.359 -19.396 7.418 1.00 98.56 760 LEU A C 1
ATOM 5890 O O 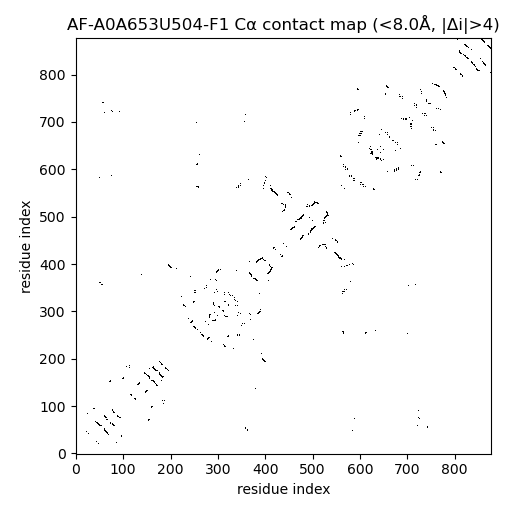. LEU A 1 760 ? -11.126 -18.439 7.566 1.00 98.56 760 LEU A O 1
ATOM 5894 N N . GLY A 1 761 ? -10.768 -20.647 7.622 1.00 98.06 761 GLY A N 1
ATOM 5895 C CA . GLY A 1 761 ? -12.100 -21.075 8.059 1.00 98.06 761 GLY A CA 1
ATOM 5896 C C . GLY A 1 761 ? -12.364 -20.891 9.554 1.00 98.06 761 GLY A C 1
ATOM 5897 O O . GLY A 1 761 ? -11.553 -20.330 10.292 1.00 98.06 761 GLY A O 1
ATOM 5898 N N . ILE A 1 762 ? -13.539 -21.321 10.017 1.00 97.00 762 ILE A N 1
ATOM 5899 C CA . ILE A 1 762 ? -14.072 -20.969 11.347 1.00 97.00 762 ILE A CA 1
ATOM 5900 C C . ILE A 1 762 ? -13.138 -21.340 12.504 1.00 97.00 762 ILE A C 1
ATOM 5902 O O . ILE A 1 762 ? -13.026 -20.562 13.450 1.00 97.00 762 ILE A O 1
ATOM 5906 N N . ASN A 1 763 ? -12.438 -22.471 12.396 1.00 97.06 763 ASN A N 1
ATOM 5907 C CA . ASN A 1 763 ? -11.520 -22.965 13.424 1.00 97.06 763 ASN A CA 1
ATOM 5908 C C . ASN A 1 763 ? -10.040 -22.691 13.099 1.00 97.06 763 ASN A C 1
ATOM 5910 O O . ASN A 1 763 ? -9.172 -23.284 13.733 1.00 97.06 763 ASN A O 1
ATOM 5914 N N . ALA A 1 764 ? -9.738 -21.842 12.110 1.00 98.25 764 ALA A N 1
ATOM 5915 C CA . ALA A 1 764 ? -8.360 -21.448 11.822 1.00 98.25 764 ALA A CA 1
ATOM 5916 C C . ALA A 1 764 ? -7.797 -20.651 13.006 1.00 98.25 764 ALA A C 1
ATOM 5918 O O . ALA A 1 764 ? -8.512 -19.840 13.605 1.00 98.25 764 ALA A O 1
ATOM 5919 N N . THR A 1 765 ? -6.527 -20.872 13.343 1.00 97.44 765 THR A N 1
ATOM 5920 C CA . THR A 1 765 ? -5.882 -20.223 14.492 1.00 97.44 765 THR A CA 1
ATOM 5921 C C . THR A 1 765 ? -4.613 -19.503 14.075 1.00 97.44 765 THR A C 1
ATOM 5923 O O . THR A 1 765 ? -3.779 -20.096 13.396 1.00 97.44 765 THR A O 1
ATOM 5926 N N . SER A 1 766 ? -4.437 -18.286 14.584 1.00 94.44 766 SER A N 1
ATOM 5927 C CA . SER A 1 766 ? -3.257 -17.441 14.371 1.00 94.44 766 SER A CA 1
ATOM 5928 C C . SER A 1 766 ? -2.061 -17.768 15.262 1.00 94.44 766 SER A C 1
ATOM 5930 O O . SER A 1 766 ? -1.075 -17.043 15.249 1.00 94.44 766 SER A O 1
ATOM 5932 N N . GLY A 1 767 ? -2.172 -18.793 16.113 1.00 94.75 767 GLY A N 1
ATOM 5933 C CA . GLY A 1 767 ? -1.122 -19.122 17.072 1.00 94.75 767 GLY A CA 1
ATOM 5934 C C . GLY A 1 767 ? -0.735 -17.924 17.948 1.00 94.75 767 GLY A C 1
ATOM 5935 O O . GLY A 1 767 ? -1.600 -17.211 18.473 1.00 94.75 767 GLY A O 1
ATOM 5936 N N . LEU A 1 768 ? 0.567 -17.718 18.138 1.00 92.69 768 LEU A N 1
ATOM 5937 C CA . LEU A 1 768 ? 1.106 -16.543 18.815 1.00 92.69 768 LEU A CA 1
ATOM 5938 C C . LEU A 1 768 ? 1.339 -15.416 17.806 1.00 92.69 768 LEU A C 1
ATOM 5940 O O . LEU A 1 768 ? 2.054 -15.597 16.834 1.00 92.69 768 LEU A O 1
ATOM 5944 N N . TYR A 1 769 ? 0.860 -14.205 18.101 1.00 90.50 769 TYR A N 1
ATOM 5945 C CA . TYR A 1 769 ? 1.021 -13.043 17.211 1.00 90.50 769 TYR A CA 1
ATOM 5946 C C . TYR A 1 769 ? 2.474 -12.788 16.784 1.00 90.50 769 TYR A C 1
ATOM 5948 O O . TYR A 1 769 ? 2.733 -12.418 15.645 1.00 90.50 769 TYR A O 1
ATOM 5956 N N . ASN A 1 770 ? 3.448 -13.007 17.668 1.00 88.69 770 ASN A N 1
ATOM 5957 C CA . ASN A 1 770 ? 4.868 -12.796 17.377 1.00 88.69 770 ASN A CA 1
ATOM 5958 C C . ASN A 1 770 ? 5.570 -14.025 16.758 1.00 88.69 770 ASN A C 1
ATOM 5960 O O . ASN A 1 770 ? 6.801 -14.037 16.645 1.00 88.69 770 ASN A O 1
ATOM 5964 N N . ASN A 1 771 ? 4.817 -15.045 16.348 1.00 92.25 771 ASN A N 1
ATOM 5965 C CA . ASN A 1 771 ? 5.304 -16.258 15.710 1.00 92.25 771 ASN A CA 1
ATOM 5966 C C . ASN A 1 771 ? 4.585 -16.471 14.373 1.00 92.25 771 ASN A C 1
ATOM 5968 O O . ASN A 1 771 ? 3.367 -16.462 14.304 1.00 92.25 771 ASN A O 1
ATOM 5972 N N . ILE A 1 772 ? 5.351 -16.665 13.304 1.00 94.00 772 ILE A N 1
ATOM 5973 C CA . ILE A 1 772 ? 4.812 -16.869 11.953 1.00 94.00 772 ILE A CA 1
ATOM 5974 C C . ILE A 1 772 ? 4.887 -18.335 11.532 1.00 94.00 772 ILE A C 1
ATOM 5976 O O . ILE A 1 772 ? 4.869 -18.627 10.352 1.00 94.00 772 ILE A O 1
ATOM 5980 N N . ASN A 1 773 ? 5.095 -19.256 12.475 1.00 94.94 773 ASN A N 1
ATOM 5981 C CA . ASN A 1 773 ? 5.295 -20.679 12.187 1.00 94.94 773 ASN A CA 1
ATOM 5982 C C . ASN A 1 773 ? 4.319 -21.585 12.959 1.00 94.94 773 ASN A C 1
ATOM 5984 O O . ASN A 1 773 ? 4.579 -22.781 13.103 1.00 94.94 773 ASN A O 1
ATOM 5988 N N . ASP A 1 774 ? 3.256 -21.030 13.543 1.00 96.19 774 ASP A N 1
ATOM 5989 C CA . ASP A 1 774 ? 2.266 -21.766 14.340 1.00 96.19 774 ASP A CA 1
ATOM 5990 C C . ASP A 1 774 ? 0.815 -21.524 13.893 1.00 96.19 774 ASP A C 1
ATOM 5992 O O . ASP A 1 774 ? -0.131 -21.914 14.588 1.00 96.19 774 ASP A O 1
ATOM 5996 N N . GLN A 1 775 ? 0.631 -20.958 12.697 1.00 96.69 775 GLN A N 1
ATOM 5997 C CA . GLN A 1 775 ? -0.674 -20.817 12.068 1.00 96.69 775 GLN A CA 1
ATOM 5998 C C . GLN A 1 775 ? -1.229 -22.201 11.724 1.00 96.69 775 GLN A C 1
ATOM 6000 O O . GLN A 1 775 ? -0.538 -23.055 11.164 1.00 96.69 775 GLN A O 1
ATOM 6005 N N . THR A 1 776 ? -2.499 -22.430 12.059 1.00 98.00 776 THR A N 1
ATOM 6006 C CA . THR A 1 776 ? -3.207 -23.674 11.728 1.00 98.00 776 THR A CA 1
ATOM 6007 C C . THR A 1 776 ? -4.394 -23.367 10.837 1.00 98.00 776 THR A C 1
ATOM 6009 O O . THR A 1 776 ? -5.287 -22.598 11.204 1.00 98.00 776 THR A O 1
ATOM 6012 N N . GLU A 1 777 ? -4.415 -24.007 9.674 1.00 97.69 777 GLU A N 1
ATOM 6013 C CA . GLU A 1 777 ? -5.493 -23.857 8.710 1.00 97.69 777 GLU A CA 1
ATOM 6014 C C . GLU A 1 777 ? -6.762 -24.593 9.118 1.00 97.69 777 GLU A C 1
ATOM 6016 O O . GLU A 1 777 ? -6.750 -25.645 9.762 1.00 97.69 777 GLU A O 1
ATOM 6021 N N . ASN A 1 778 ? -7.884 -24.070 8.644 1.00 98.25 778 ASN A N 1
ATOM 6022 C CA . ASN A 1 778 ? -9.162 -24.748 8.682 1.00 98.25 778 ASN A CA 1
ATOM 6023 C C . ASN A 1 778 ? -9.963 -24.387 7.431 1.00 98.25 778 ASN A C 1
ATOM 6025 O O . ASN A 1 778 ? -10.057 -23.223 7.060 1.00 98.25 778 ASN A O 1
ATOM 6029 N N . PHE A 1 779 ? -10.585 -25.381 6.806 1.00 97.81 779 PHE A N 1
ATOM 6030 C CA . PHE A 1 779 ? -11.393 -25.191 5.595 1.00 97.81 779 PHE A CA 1
ATOM 6031 C C . PHE A 1 779 ? -12.900 -25.282 5.881 1.00 97.81 779 PHE A C 1
ATOM 6033 O O . PHE A 1 779 ? -13.722 -25.291 4.964 1.00 97.81 779 PHE A O 1
ATOM 6040 N N . GLU A 1 780 ? -13.286 -25.369 7.156 1.00 96.81 780 GLU A N 1
ATOM 6041 C CA . GLU A 1 780 ? -14.681 -25.463 7.566 1.00 96.81 780 GLU A CA 1
ATOM 6042 C C . GLU A 1 780 ? -15.323 -24.074 7.650 1.00 96.81 780 GLU A C 1
ATOM 6044 O O . GLU A 1 780 ? -14.692 -23.061 7.964 1.00 96.81 780 GLU A O 1
ATOM 6049 N N . ILE A 1 781 ? -16.627 -24.040 7.400 1.00 96.25 781 ILE A N 1
ATOM 6050 C CA . ILE A 1 781 ? -17.470 -22.853 7.549 1.00 96.25 781 ILE A CA 1
ATOM 6051 C C . ILE A 1 781 ? -18.462 -23.065 8.700 1.00 96.25 781 ILE A C 1
ATOM 6053 O O . ILE A 1 781 ? -18.730 -24.214 9.067 1.00 96.25 781 ILE A O 1
ATOM 6057 N N . PRO A 1 782 ? -19.053 -21.992 9.259 1.00 94.75 782 PRO A N 1
ATOM 6058 C CA . PRO A 1 782 ? -20.114 -22.131 10.250 1.00 94.75 782 PRO A CA 1
ATOM 6059 C C . PRO A 1 782 ? -21.248 -23.035 9.756 1.00 94.75 782 PRO A C 1
ATOM 6061 O O . PRO A 1 782 ? -21.619 -22.991 8.580 1.00 94.75 782 PRO A O 1
ATOM 6064 N N . ALA A 1 783 ? -21.823 -23.841 10.651 1.00 90.94 783 ALA A N 1
ATOM 6065 C CA . ALA A 1 783 ? -22.833 -24.837 10.293 1.00 90.94 783 ALA A CA 1
ATOM 6066 C C . ALA A 1 783 ? -24.064 -24.216 9.608 1.00 90.94 783 ALA A C 1
ATOM 6068 O O . ALA A 1 783 ? -24.625 -24.802 8.683 1.00 90.94 783 ALA A O 1
ATOM 6069 N N . GLU A 1 784 ? -24.444 -22.997 9.993 1.00 88.25 784 GLU A N 1
ATOM 6070 C CA . GLU A 1 784 ? -25.515 -22.228 9.358 1.00 88.25 784 GLU A CA 1
ATOM 6071 C C . GLU A 1 784 ? -25.224 -21.853 7.894 1.00 88.25 784 GLU A C 1
ATOM 6073 O O . GLU A 1 784 ? -26.144 -21.559 7.136 1.00 88.25 784 GLU A O 1
ATOM 6078 N N . CYS A 1 785 ? -23.959 -21.895 7.472 1.00 89.75 785 CYS A N 1
ATOM 6079 C CA . CYS A 1 785 ? -23.540 -21.652 6.096 1.00 89.75 785 CYS A CA 1
ATOM 6080 C C . CYS A 1 785 ? -23.437 -22.932 5.251 1.00 89.75 785 CYS A C 1
ATOM 6082 O O . CYS A 1 785 ? -23.276 -22.833 4.031 1.00 89.75 785 CYS A O 1
ATOM 6084 N N . ASN A 1 786 ? -23.583 -24.114 5.870 1.00 74.94 786 ASN A N 1
ATOM 6085 C CA . ASN A 1 786 ? -23.673 -25.406 5.176 1.00 74.94 786 ASN A CA 1
ATOM 6086 C C . ASN A 1 786 ? -25.073 -25.679 4.615 1.00 74.94 786 ASN A C 1
ATOM 6088 O O . ASN A 1 786 ? -25.218 -26.462 3.675 1.00 74.94 786 ASN A O 1
ATOM 6092 N N . SER A 1 787 ? -26.116 -25.027 5.140 1.00 59.09 787 SER A N 1
ATOM 6093 C CA . SER A 1 787 ? -27.413 -25.037 4.472 1.00 59.09 787 SER A CA 1
ATOM 6094 C C . SER A 1 787 ? -27.317 -24.164 3.230 1.00 59.09 787 SER A C 1
ATOM 6096 O O . SER A 1 787 ? -27.211 -22.942 3.336 1.00 59.09 787 SER A O 1
ATOM 6098 N N . LEU A 1 788 ? -27.351 -24.786 2.049 1.00 46.66 788 LEU A N 1
ATOM 6099 C CA . LEU A 1 788 ? -27.610 -24.086 0.796 1.00 46.66 788 LEU A CA 1
ATOM 6100 C C . LEU A 1 788 ? -28.848 -23.212 1.007 1.00 46.66 788 LEU A C 1
ATOM 6102 O O . LEU A 1 788 ? -29.963 -23.727 1.115 1.00 46.66 788 LEU A O 1
ATOM 6106 N N . ALA A 1 789 ? -28.664 -21.894 1.099 1.00 47.56 789 ALA A N 1
ATOM 6107 C CA . ALA A 1 789 ? -29.795 -20.990 1.062 1.00 47.56 789 ALA A CA 1
ATOM 6108 C C . ALA A 1 789 ? -30.528 -21.288 -0.251 1.00 47.56 789 ALA A C 1
ATOM 6110 O O . ALA A 1 789 ? -29.929 -21.255 -1.327 1.00 47.56 789 ALA A O 1
ATOM 6111 N N . THR A 1 790 ? -31.821 -21.589 -0.179 1.00 46.09 790 THR A N 1
ATOM 6112 C CA . THR A 1 790 ? -32.673 -21.846 -1.352 1.00 46.09 790 THR A CA 1
ATOM 6113 C C . THR A 1 790 ? -32.576 -20.720 -2.392 1.00 46.09 790 THR A C 1
ATOM 6115 O O . THR A 1 790 ? -32.741 -20.960 -3.587 1.00 46.09 790 THR A O 1
ATOM 6118 N N . ASN A 1 791 ? -32.201 -19.512 -1.957 1.00 44.44 791 ASN A N 1
ATOM 6119 C CA . ASN A 1 791 ? -31.901 -18.358 -2.802 1.00 44.44 791 ASN A CA 1
ATOM 6120 C C . ASN A 1 791 ? -30.578 -18.465 -3.592 1.00 44.44 791 ASN A C 1
ATOM 6122 O O . ASN A 1 791 ? -30.541 -18.008 -4.730 1.00 44.44 791 ASN A O 1
ATOM 6126 N N . GLU A 1 792 ? -29.512 -19.075 -3.053 1.00 43.78 792 GLU A N 1
ATOM 6127 C CA . GLU A 1 792 ? -28.237 -19.279 -3.775 1.00 43.78 792 GLU A CA 1
ATOM 6128 C C . GLU A 1 792 ? -28.380 -20.338 -4.876 1.00 43.78 792 GLU A C 1
ATOM 6130 O O . GLU A 1 792 ? -27.866 -20.154 -5.980 1.00 43.78 792 GLU A O 1
ATOM 6135 N N . VAL A 1 793 ? -29.143 -21.405 -4.610 1.00 44.00 793 VAL A N 1
ATOM 6136 C CA . VAL A 1 793 ? -29.509 -22.407 -5.626 1.00 44.00 793 VAL A CA 1
ATOM 6137 C C . VAL A 1 793 ? -30.409 -21.764 -6.684 1.00 44.00 793 VAL A C 1
ATOM 6139 O O . VAL A 1 793 ? -30.137 -21.881 -7.873 1.00 44.00 793 VAL A O 1
ATOM 6142 N N . SER A 1 794 ? -31.398 -20.964 -6.274 1.00 45.25 794 SER A N 1
ATOM 6143 C CA . SER A 1 794 ? -32.283 -20.257 -7.213 1.00 45.25 794 SER A CA 1
ATOM 6144 C C . SER A 1 794 ? -31.572 -19.192 -8.059 1.00 45.25 794 SER A C 1
ATOM 6146 O O . SER A 1 794 ? -32.034 -18.899 -9.155 1.00 45.25 794 SER A O 1
ATOM 6148 N N . ALA A 1 795 ? -30.481 -18.583 -7.580 1.00 50.94 795 ALA A N 1
ATOM 6149 C CA . ALA A 1 795 ? -29.709 -17.593 -8.337 1.00 50.94 795 ALA A CA 1
ATOM 6150 C C . ALA A 1 795 ? -28.681 -18.237 -9.286 1.00 50.94 795 ALA A C 1
ATOM 6152 O O . ALA A 1 795 ? -28.442 -17.710 -10.373 1.00 50.94 795 ALA A O 1
ATOM 6153 N N . LYS A 1 796 ? -28.095 -19.385 -8.909 1.00 51.25 796 LYS A N 1
ATOM 6154 C CA . LYS A 1 796 ? -27.230 -20.181 -9.799 1.00 51.25 796 LYS A CA 1
ATOM 6155 C C . LYS A 1 796 ? -28.023 -20.970 -10.850 1.00 51.25 796 LYS A C 1
ATOM 6157 O O . LYS A 1 796 ? -27.469 -21.249 -11.906 1.00 51.25 796 LYS A O 1
ATOM 6162 N N . GLU A 1 797 ? -29.301 -21.269 -10.604 1.00 57.66 797 GLU A N 1
ATOM 6163 C CA . GLU A 1 797 ? -30.168 -22.018 -11.529 1.00 57.66 797 GLU A CA 1
ATOM 6164 C C . GLU A 1 797 ? -31.084 -21.157 -12.427 1.00 57.66 797 GLU A C 1
ATOM 6166 O O . GLU A 1 797 ? -31.913 -21.716 -13.142 1.00 57.66 797 GLU A O 1
ATOM 6171 N N . LYS A 1 798 ? -30.944 -19.822 -12.451 1.00 69.88 798 LYS A N 1
ATOM 6172 C CA . LYS A 1 798 ? -31.764 -18.934 -13.305 1.00 69.88 798 LYS A CA 1
ATOM 6173 C C . LYS A 1 798 ? -31.016 -18.379 -14.512 1.00 69.88 798 LYS A C 1
ATOM 6175 O O . LYS A 1 798 ? -29.799 -18.181 -14.473 1.00 69.88 798 LYS A O 1
ATOM 6180 N N . LEU A 1 799 ? -31.765 -18.089 -15.578 1.00 81.56 799 LEU A N 1
ATOM 6181 C CA . LEU A 1 799 ? -31.247 -17.372 -16.740 1.00 81.56 799 LEU A CA 1
ATOM 6182 C C . LEU A 1 799 ? -30.806 -15.963 -16.328 1.00 81.56 799 LEU A C 1
ATOM 6184 O O . LEU A 1 799 ? -31.513 -15.252 -15.615 1.00 81.56 799 LEU A O 1
ATOM 6188 N N . ALA A 1 800 ? -29.639 -15.540 -16.806 1.00 84.19 800 ALA A N 1
ATOM 6189 C CA . ALA A 1 800 ? -29.117 -14.200 -16.555 1.00 84.19 800 ALA A CA 1
ATOM 6190 C C . ALA A 1 800 ? -28.760 -13.504 -17.868 1.00 84.19 800 ALA A C 1
ATOM 6192 O O . ALA A 1 800 ? -28.259 -14.150 -18.787 1.00 84.19 800 ALA A O 1
ATOM 6193 N N . ILE A 1 801 ? -28.975 -12.186 -17.933 1.00 87.62 801 ILE A N 1
ATOM 6194 C CA . ILE A 1 801 ? -28.537 -11.343 -19.052 1.00 87.62 801 ILE A CA 1
ATOM 6195 C C . ILE A 1 801 ? -27.496 -10.319 -18.607 1.00 87.62 801 ILE A C 1
ATOM 6197 O O . ILE A 1 801 ? -27.687 -9.635 -17.602 1.00 87.62 801 ILE A O 1
ATOM 6201 N N . PHE A 1 802 ? -26.399 -10.203 -19.353 1.00 79.31 802 PHE A N 1
ATOM 6202 C CA . PHE A 1 802 ? -25.326 -9.246 -19.079 1.00 79.31 802 PHE A CA 1
ATOM 6203 C C . PHE A 1 802 ? -24.591 -8.831 -20.361 1.00 79.31 802 PHE A C 1
ATOM 6205 O O . PHE A 1 802 ? -24.518 -9.626 -21.284 1.00 79.31 802 PHE A O 1
ATOM 6212 N N . PRO A 1 803 ? -23.993 -7.634 -20.433 1.00 74.19 803 PRO A N 1
ATOM 6213 C CA . PRO A 1 803 ? -24.212 -6.527 -19.513 1.00 74.19 803 PRO A CA 1
ATOM 6214 C C . PRO A 1 803 ? -25.658 -6.015 -19.605 1.00 74.19 803 PRO A C 1
ATOM 6216 O O . PRO A 1 803 ? -26.316 -6.124 -20.637 1.00 74.19 803 PRO A O 1
ATOM 6219 N N . ASN A 1 804 ? -26.163 -5.486 -18.495 1.00 83.62 804 ASN A N 1
ATOM 6220 C CA . ASN A 1 804 ? -27.472 -4.849 -18.422 1.00 83.62 804 ASN A CA 1
ATOM 6221 C C . ASN A 1 804 ? -27.350 -3.610 -17.513 1.00 83.62 804 ASN A C 1
ATOM 6223 O O . ASN A 1 804 ? -27.328 -3.780 -16.293 1.00 83.62 804 ASN A O 1
ATOM 6227 N N . PRO A 1 805 ? -27.217 -2.383 -18.060 1.00 88.25 805 PRO A N 1
ATOM 6228 C CA . PRO A 1 805 ? -27.534 -2.000 -19.439 1.00 88.25 805 PRO A CA 1
ATOM 6229 C C . PRO A 1 805 ? -26.588 -2.548 -20.521 1.00 88.25 805 PRO A C 1
ATOM 6231 O O . PRO A 1 805 ? -25.378 -2.610 -20.327 1.00 88.25 805 PRO A O 1
ATOM 6234 N N . ALA A 1 806 ? -27.153 -2.919 -21.668 1.00 85.81 806 ALA A N 1
ATOM 6235 C CA . ALA A 1 806 ? -26.469 -3.442 -22.842 1.00 85.81 806 ALA A CA 1
ATOM 6236 C C . ALA A 1 806 ? -26.091 -2.328 -23.829 1.00 85.81 806 ALA A C 1
ATOM 6238 O O . ALA A 1 806 ? -26.903 -1.443 -24.110 1.00 85.81 806 ALA A O 1
ATOM 6239 N N . GLY A 1 807 ? -24.879 -2.411 -24.388 1.00 88.94 807 GLY A N 1
ATOM 6240 C CA . GLY A 1 807 ? -24.396 -1.531 -25.456 1.00 88.94 807 GLY A CA 1
ATOM 6241 C C . GLY A 1 807 ? -24.840 -2.024 -26.836 1.00 88.94 807 GLY A C 1
ATOM 6242 O O . GLY A 1 807 ? -26.022 -1.955 -27.172 1.00 88.94 807 GLY A O 1
ATOM 6243 N N . ASN A 1 808 ? -23.891 -2.540 -27.632 1.00 87.12 808 ASN A N 1
ATOM 6244 C CA . ASN A 1 808 ? -24.127 -3.104 -28.977 1.00 87.12 808 ASN A CA 1
ATOM 6245 C C . ASN A 1 808 ? -24.480 -4.606 -28.996 1.00 87.12 808 ASN A C 1
ATOM 6247 O O . ASN A 1 808 ? -24.887 -5.135 -30.039 1.00 87.12 808 ASN A O 1
ATOM 6251 N N . GLU A 1 809 ? -24.329 -5.286 -27.864 1.00 89.19 809 GLU A N 1
ATOM 6252 C CA . GLU A 1 809 ? -24.739 -6.671 -27.640 1.00 89.19 809 GLU A CA 1
ATOM 6253 C C . GLU A 1 809 ? -24.970 -6.931 -26.144 1.00 89.19 809 GLU A C 1
ATOM 6255 O O . GLU A 1 809 ? -24.535 -6.148 -25.293 1.00 89.19 809 GLU A O 1
ATOM 6260 N N . PHE A 1 810 ? -25.660 -8.028 -25.841 1.00 90.81 810 PHE A N 1
ATOM 6261 C CA . PHE A 1 810 ? -25.718 -8.648 -24.519 1.00 90.81 810 PHE A CA 1
ATOM 6262 C C . PHE A 1 810 ? -25.610 -10.166 -24.653 1.00 90.81 810 PHE A C 1
ATOM 6264 O O . PHE A 1 810 ? -25.759 -10.729 -25.735 1.00 90.81 810 PHE A O 1
ATOM 6271 N N . PHE A 1 811 ? -25.375 -10.831 -23.536 1.00 87.81 811 PHE A N 1
ATOM 6272 C CA . PHE A 1 811 ? -25.218 -12.266 -23.417 1.00 87.81 811 PHE A CA 1
ATOM 6273 C C . PHE A 1 811 ? -26.317 -12.827 -22.526 1.00 87.81 811 PHE A C 1
ATOM 6275 O O . PHE A 1 811 ? -26.631 -12.244 -21.490 1.00 87.81 811 PHE A O 1
ATOM 6282 N N . ILE A 1 812 ? -26.869 -13.973 -22.912 1.00 88.88 812 ILE A N 1
ATOM 6283 C CA . ILE A 1 812 ? -27.730 -14.809 -22.077 1.00 88.88 812 ILE A CA 1
ATOM 6284 C C . ILE A 1 812 ? -26.873 -15.955 -21.542 1.00 88.88 812 ILE A C 1
ATOM 6286 O O . ILE A 1 812 ? -26.289 -16.701 -22.331 1.00 88.88 812 ILE A O 1
ATOM 6290 N N . ARG A 1 813 ? -26.783 -16.104 -20.218 1.00 84.19 813 ARG A N 1
ATOM 6291 C CA . ARG A 1 813 ? -26.163 -17.269 -19.575 1.00 84.19 813 ARG A CA 1
ATOM 6292 C C . ARG A 1 813 ? -27.225 -18.282 -19.204 1.00 84.19 813 ARG A C 1
ATOM 6294 O O . ARG A 1 813 ? -28.140 -17.967 -18.440 1.00 84.19 813 ARG A O 1
ATOM 6301 N N . PHE A 1 814 ? -27.043 -19.493 -19.714 1.00 84.94 814 PHE A N 1
ATOM 6302 C CA . PHE A 1 814 ? -27.865 -20.645 -19.383 1.00 84.94 814 PHE A CA 1
ATOM 6303 C C . PHE A 1 814 ? -27.258 -21.361 -18.169 1.00 84.94 814 PHE A C 1
ATOM 6305 O O . PHE A 1 814 ? -26.051 -21.607 -18.149 1.00 84.94 814 PHE A O 1
ATOM 6312 N N . PRO A 1 815 ? -28.059 -21.679 -17.139 1.00 71.25 815 PRO A N 1
ATOM 6313 C CA . PRO A 1 815 ? -27.564 -22.311 -15.918 1.00 71.25 815 PRO A CA 1
ATOM 6314 C C . PRO A 1 815 ? -27.138 -23.775 -16.123 1.00 71.25 815 PRO A C 1
ATOM 6316 O O . PRO A 1 815 ? -26.322 -24.281 -15.355 1.00 71.25 815 PRO A O 1
ATOM 6319 N N . LYS A 1 816 ? -27.665 -24.459 -17.150 1.00 70.94 816 LYS A N 1
ATOM 6320 C CA . LYS A 1 816 ? -27.335 -25.846 -17.514 1.00 70.94 816 LYS A CA 1
ATOM 6321 C C . LYS A 1 816 ? -27.156 -25.945 -19.031 1.00 70.94 816 LYS A C 1
ATOM 6323 O O . LYS A 1 816 ? -27.917 -25.336 -19.775 1.00 70.94 816 LYS A O 1
ATOM 6328 N N . GLN A 1 817 ? -26.148 -26.696 -19.479 1.00 68.06 817 GLN A N 1
ATOM 6329 C CA . GLN A 1 817 ? -26.008 -27.036 -20.897 1.00 68.06 817 GLN A CA 1
ATOM 6330 C C . GLN A 1 817 ? -26.948 -28.189 -21.217 1.00 68.06 817 GLN A C 1
ATOM 6332 O O . GLN A 1 817 ? -26.853 -29.252 -20.601 1.00 68.06 817 GLN A O 1
ATOM 6337 N N . THR A 1 818 ? -27.840 -27.987 -22.177 1.00 66.62 818 THR A N 1
ATOM 6338 C CA . THR A 1 818 ? -28.772 -29.019 -22.626 1.00 66.62 818 THR A CA 1
ATOM 6339 C C . THR A 1 818 ? -28.634 -29.218 -24.129 1.00 66.62 818 THR A C 1
ATOM 6341 O O . THR A 1 818 ? -28.085 -28.388 -24.850 1.00 66.62 818 THR A O 1
ATOM 6344 N N . THR A 1 819 ? -29.107 -30.354 -24.632 1.00 69.38 819 THR A N 1
ATOM 6345 C CA . THR A 1 819 ? -29.233 -30.587 -26.080 1.00 69.38 819 THR A CA 1
ATOM 6346 C C . THR A 1 819 ? -30.466 -29.891 -26.666 1.00 69.38 819 THR A C 1
ATOM 6348 O O . THR A 1 819 ? -30.749 -30.018 -27.859 1.00 69.38 819 THR A O 1
ATOM 6351 N N . GLU A 1 820 ? -31.206 -29.161 -25.829 1.00 75.56 820 GLU A N 1
ATOM 6352 C CA . GLU A 1 820 ? -32.434 -28.478 -26.187 1.00 75.56 820 GLU A CA 1
ATOM 6353 C C . GLU A 1 820 ? -32.159 -27.168 -26.936 1.00 75.56 820 GLU A C 1
ATOM 6355 O O . GLU A 1 820 ? -31.149 -26.491 -26.729 1.00 75.56 820 GLU A O 1
ATOM 6360 N N . LYS A 1 821 ? -33.095 -26.795 -27.809 1.00 84.38 821 LYS A N 1
ATOM 6361 C CA . LYS A 1 821 ? -33.066 -25.533 -28.539 1.00 84.38 821 LYS A CA 1
ATOM 6362 C C . LYS A 1 821 ? -34.157 -24.608 -28.025 1.00 84.38 821 LYS A C 1
ATOM 6364 O O . LYS A 1 821 ? -35.318 -25.001 -27.990 1.00 84.38 821 LYS A O 1
ATOM 6369 N N . VAL A 1 822 ? -33.791 -23.370 -27.714 1.00 89.75 822 VAL A N 1
ATOM 6370 C CA . VAL A 1 822 ? -34.711 -22.338 -27.220 1.00 89.75 822 VAL A CA 1
ATOM 6371 C C . VAL A 1 822 ? -34.994 -21.274 -28.281 1.00 89.75 822 VAL A C 1
ATOM 6373 O O . VAL A 1 822 ? -34.215 -21.070 -29.216 1.00 89.75 822 VAL A O 1
ATOM 6376 N N . ASN A 1 823 ? -36.105 -20.564 -28.113 1.00 91.19 823 ASN A N 1
ATOM 6377 C CA . ASN A 1 823 ? -36.447 -19.364 -28.869 1.00 91.19 823 ASN A CA 1
ATOM 6378 C C . ASN A 1 823 ? -36.231 -18.128 -27.990 1.00 91.19 823 ASN A C 1
ATOM 6380 O O . ASN A 1 823 ? -36.709 -18.085 -26.857 1.00 91.19 823 ASN A O 1
ATOM 6384 N N . ILE A 1 824 ? -35.531 -17.128 -28.519 1.00 92.88 824 ILE A N 1
ATOM 6385 C CA . ILE A 1 824 ? -35.254 -15.853 -27.854 1.00 92.88 824 ILE A CA 1
ATOM 6386 C C . ILE A 1 824 ? -36.043 -14.758 -28.567 1.00 92.88 824 ILE A C 1
ATOM 6388 O O . ILE A 1 824 ? -35.827 -14.492 -29.747 1.00 92.88 824 ILE A O 1
ATOM 6392 N N . GLU A 1 825 ? -36.913 -14.077 -27.834 1.00 95.75 825 GLU A N 1
ATOM 6393 C CA . GLU A 1 825 ? -37.732 -12.967 -28.318 1.00 95.75 825 GLU A CA 1
ATOM 6394 C C . GLU A 1 825 ? -37.440 -11.712 -27.488 1.00 95.75 825 GLU A C 1
ATOM 6396 O O . GLU A 1 825 ? -37.254 -11.799 -26.278 1.00 95.75 825 GLU A O 1
ATOM 6401 N N . ILE A 1 826 ? -37.414 -10.528 -28.100 1.00 95.62 826 ILE A N 1
ATOM 6402 C CA . ILE A 1 826 ? -37.290 -9.254 -27.375 1.00 95.62 826 ILE A CA 1
ATOM 6403 C C . ILE A 1 826 ? -38.495 -8.389 -27.703 1.00 95.62 826 ILE A C 1
ATOM 6405 O O . ILE A 1 826 ? -38.770 -8.126 -28.872 1.00 95.62 826 ILE A O 1
ATOM 6409 N N . TYR A 1 827 ? -39.173 -7.907 -26.669 1.00 94.75 827 TYR A N 1
ATOM 6410 C CA . TYR A 1 827 ? -40.329 -7.027 -26.757 1.00 94.75 827 TYR A CA 1
ATOM 6411 C C . TYR A 1 827 ? -39.990 -5.651 -26.186 1.00 94.75 827 TYR A C 1
ATOM 6413 O O . TYR A 1 827 ? -39.284 -5.548 -25.182 1.00 94.75 827 TYR A O 1
ATOM 6421 N N . ASP A 1 828 ? -40.492 -4.584 -26.802 1.00 93.62 828 ASP A N 1
ATOM 6422 C CA . ASP A 1 828 ? -40.490 -3.264 -26.168 1.00 93.62 828 ASP A CA 1
ATOM 6423 C C . ASP A 1 828 ? -41.569 -3.164 -25.070 1.00 93.62 828 ASP A C 1
ATOM 6425 O O . ASP A 1 828 ? -42.404 -4.057 -24.905 1.00 93.62 828 ASP A O 1
ATOM 6429 N N . ILE A 1 829 ? -41.569 -2.071 -24.298 1.00 89.19 829 ILE A N 1
ATOM 6430 C CA . ILE A 1 829 ? -42.538 -1.857 -23.203 1.00 89.19 829 ILE A CA 1
ATOM 6431 C C . ILE A 1 829 ? -44.007 -1.815 -23.652 1.00 89.19 829 ILE A C 1
ATOM 6433 O O . ILE A 1 829 ? -44.896 -1.915 -22.811 1.00 89.19 829 ILE A O 1
ATOM 6437 N N . THR A 1 830 ? -44.275 -1.650 -24.951 1.00 88.62 830 THR A N 1
ATOM 6438 C CA . THR A 1 830 ? -45.638 -1.667 -25.504 1.00 88.62 830 THR A CA 1
ATOM 6439 C C . THR A 1 830 ? -46.089 -3.074 -25.899 1.00 88.62 830 THR A C 1
ATOM 6441 O O . THR A 1 830 ? -47.230 -3.259 -26.312 1.00 88.62 830 THR A O 1
ATOM 6444 N N . GLY A 1 831 ? -45.211 -4.074 -25.756 1.00 87.00 831 GLY A N 1
ATOM 6445 C CA . GLY A 1 831 ? -45.468 -5.460 -26.137 1.00 87.00 831 GLY A CA 1
ATOM 6446 C C . GLY A 1 831 ? -45.198 -5.753 -27.614 1.00 87.00 831 GLY A C 1
ATOM 6447 O O . GLY A 1 831 ? -45.568 -6.822 -28.095 1.00 87.00 831 GLY A O 1
ATOM 6448 N N . ARG A 1 832 ? -44.553 -4.843 -28.355 1.00 91.31 832 ARG A N 1
ATOM 6449 C CA . ARG A 1 832 ? -44.178 -5.079 -29.754 1.00 91.31 832 ARG A CA 1
ATOM 6450 C C . ARG A 1 832 ? -42.862 -5.852 -29.823 1.00 91.31 832 ARG A C 1
ATOM 6452 O O . ARG A 1 832 ? -41.873 -5.457 -29.211 1.00 91.31 832 ARG A O 1
ATOM 6459 N N . LEU A 1 833 ? -42.851 -6.928 -30.606 1.00 94.12 833 LEU A N 1
ATOM 6460 C CA . LEU A 1 833 ? -41.668 -7.746 -30.878 1.00 94.12 833 LEU A CA 1
ATOM 6461 C C . LEU A 1 833 ? -40.652 -6.957 -31.726 1.00 94.12 833 LEU A C 1
ATOM 6463 O O . LEU A 1 833 ? -40.979 -6.509 -32.824 1.00 94.12 833 LEU A O 1
ATOM 6467 N N . VAL A 1 834 ? -39.427 -6.795 -31.223 1.00 94.69 834 VAL A N 1
ATOM 6468 C CA . VAL A 1 834 ? -38.326 -6.060 -31.878 1.00 94.69 834 VAL A CA 1
ATOM 6469 C C . VAL A 1 834 ? -37.152 -6.954 -32.290 1.00 94.69 834 VAL A C 1
ATOM 6471 O O . VAL A 1 834 ? -36.316 -6.534 -33.087 1.00 94.69 834 VAL A O 1
ATOM 6474 N N . TYR A 1 835 ? -37.083 -8.183 -31.775 1.00 94.56 835 TYR A N 1
ATOM 6475 C CA . TYR A 1 835 ? -36.086 -9.188 -32.150 1.00 94.56 835 TYR A CA 1
ATOM 6476 C C . TYR A 1 835 ? -36.634 -10.597 -31.914 1.00 94.56 835 TYR A C 1
ATOM 6478 O O . TYR A 1 835 ? -37.347 -10.815 -30.937 1.00 94.56 835 TYR A O 1
ATOM 6486 N N . ASN A 1 836 ? -36.281 -11.546 -32.782 1.00 94.19 836 ASN A N 1
ATOM 6487 C CA . ASN A 1 836 ? -36.609 -12.963 -32.632 1.00 94.19 836 ASN A CA 1
ATOM 6488 C C . ASN A 1 836 ? -35.493 -13.830 -33.233 1.00 94.19 836 ASN A C 1
ATOM 6490 O O . ASN A 1 836 ? -35.081 -13.603 -34.371 1.00 94.19 836 ASN A O 1
ATOM 6494 N N . GLU A 1 837 ? -35.048 -14.839 -32.492 1.00 90.88 837 GLU A N 1
ATOM 6495 C CA . GLU A 1 837 ? -34.142 -15.888 -32.955 1.00 90.88 837 GLU A CA 1
ATOM 6496 C C . GLU A 1 837 ? -34.643 -17.245 -32.447 1.00 90.88 837 GLU A C 1
ATOM 6498 O O . GLU A 1 837 ? -34.830 -17.444 -31.247 1.00 90.88 837 GLU A O 1
ATOM 6503 N N . SER A 1 838 ? -34.874 -18.189 -33.359 1.00 90.56 838 SER A N 1
ATOM 6504 C CA . SER A 1 838 ? -35.395 -19.520 -33.029 1.00 90.56 838 SER A CA 1
ATOM 6505 C C . SER A 1 838 ? -34.329 -20.601 -33.174 1.00 90.56 838 SER A C 1
ATOM 6507 O O . SER A 1 838 ? -33.447 -20.505 -34.027 1.00 90.56 838 SER A O 1
ATOM 6509 N N . GLY A 1 839 ? -34.441 -21.673 -32.388 1.00 84.00 839 GLY A N 1
ATOM 6510 C CA . GLY A 1 839 ? -33.564 -22.838 -32.526 1.00 84.00 839 GLY A CA 1
ATOM 6511 C C . GLY A 1 839 ? -32.163 -22.660 -31.924 1.00 84.00 839 GLY A C 1
ATOM 6512 O O . GLY A 1 839 ? -31.214 -23.287 -32.401 1.00 84.00 839 GLY A O 1
ATOM 6513 N N . VAL A 1 840 ? -32.024 -21.800 -30.914 1.00 84.06 840 VAL A N 1
ATOM 6514 C CA . VAL A 1 840 ? -30.750 -21.439 -30.283 1.00 84.06 840 VAL A CA 1
ATOM 6515 C C . VAL A 1 840 ? -30.300 -22.537 -29.325 1.00 84.06 840 VAL A C 1
ATOM 6517 O O . VAL A 1 840 ? -31.039 -22.910 -28.419 1.00 84.06 840 VAL A O 1
ATOM 6520 N N . ASN A 1 841 ? -29.075 -23.033 -29.502 1.00 80.38 841 ASN A N 1
ATOM 6521 C CA . ASN A 1 841 ? -28.487 -24.012 -28.585 1.00 80.38 841 ASN A CA 1
ATOM 6522 C C . ASN A 1 841 ? -28.149 -23.358 -27.234 1.00 80.38 841 ASN A C 1
ATOM 6524 O O . ASN A 1 841 ? -27.571 -22.267 -27.197 1.00 80.38 841 ASN A O 1
ATOM 6528 N N . THR A 1 842 ? -28.433 -24.055 -26.136 1.00 76.38 842 THR A N 1
ATOM 6529 C CA . THR A 1 842 ? -28.167 -23.629 -24.750 1.00 76.38 842 THR A CA 1
ATOM 6530 C C . THR A 1 842 ? -26.718 -23.910 -24.322 1.00 76.38 842 THR A C 1
ATOM 6532 O O . THR A 1 842 ? -26.445 -24.494 -23.273 1.00 76.38 842 THR A O 1
ATOM 6535 N N . ASN A 1 843 ? -25.744 -23.475 -25.130 1.00 65.94 843 ASN A N 1
ATOM 6536 C CA . ASN A 1 843 ? -24.338 -23.459 -24.702 1.00 65.94 843 ASN A CA 1
ATOM 6537 C C . ASN A 1 843 ? -24.181 -22.515 -23.489 1.00 65.94 843 ASN A C 1
ATOM 6539 O O . ASN A 1 843 ? -25.046 -21.673 -23.256 1.00 65.94 843 ASN A O 1
ATOM 6543 N N . SER A 1 844 ? -23.085 -22.619 -22.720 1.00 67.62 844 SER A N 1
ATOM 6544 C CA . SER A 1 844 ? -22.892 -21.864 -21.458 1.00 67.62 844 SER A CA 1
ATOM 6545 C C . SER A 1 844 ? -23.260 -20.372 -21.545 1.00 67.62 844 SER A C 1
ATOM 6547 O O . SER A 1 844 ? -23.797 -19.814 -20.586 1.00 67.62 844 SER A O 1
ATOM 6549 N N . THR A 1 845 ? -23.038 -19.739 -22.701 1.00 80.38 845 THR A N 1
ATOM 6550 C CA . THR A 1 845 ? -23.479 -18.375 -23.017 1.00 80.38 845 THR A CA 1
ATOM 6551 C C . THR A 1 845 ? -23.880 -18.210 -24.491 1.00 80.38 845 THR A C 1
ATOM 6553 O O . THR A 1 845 ? -23.269 -18.788 -25.390 1.00 80.38 845 THR A O 1
ATOM 6556 N N . LYS A 1 846 ? -24.884 -17.361 -24.757 1.00 86.69 846 LYS A N 1
ATOM 6557 C CA . LYS A 1 846 ? -25.316 -16.925 -26.101 1.00 86.69 846 LYS A CA 1
ATOM 6558 C C . LYS A 1 846 ? -25.227 -15.406 -26.222 1.00 86.69 846 LYS A C 1
ATOM 6560 O O . LYS A 1 846 ? -25.846 -14.712 -25.425 1.00 86.69 846 LYS A O 1
ATOM 6565 N N . SER A 1 847 ? -24.526 -14.895 -27.237 1.00 88.06 847 SER A N 1
ATOM 6566 C CA . SER A 1 847 ? -24.566 -13.465 -27.596 1.00 88.06 847 SER A CA 1
ATOM 6567 C C . SER A 1 847 ? -25.806 -13.130 -28.431 1.00 88.06 847 SER A C 1
ATOM 6569 O O . SER A 1 847 ? -26.201 -13.903 -29.310 1.00 88.06 847 SER A O 1
ATOM 6571 N N . VAL A 1 848 ? -26.387 -11.960 -28.165 1.00 90.06 848 VAL A N 1
ATOM 6572 C CA . VAL A 1 848 ? -27.499 -11.346 -28.889 1.00 90.06 848 VAL A CA 1
ATOM 6573 C C . VAL A 1 848 ? -27.137 -9.892 -29.200 1.00 90.06 848 VAL A C 1
ATOM 6575 O O . VAL A 1 848 ? -26.892 -9.082 -28.303 1.00 90.06 848 VAL A O 1
ATOM 6578 N N . SER A 1 849 ? -27.114 -9.534 -30.487 1.00 88.81 849 SER A N 1
ATOM 6579 C CA . SER A 1 849 ? -26.796 -8.164 -30.899 1.00 88.81 849 SER A CA 1
ATOM 6580 C C . SER A 1 849 ? -27.978 -7.224 -30.680 1.00 88.81 849 SER A C 1
ATOM 6582 O O . SER A 1 849 ? -29.102 -7.502 -31.090 1.00 88.81 849 SER A O 1
ATOM 6584 N N . THR A 1 850 ? -27.700 -6.053 -30.116 1.00 91.50 850 THR A N 1
ATOM 6585 C CA . THR A 1 850 ? -28.671 -4.966 -29.950 1.00 91.50 850 THR A CA 1
ATOM 6586 C C . THR A 1 850 ? -28.474 -3.865 -30.982 1.00 91.50 850 THR A C 1
ATOM 6588 O O . THR A 1 850 ? -29.183 -2.869 -30.919 1.00 91.50 850 THR A O 1
ATOM 6591 N N . LYS A 1 851 ? -27.547 -3.989 -31.949 1.00 89.19 851 LYS A N 1
ATOM 6592 C CA . LYS A 1 851 ? -27.174 -2.915 -32.899 1.00 89.19 851 LYS A CA 1
ATOM 6593 C C . LYS A 1 851 ? -28.363 -2.276 -33.627 1.00 89.19 851 LYS A C 1
ATOM 6595 O O . LYS A 1 851 ? -28.365 -1.059 -33.793 1.00 89.19 851 LYS A O 1
ATOM 6600 N N . SER A 1 852 ? -29.390 -3.048 -33.967 1.00 89.25 852 SER A N 1
ATOM 6601 C CA . SER A 1 852 ? -30.621 -2.578 -34.624 1.00 89.25 852 SER A CA 1
ATOM 6602 C C . SER A 1 852 ? -31.719 -2.084 -33.668 1.00 89.25 852 SER A C 1
ATOM 6604 O O . SER A 1 852 ? -32.727 -1.557 -34.127 1.00 89.25 852 SER A O 1
ATOM 6606 N N . ILE A 1 853 ? -31.540 -2.230 -32.353 1.00 91.38 853 ILE A N 1
ATOM 6607 C CA . ILE A 1 853 ? -32.539 -1.910 -31.324 1.00 91.38 853 ILE A CA 1
ATOM 6608 C C . ILE A 1 853 ? -32.201 -0.559 -30.665 1.00 91.38 853 ILE A C 1
ATOM 6610 O O . ILE A 1 853 ? -31.054 -0.314 -30.295 1.00 91.38 853 ILE A O 1
ATOM 6614 N N . SER A 1 854 ? -33.166 0.352 -30.529 1.00 92.25 854 SER A N 1
ATOM 6615 C CA . SER A 1 854 ? -32.959 1.686 -29.933 1.00 92.25 854 SER A CA 1
ATOM 6616 C C . SER A 1 854 ? -32.688 1.647 -28.421 1.00 92.25 854 SER A C 1
ATOM 6618 O O . SER A 1 854 ? -33.036 0.676 -27.751 1.00 92.25 854 SER A O 1
ATOM 6620 N N . ASN A 1 855 ? -32.123 2.721 -27.857 1.00 92.56 855 ASN A N 1
ATOM 6621 C CA . ASN A 1 855 ? -31.994 2.865 -26.401 1.00 92.56 855 ASN A CA 1
ATOM 6622 C C . ASN A 1 855 ? -33.379 2.812 -25.732 1.00 92.56 855 ASN A C 1
ATOM 6624 O O . ASN A 1 855 ? -34.332 3.404 -26.237 1.00 92.56 855 ASN A O 1
ATOM 6628 N N . GLY A 1 856 ? -33.508 2.091 -24.618 1.00 91.62 856 GLY A N 1
ATOM 6629 C CA . GLY A 1 856 ? -34.801 1.876 -23.962 1.00 91.62 856 GLY A CA 1
ATOM 6630 C C . GLY A 1 856 ? -34.833 0.666 -23.032 1.00 91.62 856 GLY A C 1
ATOM 6631 O O . GLY A 1 856 ? -33.821 -0.001 -22.822 1.00 91.62 856 GLY A O 1
ATOM 6632 N N . VAL A 1 857 ? -36.008 0.390 -22.464 1.00 90.94 857 VAL A N 1
ATOM 6633 C CA . VAL A 1 857 ? -36.272 -0.802 -21.643 1.00 90.94 857 VAL A CA 1
ATOM 6634 C C . VAL A 1 857 ? -37.036 -1.823 -22.483 1.00 90.94 857 VAL A C 1
ATOM 6636 O O . VAL A 1 857 ? -37.973 -1.469 -23.193 1.00 90.94 857 VAL A O 1
ATOM 6639 N N . TYR A 1 858 ? -36.637 -3.084 -22.383 1.00 95.00 858 TYR A N 1
ATOM 6640 C CA . TYR A 1 858 ? -37.155 -4.209 -23.148 1.00 95.00 858 TYR A CA 1
ATOM 6641 C C . TYR A 1 858 ? -37.376 -5.419 -22.238 1.00 95.00 858 TYR A C 1
ATOM 6643 O O . TYR A 1 858 ? -36.832 -5.503 -21.132 1.00 95.00 858 TYR A O 1
ATOM 6651 N N . ILE A 1 859 ? -38.160 -6.375 -22.725 1.00 94.31 859 ILE A N 1
ATOM 6652 C CA . ILE A 1 859 ? -38.381 -7.677 -22.100 1.00 94.31 859 ILE A CA 1
ATOM 6653 C C . ILE A 1 859 ? -37.825 -8.742 -23.042 1.00 94.31 859 ILE A C 1
ATOM 6655 O O . ILE A 1 859 ? -38.302 -8.884 -24.164 1.00 94.31 859 ILE A O 1
ATOM 6659 N N . VAL A 1 860 ? -36.820 -9.484 -22.589 1.00 94.44 860 VAL A N 1
ATOM 6660 C CA . VAL A 1 860 ? -36.274 -10.654 -23.284 1.00 94.44 860 VAL A CA 1
ATOM 6661 C C . VAL A 1 860 ? -37.028 -11.878 -22.794 1.00 94.44 860 VAL A C 1
ATOM 6663 O O . VAL A 1 860 ? -37.015 -12.163 -21.601 1.00 94.44 860 VAL A O 1
ATOM 6666 N N . LYS A 1 861 ? -37.678 -12.606 -23.692 1.00 93.25 861 LYS A N 1
ATOM 6667 C CA . LYS A 1 861 ? -38.399 -13.839 -23.401 1.00 93.25 861 LYS A CA 1
ATOM 6668 C C . LYS A 1 861 ? -37.632 -15.021 -23.983 1.00 93.25 861 LYS A C 1
ATOM 6670 O O . LYS A 1 861 ? -37.293 -15.013 -25.163 1.00 93.25 861 LYS A O 1
ATOM 6675 N N . VAL A 1 862 ? -37.350 -16.019 -23.153 1.00 91.06 862 VAL A N 1
ATOM 6676 C CA . VAL A 1 862 ? -36.688 -17.265 -23.558 1.00 91.06 862 VAL A CA 1
ATOM 6677 C C . VAL A 1 862 ? -37.704 -18.390 -23.404 1.00 91.06 862 VAL A C 1
ATOM 6679 O O . VAL A 1 862 ? -38.138 -18.658 -22.286 1.00 91.06 862 VAL A O 1
ATOM 6682 N N . ASN A 1 863 ? -38.099 -19.004 -24.523 1.00 89.06 863 ASN A N 1
ATOM 6683 C CA . ASN A 1 863 ? -39.115 -20.057 -24.581 1.00 89.06 863 ASN A CA 1
ATOM 6684 C C . ASN A 1 863 ? -38.503 -21.386 -25.066 1.00 89.06 863 ASN A C 1
ATOM 6686 O O . ASN A 1 863 ? -37.914 -21.448 -26.144 1.00 89.06 863 ASN A O 1
ATOM 6690 N N . GLY A 1 864 ? -38.713 -22.447 -24.301 1.00 82.88 864 GLY A N 1
ATOM 6691 C CA . GLY A 1 864 ? -38.272 -23.824 -24.501 1.00 82.88 864 GLY A CA 1
ATOM 6692 C C . GLY A 1 864 ? -39.006 -24.748 -23.519 1.00 82.88 864 GLY A C 1
ATOM 6693 O O . GLY A 1 864 ? -39.804 -24.292 -22.700 1.00 82.88 864 GLY A O 1
ATOM 6694 N N . ILE A 1 865 ? -38.762 -26.049 -23.621 1.00 77.00 865 ILE A N 1
ATOM 6695 C CA . ILE A 1 865 ? -39.307 -27.100 -22.756 1.00 77.00 865 ILE A CA 1
ATOM 6696 C C . ILE A 1 865 ? -38.802 -26.911 -21.320 1.00 77.00 865 ILE A C 1
ATOM 6698 O O . ILE A 1 865 ? -39.611 -26.954 -20.395 1.00 77.00 865 ILE A O 1
ATOM 6702 N N . GLU A 1 866 ? -37.505 -26.652 -21.128 1.00 73.31 866 GLU A N 1
ATOM 6703 C CA . GLU A 1 866 ? -36.930 -26.397 -19.797 1.00 73.31 866 GLU A CA 1
ATOM 6704 C C . GLU A 1 866 ? -36.890 -24.914 -19.398 1.00 73.31 866 GLU A C 1
ATOM 6706 O O . GLU A 1 866 ? -36.841 -24.593 -18.211 1.00 73.31 866 GLU A O 1
ATOM 6711 N N . TYR A 1 867 ? -36.935 -23.997 -20.367 1.00 77.75 867 TYR A N 1
ATOM 6712 C CA . TYR A 1 867 ? -36.793 -22.559 -20.128 1.00 77.75 867 TYR A CA 1
ATOM 6713 C C . TYR A 1 867 ? -38.036 -21.791 -20.577 1.00 77.75 867 TYR A C 1
ATOM 6715 O O . TYR A 1 867 ? -38.320 -21.715 -21.764 1.00 77.75 867 TYR A O 1
ATOM 6723 N N . ASN A 1 868 ? -38.762 -21.168 -19.649 1.00 84.44 868 ASN A N 1
ATOM 6724 C CA . ASN A 1 868 ? -39.893 -20.290 -19.971 1.00 84.44 868 ASN A CA 1
ATOM 6725 C C . ASN A 1 868 ? -39.871 -19.054 -19.064 1.00 84.44 868 ASN A C 1
ATOM 6727 O O . ASN A 1 868 ? -40.646 -18.940 -18.114 1.00 84.44 868 ASN A O 1
ATOM 6731 N N . GLU A 1 869 ? -38.923 -18.153 -19.322 1.00 86.81 869 GLU A N 1
ATOM 6732 C CA . GLU A 1 869 ? -38.658 -16.989 -18.470 1.00 86.81 869 GLU A CA 1
ATOM 6733 C C . GLU A 1 869 ? -38.665 -15.672 -19.254 1.00 86.81 869 GLU A C 1
ATOM 6735 O O . GLU A 1 869 ? -38.436 -15.623 -20.464 1.00 86.81 869 GLU A O 1
ATOM 6740 N N . SER A 1 870 ? -38.939 -14.576 -18.541 1.00 89.69 870 SER A N 1
ATOM 6741 C CA . SER A 1 870 ? -38.888 -13.204 -19.058 1.00 89.69 870 SER A CA 1
ATOM 6742 C C . SER A 1 870 ? -37.929 -12.359 -18.218 1.00 89.69 870 SER A C 1
ATOM 6744 O O . SER A 1 870 ? -38.061 -12.289 -16.998 1.00 89.69 870 SER A O 1
ATOM 6746 N N . LEU A 1 871 ? -36.974 -11.698 -18.871 1.00 89.62 871 LEU A N 1
ATOM 6747 C CA . LEU A 1 871 ? -35.888 -10.932 -18.259 1.00 89.62 871 LEU A CA 1
ATOM 6748 C C . LEU A 1 871 ? -35.944 -9.471 -18.716 1.00 89.62 871 LEU A C 1
ATOM 6750 O O . LEU A 1 871 ? -36.157 -9.180 -19.892 1.00 89.62 871 LEU A O 1
ATOM 6754 N N . LYS A 1 872 ? -35.722 -8.529 -17.797 1.00 90.25 872 LYS A N 1
ATOM 6755 C CA . LYS A 1 872 ? -35.683 -7.093 -18.118 1.00 90.25 872 LYS A CA 1
ATOM 6756 C C . LYS A 1 872 ? -34.336 -6.717 -18.729 1.00 90.25 872 LYS A C 1
ATOM 6758 O O . LYS A 1 872 ? -33.330 -6.783 -18.032 1.00 90.25 872 LYS A O 1
ATOM 6763 N N . LEU A 1 873 ? -34.328 -6.206 -19.954 1.00 92.50 873 LEU A N 1
ATOM 6764 C CA . LEU A 1 873 ? -33.146 -5.681 -20.643 1.00 92.50 873 LEU A CA 1
ATOM 6765 C C . LEU A 1 873 ? -33.220 -4.154 -20.740 1.00 92.50 873 LEU A C 1
ATOM 6767 O O . LEU A 1 873 ? -34.245 -3.594 -21.110 1.00 92.50 873 LEU A O 1
ATOM 6771 N N . ILE A 1 874 ? -32.131 -3.464 -20.429 1.00 89.75 874 ILE A N 1
ATOM 6772 C CA . ILE A 1 874 ? -31.970 -2.027 -20.652 1.00 89.75 874 ILE A CA 1
ATOM 6773 C C . ILE A 1 874 ? -30.928 -1.871 -21.754 1.00 89.75 874 ILE A C 1
ATOM 6775 O O . ILE A 1 874 ? -29.838 -2.408 -21.624 1.00 89.75 874 ILE A O 1
ATOM 6779 N N . ILE A 1 875 ? -31.233 -1.149 -22.828 1.00 91.38 875 ILE A N 1
ATOM 6780 C CA . ILE A 1 875 ? -30.276 -0.845 -23.901 1.00 91.38 875 ILE A CA 1
ATOM 6781 C C . ILE A 1 875 ? -29.858 0.618 -23.772 1.00 91.38 875 ILE A C 1
ATOM 6783 O O . ILE A 1 875 ? -30.709 1.513 -23.763 1.00 91.38 875 ILE A O 1
ATOM 6787 N N . LYS A 1 876 ? -28.547 0.848 -23.657 1.00 86.62 876 LYS A N 1
ATOM 6788 C CA . LYS A 1 876 ? -27.910 2.165 -23.583 1.00 86.62 876 LYS A CA 1
ATOM 6789 C C . LYS A 1 876 ? -26.611 2.137 -24.397 1.00 86.62 876 LYS A C 1
ATOM 6791 O O . LYS A 1 876 ? -25.564 1.750 -23.885 1.00 86.62 876 LYS A O 1
ATOM 6796 N N . LYS A 1 877 ? -26.727 2.512 -25.667 1.00 82.44 877 LYS A N 1
ATOM 6797 C CA . LYS A 1 877 ? -25.626 2.743 -26.607 1.00 82.44 877 LYS A CA 1
ATOM 6798 C C . LYS A 1 877 ? -25.074 4.146 -26.493 1.00 82.44 877 LYS A C 1
ATOM 6800 O O . LYS A 1 877 ? -25.900 5.060 -26.236 1.00 82.44 877 LYS A O 1
#

Sequence (877 aa):
MRKIIISIMLAGFTMPTAAQDNVRLIKDYLYKNNTKEFKKRDLTDFRINMVDESKSLKGTVVKFQQTYKGIPIYASSGSVLVKNEKIVYLTENFVKNYNYASKSTPSITAESALGKIADELKNPEINKRKIVDRSSISSHKADIDNNATYQLCYVNDDGNLKLAYNFLVPEIKKSNSWVALVNADTGEIINIRNSALSCSFDTDINTHDESMHYEKNSVVTEVTAPNALIHNNQKSKQTAPLLAPDNASYKVFALPLEAPSFGQRTVKTNPWILSVSPEGWHYDGVDHHTVTKGNNADVVYPFFFNSDGVDVYADGGASRNFDFPFDPALLPKQNVLPALTNVFYLANKLHDTFYLFGFTETAKNFQQAHFITGAPDGIDDAIRIYIQSDTGINNATYMPFYDGFSPVITTHLWQNNKMVKYNSPIHAVNRKPSAGRTAGFGKSLTDIGVTGDIMLSPILNGCTPMPAGSLNGKIALIERSYCQYATPVRNAKDAGAIAVVIYNDPANGDNLELMKEYATQIDIPAILITNIEGEFIKSQLATNANVNITMKRGDITLDSTLDNGVITHEFGHGVSTRLTGTDGSDDCLVTSVSKEQMGEGWSDFFALMLTNQPGNNASVPRGMGSYVLDESTTGKGIRLVKYSPDFAINDYTYGDTNGMERDGLFGKVTLVHDIGFVWGTMLWDLNWEYVAKYGYASDVTTNPNSGSAKVLHIVMDGLKLQQCNPSFVDARNAILAADMATTGGADKCMIWKTFAKRGLGINATSGLYNNINDQTENFEIPAECNSLATNEVSAKEKLAIFPNPAGNEFFIRFPKQTTEKVNIEIYDITGRLVYNESGVNTNSTKSVSTKSISNGVYIVKVNGIEYNESLKLIIKK